Protein AF-0000000083156773 (afdb_homodimer)

Radius of gyration: 26.04 Å; Cα contacts (8 Å, |Δi|>4): 1839; chains: 2; bounding box: 67×72×58 Å

Nearest PDB structures (foldseek):
  6d1o-assembly1_D  TM=8.772E-01  e=5.845E-23  Sphingobium herbicidovorans NBRC 16415
  6d1o-assembly2_E  TM=8.641E-01  e=7.400E-22  Sphingobium herbicidovorans NBRC 16415
  5bke-assembly1_E  TM=8.593E-01  e=4.347E-19  Bradyrhizobium diazoefficiens USDA 110
  5bke-assembly1_C  TM=8.208E-01  e=4.892E-19  Bradyrhizobium diazoefficiens USDA 110
  5bke-assembly1_D  TM=7.993E-01  e=6.572E-19  Bradyrhizobium diazoefficiens USDA 110

Solvent-accessible surface area (backbone atoms only — not comparable to full-atom values): 41401 Å² total; per-residue (Å²): 71,66,55,76,76,65,78,66,77,74,68,77,75,75,65,74,75,71,66,48,76,70,53,59,71,71,44,29,94,78,69,67,47,93,55,60,62,81,72,82,83,63,91,83,49,90,57,60,54,54,35,71,32,75,68,88,53,79,50,74,79,87,69,94,62,92,67,72,68,44,26,68,72,21,51,95,54,31,44,61,41,48,69,57,35,76,47,74,48,37,60,18,41,58,18,27,34,38,44,34,67,59,57,80,60,69,58,52,70,62,24,48,15,14,48,42,28,49,18,65,68,25,24,29,34,37,36,64,64,40,77,75,46,43,73,67,43,46,49,52,55,34,46,70,55,19,61,58,43,60,66,38,65,64,30,18,31,56,40,82,91,34,61,43,32,38,34,38,50,42,52,68,49,40,73,49,66,66,41,62,48,59,56,55,46,52,31,30,36,59,59,60,22,44,75,44,25,34,30,52,31,41,38,36,30,68,40,50,31,47,80,20,24,32,52,32,40,34,37,30,26,14,37,51,52,38,64,69,43,50,73,68,54,46,56,55,39,61,76,31,35,28,34,15,39,32,52,65,42,43,52,29,34,48,76,69,72,44,52,61,19,33,80,65,46,68,27,78,37,43,35,34,24,33,43,87,67,78,37,28,32,16,38,48,80,34,58,60,36,48,79,47,42,58,94,54,56,65,70,59,30,53,51,50,53,52,51,53,41,46,53,64,48,37,42,62,59,28,44,33,79,47,80,58,51,60,28,20,34,42,34,30,20,35,66,32,23,34,34,28,73,37,57,72,26,66,54,34,38,33,36,31,46,31,36,33,6,34,32,57,58,76,43,62,48,92,82,40,38,55,54,63,60,47,49,26,65,76,64,70,45,70,71,76,58,72,66,45,85,57,90,68,48,69,43,115,70,64,55,75,76,64,78,63,76,74,66,78,75,78,65,74,73,71,64,49,74,69,54,58,69,74,45,29,94,79,68,68,47,93,53,60,64,82,72,81,85,65,89,83,51,88,57,59,53,56,36,70,32,74,69,88,53,79,50,74,80,87,70,93,62,93,67,71,68,45,25,68,72,20,50,94,55,30,43,62,41,48,68,55,34,77,45,74,47,37,62,18,40,59,18,27,33,40,42,36,67,60,58,81,58,70,58,53,69,62,25,48,16,13,47,42,30,48,16,64,67,25,25,28,34,36,36,65,65,38,76,75,44,42,73,67,44,46,48,51,55,35,46,70,54,20,60,58,44,60,67,39,66,65,29,18,32,56,40,82,92,33,63,44,32,38,34,38,51,41,51,67,49,38,73,52,66,66,41,62,48,58,56,55,46,52,29,31,37,59,58,61,21,43,73,44,25,34,31,52,30,41,40,35,30,68,40,48,31,46,81,18,23,32,53,32,40,34,36,31,26,14,36,49,51,38,62,70,42,49,72,67,55,46,56,55,38,61,74,30,35,27,36,14,41,32,52,66,39,44,53,31,33,46,74,68,72,43,53,62,21,34,79,65,45,70,28,79,38,44,34,34,24,32,42,86,68,78,37,29,31,16,37,47,79,35,57,61,35,48,79,45,42,58,94,54,56,64,70,58,29,53,51,51,53,52,50,54,41,46,54,63,48,37,43,63,60,28,44,32,76,45,80,55,50,59,28,19,33,43,34,31,20,37,65,31,23,33,35,28,73,37,55,73,25,66,54,34,38,33,34,30,43,31,36,33,7,34,33,57,59,75,42,64,50,92,81,41,36,53,54,63,60,47,48,27,65,74,64,69,43,71,71,77,59,71,65,44,84,56,91,66,39,70,44,117

Structure (mmCIF, N/CA/C/O backbone):
data_AF-0000000083156773-model_v1
#
loop_
_entity.id
_entity.type
_entity.pdbx_description
1 polymer 'TauD-domain-containing protein'
#
loop_
_atom_site.group_PDB
_atom_site.id
_atom_site.type_symbol
_atom_site.label_atom_id
_atom_site.label_alt_id
_atom_site.label_comp_id
_atom_site.label_asym_id
_atom_site.label_entity_id
_atom_site.label_seq_id
_atom_site.pdbx_PDB_ins_code
_atom_site.Cartn_x
_atom_site.Cartn_y
_atom_site.Cartn_z
_atom_site.occupancy
_atom_site.B_iso_or_equiv
_atom_site.auth_seq_id
_atom_site.auth_comp_id
_atom_site.auth_asym_id
_atom_site.auth_atom_id
_atom_site.pdbx_PDB_model_num
ATOM 1 N N . MET A 1 1 ? -8.016 13.398 5.633 1 24.78 1 MET A N 1
ATOM 2 C CA . MET A 1 1 ? -8.766 14.289 6.504 1 24.78 1 MET A CA 1
ATOM 3 C C . MET A 1 1 ? -10.25 14.297 6.133 1 24.78 1 MET A C 1
ATOM 5 O O . MET A 1 1 ? -10.625 14.82 5.086 1 24.78 1 MET A O 1
ATOM 9 N N . ALA A 1 2 ? -11.094 13.289 6.586 1 34.66 2 ALA A N 1
ATOM 10 C CA . ALA A 1 2 ? -12.469 13.102 6.145 1 34.66 2 ALA A CA 1
ATOM 11 C C . ALA A 1 2 ? -13.375 14.211 6.684 1 34.66 2 ALA A C 1
ATOM 13 O O . ALA A 1 2 ? -13.484 14.391 7.898 1 34.66 2 ALA A O 1
ATOM 14 N N . PRO A 1 3 ? -13.812 15.211 5.91 1 30.64 3 PRO A N 1
ATOM 15 C CA . PRO A 1 3 ? -14.5 16.438 6.301 1 30.64 3 PRO A CA 1
ATOM 16 C C . PRO A 1 3 ? -15.852 16.188 6.969 1 30.64 3 PRO A C 1
ATOM 18 O O . PRO A 1 3 ? -16.156 16.766 8.008 1 30.64 3 PRO A O 1
ATOM 21 N N . SER A 1 4 ? -16.906 15.797 6.273 1 35.41 4 SER A N 1
ATOM 22 C CA . SER A 1 4 ? -18.219 16.422 6.398 1 35.41 4 SER A CA 1
ATOM 23 C C . SER A 1 4 ? -18.938 15.945 7.66 1 35.41 4 SER A C 1
ATOM 25 O O . SER A 1 4 ? -18.953 14.758 7.969 1 35.41 4 SER A O 1
ATOM 27 N N . LEU A 1 5 ? -19.125 16.891 8.539 1 35.94 5 LEU A N 1
ATOM 28 C CA . LEU A 1 5 ? -19.938 16.734 9.742 1 35.94 5 LEU A CA 1
ATOM 29 C C . LEU A 1 5 ? -21.406 16.5 9.391 1 35.94 5 LEU A C 1
ATOM 31 O O . LEU A 1 5 ? -22.203 17.422 9.391 1 35.94 5 LEU A O 1
ATOM 35 N N . GLU A 1 6 ? -21.734 15.891 8.352 1 35.16 6 GLU A N 1
ATOM 36 C CA . GLU A 1 6 ? -23.188 15.719 8.383 1 35.16 6 GLU A CA 1
ATOM 37 C C . GLU A 1 6 ? -23.625 15.016 9.664 1 35.16 6 GLU A C 1
ATOM 39 O O . GLU A 1 6 ? -22.906 14.172 10.195 1 35.16 6 GLU A O 1
ATOM 44 N N . GLU A 1 7 ? -24.625 15.664 10.344 1 33.38 7 GLU A N 1
ATOM 45 C CA . GLU A 1 7 ? -25.219 15.086 11.547 1 33.38 7 GLU A CA 1
ATOM 46 C C . GLU A 1 7 ? -25.562 13.609 11.336 1 33.38 7 GLU A C 1
ATOM 48 O O . GLU A 1 7 ? -26.312 13.273 10.422 1 33.38 7 GLU A O 1
ATOM 53 N N . PRO A 1 8 ? -24.703 12.766 11.758 1 35.88 8 PRO A N 1
ATOM 54 C CA . PRO A 1 8 ? -25.047 11.352 11.555 1 35.88 8 PRO A CA 1
ATOM 55 C C . PRO A 1 8 ? -26.406 10.984 12.141 1 35.88 8 PRO A C 1
ATOM 57 O O . PRO A 1 8 ? -26.766 11.453 13.227 1 35.88 8 PRO A O 1
ATOM 60 N N . THR A 1 9 ? -27.438 10.914 11.328 1 33.75 9 THR A N 1
ATOM 61 C CA . THR A 1 9 ? -28.547 10.195 11.922 1 33.75 9 THR A CA 1
ATOM 62 C C . THR A 1 9 ? -28.062 8.961 12.68 1 33.75 9 THR A C 1
ATOM 64 O O . THR A 1 9 ? -27.375 8.109 12.117 1 33.75 9 THR A O 1
ATOM 67 N N . LEU A 1 10 ? -27.969 9.078 13.969 1 30.44 10 LEU A N 1
ATOM 68 C CA . LEU A 1 10 ? -27.562 8.016 14.883 1 30.44 10 LEU A CA 1
ATOM 69 C C . LEU A 1 10 ? -28.234 6.695 14.523 1 30.44 10 LEU A C 1
ATOM 71 O O . LEU A 1 10 ? -29.453 6.59 14.531 1 30.44 10 LEU A O 1
ATOM 75 N N . ALA A 1 11 ? -27.609 5.898 13.781 1 33.5 11 ALA A N 1
ATOM 76 C CA . ALA A 1 11 ? -28.156 4.547 13.859 1 33.5 11 ALA A CA 1
ATOM 77 C C . ALA A 1 11 ? -28.25 4.074 15.312 1 33.5 11 ALA A C 1
ATOM 79 O O . ALA A 1 11 ? -27.391 4.422 16.141 1 33.5 11 ALA A O 1
ATOM 80 N N . PRO A 1 12 ? -29.359 3.486 15.789 1 32.78 12 PRO A N 1
ATOM 81 C CA . PRO A 1 12 ? -29.422 2.965 17.156 1 32.78 12 PRO A CA 1
ATOM 82 C C . PRO A 1 12 ? -28.141 2.244 17.578 1 32.78 12 PRO A C 1
ATOM 84 O O . PRO A 1 12 ? -27.406 1.732 16.734 1 32.78 12 PRO A O 1
ATOM 87 N N . SER A 1 13 ? -27.562 2.619 18.75 1 33.31 13 SER A N 1
ATOM 88 C CA . SER A 1 13 ? -26.453 1.952 19.422 1 33.31 13 SER A CA 1
ATOM 89 C C . SER A 1 13 ? -26.484 0.447 19.172 1 33.31 13 SER A C 1
ATOM 91 O O . SER A 1 13 ? -27.531 -0.186 19.312 1 33.31 13 SER A O 1
ATOM 93 N N . LEU A 1 14 ? -25.688 -0.082 18.406 1 33.25 14 LEU A N 1
ATOM 94 C CA . LEU A 1 14 ? -25.562 -1.534 18.453 1 33.25 14 LEU A CA 1
ATOM 95 C C . LEU A 1 14 ? -25.516 -2.041 19.891 1 33.25 14 LEU A C 1
ATOM 97 O O . LEU A 1 14 ? -24.578 -1.743 20.625 1 33.25 14 LEU A O 1
ATOM 101 N N . ASP A 1 15 ? -26.531 -2.205 20.578 1 31.91 15 ASP A N 1
ATOM 102 C CA . ASP A 1 15 ? -26.516 -3.016 21.781 1 31.91 15 ASP A CA 1
ATOM 103 C C . ASP A 1 15 ? -25.422 -4.09 21.719 1 31.91 15 ASP A C 1
ATOM 105 O O . ASP A 1 15 ? -25.156 -4.645 20.656 1 31.91 15 ASP A O 1
ATOM 109 N N . GLN A 1 16 ? -24.359 -4.02 22.531 1 36.25 16 GLN A N 1
ATOM 110 C CA . GLN A 1 16 ? -23.5 -5.176 22.766 1 36.25 16 GLN A CA 1
ATOM 111 C C . GLN A 1 16 ? -24.25 -6.48 22.5 1 36.25 16 GLN A C 1
ATOM 113 O O . GLN A 1 16 ? -25.234 -6.785 23.172 1 36.25 16 GLN A O 1
ATOM 118 N N . VAL A 1 17 ? -24.344 -6.832 21.391 1 36.66 17 VAL A N 1
ATOM 119 C CA . VAL A 1 17 ? -24.828 -8.203 21.281 1 36.66 17 VAL A CA 1
ATOM 120 C C . VAL A 1 17 ? -24.266 -9.047 22.422 1 36.66 17 VAL A C 1
ATOM 122 O O . VAL A 1 17 ? -23.047 -9.289 22.484 1 36.66 17 VAL A O 1
ATOM 125 N N . ASN A 1 18 ? -24.656 -8.883 23.609 1 37.62 18 ASN A N 1
ATOM 126 C CA . ASN A 1 18 ? -24.422 -9.906 24.625 1 37.62 18 ASN A CA 1
ATOM 127 C C . ASN A 1 18 ? -24.578 -11.312 24.047 1 37.62 18 ASN A C 1
ATOM 129 O O . ASN A 1 18 ? -25.688 -11.758 23.75 1 37.62 18 ASN A O 1
ATOM 133 N N . LEU A 1 19 ? -23.531 -11.664 23.406 1 46.41 19 LEU A N 1
ATOM 134 C CA . LEU A 1 19 ? -23.578 -13.07 23.031 1 46.41 19 LEU A CA 1
ATOM 135 C C . LEU A 1 19 ? -23.922 -13.938 24.234 1 46.41 19 LEU A C 1
ATOM 137 O O . LEU A 1 19 ? -23.359 -13.758 25.312 1 46.41 19 LEU A O 1
ATOM 141 N N . SER A 1 20 ? -25 -14.609 24.203 1 48.53 20 SER A N 1
ATOM 142 C CA . SER A 1 20 ? -25.359 -15.57 25.234 1 48.53 20 SER A CA 1
ATOM 143 C C . SER A 1 20 ? -24.203 -16.516 25.516 1 48.53 20 SER A C 1
ATOM 145 O O . SER A 1 20 ? -23.312 -16.703 24.688 1 48.53 20 SER A O 1
ATOM 147 N N . LYS A 1 21 ? -24.094 -17.031 26.781 1 50.59 21 LYS A N 1
ATOM 148 C CA . LYS A 1 21 ? -23.109 -18.047 27.188 1 50.59 21 LYS A CA 1
ATOM 149 C C . LYS A 1 21 ? -23.047 -19.188 26.172 1 50.59 21 LYS A C 1
ATOM 151 O O . LYS A 1 21 ? -22 -19.766 25.969 1 50.59 21 LYS A O 1
ATOM 156 N N . LYS A 1 22 ? -24.125 -19.469 25.625 1 50.88 22 LYS A N 1
ATOM 157 C CA . LYS A 1 22 ? -24.219 -20.547 24.656 1 50.88 22 LYS A CA 1
ATOM 158 C C . LYS A 1 22 ? -23.547 -20.172 23.344 1 50.88 22 LYS A C 1
ATOM 160 O O . LYS A 1 22 ? -22.922 -21 22.688 1 50.88 22 LYS A O 1
ATOM 165 N N . ASP A 1 23 ? -23.531 -18.922 22.875 1 57 23 ASP A N 1
ATOM 166 C CA . ASP A 1 23 ? -22.922 -18.406 21.641 1 57 23 ASP A CA 1
ATOM 167 C C . ASP A 1 23 ? -21.406 -18.344 21.781 1 57 23 ASP A C 1
ATOM 169 O O . ASP A 1 23 ? -20.688 -18.609 20.812 1 57 23 ASP A O 1
ATOM 173 N N . LEU A 1 24 ? -21.047 -18.047 22.906 1 58.38 24 LEU A N 1
ATOM 174 C CA . LEU A 1 24 ? -19.609 -18.016 23.203 1 58.38 24 LEU A CA 1
ATOM 175 C C . LEU A 1 24 ? -19.031 -19.422 23.188 1 58.38 24 LEU A C 1
ATOM 177 O O . LEU A 1 24 ? -17.891 -19.625 22.766 1 58.38 24 LEU A O 1
ATOM 181 N N . LEU A 1 25 ? -19.844 -20.359 23.641 1 61.59 25 LEU A N 1
ATOM 182 C CA . LEU A 1 25 ? -19.375 -21.734 23.672 1 61.59 25 LEU A CA 1
ATOM 183 C C . LEU A 1 25 ? -19.188 -22.297 22.266 1 61.59 25 LEU A C 1
ATOM 185 O O . LEU A 1 25 ? -18.344 -23.172 22.062 1 61.59 25 LEU A O 1
ATOM 189 N N . ASN A 1 26 ? -19.812 -21.625 21.344 1 77.81 26 ASN A N 1
ATOM 190 C CA . ASN A 1 26 ? -19.719 -22.172 19.984 1 77.81 26 ASN A CA 1
ATOM 191 C C . ASN A 1 26 ? -18.922 -21.266 19.062 1 77.81 26 ASN A C 1
ATOM 193 O O . ASN A 1 26 ? -19.016 -21.375 17.844 1 77.81 26 ASN A O 1
ATOM 197 N N . ASP A 1 27 ? -18.156 -20.469 19.656 1 88.19 27 ASP A N 1
ATOM 198 C CA . ASP A 1 27 ? -17.328 -19.547 18.891 1 88.19 27 ASP A CA 1
ATOM 199 C C . ASP A 1 27 ? -15.875 -19.984 18.891 1 88.19 27 ASP A C 1
ATOM 201 O O . ASP A 1 27 ? -15.5 -20.922 19.609 1 88.19 27 ASP A O 1
ATOM 205 N N . ASN A 1 28 ? -15.078 -19.5 17.906 1 93.94 28 ASN A N 1
ATOM 206 C CA . ASN A 1 28 ? -13.648 -19.766 18 1 93.94 28 ASN A CA 1
ATOM 207 C C . ASN A 1 28 ? -13.023 -19.078 19.219 1 93.94 28 ASN A C 1
ATOM 209 O O . ASN A 1 28 ? -13.641 -18.203 19.828 1 93.94 28 ASN A O 1
ATOM 213 N N . LYS A 1 29 ? -11.898 -19.453 19.672 1 92.75 29 LYS A N 1
ATOM 214 C CA . LYS A 1 29 ? -11.32 -19.062 20.969 1 92.75 29 LYS A CA 1
ATOM 215 C C . LYS A 1 29 ? -10.961 -17.578 20.969 1 92.75 29 LYS A C 1
ATOM 217 O O . LYS A 1 29 ? -10.727 -17 22.031 1 92.75 29 LYS A O 1
ATOM 222 N N . PHE A 1 30 ? -10.82 -16.906 19.797 1 94.12 30 PHE A N 1
ATOM 223 C CA . PHE A 1 30 ? -10.445 -15.5 19.75 1 94.12 30 PHE A CA 1
ATOM 224 C C . PHE A 1 30 ? -11.672 -14.625 19.578 1 94.12 30 PHE A C 1
ATOM 226 O O . PHE A 1 30 ? -11.57 -13.391 19.594 1 94.12 30 PHE A O 1
ATOM 233 N N . GLN A 1 31 ? -12.859 -15.281 19.359 1 92.88 31 GLN A N 1
ATOM 234 C CA . GLN A 1 31 ? -14.039 -14.547 18.938 1 92.88 31 GLN A CA 1
ATOM 235 C C . GLN A 1 31 ? -13.75 -13.727 17.672 1 92.88 31 GLN A C 1
ATOM 237 O O . GLN A 1 31 ? -14.188 -12.586 17.562 1 92.88 31 GLN A O 1
ATOM 242 N N . TYR A 1 32 ? -12.984 -14.352 16.875 1 95.12 32 TYR A N 1
ATOM 243 C CA . TYR A 1 32 ? -12.555 -13.727 15.625 1 95.12 32 TYR A CA 1
ATOM 244 C C . TYR A 1 32 ? -13.625 -13.852 14.547 1 95.12 32 TYR A C 1
ATOM 246 O O . TYR A 1 32 ? -14.148 -14.945 14.312 1 95.12 32 TYR A O 1
ATOM 254 N N . THR A 1 33 ? -14.023 -12.766 14 1 94.25 33 THR A N 1
ATOM 255 C CA . THR A 1 33 ? -14.867 -12.68 12.812 1 94.25 33 THR A CA 1
ATOM 256 C C . THR A 1 33 ? -14.18 -11.859 11.727 1 94.25 33 THR A C 1
ATOM 258 O O . THR A 1 33 ? -13.852 -10.688 11.93 1 94.25 33 THR A O 1
ATOM 261 N N . PRO A 1 34 ? -13.969 -12.477 10.547 1 94 34 PRO A N 1
ATOM 262 C CA . PRO A 1 34 ? -13.281 -11.766 9.469 1 94 34 PRO A CA 1
ATOM 263 C C . PRO A 1 34 ? -13.883 -10.391 9.188 1 94 34 PRO A C 1
ATOM 265 O O . PRO A 1 34 ? -15.102 -10.266 9.016 1 94 34 PRO A O 1
ATOM 268 N N . GLY A 1 35 ? -12.977 -9.383 9.117 1 91.81 35 GLY A N 1
ATOM 269 C CA . GLY A 1 35 ? -13.383 -8.047 8.703 1 91.81 35 GLY A CA 1
ATOM 270 C C . GLY A 1 35 ? -14.062 -7.262 9.805 1 91.81 35 GLY A C 1
ATOM 271 O O . GLY A 1 35 ? -14.492 -6.129 9.594 1 91.81 35 GLY A O 1
ATOM 272 N N . CYS A 1 36 ? -14.156 -7.844 10.953 1 91.06 36 CYS A N 1
ATOM 273 C CA . CYS A 1 36 ? -14.844 -7.164 12.047 1 91.06 36 CYS A CA 1
ATOM 274 C C . CYS A 1 36 ? -13.914 -6.984 13.242 1 91.06 36 CYS A C 1
ATOM 276 O O . CYS A 1 36 ? -13.164 -7.895 13.594 1 91.06 36 CYS A O 1
ATOM 278 N N . THR A 1 37 ? -13.938 -5.793 13.766 1 92.25 37 THR A N 1
ATOM 279 C CA . THR A 1 37 ? -13.172 -5.508 14.977 1 92.25 37 THR A CA 1
ATOM 280 C C . THR A 1 37 ? -14.062 -4.84 16.031 1 92.25 37 THR A C 1
ATOM 282 O O . THR A 1 37 ? -15.117 -4.293 15.695 1 92.25 37 THR A O 1
ATOM 285 N N . VAL A 1 38 ? -13.664 -4.957 17.219 1 90.5 38 VAL A N 1
ATOM 286 C CA . VAL A 1 38 ? -14.43 -4.43 18.344 1 90.5 38 VAL A CA 1
ATOM 287 C C . VAL A 1 38 ? -14.477 -2.904 18.266 1 90.5 38 VAL A C 1
ATOM 289 O O . VAL A 1 38 ? -13.469 -2.26 17.984 1 90.5 38 VAL A O 1
ATOM 292 N N . VAL A 1 39 ? -15.609 -2.373 18.484 1 91.69 39 VAL A N 1
ATOM 293 C CA . VAL A 1 39 ? -15.812 -0.927 18.438 1 91.69 39 VAL A CA 1
ATOM 294 C C . VAL A 1 39 ? -15.664 -0.345 19.844 1 91.69 39 VAL A C 1
ATOM 296 O O . VAL A 1 39 ? -16.297 -0.83 20.797 1 91.69 39 VAL A O 1
ATOM 299 N N . GLU A 1 40 ? -14.898 0.641 19.969 1 92.25 40 GLU A N 1
ATOM 300 C CA . GLU A 1 40 ? -14.711 1.311 21.25 1 92.25 40 GLU A CA 1
ATOM 301 C C . GLU A 1 40 ? -15.914 2.186 21.594 1 92.25 40 GLU A C 1
ATOM 303 O O . GLU A 1 40 ? -16.484 2.85 20.719 1 92.25 40 GLU A O 1
ATOM 308 N N . ASN A 1 41 ? -16.281 2.127 22.844 1 90.31 41 ASN A N 1
ATOM 309 C CA . ASN A 1 41 ? -17.312 3.012 23.359 1 90.31 41 ASN A CA 1
ATOM 310 C C . ASN A 1 41 ? -16.75 4.371 23.75 1 90.31 41 ASN A C 1
ATOM 312 O O . ASN A 1 41 ? -15.781 4.449 24.516 1 90.31 41 ASN A O 1
ATOM 316 N N . HIS A 1 42 ? -17.406 5.473 23.266 1 92.56 42 HIS A N 1
ATOM 317 C CA . HIS A 1 42 ? -16.859 6.797 23.531 1 92.56 42 HIS A CA 1
ATOM 318 C C . HIS A 1 42 ? -17.781 7.629 24.391 1 92.56 42 HIS A C 1
ATOM 320 O O . HIS A 1 42 ? -17.766 8.859 24.328 1 92.56 42 HIS A O 1
ATOM 326 N N . GLU A 1 43 ? -18.688 7.141 25.203 1 90.19 43 GLU A N 1
ATOM 327 C CA . GLU A 1 43 ? -19.609 7.863 26.078 1 90.19 43 GLU A CA 1
ATOM 328 C C . GLU A 1 43 ? -18.859 8.789 27.031 1 90.19 43 GLU A C 1
ATOM 330 O O . GLU A 1 43 ? -19.266 9.938 27.234 1 90.19 43 GLU A O 1
ATOM 335 N N . ASN A 1 44 ? -17.75 8.398 27.703 1 90.81 44 ASN A N 1
ATOM 336 C CA . ASN A 1 44 ? -16.875 9.234 28.516 1 90.81 44 ASN A CA 1
ATOM 337 C C . ASN A 1 44 ? -15.531 9.461 27.828 1 90.81 44 ASN A C 1
ATOM 339 O O . ASN A 1 44 ? -14.484 9.078 28.359 1 90.81 44 ASN A O 1
ATOM 343 N N . TYR A 1 45 ? -15.711 10.312 26.812 1 94.44 45 TYR A N 1
ATOM 344 C CA . TYR A 1 45 ? -14.555 10.453 25.938 1 94.44 45 TYR A CA 1
ATOM 345 C C . TYR A 1 45 ? -13.516 11.391 26.531 1 94.44 45 TYR A C 1
ATOM 347 O O . TYR A 1 45 ? -13.805 12.57 26.781 1 94.44 45 TYR A O 1
ATOM 355 N N . ARG A 1 46 ? -12.352 10.914 26.75 1 94.12 46 ARG A N 1
ATOM 356 C CA . ARG A 1 46 ? -11.25 11.57 27.438 1 94.12 46 ARG A CA 1
ATOM 357 C C . ARG A 1 46 ? -10.797 12.812 26.688 1 94.12 46 ARG A C 1
ATOM 359 O O . ARG A 1 46 ? -10.305 13.773 27.281 1 94.12 46 ARG A O 1
ATOM 366 N N . TYR A 1 47 ? -11.008 12.836 25.359 1 97.25 47 TYR A N 1
ATOM 367 C CA . TYR A 1 47 ? -10.453 13.914 24.547 1 97.25 47 TYR A CA 1
ATOM 368 C C . TYR A 1 47 ? -11.555 14.812 24 1 97.25 47 TYR A C 1
ATOM 370 O O . TYR A 1 47 ? -11.477 15.289 22.875 1 97.25 47 TYR A O 1
ATOM 378 N N . GLU A 1 48 ? -12.539 15.055 24.75 1 96.69 48 GLU A N 1
ATOM 379 C CA . GLU A 1 48 ? -13.656 15.898 24.344 1 96.69 48 GLU A CA 1
ATOM 380 C C . GLU A 1 48 ? -13.188 17.297 23.969 1 96.69 48 GLU A C 1
ATOM 382 O O . GLU A 1 48 ? -13.703 17.891 23.016 1 96.69 48 GLU A O 1
ATOM 387 N N . ASP A 1 49 ? -12.25 17.781 24.688 1 97.12 49 ASP A N 1
ATOM 388 C CA . ASP A 1 49 ? -11.758 19.141 24.469 1 97.12 49 ASP A CA 1
ATOM 389 C C . ASP A 1 49 ? -10.977 19.234 23.156 1 97.12 49 ASP A C 1
ATOM 391 O O . ASP A 1 49 ? -10.742 20.328 22.641 1 97.12 49 ASP A O 1
ATOM 395 N N . LEU A 1 50 ? -10.555 18.094 22.625 1 98.38 50 LEU A N 1
ATOM 396 C CA . LEU A 1 50 ? -9.758 18.094 21.406 1 98.38 50 LEU A CA 1
ATOM 397 C C . LEU A 1 50 ? -10.617 17.734 20.188 1 98.38 50 LEU A C 1
ATOM 399 O O . LEU A 1 50 ? -10.102 17.562 19.094 1 98.38 50 LEU A O 1
ATOM 403 N N . LEU A 1 51 ? -11.938 17.594 20.391 1 97.94 51 LEU A N 1
ATOM 404 C CA . LEU A 1 51 ? -12.859 17.391 19.281 1 97.94 51 LEU A CA 1
ATOM 405 C C . LEU A 1 51 ? -12.852 18.594 18.328 1 97.94 51 LEU A C 1
ATOM 407 O O . LEU A 1 51 ? -12.469 19.688 18.719 1 97.94 51 LEU A O 1
ATOM 411 N N . PRO A 1 52 ? -13.266 18.375 17.125 1 96.88 52 PRO A N 1
ATOM 412 C CA . PRO A 1 52 ? -13.148 19.438 16.109 1 96.88 52 PRO A CA 1
ATOM 413 C C . PRO A 1 52 ? -14.102 20.609 16.359 1 96.88 52 PRO A C 1
ATOM 415 O O . PRO A 1 52 ? -15.219 20.406 16.828 1 96.88 52 PRO A O 1
ATOM 418 N N . SER A 1 53 ? -13.641 21.719 16.031 1 97.12 53 SER A N 1
ATOM 419 C CA . SER A 1 53 ? -14.43 22.938 15.977 1 97.12 53 SER A CA 1
ATOM 420 C C . SER A 1 53 ? -14.016 23.812 14.797 1 97.12 53 SER A C 1
ATOM 422 O O . SER A 1 53 ? -12.922 23.641 14.25 1 97.12 53 SER A O 1
ATOM 424 N N . PHE A 1 54 ? -14.875 24.672 14.336 1 96.06 54 PHE A N 1
ATOM 425 C CA . PHE A 1 54 ? -14.648 25.594 13.234 1 96.06 54 PHE A CA 1
ATOM 426 C C . PHE A 1 54 ? -14.938 27.031 13.664 1 96.06 54 PHE A C 1
ATOM 428 O O . PHE A 1 54 ? -15.961 27.594 13.289 1 96.06 54 PHE A O 1
ATOM 435 N N . PRO A 1 55 ? -14.016 27.531 14.328 1 96 55 PRO A N 1
ATOM 436 C CA . PRO A 1 55 ? -14.266 28.875 14.844 1 96 55 PRO A CA 1
ATOM 437 C C . PRO A 1 55 ? -14.32 29.922 13.742 1 96 55 PRO A C 1
ATOM 439 O O . PRO A 1 55 ? -13.711 29.766 12.688 1 96 55 PRO A O 1
ATOM 442 N N . ASP A 1 56 ? -15.008 30.969 14.047 1 96.44 56 ASP A N 1
ATOM 443 C CA . ASP A 1 56 ? -15.102 32.094 13.133 1 96.44 56 ASP A CA 1
ATOM 444 C C . ASP A 1 56 ? -13.969 33.094 13.367 1 96.44 56 ASP A C 1
ATOM 446 O O . ASP A 1 56 ? -14.156 34.125 14.031 1 96.44 56 ASP A O 1
ATOM 450 N N . LEU A 1 57 ? -12.867 32.812 12.875 1 96 57 LEU A N 1
ATOM 451 C CA . LEU A 1 57 ? -11.656 33.625 12.992 1 96 57 LEU A CA 1
ATOM 452 C C . LEU A 1 57 ? -11.203 34.125 11.617 1 96 57 LEU A C 1
ATOM 454 O O . LEU A 1 57 ? -11.586 33.562 10.594 1 96 57 LEU A O 1
ATOM 458 N N . LYS A 1 58 ? -10.438 35.188 11.602 1 96.75 58 LYS A N 1
ATOM 459 C CA . LYS A 1 58 ? -9.844 35.719 10.383 1 96.75 58 LYS A CA 1
ATOM 460 C C . LYS A 1 58 ? -8.375 36.062 10.594 1 96.75 58 LYS A C 1
ATOM 462 O O . LYS A 1 58 ? -8.008 36.656 11.625 1 96.75 58 LYS A O 1
ATOM 467 N N . TRP A 1 59 ? -7.598 35.625 9.68 1 96.56 59 TRP A N 1
ATOM 468 C CA . TRP A 1 59 ? -6.168 35.906 9.703 1 96.56 59 TRP A CA 1
ATOM 469 C C . TRP A 1 59 ? -5.734 36.594 8.414 1 96.56 59 TRP A C 1
ATOM 471 O O . TRP A 1 59 ? -6.371 36.438 7.371 1 96.56 59 TRP A O 1
ATOM 481 N N . GLY A 1 60 ? -4.621 37.438 8.461 1 94.56 60 GLY A N 1
ATOM 482 C CA . GLY A 1 60 ? -3.979 37.969 7.262 1 94.56 60 GLY A CA 1
ATOM 483 C C . GLY A 1 60 ? -3.164 36.938 6.516 1 94.56 60 GLY A C 1
ATOM 484 O O . GLY A 1 60 ? -2.971 35.812 7.004 1 94.56 60 GLY A O 1
ATOM 485 N N . PRO A 1 61 ? -2.699 37.281 5.336 1 92.81 61 PRO A N 1
ATOM 486 C CA . PRO A 1 61 ? -1.824 36.375 4.602 1 92.81 61 PRO A CA 1
ATOM 487 C C . PRO A 1 61 ? -0.574 36 5.395 1 92.81 61 PRO A C 1
ATOM 489 O O . PRO A 1 61 ? -0.125 36.75 6.25 1 92.81 61 PRO A O 1
ATOM 492 N N . LEU A 1 62 ? -0.088 34.781 5.125 1 92.25 62 LEU A N 1
ATOM 493 C CA . LEU A 1 62 ? 1.169 34.406 5.758 1 92.25 62 LEU A CA 1
ATOM 494 C C . LEU A 1 62 ? 2.307 35.312 5.309 1 92.25 62 LEU A C 1
ATOM 496 O O . LEU A 1 62 ? 2.373 35.688 4.141 1 92.25 62 LEU A O 1
ATOM 500 N N . GLU A 1 63 ? 3.082 35.656 6.227 1 90.94 63 GLU A N 1
ATOM 501 C CA . GLU A 1 63 ? 4.285 36.438 5.938 1 90.94 63 GLU A CA 1
ATOM 502 C C . GLU A 1 63 ? 5.52 35.531 5.898 1 90.94 63 GLU A C 1
ATOM 504 O O . GLU A 1 63 ? 5.531 34.469 6.488 1 90.94 63 GLU A O 1
ATOM 509 N N . GLU A 1 64 ? 6.469 36.062 5.184 1 92.5 64 GLU A N 1
ATOM 510 C CA . GLU A 1 64 ? 7.723 35.312 5.156 1 92.5 64 GLU A CA 1
ATOM 511 C C . GLU A 1 64 ? 8.367 35.25 6.535 1 92.5 64 GLU A C 1
ATOM 513 O O . GLU A 1 64 ? 8.438 36.281 7.23 1 92.5 64 GLU A O 1
ATOM 518 N N . ILE A 1 65 ? 8.734 34.125 6.875 1 93.31 65 ILE A N 1
ATOM 519 C CA . ILE A 1 65 ? 9.391 33.938 8.172 1 93.31 65 ILE A CA 1
ATOM 520 C C . ILE A 1 65 ? 10.773 33.344 7.973 1 93.31 65 ILE A C 1
ATOM 522 O O . ILE A 1 65 ? 10.977 32.5 7.098 1 93.31 65 ILE A O 1
ATOM 526 N N . PRO A 1 66 ? 11.727 33.875 8.758 1 93.25 66 PRO A N 1
ATOM 527 C CA . PRO A 1 66 ? 13.023 33.219 8.711 1 93.25 66 PRO A CA 1
ATOM 528 C C . PRO A 1 66 ? 12.953 31.75 9.172 1 93.25 66 PRO A C 1
ATOM 530 O O . PRO A 1 66 ? 12.211 31.438 10.109 1 93.25 66 PRO A O 1
ATOM 533 N N . TYR A 1 67 ? 13.672 30.891 8.508 1 95.62 67 TYR A N 1
ATOM 534 C CA . TYR A 1 67 ? 13.641 29.469 8.836 1 95.62 67 TYR A CA 1
ATOM 535 C C . TYR A 1 67 ? 15.016 28.828 8.68 1 95.62 67 TYR A C 1
ATOM 537 O O . TYR A 1 67 ? 15.695 29.062 7.676 1 95.62 67 TYR A O 1
ATOM 545 N N . GLU A 1 68 ? 15.461 28.203 9.711 1 93.94 68 GLU A N 1
ATOM 546 C CA . GLU A 1 68 ? 16.625 27.328 9.664 1 93.94 68 GLU A CA 1
ATOM 547 C C . GLU A 1 68 ? 16.266 25.906 10.078 1 93.94 68 GLU A C 1
ATOM 549 O O . GLU A 1 68 ? 15.75 25.688 11.172 1 93.94 68 GLU A O 1
ATOM 554 N N . ASP A 1 69 ? 16.609 24.984 9.305 1 97.69 69 ASP A N 1
ATOM 555 C CA . ASP A 1 69 ? 16.188 23.609 9.531 1 97.69 69 ASP A CA 1
ATOM 556 C C . ASP A 1 69 ? 17.016 22.938 10.625 1 97.69 69 ASP A C 1
ATOM 558 O O . ASP A 1 69 ? 18.234 22.844 10.508 1 97.69 69 ASP A O 1
ATOM 562 N N . LYS A 1 70 ? 16.359 22.406 11.586 1 98.31 70 LYS A N 1
ATOM 563 C CA . LYS A 1 70 ? 17.016 21.781 12.727 1 98.31 70 LYS A CA 1
ATOM 564 C C . LYS A 1 70 ? 17.703 20.484 12.312 1 98.31 70 LYS A C 1
ATOM 566 O O . LYS A 1 70 ? 18.625 20.031 12.984 1 98.31 70 LYS A O 1
ATOM 571 N N . GLY A 1 71 ? 17.266 19.859 11.203 1 98.56 71 GLY A N 1
ATOM 572 C CA . GLY A 1 71 ? 17.906 18.656 10.711 1 98.56 71 GLY A CA 1
ATOM 573 C C . GLY A 1 71 ? 19.359 18.844 10.328 1 98.56 71 GLY A C 1
ATOM 574 O O . GLY A 1 71 ? 20.125 17.891 10.289 1 98.56 71 GLY A O 1
ATOM 575 N N . LEU A 1 72 ? 19.75 20.062 10.016 1 98.44 72 LEU A N 1
ATOM 576 C CA . LEU A 1 72 ? 21.125 20.375 9.648 1 98.44 72 LEU A CA 1
ATOM 577 C C . LEU A 1 72 ? 22.062 20.156 10.828 1 98.44 72 LEU A C 1
ATOM 579 O O . LEU A 1 72 ? 23.266 19.906 10.641 1 98.44 72 LEU A O 1
ATOM 583 N N . ARG A 1 73 ? 21.531 20.156 12.008 1 98.44 73 ARG A N 1
ATOM 584 C CA . ARG A 1 73 ? 22.328 20.031 13.227 1 98.44 73 ARG A CA 1
ATOM 585 C C . ARG A 1 73 ? 22.375 18.578 13.703 1 98.44 73 ARG A C 1
ATOM 587 O O . ARG A 1 73 ? 23.109 18.266 14.648 1 98.44 73 ARG A O 1
ATOM 594 N N . GLY A 1 74 ? 21.562 17.734 13.094 1 98.44 74 GLY A N 1
ATOM 595 C CA . GLY A 1 74 ? 21.484 16.344 13.539 1 98.44 74 GLY A CA 1
ATOM 596 C C . GLY A 1 74 ? 22.75 15.562 13.273 1 98.44 74 GLY A C 1
ATOM 597 O O . GLY A 1 74 ? 23.406 15.758 12.25 1 98.44 74 GLY A O 1
ATOM 598 N N . ASP A 1 75 ? 23.031 14.625 14.164 1 97.94 75 ASP A N 1
ATOM 599 C CA . ASP A 1 75 ? 24.125 13.688 13.969 1 97.94 75 ASP A CA 1
ATOM 600 C C . ASP A 1 75 ? 23.875 12.805 12.742 1 97.94 75 ASP A C 1
ATOM 602 O O . ASP A 1 75 ? 22.828 12.172 12.625 1 97.94 75 ASP A O 1
ATOM 606 N N . PRO A 1 76 ? 24.828 12.734 11.805 1 95.88 76 PRO A N 1
ATOM 607 C CA . PRO A 1 76 ? 24.641 11.977 10.562 1 95.88 76 PRO A CA 1
ATOM 608 C C . PRO A 1 76 ? 24.391 10.492 10.812 1 95.88 76 PRO A C 1
ATOM 610 O O . PRO A 1 76 ? 23.891 9.789 9.93 1 95.88 76 PRO A O 1
ATOM 613 N N . LYS A 1 77 ? 24.75 10.062 11.992 1 97.31 77 LYS A N 1
ATOM 614 C CA . LYS A 1 77 ? 24.531 8.656 12.312 1 97.31 77 LYS A CA 1
ATOM 615 C C . LYS A 1 77 ? 23.391 8.477 13.312 1 97.31 77 LYS A C 1
ATOM 617 O O . LYS A 1 77 ? 23.188 7.387 13.844 1 97.31 77 LYS A O 1
ATOM 622 N N . PHE A 1 78 ? 22.75 9.555 13.648 1 98.31 78 PHE A N 1
ATOM 623 C CA . PHE A 1 78 ? 21.547 9.578 14.477 1 98.31 78 P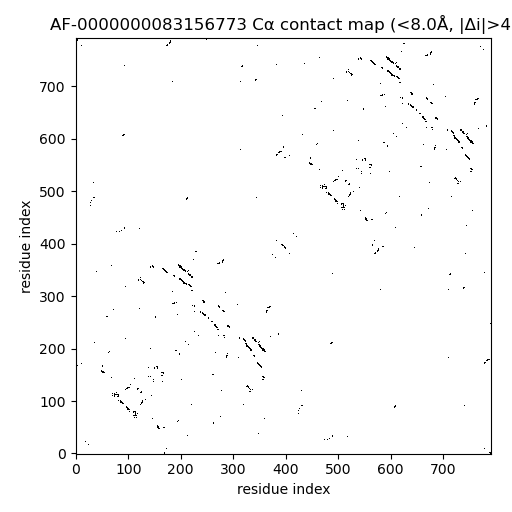HE A CA 1
ATOM 624 C C . PHE A 1 78 ? 21.844 9.039 15.867 1 98.31 78 PHE A C 1
ATOM 626 O O . PHE A 1 78 ? 20.984 8.422 16.5 1 98.31 78 PHE A O 1
ATOM 633 N N . ARG A 1 79 ? 23.141 9.211 16.438 1 97.94 79 ARG A N 1
ATOM 634 C CA . ARG A 1 79 ? 23.594 8.602 17.688 1 97.94 79 ARG A CA 1
ATOM 635 C C . ARG A 1 79 ? 22.781 9.125 18.859 1 97.94 79 ARG A C 1
ATOM 637 O O . ARG A 1 79 ? 22.5 8.383 19.797 1 97.94 79 ARG A O 1
ATOM 644 N N . ASN A 1 80 ? 22.344 10.367 18.797 1 98.44 80 ASN A N 1
ATOM 645 C CA . ASN A 1 80 ? 21.625 10.961 19.922 1 98.44 80 ASN A CA 1
ATOM 646 C C . ASN A 1 80 ? 20.203 10.398 20.047 1 98.44 80 ASN A C 1
ATOM 648 O O . ASN A 1 80 ? 19.766 10.047 21.156 1 98.44 80 ASN A O 1
ATOM 652 N N . LEU A 1 81 ? 19.516 10.289 18.984 1 98.56 81 LEU A N 1
ATOM 653 C CA 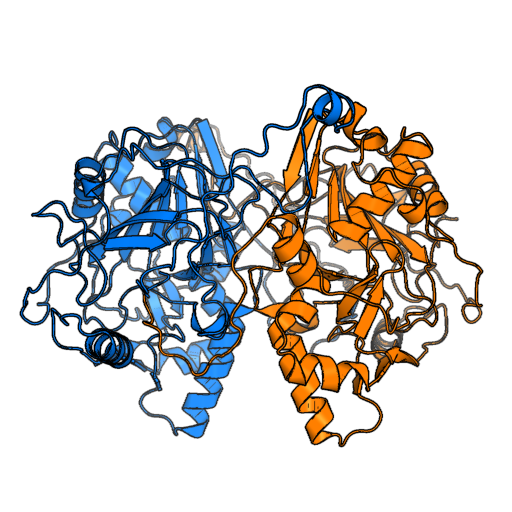. LEU A 1 81 ? 18.156 9.758 19 1 98.56 81 LEU A CA 1
ATOM 654 C C . LEU A 1 81 ? 18.141 8.281 19.375 1 98.56 81 LEU A C 1
ATOM 656 O O . LEU A 1 81 ? 17.328 7.844 20.188 1 98.56 81 LEU A O 1
ATOM 660 N N . LEU A 1 82 ? 19.094 7.539 18.812 1 98.25 82 LEU A N 1
ATOM 661 C CA . LEU A 1 82 ? 19.047 6.086 18.891 1 98.25 82 LEU A CA 1
ATOM 662 C C . LEU A 1 82 ? 19.641 5.594 20.219 1 98.25 82 LEU A C 1
ATOM 664 O O . LEU A 1 82 ? 19.469 4.426 20.578 1 98.25 82 LEU A O 1
ATOM 668 N N . ARG A 1 83 ? 20.281 6.461 20.953 1 97.19 83 ARG A N 1
ATOM 669 C CA . ARG A 1 83 ? 20.875 6.039 22.219 1 97.19 83 ARG A CA 1
ATOM 670 C C . ARG A 1 83 ? 19.797 5.508 23.172 1 97.19 83 ARG A C 1
ATOM 672 O O . ARG A 1 83 ? 20.062 4.59 23.953 1 97.19 83 ARG A O 1
ATOM 679 N N . ASP A 1 84 ? 18.562 5.988 23.062 1 96.25 84 ASP A N 1
ATOM 680 C CA . ASP A 1 84 ? 17.484 5.578 23.953 1 96.25 84 ASP A CA 1
ATOM 681 C C . ASP A 1 84 ? 16.562 4.566 23.281 1 96.25 84 ASP A C 1
ATOM 683 O O . ASP A 1 84 ? 15.672 4.016 23.922 1 96.25 84 ASP A O 1
ATOM 687 N N . ALA A 1 85 ? 16.797 4.344 22.031 1 97.81 85 ALA A N 1
ATOM 688 C CA . ALA A 1 85 ? 15.906 3.461 21.266 1 97.81 85 ALA A CA 1
ATOM 689 C C . ALA A 1 85 ? 16.141 1.999 21.641 1 97.81 85 ALA A C 1
ATOM 691 O O . ALA A 1 85 ? 17.234 1.636 22.094 1 97.81 85 ALA A O 1
ATOM 692 N N . THR A 1 86 ? 15.109 1.174 21.531 1 98.38 86 THR A N 1
ATOM 693 C CA . THR A 1 86 ? 15.227 -0.264 21.75 1 98.38 86 THR A CA 1
ATOM 694 C C . THR A 1 86 ? 15.195 -1.019 20.422 1 98.38 86 THR A C 1
ATOM 696 O O . THR A 1 86 ? 15.555 -2.195 20.359 1 98.38 86 THR A O 1
ATOM 699 N N . ASP A 1 87 ? 14.68 -0.379 19.391 1 97.62 87 ASP A N 1
ATOM 700 C CA . ASP A 1 87 ? 14.633 -0.957 18.062 1 97.62 87 ASP A CA 1
ATOM 701 C C . ASP A 1 87 ? 14.5 0.132 17 1 97.62 87 ASP A C 1
ATOM 703 O O . ASP A 1 87 ? 14.023 1.232 17.281 1 97.62 87 ASP A O 1
ATOM 707 N N . VAL A 1 88 ? 15.016 -0.112 15.852 1 97.94 88 VAL A N 1
ATOM 708 C CA . VAL A 1 88 ? 14.898 0.76 14.688 1 97.94 88 VAL A CA 1
ATOM 709 C C . VAL A 1 88 ? 14.898 -0.077 13.414 1 97.94 88 VAL A C 1
ATOM 711 O O . VAL A 1 88 ? 15.75 -0.956 13.242 1 97.94 88 VAL A O 1
ATOM 714 N N . PHE A 1 89 ? 13.906 0.142 12.523 1 97.06 89 PHE A N 1
ATOM 715 C CA . PHE A 1 89 ? 13.891 -0.573 11.25 1 97.06 89 PHE A CA 1
ATOM 716 C C . PHE A 1 89 ? 13.156 0.232 10.18 1 97.06 89 PHE A C 1
ATOM 718 O O . PHE A 1 89 ? 12.312 1.07 10.5 1 97.06 89 PHE A O 1
ATOM 725 N N . ASP A 1 90 ? 13.516 -0.078 8.969 1 97.44 90 ASP A N 1
ATOM 726 C CA . ASP A 1 90 ? 12.914 0.589 7.82 1 97.44 90 ASP A CA 1
ATOM 727 C C . ASP A 1 90 ? 11.719 -0.198 7.293 1 97.44 90 ASP A C 1
ATOM 729 O O . ASP A 1 90 ? 11.625 -1.411 7.5 1 97.44 90 ASP A O 1
ATOM 733 N N . TYR A 1 91 ? 10.789 0.509 6.691 1 97.31 91 TYR A N 1
ATOM 734 C CA . TYR A 1 91 ? 9.695 -0.144 5.977 1 97.31 91 TYR A CA 1
ATOM 735 C C . TYR A 1 91 ? 10.141 -0.594 4.594 1 97.31 91 TYR A C 1
ATOM 737 O O . TYR A 1 91 ? 9.891 -1.732 4.191 1 97.31 91 TYR A O 1
ATOM 745 N N . THR A 1 92 ? 10.719 0.246 3.807 1 96.19 92 THR A N 1
ATOM 746 C CA . THR A 1 92 ? 11.414 -0.035 2.555 1 96.19 92 THR A CA 1
ATOM 747 C C . THR A 1 92 ? 12.734 0.719 2.49 1 96.19 92 THR A C 1
ATOM 749 O O . THR A 1 92 ? 12.992 1.611 3.303 1 96.19 92 THR A O 1
ATOM 752 N N . PRO A 1 93 ? 13.578 0.407 1.555 1 95.25 93 PRO A N 1
ATOM 753 C CA . PRO A 1 93 ? 14.852 1.126 1.487 1 95.25 93 PRO A CA 1
ATOM 754 C C . PRO A 1 93 ? 14.672 2.625 1.257 1 95.25 93 PRO A C 1
ATOM 756 O O . PRO A 1 93 ? 15.492 3.426 1.711 1 95.25 93 PRO A O 1
ATOM 759 N N . LYS A 1 94 ? 13.555 3.018 0.708 1 96.88 94 LYS A N 1
ATOM 760 C CA . LYS A 1 94 ? 13.422 4.387 0.217 1 96.88 94 LYS A CA 1
ATOM 761 C C . LYS A 1 94 ? 12.672 5.258 1.22 1 96.88 94 LYS A C 1
ATOM 763 O O . LYS A 1 94 ? 12.828 6.48 1.223 1 96.88 94 LYS A O 1
ATOM 768 N N . ILE A 1 95 ? 11.875 4.609 2.066 1 98.31 95 ILE A N 1
ATOM 769 C CA . ILE A 1 95 ? 11.008 5.461 2.867 1 98.31 95 ILE A CA 1
ATOM 770 C C . ILE A 1 95 ? 10.594 4.727 4.141 1 98.31 95 ILE A C 1
ATOM 772 O O . ILE A 1 95 ? 10.438 3.504 4.137 1 98.31 95 ILE A O 1
ATOM 776 N N . GLY A 1 96 ? 10.43 5.504 5.172 1 98.69 96 GLY A N 1
ATOM 777 C CA . GLY A 1 96 ? 9.758 5.047 6.375 1 98.69 96 GLY A CA 1
ATOM 778 C C . GLY A 1 96 ? 10.68 4.332 7.344 1 98.69 96 GLY A C 1
ATOM 779 O O . GLY A 1 96 ? 11.352 3.367 6.969 1 98.69 96 GLY A O 1
ATOM 780 N N . THR A 1 97 ? 10.727 4.809 8.555 1 98.81 97 THR A N 1
ATOM 781 C CA . THR A 1 97 ? 11.477 4.191 9.648 1 98.81 97 THR A CA 1
ATOM 782 C C . THR A 1 97 ? 10.656 4.191 10.93 1 98.81 97 THR A C 1
ATOM 784 O O . THR A 1 97 ? 9.992 5.184 11.25 1 98.81 97 THR A O 1
ATOM 787 N N . GLU A 1 98 ? 10.625 3.133 11.562 1 98.75 98 GLU A N 1
ATOM 788 C CA . GLU A 1 98 ? 9.977 3.049 12.867 1 98.75 98 GLU A CA 1
ATOM 789 C C . GLU A 1 98 ? 11 2.922 13.992 1 98.75 98 GLU A C 1
ATOM 791 O O . GLU A 1 98 ? 11.945 2.137 13.891 1 98.75 98 GLU A O 1
ATOM 796 N N . VAL A 1 99 ? 10.891 3.75 14.984 1 98.69 99 VAL A N 1
ATOM 797 C CA . VAL A 1 99 ? 11.789 3.758 16.141 1 98.69 99 VAL A CA 1
ATOM 798 C C . VAL A 1 99 ? 11.016 3.4 17.406 1 98.69 99 VAL A C 1
ATOM 800 O O . VAL A 1 99 ? 9.961 3.982 17.688 1 98.69 99 VAL A O 1
ATOM 803 N N . HIS A 1 100 ? 11.516 2.438 18.156 1 98.31 100 HIS A N 1
ATOM 804 C CA . HIS A 1 100 ? 10.914 2.035 19.422 1 98.31 100 HIS A CA 1
ATOM 805 C C . HIS A 1 100 ? 11.75 2.518 20.594 1 98.31 100 HIS A C 1
ATOM 807 O O . HIS A 1 100 ? 12.969 2.689 20.484 1 98.31 100 HIS A O 1
ATOM 813 N N . GLY A 1 101 ? 11.086 2.771 21.672 1 97.38 101 GLY A N 1
ATOM 814 C CA . GLY A 1 101 ? 11.773 3.02 22.922 1 97.38 101 GLY A CA 1
ATOM 815 C C . GLY A 1 101 ? 12.055 4.488 23.172 1 97.38 101 GLY A C 1
ATOM 816 O O . GLY A 1 101 ? 12.523 4.867 24.25 1 97.38 101 GLY A O 1
ATOM 817 N N . VAL A 1 102 ? 11.773 5.312 22.219 1 97.88 102 VAL A N 1
ATOM 818 C CA . VAL A 1 102 ? 12 6.75 22.359 1 97.88 102 VAL A CA 1
ATOM 819 C C . VAL A 1 102 ? 10.727 7.418 22.875 1 97.88 102 VAL A C 1
ATOM 821 O O . VAL A 1 102 ? 9.617 7.043 22.5 1 97.88 102 VAL A O 1
ATOM 824 N N . ASN A 1 103 ? 10.883 8.359 23.781 1 98.69 103 ASN A N 1
ATOM 825 C CA . ASN A 1 103 ? 9.789 9.188 24.281 1 98.69 103 ASN A CA 1
ATOM 826 C C . ASN A 1 103 ? 9.844 10.602 23.688 1 98.69 103 ASN A C 1
ATOM 828 O O . ASN A 1 103 ? 10.672 11.414 24.094 1 98.69 103 ASN A O 1
ATOM 832 N N . LEU A 1 104 ? 8.93 10.922 22.812 1 98.81 104 LEU A N 1
ATOM 833 C CA . LEU A 1 104 ? 8.953 12.156 22.047 1 98.81 104 LEU A CA 1
ATOM 834 C C . LEU A 1 104 ? 8.742 13.367 22.969 1 98.81 104 LEU A C 1
ATOM 836 O O . LEU A 1 104 ? 9.188 14.469 22.641 1 98.81 104 LEU A O 1
ATOM 840 N N . ALA A 1 105 ? 8.07 13.211 24.062 1 98.69 105 ALA A N 1
ATOM 841 C CA . ALA A 1 105 ? 7.766 14.305 24.969 1 98.69 105 ALA A CA 1
ATOM 842 C C . ALA A 1 105 ? 8.984 14.688 25.797 1 98.69 105 ALA A C 1
ATOM 844 O O . ALA A 1 105 ? 9 15.742 26.453 1 98.69 105 ALA A O 1
ATOM 845 N N . LYS A 1 106 ? 10.062 13.867 25.766 1 98.19 106 LYS A N 1
ATOM 846 C CA . LYS A 1 106 ? 11.172 14.062 26.688 1 98.19 106 LYS A CA 1
ATOM 847 C C . LYS A 1 106 ? 12.5 14.156 25.938 1 98.19 106 LYS A C 1
ATOM 849 O O . LYS A 1 106 ? 13.57 14 26.531 1 98.19 106 LYS A O 1
ATOM 854 N N . LEU A 1 107 ? 12.445 14.383 24.719 1 98.56 107 LEU A N 1
ATOM 855 C CA . LEU A 1 107 ? 13.664 14.477 23.938 1 98.56 107 LEU A CA 1
ATOM 856 C C . LEU A 1 107 ? 14.453 15.727 24.312 1 98.56 107 LEU A C 1
ATOM 858 O O . LEU A 1 107 ? 13.875 16.797 24.531 1 98.56 107 LEU A O 1
ATOM 862 N N . ASP A 1 108 ? 15.773 15.609 24.375 1 98.44 108 ASP A N 1
ATOM 863 C CA . ASP A 1 108 ? 16.609 16.812 24.453 1 98.44 108 ASP A CA 1
ATOM 864 C C . ASP A 1 108 ? 16.859 17.406 23.078 1 98.44 108 ASP A C 1
ATOM 866 O O . ASP A 1 108 ? 16.406 16.859 22.062 1 98.44 108 ASP A O 1
ATOM 870 N N . ASP A 1 109 ? 17.562 18.5 23 1 98.62 109 ASP A N 1
ATOM 871 C CA . ASP A 1 109 ? 17.719 19.234 21.75 1 98.62 109 ASP A CA 1
ATOM 872 C C . ASP A 1 109 ? 18.516 18.406 20.734 1 98.62 109 ASP A C 1
ATOM 874 O O . ASP A 1 109 ? 18.172 18.391 19.547 1 98.62 109 ASP A O 1
ATOM 878 N N . ALA A 1 110 ? 19.531 17.734 21.141 1 98.69 110 ALA A N 1
ATOM 879 C CA . ALA A 1 110 ? 20.328 16.922 20.234 1 98.69 110 ALA A CA 1
ATOM 880 C C . ALA A 1 110 ? 19.484 15.789 19.641 1 98.69 110 ALA A C 1
ATOM 882 O O . ALA A 1 110 ? 19.641 15.445 18.469 1 98.69 110 ALA A O 1
ATOM 883 N N . GLN A 1 111 ? 18.641 15.203 20.469 1 98.75 111 GLN A N 1
ATOM 884 C CA . GLN A 1 111 ? 17.75 14.156 20 1 98.75 111 GLN A CA 1
ATOM 885 C C . GLN A 1 111 ? 16.734 14.711 19 1 98.75 111 GLN A C 1
ATOM 887 O O . GLN A 1 111 ? 16.438 14.07 17.984 1 98.75 111 GLN A O 1
ATOM 892 N N . LYS A 1 112 ? 16.234 15.891 19.312 1 98.88 112 LYS A N 1
ATOM 893 C CA . LYS A 1 112 ? 15.281 16.531 18.406 1 98.88 112 LYS A CA 1
ATOM 894 C C . LYS A 1 112 ? 15.93 16.812 17.062 1 98.88 112 LYS A C 1
ATOM 896 O O . LYS A 1 112 ? 15.305 16.641 16.016 1 98.88 112 LYS A O 1
ATOM 901 N N . ASP A 1 113 ? 17.156 17.281 17.078 1 98.88 113 ASP A N 1
ATOM 902 C CA . ASP A 1 113 ? 17.891 17.531 15.844 1 98.88 113 ASP A CA 1
ATOM 903 C C . ASP A 1 113 ? 18.062 16.25 15.039 1 98.88 113 ASP A C 1
ATOM 905 O O . ASP A 1 113 ? 17.844 16.25 13.82 1 98.88 113 ASP A O 1
ATOM 909 N N . ASP A 1 114 ? 18.391 15.148 15.703 1 98.88 114 ASP A N 1
ATOM 910 C CA . ASP A 1 114 ? 18.516 13.852 15.047 1 98.88 114 ASP A CA 1
ATOM 911 C C . ASP A 1 114 ? 17.188 13.406 14.438 1 98.88 114 ASP A C 1
ATOM 913 O O . ASP A 1 114 ? 17.156 12.82 13.352 1 98.88 114 ASP A O 1
ATOM 917 N N . LEU A 1 115 ? 16.156 13.641 15.188 1 98.88 115 LEU A N 1
ATOM 918 C CA . LEU A 1 115 ? 14.828 13.266 14.703 1 98.88 115 LEU A CA 1
ATOM 919 C C . LEU A 1 115 ? 14.477 14.016 13.422 1 98.88 115 LEU A C 1
ATOM 921 O O . LEU A 1 115 ? 14.023 13.406 12.445 1 98.88 115 LEU A O 1
ATOM 925 N N . ALA A 1 116 ? 14.727 15.289 13.422 1 98.88 116 ALA A N 1
ATOM 926 C CA . ALA A 1 116 ? 14.492 16.094 12.219 1 98.88 116 ALA A CA 1
ATOM 927 C C . ALA A 1 116 ? 15.297 15.547 11.039 1 98.88 116 ALA A C 1
ATOM 929 O O . ALA A 1 116 ? 14.766 15.398 9.938 1 98.88 116 ALA A O 1
ATOM 930 N N . ARG A 1 117 ? 16.516 15.25 11.266 1 98.88 117 ARG A N 1
ATOM 931 C CA . ARG A 1 117 ? 17.375 14.734 10.203 1 98.88 117 ARG A CA 1
ATOM 932 C C . ARG A 1 117 ? 16.875 13.383 9.703 1 98.88 117 ARG A C 1
ATOM 934 O O . ARG A 1 117 ? 16.828 13.141 8.492 1 98.88 117 ARG A O 1
ATOM 941 N N . LEU A 1 118 ? 16.531 12.492 10.633 1 98.88 118 LEU A N 1
ATOM 942 C CA . LEU A 1 118 ? 16.047 11.18 10.234 1 98.88 118 LEU A CA 1
ATOM 943 C C . LEU A 1 118 ? 14.773 11.305 9.398 1 98.88 118 LEU A C 1
ATOM 945 O O . LEU A 1 118 ? 14.617 10.602 8.398 1 98.88 118 LEU A O 1
ATOM 949 N N . VAL A 1 119 ? 13.914 12.211 9.797 1 98.88 119 VAL A N 1
ATOM 950 C CA . VAL A 1 119 ? 12.68 12.445 9.039 1 98.88 119 VAL A CA 1
ATOM 951 C C . VAL A 1 119 ? 13.023 12.977 7.652 1 98.88 119 VAL A C 1
ATOM 953 O O . VAL A 1 119 ? 12.445 12.531 6.652 1 98.88 119 VAL A O 1
ATOM 956 N N . ALA A 1 120 ? 13.922 13.867 7.59 1 98.88 120 ALA A N 1
ATOM 957 C CA . ALA A 1 120 ? 14.336 14.422 6.301 1 98.88 120 ALA A CA 1
ATOM 958 C C . ALA A 1 120 ? 14.898 13.328 5.395 1 98.88 120 ALA A C 1
ATOM 960 O O . ALA A 1 120 ? 14.664 13.336 4.184 1 98.88 120 ALA A O 1
ATOM 961 N N . VAL A 1 121 ? 15.602 12.422 5.945 1 98.69 121 VAL A N 1
ATOM 962 C CA . VAL A 1 121 ? 16.266 11.367 5.191 1 98.69 121 VAL A CA 1
ATOM 963 C C . VAL A 1 121 ? 15.25 10.297 4.793 1 98.69 121 VAL A C 1
ATOM 965 O O . VAL A 1 121 ? 15.234 9.844 3.645 1 98.69 121 VAL A O 1
ATOM 968 N N . ARG A 1 122 ? 14.336 9.945 5.699 1 98.69 122 ARG A N 1
ATOM 969 C CA . ARG A 1 122 ? 13.508 8.758 5.527 1 98.69 122 ARG A CA 1
ATOM 970 C C . ARG A 1 122 ? 12.102 9.133 5.066 1 98.69 122 ARG A C 1
ATOM 972 O O . ARG A 1 122 ? 11.297 8.258 4.723 1 98.69 122 ARG A O 1
ATOM 979 N N . GLY A 1 123 ? 11.805 10.383 5.039 1 98.81 123 GLY A N 1
ATOM 980 C CA . GLY A 1 123 ? 10.492 10.875 4.637 1 98.81 123 GLY A CA 1
ATOM 981 C C . GLY A 1 123 ? 9.484 10.859 5.766 1 98.81 123 GLY A C 1
ATOM 982 O O . GLY A 1 123 ? 8.82 11.867 6.031 1 98.81 123 GLY A O 1
ATOM 983 N N . VAL A 1 124 ? 9.375 9.734 6.473 1 98.94 124 VAL A N 1
ATOM 984 C CA . VAL A 1 124 ? 8.445 9.602 7.594 1 98.94 124 VAL A CA 1
ATOM 985 C C . VAL A 1 124 ? 9.031 8.672 8.648 1 98.94 124 VAL A C 1
ATOM 987 O O . VAL A 1 124 ? 9.664 7.66 8.32 1 98.94 124 VAL A O 1
ATOM 990 N N . VAL A 1 125 ? 8.844 9.055 9.906 1 98.94 125 VAL A N 1
ATOM 991 C CA . VAL A 1 125 ? 9.258 8.266 11.062 1 98.94 125 VAL A CA 1
ATOM 992 C C . VAL A 1 125 ? 8.047 7.969 11.945 1 98.94 125 VAL A C 1
ATOM 994 O O . VAL A 1 125 ? 7.219 8.852 12.195 1 98.94 125 VAL A O 1
ATOM 997 N N . PHE A 1 126 ? 7.945 6.719 12.359 1 98.88 126 PHE A N 1
ATOM 998 C CA . PHE A 1 126 ? 6.852 6.273 13.211 1 98.88 126 PHE A CA 1
ATOM 999 C C . PHE A 1 126 ? 7.348 5.961 14.617 1 98.88 126 PHE A C 1
ATOM 1001 O O . PHE A 1 126 ? 8.406 5.355 14.781 1 98.88 126 PHE A O 1
ATOM 1008 N N . VAL A 1 127 ? 6.645 6.418 15.594 1 98.88 127 VAL A N 1
ATOM 1009 C CA . VAL A 1 127 ? 6.938 6.129 17 1 98.88 127 VAL A CA 1
ATOM 1010 C C . VAL A 1 127 ? 5.668 5.664 17.703 1 98.88 127 VAL A C 1
ATOM 1012 O O . VAL A 1 127 ? 4.652 6.367 17.703 1 98.88 127 VAL A O 1
ATOM 1015 N N . ARG A 1 128 ? 5.715 4.516 18.312 1 98.31 128 ARG A N 1
ATOM 1016 C CA . ARG A 1 128 ? 4.535 3.875 18.891 1 98.31 128 ARG A CA 1
ATOM 1017 C C . ARG A 1 128 ? 4.312 4.324 20.328 1 98.31 128 ARG A C 1
ATOM 1019 O O . ARG A 1 128 ? 5.258 4.711 21.016 1 98.31 128 ARG A O 1
ATOM 1026 N N . ASP A 1 129 ? 3.115 4.336 20.734 1 97.94 129 ASP A N 1
ATOM 1027 C CA . ASP A 1 129 ? 2.689 4.332 22.141 1 97.94 129 ASP A CA 1
ATOM 1028 C C . ASP A 1 129 ? 3.209 5.566 22.875 1 97.94 129 ASP A C 1
ATOM 1030 O O . ASP A 1 129 ? 3.824 5.449 23.938 1 97.94 129 ASP A O 1
ATOM 1034 N N . GLN A 1 130 ? 3 6.711 22.297 1 98.62 130 GLN A N 1
ATOM 1035 C CA . GLN A 1 130 ? 3.482 7.961 22.875 1 98.62 130 GLN A CA 1
ATOM 1036 C C . GLN A 1 130 ? 2.449 8.562 23.828 1 98.62 130 GLN A C 1
ATOM 1038 O O . GLN A 1 130 ? 1.929 9.656 23.578 1 98.62 130 GLN A O 1
ATOM 1043 N N . LYS A 1 131 ? 2.244 8.008 24.953 1 97.69 131 LYS A N 1
ATOM 1044 C CA . LYS A 1 131 ? 1.214 8.383 25.922 1 97.69 131 LYS A CA 1
ATOM 1045 C C . LYS A 1 131 ? 1.547 9.711 26.594 1 97.69 131 LYS A C 1
ATOM 1047 O O . LYS A 1 131 ? 0.648 10.469 26.953 1 97.69 131 LYS A O 1
ATOM 1052 N N . ASP A 1 132 ? 2.83 9.977 26.688 1 97.94 13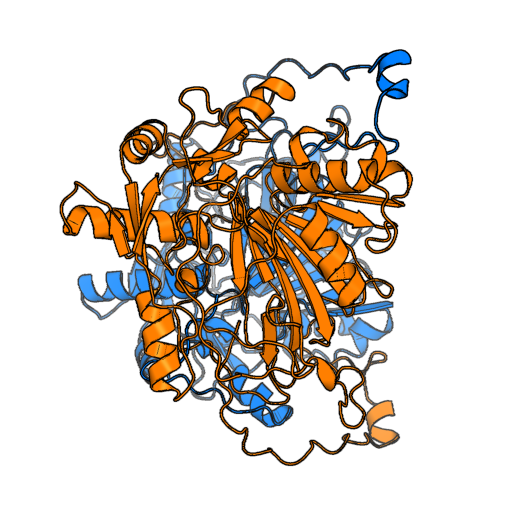2 ASP A N 1
ATOM 1053 C CA . ASP A 1 132 ? 3.264 11.188 27.375 1 97.94 132 ASP A CA 1
ATOM 1054 C C . ASP A 1 132 ? 3.162 12.406 26.469 1 97.94 132 ASP A C 1
ATOM 1056 O O . ASP A 1 132 ? 3.254 13.547 26.922 1 97.94 132 ASP A O 1
ATOM 1060 N N . LEU A 1 133 ? 2.965 12.195 25.234 1 98.62 133 LEU A N 1
ATOM 1061 C CA . LEU A 1 133 ? 2.914 13.305 24.281 1 98.62 133 LEU A CA 1
ATOM 1062 C C . LEU A 1 133 ? 1.515 13.906 24.219 1 98.62 133 LEU A C 1
ATOM 1064 O O . LEU A 1 133 ? 0.789 13.703 23.25 1 98.62 133 LEU A O 1
ATOM 1068 N N . ASP A 1 134 ? 1.185 14.68 25.219 1 98 134 ASP A N 1
ATOM 1069 C CA . ASP A 1 134 ? -0.086 15.398 25.156 1 98 134 ASP A CA 1
ATOM 1070 C C . ASP A 1 134 ? -0.001 16.578 24.188 1 98 134 ASP A C 1
ATOM 1072 O O . ASP A 1 134 ? 1.026 16.781 23.531 1 98 134 ASP A O 1
ATOM 1076 N N . ILE A 1 135 ? -1.074 17.344 24.062 1 98.38 135 ILE A N 1
ATOM 1077 C CA . ILE A 1 135 ? -1.182 18.328 23 1 98.38 135 ILE A CA 1
ATOM 1078 C C . ILE A 1 135 ? -0.149 19.438 23.203 1 98.38 135 ILE A C 1
ATOM 1080 O O . ILE A 1 135 ? 0.419 19.953 22.234 1 98.38 135 ILE A O 1
ATOM 1084 N N . ASP A 1 136 ? 0.102 19.828 24.438 1 98.25 136 ASP A N 1
ATOM 1085 C CA . ASP A 1 136 ? 1.086 20.859 24.719 1 98.25 136 ASP A CA 1
ATOM 1086 C C . ASP A 1 136 ? 2.5 20.391 24.391 1 98.25 136 ASP A C 1
ATOM 1088 O O . ASP A 1 136 ? 3.291 21.125 23.797 1 98.25 136 ASP A O 1
ATOM 1092 N N . ALA A 1 137 ? 2.805 19.172 24.797 1 98.75 137 ALA A N 1
ATOM 1093 C CA . ALA A 1 137 ? 4.105 18.594 24.469 1 98.75 137 ALA A CA 1
ATOM 1094 C C . ALA A 1 137 ? 4.281 18.469 22.953 1 98.75 137 ALA A C 1
ATOM 1096 O O . ALA A 1 137 ? 5.383 18.672 22.438 1 98.75 137 ALA A O 1
ATOM 1097 N N . GLN A 1 138 ? 3.248 18.062 22.281 1 98.81 138 GLN A N 1
ATOM 1098 C CA . GLN A 1 138 ? 3.289 17.953 20.828 1 98.81 138 GLN A CA 1
ATOM 1099 C C . GLN A 1 138 ? 3.576 19.297 20.188 1 98.81 138 GLN A C 1
ATOM 1101 O O . GLN A 1 138 ? 4.391 19.391 19.266 1 98.81 138 GLN A O 1
ATOM 1106 N N . ARG A 1 139 ? 2.912 20.344 20.672 1 98.75 139 ARG A N 1
ATOM 1107 C CA . ARG A 1 139 ? 3.141 21.688 20.172 1 98.75 139 ARG A CA 1
ATOM 1108 C C . ARG A 1 139 ? 4.57 22.141 20.453 1 98.75 139 ARG A C 1
ATOM 1110 O O . ARG A 1 139 ? 5.195 22.797 19.609 1 98.75 139 ARG A O 1
ATOM 1117 N N . GLU A 1 140 ? 5.035 21.812 21.594 1 98.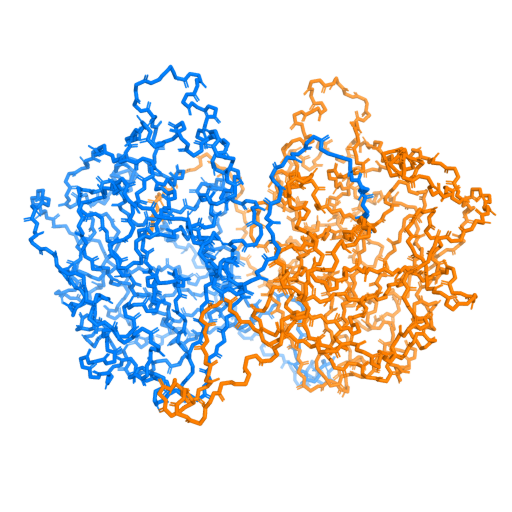62 140 GLU A N 1
ATOM 1118 C CA . GLU A 1 140 ? 6.402 22.172 21.953 1 98.62 140 GLU A CA 1
ATOM 1119 C C . GLU A 1 140 ? 7.41 21.531 21.016 1 98.62 140 GLU A C 1
ATOM 1121 O O . GLU A 1 140 ? 8.32 22.188 20.516 1 98.62 140 GLU A O 1
ATOM 1126 N N . LEU A 1 141 ? 7.223 20.25 20.797 1 98.81 141 LEU A N 1
ATOM 1127 C CA . LEU A 1 141 ? 8.109 19.547 19.875 1 98.81 141 LEU A CA 1
ATOM 1128 C C . LEU A 1 141 ? 8.008 20.125 18.469 1 98.81 141 LEU A C 1
ATOM 1130 O O . LEU A 1 141 ? 9.031 20.375 17.828 1 98.81 141 LEU A O 1
ATOM 1134 N N . GLY A 1 142 ? 6.809 20.344 18 1 98.75 142 GLY A N 1
ATOM 1135 C CA . GLY A 1 142 ? 6.617 20.953 16.688 1 98.75 142 GLY A CA 1
ATOM 1136 C C . GLY A 1 142 ? 7.254 22.328 16.562 1 98.75 142 GLY A C 1
ATOM 1137 O O . GLY A 1 142 ? 7.887 22.625 15.555 1 98.75 142 GLY A O 1
ATOM 1138 N N . SER A 1 143 ? 7.121 23.109 17.625 1 98.25 143 SER A N 1
ATOM 1139 C CA . SER A 1 143 ? 7.633 24.484 17.625 1 98.25 143 SER A CA 1
ATOM 1140 C C . SER A 1 143 ? 9.156 24.5 17.625 1 98.25 143 SER A C 1
ATOM 1142 O O . SER A 1 143 ? 9.766 25.5 17.234 1 98.25 143 SER A O 1
ATOM 1144 N N . TYR A 1 144 ? 9.734 23.438 18.109 1 98.56 144 TYR A N 1
ATOM 1145 C CA . TYR A 1 144 ? 11.188 23.312 18.031 1 98.56 144 TYR A CA 1
ATOM 1146 C C . TYR A 1 144 ? 11.648 23.312 16.578 1 98.56 144 TYR A C 1
ATOM 1148 O O . TYR A 1 144 ? 12.711 23.844 16.266 1 98.56 144 TYR A O 1
ATOM 1156 N N . PHE A 1 145 ? 10.859 22.719 15.727 1 98.5 145 PHE A N 1
ATOM 1157 C CA . PHE A 1 145 ? 11.266 22.531 14.336 1 98.5 145 PHE A CA 1
ATOM 1158 C C . PHE A 1 145 ? 10.93 23.766 13.508 1 98.5 145 PHE A C 1
ATOM 1160 O O . PHE A 1 145 ? 11.453 23.938 12.406 1 98.5 145 PHE A O 1
ATOM 1167 N N . GLY A 1 146 ? 10.031 24.609 13.938 1 97.69 146 GLY A N 1
ATOM 1168 C CA . GLY A 1 146 ? 9.633 25.812 13.234 1 97.69 146 GLY A CA 1
ATOM 1169 C C . GLY A 1 146 ? 8.328 26.406 13.75 1 97.69 146 GLY A C 1
ATOM 1170 O O . GLY A 1 146 ? 7.703 25.844 14.648 1 97.69 146 GLY A O 1
ATOM 1171 N N . THR A 1 147 ? 7.996 27.562 13.148 1 97.5 147 THR A N 1
ATOM 1172 C CA . THR A 1 147 ? 6.727 28.188 13.5 1 97.5 147 THR A CA 1
ATOM 1173 C C . THR A 1 147 ? 5.551 27.297 13.109 1 97.5 147 THR A C 1
ATOM 1175 O O . THR A 1 147 ? 5.48 26.828 11.977 1 97.5 147 THR A O 1
ATOM 1178 N N . LEU A 1 148 ? 4.66 27.062 14.055 1 97.88 148 LEU A N 1
ATOM 1179 C CA . LEU A 1 148 ? 3.531 26.188 13.781 1 97.88 148 LEU A CA 1
ATOM 1180 C C . LEU A 1 148 ? 2.514 26.859 12.867 1 97.88 148 LEU A C 1
ATOM 1182 O O . LEU A 1 148 ? 2.166 28.031 13.086 1 97.88 148 LEU A O 1
ATOM 1186 N N . HIS A 1 149 ? 2.061 26.156 11.906 1 97.12 149 HIS A N 1
ATOM 1187 C CA . HIS A 1 149 ? 1.128 26.641 10.898 1 97.12 149 HIS A CA 1
ATOM 1188 C C . HIS A 1 149 ? -0.306 26.625 11.414 1 97.12 149 HIS A C 1
ATOM 1190 O O . HIS A 1 149 ? -0.71 25.672 12.094 1 97.12 149 HIS A O 1
ATOM 1196 N N . LYS A 1 150 ? -1.021 27.688 11.203 1 96.75 150 LYS A N 1
ATOM 1197 C CA . LYS A 1 150 ? -2.463 27.75 11.43 1 96.75 150 LYS A CA 1
ATOM 1198 C C . LYS A 1 150 ? -3.232 27.531 10.133 1 96.75 150 LYS A C 1
ATOM 1200 O O . LYS A 1 150 ? -3.184 28.375 9.227 1 96.75 150 LYS A O 1
ATOM 1205 N N . HIS A 1 151 ? -3.941 26.469 10.07 1 96.38 151 HIS A N 1
ATOM 1206 C CA . HIS A 1 151 ? -4.613 26.094 8.828 1 96.38 151 HIS A CA 1
ATOM 1207 C C . HIS A 1 151 ? -5.836 26.969 8.578 1 96.38 151 HIS A C 1
ATOM 1209 O O . HIS A 1 151 ? -6.605 27.25 9.5 1 96.38 151 HIS A O 1
ATOM 1215 N N . ALA A 1 152 ? -6.133 27.25 7.359 1 95.81 152 ALA A N 1
ATOM 1216 C CA . ALA A 1 152 ? -7.129 28.266 6.988 1 95.81 152 ALA A CA 1
ATOM 1217 C C . ALA A 1 152 ? -8.539 27.672 7.047 1 95.81 152 ALA A C 1
ATOM 1219 O O . ALA A 1 152 ? -9.516 28.406 7.207 1 95.81 152 ALA A O 1
ATOM 1220 N N . THR A 1 153 ? -8.625 26.344 6.883 1 95.06 153 THR A N 1
ATOM 1221 C CA . THR A 1 153 ? -9.977 25.859 6.617 1 95.06 153 THR A CA 1
ATOM 1222 C C . THR A 1 153 ? -10.289 24.641 7.465 1 95.06 153 THR A C 1
ATOM 1224 O O . THR A 1 153 ? -11.453 24.281 7.637 1 95.06 153 THR A O 1
ATOM 1227 N N . THR A 1 154 ? -9.297 23.938 7.957 1 93.69 154 THR A N 1
ATOM 1228 C CA . THR A 1 154 ? -9.547 22.672 8.641 1 93.69 154 THR A CA 1
ATOM 1229 C C . THR A 1 154 ? -9.922 22.922 10.102 1 93.69 154 THR A C 1
ATOM 1231 O O . THR A 1 154 ? -9.781 24.031 10.609 1 93.69 154 THR A O 1
ATOM 1234 N N . SER A 1 155 ? -10.398 21.953 10.766 1 96 155 SER A N 1
ATOM 1235 C CA . SER A 1 155 ? -10.883 22.078 12.141 1 96 155 SER A CA 1
ATOM 1236 C C . SER A 1 155 ? -9.734 22.234 13.125 1 96 155 SER A C 1
ATOM 1238 O O . SER A 1 155 ? -8.617 21.797 12.859 1 96 155 SER A O 1
ATOM 1240 N N . VAL A 1 156 ? -10.062 22.922 14.188 1 97.44 156 VAL A N 1
ATOM 1241 C CA . VAL A 1 156 ? -9.188 23.078 15.352 1 97.44 156 VAL A CA 1
ATOM 1242 C C . VAL A 1 156 ? -9.867 22.5 16.594 1 97.44 156 VAL A C 1
ATOM 1244 O O . VAL A 1 156 ? -11.078 22.25 16.578 1 97.44 156 VAL A O 1
ATOM 1247 N N . PRO A 1 157 ? -9.086 22.203 17.609 1 98.44 157 PRO A N 1
ATOM 1248 C CA . PRO A 1 157 ? -9.711 21.672 18.828 1 98.44 157 PRO A CA 1
ATOM 1249 C C . PRO A 1 157 ? -10.727 22.641 19.438 1 98.44 157 PRO A C 1
ATOM 1251 O O . PRO A 1 157 ? -10.555 23.859 19.328 1 98.44 157 PRO A O 1
ATOM 1254 N N . ARG A 1 158 ? -11.703 22.078 20.125 1 97.62 158 ARG A N 1
ATOM 1255 C CA . ARG A 1 158 ? -12.695 22.875 20.859 1 97.62 158 ARG A CA 1
ATOM 1256 C C . ARG A 1 158 ? -12.031 23.719 21.938 1 97.62 158 ARG A C 1
ATOM 1258 O O . ARG A 1 158 ? -12.469 24.844 22.203 1 97.62 158 ARG A O 1
ATOM 1265 N N . LYS A 1 159 ? -11.047 23.109 22.5 1 97.31 159 LYS A N 1
ATOM 1266 C CA . LYS A 1 159 ? -10.289 23.875 23.484 1 97.31 159 LYS A CA 1
ATOM 1267 C C . LYS A 1 159 ? -9.672 25.125 22.859 1 97.31 159 LYS A C 1
ATOM 1269 O O . LYS A 1 159 ? -8.977 25.031 21.844 1 97.31 159 LYS A O 1
ATOM 1274 N N . LYS A 1 160 ? -9.852 26.281 23.422 1 95.44 160 LYS A N 1
ATOM 1275 C CA . LYS A 1 160 ? -9.367 27.547 22.891 1 95.44 160 LYS A CA 1
ATOM 1276 C C . LYS A 1 160 ? -7.848 27.656 23 1 95.44 160 LYS A C 1
ATOM 1278 O O . LYS A 1 160 ? -7.238 27.016 23.875 1 95.44 160 LYS A O 1
ATOM 1283 N N . GLY A 1 161 ? -7.285 28.391 22.062 1 96.62 161 GLY A N 1
ATOM 1284 C CA 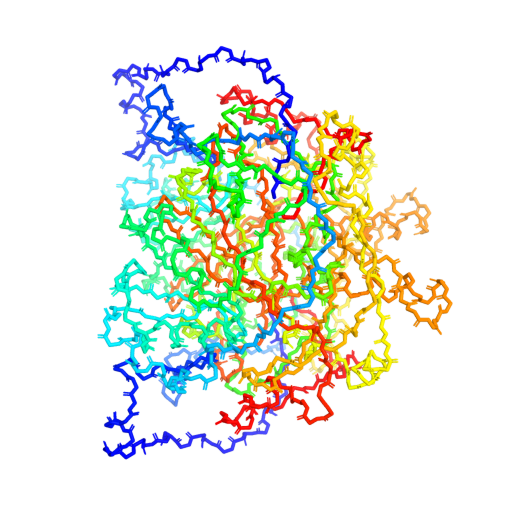. GLY A 1 161 ? -5.855 28.641 22.125 1 96.62 161 GLY A CA 1
ATOM 1285 C C . GLY A 1 161 ? -5.035 27.625 21.359 1 96.62 161 GLY A C 1
ATOM 1286 O O . GLY A 1 161 ? -3.807 27.609 21.453 1 96.62 161 GLY A O 1
ATOM 1287 N N . LEU A 1 162 ? -5.734 26.75 20.641 1 98.12 162 LEU A N 1
ATOM 1288 C CA . LEU A 1 162 ? -5.051 25.688 19.922 1 98.12 162 LEU A CA 1
ATOM 1289 C C . LEU A 1 162 ? -5.273 25.828 18.406 1 98.12 162 LEU A C 1
ATOM 1291 O O . LEU A 1 162 ? -5.488 24.828 17.719 1 98.12 162 LEU A O 1
ATOM 1295 N N . GLU A 1 163 ? -5.188 27.078 17.906 1 97.5 163 GLU A N 1
ATOM 1296 C CA . GLU A 1 163 ? -5.492 27.328 16.5 1 97.5 163 GLU A CA 1
ATOM 1297 C C . GLU A 1 163 ? -4.383 26.812 15.594 1 97.5 163 GLU A C 1
ATOM 1299 O O . GLU A 1 163 ? -4.562 26.703 14.375 1 97.5 163 GLU A O 1
ATOM 1304 N N . ASP A 1 164 ? -3.238 26.531 16.188 1 98.06 164 ASP A N 1
ATOM 1305 C CA . ASP A 1 164 ? -2.133 25.969 15.422 1 98.06 164 ASP A CA 1
ATOM 1306 C C . ASP A 1 164 ? -2.174 24.438 15.43 1 98.06 164 ASP A C 1
ATOM 1308 O O . ASP A 1 164 ? -1.199 23.781 15.055 1 98.06 164 ASP A O 1
ATOM 1312 N N . VAL A 1 165 ? -3.264 23.875 15.93 1 98.5 165 VAL A N 1
ATOM 1313 C CA . VAL A 1 165 ? -3.494 22.438 15.945 1 98.5 165 VAL A CA 1
ATOM 1314 C C . VAL A 1 165 ? -4.617 22.078 14.969 1 98.5 165 VAL A C 1
ATOM 1316 O O . VAL A 1 165 ? -5.68 22.703 14.984 1 98.5 165 VAL A O 1
ATOM 1319 N N . HIS A 1 166 ? -4.312 21.109 14.078 1 97.5 166 HIS A N 1
ATOM 1320 C CA . HIS A 1 166 ? -5.305 20.547 13.164 1 97.5 166 HIS A CA 1
ATOM 1321 C C . HIS A 1 166 ? -5.91 19.266 13.734 1 97.5 166 HIS A C 1
ATOM 1323 O O . HIS A 1 166 ? -5.195 18.422 14.273 1 97.5 166 HIS A O 1
ATOM 1329 N N . VAL A 1 167 ? -7.242 19.141 13.594 1 97.88 167 VAL A N 1
ATOM 1330 C CA . VAL A 1 167 ? -7.93 17.953 14.094 1 97.88 167 VAL A CA 1
ATOM 1331 C C . VAL A 1 167 ? -8.383 17.094 12.922 1 97.88 167 VAL A C 1
ATOM 1333 O O . VAL A 1 167 ? -9.062 17.578 12.016 1 97.88 167 VAL A O 1
ATOM 1336 N N . VAL A 1 168 ? -7.957 15.891 12.852 1 96.25 168 VAL A N 1
ATOM 1337 C CA . VAL A 1 168 ? -8.477 14.859 11.961 1 96.25 168 VAL A CA 1
ATOM 1338 C C . VAL A 1 168 ? -9.516 14.016 12.695 1 96.25 168 VAL A C 1
ATOM 1340 O O . VAL A 1 168 ? -9.211 13.391 13.719 1 96.25 168 VAL A O 1
ATOM 1343 N N . TYR A 1 169 ? -10.75 14.039 12.117 1 95.19 169 TYR A N 1
ATOM 1344 C CA . TYR A 1 169 ? -11.805 13.43 12.906 1 95.19 169 TYR A CA 1
ATOM 1345 C C . TYR A 1 169 ? -12.844 12.758 12.008 1 95.19 169 TYR A C 1
ATOM 1347 O O . TYR A 1 169 ? -13.211 13.297 10.961 1 95.19 169 TYR A O 1
ATOM 1355 N N . SER A 1 170 ? -13.172 11.578 12.281 1 93.56 170 SER A N 1
ATOM 1356 C CA . SER A 1 170 ? -14.352 10.852 11.82 1 93.56 170 SER A CA 1
ATOM 1357 C C . SER A 1 170 ? -15.141 10.266 12.992 1 93.56 170 SER A C 1
ATOM 1359 O O . SER A 1 170 ? -14.586 9.531 13.812 1 93.56 170 SER A O 1
ATOM 1361 N N . ALA A 1 171 ? -16.406 10.57 13.062 1 92.31 171 ALA A N 1
ATOM 1362 C CA . ALA A 1 171 ? -17.234 10.148 14.188 1 92.31 171 ALA A CA 1
ATOM 1363 C C . ALA A 1 171 ? -17.594 8.672 14.086 1 92.31 171 ALA A C 1
ATOM 1365 O O . ALA A 1 171 ? -17.344 8.039 13.055 1 92.31 171 ALA A O 1
ATOM 1366 N N . ASP A 1 172 ? -18.1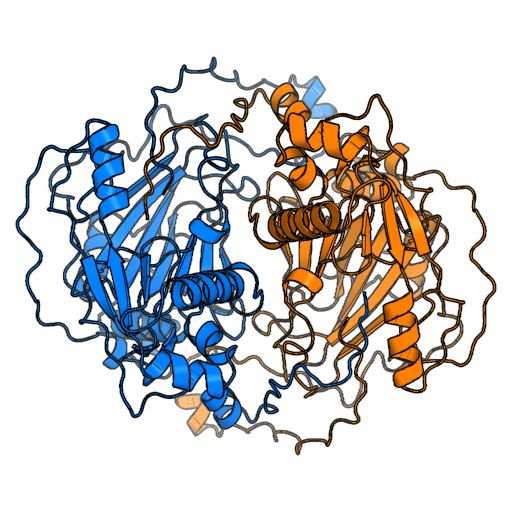41 8.188 15.195 1 91.31 172 ASP A N 1
ATOM 1367 C CA . ASP A 1 172 ? -18.734 6.848 15.172 1 91.31 172 ASP A CA 1
ATOM 1368 C C . ASP A 1 172 ? -19.797 6.734 14.086 1 91.31 172 ASP A C 1
ATOM 1370 O O . ASP A 1 172 ? -20.609 7.645 13.906 1 91.31 172 ASP A O 1
ATOM 1374 N N . ASN A 1 173 ? -19.688 5.703 13.289 1 87.31 173 ASN A N 1
ATOM 1375 C CA . ASN A 1 173 ? -20.688 5.375 12.281 1 87.31 173 ASN A CA 1
ATOM 1376 C C . ASN A 1 173 ? -20.75 6.445 11.188 1 87.31 173 ASN A C 1
ATOM 1378 O O . ASN A 1 173 ? -21.797 6.641 10.57 1 87.31 173 ASN A O 1
ATOM 1382 N N . SER A 1 174 ? -19.625 7.172 11.164 1 86.25 174 SER A N 1
ATOM 1383 C CA . SER A 1 174 ? -19.578 8.156 10.086 1 86.25 174 SER A CA 1
ATOM 1384 C C . SER A 1 174 ? -19.672 7.48 8.719 1 86.25 174 SER A C 1
ATOM 1386 O O . SER A 1 174 ? -19.219 6.344 8.547 1 86.25 174 SER A O 1
ATOM 1388 N N . GLY A 1 175 ? -20.281 8.172 7.816 1 79.44 175 GLY A N 1
ATOM 1389 C CA . GLY A 1 175 ? -20.375 7.664 6.461 1 79.44 175 GLY A CA 1
ATOM 1390 C C . GLY A 1 175 ? -19.047 7.516 5.77 1 79.44 175 GLY A C 1
ATOM 1391 O O . GLY A 1 175 ? -18.062 8.172 6.145 1 79.44 175 GLY A O 1
ATOM 1392 N N . ASP A 1 176 ? -19.094 6.66 4.746 1 81.5 176 ASP A N 1
ATOM 1393 C CA . ASP A 1 176 ? -17.922 6.383 3.922 1 81.5 176 ASP A CA 1
ATOM 1394 C C . ASP A 1 176 ? -17.75 7.445 2.84 1 81.5 176 ASP A C 1
ATOM 1396 O O . ASP A 1 176 ? -18.688 7.719 2.074 1 81.5 176 ASP A O 1
ATOM 1400 N N . GLN A 1 177 ? -16.609 8.094 2.789 1 78.75 177 GLN A N 1
ATOM 1401 C CA . GLN A 1 177 ? -16.375 9.203 1.871 1 78.75 177 GLN A CA 1
ATOM 1402 C C . GLN A 1 177 ? -15.547 8.75 0.669 1 78.75 177 GLN A C 1
ATOM 1404 O O . GLN A 1 177 ? -15.109 9.578 -0.132 1 78.75 177 GLN A O 1
ATOM 1409 N N . ARG A 1 178 ? -15.422 7.52 0.41 1 83.94 178 ARG A N 1
ATOM 1410 C CA . ARG A 1 178 ? -14.5 7 -0.593 1 83.94 178 ARG A CA 1
ATOM 1411 C C . ARG A 1 178 ? -14.938 7.398 -1.998 1 83.94 178 ARG A C 1
ATOM 1413 O O . ARG A 1 178 ? -14.109 7.473 -2.914 1 83.94 178 ARG A O 1
ATOM 1420 N N . ALA A 1 179 ? -16.188 7.688 -2.143 1 86.38 179 ALA A N 1
ATOM 1421 C CA . ALA A 1 179 ? -16.703 7.938 -3.484 1 86.38 179 ALA A CA 1
ATOM 1422 C C . ALA A 1 179 ? -16.438 9.375 -3.918 1 86.38 179 ALA A C 1
ATOM 1424 O O . ALA A 1 179 ? -16.578 9.711 -5.094 1 86.38 179 ALA A O 1
ATOM 1425 N N . LEU A 1 180 ? -16.047 10.203 -3.006 1 86.69 180 LEU A N 1
ATOM 1426 C CA . LEU A 1 180 ? -16.078 11.641 -3.266 1 86.69 180 LEU A CA 1
ATOM 1427 C C . LEU A 1 180 ? -14.789 12.094 -3.955 1 86.69 180 LEU A C 1
ATOM 1429 O O . LEU A 1 180 ? -14.758 13.164 -4.566 1 86.69 180 LEU A O 1
ATOM 1433 N N . PHE A 1 181 ? -13.766 11.305 -3.809 1 88.62 181 PHE A N 1
ATOM 1434 C CA . PHE A 1 181 ? -12.492 11.586 -4.461 1 88.62 181 PHE A CA 1
ATOM 1435 C C . PHE A 1 181 ? -11.898 10.32 -5.07 1 88.62 181 PHE A C 1
ATOM 1437 O O . PHE A 1 181 ? -12.031 9.234 -4.504 1 88.62 181 PHE A O 1
ATOM 1444 N N . THR A 1 182 ? -11.273 10.5 -6.25 1 92.19 182 THR A N 1
ATOM 1445 C CA . THR A 1 182 ? -10.492 9.359 -6.715 1 92.19 182 THR A CA 1
ATOM 1446 C C . THR A 1 182 ? -9.344 9.062 -5.746 1 92.19 182 THR A C 1
ATOM 1448 O O . THR A 1 182 ? -8.766 9.977 -5.16 1 92.19 182 THR A O 1
ATOM 1451 N N . PRO A 1 183 ? -9.031 7.828 -5.586 1 93.69 183 PRO A N 1
ATOM 1452 C CA . PRO A 1 183 ? -7.977 7.477 -4.633 1 93.69 183 PRO A CA 1
ATOM 1453 C C . PRO A 1 183 ? -6.66 8.195 -4.918 1 93.69 183 PRO A C 1
ATOM 1455 O O . PRO A 1 183 ? -5.973 8.633 -3.99 1 93.69 183 PRO A O 1
ATOM 1458 N N . SER A 1 184 ? -6.324 8.406 -6.172 1 95.44 184 SER A N 1
ATOM 1459 C CA . SER A 1 184 ? -5.066 9.055 -6.535 1 95.44 184 SER A CA 1
ATOM 1460 C C . SER A 1 184 ? -5.066 10.523 -6.145 1 95.44 184 SER A C 1
ATOM 1462 O O . SER A 1 184 ? -4.016 11.086 -5.824 1 95.44 184 SER A O 1
ATOM 1464 N N . PHE A 1 185 ? -6.227 11.109 -6.098 1 94.06 185 PHE A N 1
ATOM 1465 C CA . PHE A 1 185 ? -6.367 12.531 -5.801 1 94.06 185 PHE A CA 1
ATOM 1466 C C . PHE A 1 185 ? -6.129 12.805 -4.32 1 94.06 185 PHE A C 1
ATOM 1468 O O . PHE A 1 185 ? -5.828 13.93 -3.932 1 94.06 185 PHE A O 1
ATOM 1475 N N . LEU A 1 186 ? -6.223 11.758 -3.562 1 93.94 186 LEU A N 1
ATOM 1476 C CA . LEU A 1 186 ? -6.113 11.914 -2.117 1 93.94 186 LEU A CA 1
ATOM 1477 C C . LEU A 1 186 ? -4.656 12.094 -1.701 1 93.94 186 LEU A C 1
ATOM 1479 O O . LEU A 1 186 ? -4.375 12.508 -0.575 1 93.94 186 LEU A O 1
ATOM 1483 N N . TRP A 1 187 ? -3.699 11.75 -2.582 1 97.62 187 TRP A N 1
ATOM 1484 C CA . TRP A 1 187 ? -2.285 11.945 -2.281 1 97.62 187 TRP A CA 1
ATOM 1485 C C . TRP A 1 187 ? -1.937 13.43 -2.268 1 97.62 187 TRP A C 1
ATOM 1487 O O . TRP A 1 187 ? -2.168 14.141 -3.25 1 97.62 187 TRP A O 1
ATOM 1497 N N . HIS A 1 188 ? -1.335 13.883 -1.137 1 97.75 188 HIS A N 1
ATOM 1498 C CA . HIS A 1 188 ? -1.003 15.297 -1.071 1 97.75 188 HIS A CA 1
ATOM 1499 C C . HIS A 1 188 ? 0.111 15.562 -0.063 1 97.75 188 HIS A C 1
ATOM 1501 O O . HIS A 1 188 ? 0.418 14.695 0.764 1 97.75 188 HIS A O 1
ATOM 1507 N N . SER A 1 189 ? 0.772 16.625 -0.229 1 97.88 189 SER A N 1
ATOM 1508 C CA . SER A 1 189 ? 1.578 17.281 0.793 1 97.88 189 SER A CA 1
ATOM 1509 C C . SER A 1 189 ? 0.852 18.5 1.376 1 97.88 189 SER A C 1
ATOM 1511 O O . SER A 1 189 ? 0.186 19.234 0.649 1 97.88 189 SER A O 1
ATOM 1513 N N . ASP A 1 190 ? 0.937 18.656 2.602 1 96.81 190 ASP A N 1
ATOM 1514 C CA . ASP A 1 190 ? 0.094 19.609 3.307 1 96.81 190 ASP A CA 1
ATOM 1515 C C . ASP A 1 190 ? 0.385 21.047 2.848 1 96.81 190 ASP A C 1
ATOM 1517 O O . ASP A 1 190 ? 1.528 21.5 2.906 1 96.81 190 ASP A O 1
ATOM 1521 N N . VAL A 1 191 ? -0.565 21.734 2.375 1 96.44 191 VAL A N 1
ATOM 1522 C CA . VAL A 1 191 ? -0.686 23.156 2.129 1 96.44 191 VAL A CA 1
ATOM 1523 C C . VAL A 1 191 ? 0.448 23.625 1.217 1 96.44 191 VAL A C 1
ATOM 1525 O O . VAL A 1 191 ? 1.071 24.656 1.47 1 96.44 191 VAL A O 1
ATOM 1528 N N . THR A 1 192 ? 0.746 22.891 0.199 1 97.56 192 THR A N 1
ATOM 1529 C CA . THR A 1 192 ? 1.827 23.234 -0.711 1 97.56 192 THR A CA 1
ATOM 1530 C C . THR A 1 192 ? 1.515 24.547 -1.438 1 97.56 192 THR A C 1
ATOM 1532 O O . THR A 1 192 ? 2.393 25.141 -2.072 1 97.56 192 THR A O 1
ATOM 1535 N N . TYR A 1 193 ? 0.283 25.047 -1.316 1 97.31 193 TYR A N 1
ATOM 1536 C CA . TYR A 1 193 ? -0.097 26.297 -1.968 1 97.31 193 TYR A CA 1
ATOM 1537 C C . TYR A 1 193 ? 0.463 27.5 -1.214 1 97.31 193 TYR A C 1
ATOM 1539 O O . TYR A 1 193 ? 0.455 28.625 -1.727 1 97.31 193 TYR A O 1
ATOM 1547 N N . GLU A 1 194 ? 0.909 27.297 0.003 1 97 194 GLU A N 1
ATOM 1548 C CA . GLU A 1 194 ? 1.509 28.406 0.743 1 97 194 GLU A CA 1
ATOM 1549 C C . GLU A 1 194 ? 2.879 28.766 0.177 1 97 194 GLU A C 1
ATOM 1551 O O . GLU A 1 194 ? 3.549 27.938 -0.429 1 97 194 GLU A O 1
ATOM 1556 N N . VAL A 1 195 ? 3.324 30.016 0.421 1 96.56 195 VAL A N 1
ATOM 1557 C CA . VAL A 1 195 ? 4.633 30.484 -0.028 1 96.56 195 VAL A CA 1
ATOM 1558 C C . VAL A 1 195 ? 5.73 29.688 0.673 1 96.56 195 VAL A C 1
ATOM 1560 O O . VAL A 1 195 ? 6.73 29.328 0.052 1 96.56 195 VAL A O 1
ATOM 1563 N N . GLN A 1 196 ? 5.52 29.438 1.942 1 97.06 196 GLN A N 1
ATOM 1564 C CA . GLN A 1 196 ? 6.391 28.609 2.76 1 97.06 196 GLN A CA 1
ATOM 1565 C C . GLN A 1 196 ? 5.629 27.422 3.35 1 97.06 196 GLN A C 1
ATOM 1567 O O . GLN A 1 196 ? 5.211 27.469 4.508 1 97.06 196 GLN A O 1
ATOM 1572 N N . PRO A 1 197 ? 5.547 26.297 2.578 1 97.19 197 PRO A N 1
ATOM 1573 C CA . PRO A 1 197 ? 4.84 25.125 3.08 1 97.19 197 PRO A CA 1
ATOM 1574 C C . PRO A 1 197 ? 5.574 24.438 4.234 1 97.19 197 PRO A C 1
ATOM 1576 O O . PRO A 1 197 ? 6.754 24.719 4.465 1 97.19 197 PRO A O 1
ATOM 1579 N N . PRO A 1 198 ? 4.879 23.594 4.891 1 97.62 198 PRO A N 1
ATOM 1580 C CA . PRO A 1 198 ? 5.48 22.953 6.059 1 97.62 198 PRO A CA 1
ATOM 1581 C C . PRO A 1 198 ? 6.594 21.969 5.691 1 97.62 198 PRO A C 1
ATOM 1583 O O . PRO A 1 198 ? 6.582 21.406 4.598 1 97.62 198 PRO A O 1
ATOM 1586 N N . SER A 1 199 ? 7.535 21.891 6.629 1 98.06 199 SER A N 1
ATOM 1587 C CA . SER A 1 199 ? 8.477 20.781 6.648 1 98.06 199 SER A CA 1
ATOM 1588 C C . SER A 1 199 ? 7.945 19.625 7.484 1 98.06 199 SER A C 1
ATOM 1590 O O . SER A 1 199 ? 7.137 18.828 7.004 1 98.06 199 SER A O 1
ATOM 1592 N N . TYR A 1 200 ? 8.297 19.578 8.812 1 98.75 200 TYR A N 1
ATOM 1593 C CA . TYR A 1 200 ? 7.984 18.453 9.695 1 98.75 200 TYR A CA 1
ATOM 1594 C C . TYR A 1 200 ? 6.578 18.594 10.273 1 98.75 200 TYR A C 1
ATOM 1596 O O . TYR A 1 200 ? 6.266 19.578 10.945 1 98.75 200 TYR A O 1
ATOM 1604 N N . THR A 1 201 ? 5.77 17.641 9.977 1 98.75 201 THR A N 1
ATOM 1605 C CA . THR A 1 201 ? 4.41 17.531 10.492 1 98.75 201 THR A CA 1
ATOM 1606 C C . THR A 1 201 ? 4.281 16.328 11.43 1 98.75 201 THR A C 1
ATOM 1608 O O . THR A 1 201 ? 4.812 15.25 11.148 1 98.75 201 THR A O 1
ATOM 1611 N N . LEU A 1 202 ? 3.666 16.578 12.602 1 98.81 202 LEU A N 1
ATOM 1612 C CA . LEU A 1 202 ? 3.449 15.555 13.617 1 98.81 202 LEU A CA 1
ATOM 1613 C C . LEU A 1 202 ? 1.964 15.25 13.766 1 98.81 202 LEU A C 1
ATOM 1615 O O . LEU A 1 202 ? 1.16 16.156 14.016 1 98.81 202 LEU A O 1
ATOM 1619 N N . LEU A 1 203 ? 1.608 13.984 13.555 1 98.81 203 LEU A N 1
ATOM 1620 C CA . LEU A 1 203 ? 0.238 13.531 13.766 1 98.81 203 LEU A CA 1
ATOM 1621 C C . LEU A 1 203 ? 0.183 12.445 14.828 1 98.81 203 LEU A C 1
ATOM 1623 O O . LEU A 1 203 ? 0.908 11.453 14.75 1 98.81 203 LEU A O 1
ATOM 1627 N N . LYS A 1 204 ? -0.586 12.672 15.844 1 98.88 204 LYS A N 1
ATOM 1628 C CA . LYS A 1 204 ? -0.824 11.672 16.891 1 98.88 204 LYS A CA 1
ATOM 1629 C C . LYS A 1 204 ? -2.27 11.188 16.859 1 98.88 204 LYS A C 1
ATOM 1631 O O . LYS A 1 204 ? -3.203 11.992 16.906 1 98.88 204 LYS A O 1
ATOM 1636 N N . VAL A 1 205 ? -2.43 9.922 16.812 1 98.5 205 VAL A N 1
ATOM 1637 C CA . VAL A 1 205 ? -3.768 9.344 16.891 1 98.5 205 VAL A CA 1
ATOM 1638 C C . VAL A 1 205 ? -4.188 9.18 18.344 1 98.5 205 VAL A C 1
ATOM 1640 O O . VAL A 1 205 ? -3.471 8.57 19.141 1 98.5 205 VAL A O 1
ATOM 1643 N N . LEU A 1 206 ? -5.293 9.789 18.672 1 98.25 206 LEU A N 1
ATOM 1644 C CA . LEU A 1 206 ? -5.852 9.695 20.016 1 98.25 206 LEU A CA 1
ATOM 1645 C C . LEU A 1 206 ? -6.727 8.453 20.172 1 98.25 206 LEU A C 1
ATOM 1647 O O . LEU A 1 206 ? -6.672 7.77 21.188 1 98.25 206 LEU A O 1
ATOM 1651 N N . THR A 1 207 ? -7.52 8.227 19.203 1 96.75 207 THR A N 1
ATOM 1652 C CA . THR A 1 207 ? -8.328 7.012 19.094 1 96.75 207 THR A CA 1
ATOM 1653 C C . THR A 1 207 ? -8.586 6.656 17.641 1 96.75 207 THR A C 1
ATOM 1655 O O . THR A 1 207 ? -8.555 7.527 16.766 1 96.75 207 THR A O 1
ATOM 1658 N N . GLY A 1 208 ? -8.711 5.441 17.359 1 95.25 208 GLY A N 1
ATOM 1659 C CA . GLY A 1 208 ? -8.969 4.941 16.016 1 95.25 208 GLY A CA 1
ATOM 1660 C C . GLY A 1 208 ? -9.336 3.467 15.984 1 95.25 208 GLY A C 1
ATOM 1661 O O . GLY A 1 208 ? -9.43 2.826 17.031 1 95.25 208 GLY A O 1
ATOM 1662 N N . PRO A 1 209 ? -9.594 3.004 14.75 1 95.44 209 PRO A N 1
ATOM 1663 C CA . PRO A 1 209 ? -9.828 1.562 14.641 1 95.44 209 PRO A CA 1
ATOM 1664 C C . PRO A 1 209 ? -8.703 0.731 15.25 1 95.44 209 PRO A C 1
ATOM 1666 O O . PRO A 1 209 ? -7.535 1.113 15.156 1 95.44 209 PRO A O 1
ATOM 1669 N N . PRO A 1 210 ? -9.109 -0.323 15.906 1 94.75 210 PRO A N 1
ATOM 1670 C CA . PRO A 1 210 ? -8.047 -1.232 16.344 1 94.75 210 PRO A CA 1
ATOM 1671 C C . PRO A 1 210 ? -7.367 -1.947 15.172 1 94.75 210 PRO A C 1
ATOM 1673 O O . PRO A 1 210 ? -7.762 -1.768 14.023 1 94.75 210 PRO A O 1
ATOM 1676 N N . ARG A 1 211 ? -6.355 -2.678 15.523 1 91.69 211 ARG A N 1
ATOM 1677 C CA . ARG A 1 211 ? -5.637 -3.449 14.508 1 91.69 211 ARG A CA 1
ATOM 1678 C C . ARG A 1 211 ? -6.602 -4.27 13.664 1 91.69 211 ARG A C 1
ATOM 1680 O O . ARG A 1 211 ? -7.434 -5.008 14.203 1 91.69 211 ARG A O 1
ATOM 1687 N N . GLY A 1 212 ? -6.496 -4.047 12.367 1 93.69 212 GLY A N 1
ATOM 1688 C CA . GLY A 1 212 ? -7.359 -4.773 11.445 1 93.69 212 GLY A CA 1
ATOM 1689 C C . GLY A 1 212 ? -8.617 -4.016 11.086 1 93.69 212 GLY A C 1
ATOM 1690 O O . GLY A 1 212 ? -9.344 -4.402 10.164 1 93.69 212 GLY A O 1
ATOM 1691 N N . GLY A 1 213 ? -8.844 -2.971 11.766 1 94.69 213 GLY A N 1
ATOM 1692 C CA . GLY A 1 213 ? -10.078 -2.23 11.562 1 94.69 213 GLY A CA 1
ATOM 1693 C C . GLY A 1 213 ? -9.992 -1.207 10.445 1 94.69 213 GLY A C 1
ATOM 1694 O O . GLY A 1 213 ? -10.977 -0.548 10.117 1 94.69 213 GLY A O 1
ATOM 1695 N N . GLY A 1 214 ? -8.805 -1.043 9.852 1 94.56 214 GLY A N 1
ATOM 1696 C CA . GLY A 1 214 ? -8.625 -0.082 8.773 1 94.56 214 GLY A CA 1
ATOM 1697 C C . GLY A 1 214 ? -8.156 1.276 9.258 1 94.56 214 GLY A C 1
ATOM 1698 O O . GLY A 1 214 ? -7.621 1.397 10.367 1 94.56 214 GLY A O 1
ATOM 1699 N N . GLY A 1 215 ? -8.219 2.285 8.32 1 94.81 215 GLY A N 1
ATOM 1700 C CA . GLY A 1 215 ? -7.836 3.648 8.656 1 94.81 215 GLY A CA 1
ATOM 1701 C C . GLY A 1 215 ? -6.336 3.875 8.609 1 94.81 215 GLY A C 1
ATOM 1702 O O . GLY A 1 215 ? -5.812 4.754 9.297 1 94.81 215 GLY A O 1
ATOM 1703 N N . ASP A 1 216 ? -5.664 3.133 7.82 1 96.75 216 ASP A N 1
ATOM 1704 C CA . ASP A 1 216 ? -4.227 3.297 7.633 1 96.75 216 ASP A CA 1
ATOM 1705 C C . ASP A 1 216 ? -3.912 4.605 6.91 1 96.75 216 ASP A C 1
ATOM 1707 O O . ASP A 1 216 ? -4.797 5.215 6.309 1 96.75 216 ASP A O 1
ATOM 1711 N N . THR A 1 217 ? -2.742 5.055 7.062 1 97.88 217 THR A N 1
ATOM 1712 C CA . THR A 1 217 ? -2.205 6.148 6.266 1 97.88 217 THR A CA 1
ATOM 1713 C C . THR A 1 217 ? -1.008 5.684 5.441 1 97.88 217 THR A C 1
ATOM 1715 O O . THR A 1 217 ? -0.212 4.863 5.902 1 97.88 217 THR A O 1
ATOM 1718 N N . LEU A 1 218 ? -0.916 6.164 4.258 1 98.38 218 LEU A N 1
ATOM 1719 C CA . LEU A 1 218 ? 0.214 5.852 3.389 1 98.38 218 LEU A CA 1
ATOM 1720 C C . LEU A 1 218 ? 1.029 7.105 3.088 1 98.38 218 LEU A C 1
ATOM 1722 O O . LEU A 1 218 ? 0.475 8.203 2.979 1 98.38 218 LEU A O 1
ATOM 1726 N N . TRP A 1 219 ? 2.324 6.898 2.949 1 98.81 219 TRP A N 1
ATOM 1727 C CA . TRP A 1 219 ? 3.24 7.934 2.484 1 98.81 219 TRP A CA 1
ATOM 1728 C C . TRP A 1 219 ? 3.984 7.48 1.232 1 98.81 219 TRP A C 1
ATOM 1730 O O . TRP A 1 219 ? 4.297 6.297 1.083 1 98.81 219 TRP A O 1
ATOM 1740 N N . SER A 1 220 ? 4.246 8.367 0.348 1 98.69 220 SER A N 1
ATOM 1741 C CA . SER A 1 220 ? 5.094 8.141 -0.82 1 98.69 220 SER A CA 1
ATOM 1742 C C . SER A 1 220 ? 6.336 9.023 -0.784 1 98.69 220 SER A C 1
ATOM 1744 O O . SER A 1 220 ? 6.258 10.195 -0.421 1 98.69 220 SER A O 1
ATOM 1746 N N . SER A 1 221 ? 7.48 8.492 -1.146 1 98.81 221 SER A N 1
ATOM 1747 C CA . SER A 1 221 ? 8.734 9.234 -1.218 1 98.81 221 SER A CA 1
ATOM 1748 C C . SER A 1 221 ? 8.82 10.039 -2.514 1 98.81 221 SER A C 1
ATOM 1750 O O . SER A 1 221 ? 8.766 9.469 -3.605 1 98.81 221 SER A O 1
ATOM 1752 N N . GLN A 1 222 ? 9.039 11.273 -2.352 1 98.81 222 GLN A N 1
ATOM 1753 C CA . GLN A 1 222 ? 9.188 12.117 -3.531 1 98.81 222 GLN A CA 1
ATOM 1754 C C . GLN A 1 222 ? 10.633 12.125 -4.02 1 98.81 222 GLN A C 1
ATOM 1756 O O . GLN A 1 222 ? 10.914 12.523 -5.152 1 98.81 222 GLN A O 1
ATOM 1761 N N . TYR A 1 223 ? 11.625 11.695 -3.082 1 98.81 223 TYR A N 1
ATOM 1762 C CA . TYR A 1 223 ? 12.961 11.367 -3.576 1 98.81 223 TYR A CA 1
ATOM 1763 C C . TYR A 1 223 ? 12.898 10.234 -4.594 1 98.81 223 TYR A C 1
ATOM 1765 O O . TYR A 1 223 ? 13.469 10.336 -5.68 1 98.81 223 TYR A O 1
ATOM 1773 N N . ALA A 1 224 ? 12.203 9.211 -4.176 1 98.38 224 ALA A N 1
ATOM 1774 C CA . ALA A 1 224 ? 12.109 8.023 -5.012 1 98.38 224 ALA A CA 1
ATOM 1775 C C . ALA A 1 224 ? 11.312 8.305 -6.285 1 98.38 224 ALA A C 1
ATOM 1777 O O . ALA A 1 224 ? 11.594 7.746 -7.344 1 98.38 224 ALA A O 1
ATOM 1778 N N . ALA A 1 225 ? 10.297 9.148 -6.172 1 98.62 225 ALA A N 1
ATOM 1779 C CA . ALA A 1 225 ? 9.547 9.539 -7.359 1 98.62 225 ALA A CA 1
ATOM 1780 C C . ALA A 1 225 ? 10.453 10.227 -8.383 1 98.62 225 ALA A C 1
ATOM 1782 O O . ALA A 1 225 ? 10.391 9.93 -9.578 1 98.62 225 ALA A O 1
ATOM 1783 N N . TYR A 1 226 ? 11.234 11.156 -7.875 1 98.69 226 TYR A N 1
ATOM 1784 C CA . TYR A 1 226 ? 12.219 11.812 -8.727 1 98.69 226 TYR A CA 1
ATOM 1785 C C . TYR A 1 226 ? 13.141 10.789 -9.383 1 98.69 226 TYR A C 1
ATOM 1787 O O . TYR A 1 226 ? 13.375 10.844 -10.594 1 98.69 226 TYR A O 1
ATOM 1795 N N . ASP A 1 227 ? 13.578 9.836 -8.625 1 97.69 227 ASP A N 1
ATOM 1796 C CA . ASP A 1 227 ? 14.547 8.852 -9.086 1 97.69 227 ASP A CA 1
ATOM 1797 C C . ASP A 1 227 ? 13.906 7.859 -10.055 1 97.69 227 ASP A C 1
ATOM 1799 O O . ASP A 1 227 ? 14.594 7.238 -10.867 1 97.69 227 ASP A O 1
ATOM 1803 N N . ALA A 1 228 ? 12.602 7.695 -9.969 1 96.31 228 ALA A N 1
ATOM 1804 C CA . ALA A 1 228 ? 11.898 6.789 -10.867 1 96.31 228 ALA A CA 1
ATOM 1805 C C . ALA A 1 228 ? 11.805 7.367 -12.273 1 96.31 228 ALA A C 1
ATOM 1807 O O . ALA A 1 228 ? 11.609 6.633 -13.242 1 96.31 228 ALA A O 1
ATOM 1808 N N . LEU A 1 229 ? 11.93 8.664 -12.391 1 97.44 229 LEU A N 1
ATOM 1809 C CA . LEU A 1 229 ? 11.859 9.336 -13.688 1 97.44 229 LEU A CA 1
ATOM 1810 C C . LEU A 1 229 ? 13.148 9.117 -14.477 1 97.44 229 LEU A C 1
ATOM 1812 O O . LEU A 1 229 ? 14.219 8.969 -13.891 1 97.44 229 LEU A O 1
ATOM 1816 N N . SER A 1 230 ? 13.07 9.117 -15.789 1 96.56 230 SER A N 1
ATOM 1817 C CA . SER A 1 230 ? 14.258 9.133 -16.625 1 96.56 230 SER A CA 1
ATOM 1818 C C . SER A 1 230 ? 15.047 10.422 -16.453 1 96.56 230 SER A C 1
ATOM 1820 O O . SER A 1 230 ? 14.5 11.43 -15.992 1 96.56 230 SER A O 1
ATOM 1822 N N . SER A 1 231 ? 16.312 10.336 -16.844 1 96.12 231 SER A N 1
ATOM 1823 C CA . SER A 1 231 ? 17.109 11.555 -16.797 1 96.12 231 SER A CA 1
ATOM 1824 C C . SER A 1 231 ? 16.516 12.641 -17.688 1 96.12 231 SER A C 1
ATOM 1826 O O . SER A 1 231 ? 16.594 13.82 -17.359 1 96.12 231 SER A O 1
ATOM 1828 N N . HIS A 1 232 ? 15.898 12.281 -18.781 1 97.12 232 HIS A N 1
ATOM 1829 C CA . HIS A 1 232 ? 15.258 13.242 -19.688 1 97.12 232 HIS A CA 1
ATOM 1830 C C . HIS A 1 232 ? 14.078 13.93 -19 1 97.12 232 HIS A C 1
ATOM 1832 O O . HIS A 1 232 ? 13.93 15.148 -19.094 1 97.12 232 HIS A O 1
ATOM 1838 N N . MET A 1 233 ? 13.234 13.156 -18.344 1 98.31 233 MET A N 1
ATOM 1839 C CA . MET A 1 233 ? 12.078 13.719 -17.641 1 98.31 233 MET A CA 1
ATOM 1840 C C . MET A 1 233 ? 12.516 14.562 -16.453 1 98.31 233 MET A C 1
ATOM 1842 O O . MET A 1 233 ? 11.938 15.617 -16.188 1 98.31 233 MET A O 1
ATOM 1846 N N . GLN A 1 234 ? 13.562 14.109 -15.703 1 98.25 234 GLN A N 1
ATOM 1847 C CA . GLN A 1 234 ? 14.117 14.914 -14.625 1 98.25 234 GLN A CA 1
ATOM 1848 C C . GLN A 1 234 ? 14.555 16.281 -15.125 1 98.25 234 GLN A C 1
ATOM 1850 O O . GLN A 1 234 ? 14.203 17.312 -14.531 1 98.25 234 GLN A O 1
ATOM 1855 N N . ASN A 1 235 ? 15.273 16.297 -16.172 1 97.94 235 ASN A N 1
ATOM 1856 C CA . ASN A 1 235 ? 15.758 17.547 -16.75 1 97.94 235 ASN A CA 1
ATOM 1857 C C . ASN A 1 235 ? 14.602 18.422 -17.234 1 97.94 235 ASN A C 1
ATOM 1859 O O . ASN A 1 235 ? 14.617 19.641 -17.031 1 97.94 235 ASN A O 1
ATOM 1863 N N . TYR A 1 236 ? 13.625 17.781 -17.859 1 98.38 236 TYR A N 1
ATOM 1864 C CA . TYR A 1 236 ? 12.43 18.484 -18.312 1 98.38 236 TYR A CA 1
ATOM 1865 C C . TYR A 1 236 ? 11.742 19.188 -17.141 1 98.38 236 TYR A C 1
ATOM 1867 O O . TYR A 1 236 ? 11.469 20.391 -17.203 1 98.38 236 TYR A O 1
ATOM 1875 N N . LEU A 1 237 ? 11.539 18.484 -16.078 1 98.75 237 LEU A N 1
ATOM 1876 C CA . LEU A 1 237 ? 10.781 19 -14.945 1 98.75 237 LEU A CA 1
ATOM 1877 C C . LEU A 1 237 ? 11.594 20.031 -14.172 1 98.75 237 LEU A C 1
ATOM 1879 O O . LEU A 1 237 ? 11.031 20.953 -13.57 1 98.75 237 LEU A O 1
ATOM 1883 N N . LYS A 1 238 ? 12.93 19.953 -14.164 1 98.44 238 LYS A N 1
ATOM 1884 C CA . LYS A 1 238 ? 13.781 20.922 -13.484 1 98.44 238 LYS A CA 1
ATOM 1885 C C . LYS A 1 238 ? 13.602 22.328 -14.07 1 98.44 238 LYS A C 1
ATOM 1887 O O . LYS A 1 238 ? 13.844 23.312 -13.391 1 98.44 238 LYS A O 1
ATOM 1892 N N . GLY A 1 239 ? 13.141 22.406 -15.242 1 97.81 239 GLY A N 1
ATOM 1893 C CA . GLY A 1 239 ? 12.969 23.688 -15.898 1 97.81 239 GLY A CA 1
ATOM 1894 C C . GLY A 1 239 ? 11.57 24.25 -15.734 1 97.81 239 GLY A C 1
ATOM 1895 O O . GLY A 1 239 ? 11.258 25.312 -16.281 1 97.81 239 GLY A O 1
ATOM 1896 N N . LEU A 1 240 ? 10.727 23.531 -14.953 1 98.62 240 LEU A N 1
ATOM 1897 C CA . LEU A 1 240 ? 9.328 23.922 -14.914 1 98.62 240 LEU A CA 1
ATOM 1898 C C . LEU A 1 240 ? 8.883 24.219 -13.484 1 98.62 240 LEU A C 1
ATOM 1900 O O . LEU A 1 240 ? 9.531 23.781 -12.531 1 98.62 240 LEU A O 1
ATOM 1904 N N . THR A 1 241 ? 7.84 25 -13.359 1 98.75 241 THR A N 1
ATOM 1905 C CA . THR A 1 241 ? 7.141 25.281 -12.109 1 98.75 241 THR A CA 1
ATOM 1906 C C . THR A 1 241 ? 5.656 24.953 -12.234 1 98.75 241 THR A C 1
ATOM 1908 O O . THR A 1 241 ? 5.164 24.688 -13.328 1 98.75 241 THR A O 1
ATOM 1911 N N . ALA A 1 242 ? 5.02 24.859 -11.117 1 98.81 242 ALA A N 1
ATOM 1912 C CA . ALA A 1 242 ? 3.592 24.547 -11.109 1 98.81 242 ALA A CA 1
ATOM 1913 C C . ALA A 1 242 ? 2.836 25.453 -10.148 1 98.81 242 ALA A C 1
ATOM 1915 O O . ALA A 1 242 ? 3.408 25.969 -9.188 1 98.81 242 ALA A O 1
ATOM 1916 N N . LEU A 1 243 ? 1.558 25.672 -10.492 1 98.81 243 LEU A N 1
ATOM 1917 C CA . LEU A 1 243 ? 0.658 26.422 -9.633 1 98.81 243 LEU A CA 1
ATOM 1918 C C . LEU A 1 243 ? -0.016 25.516 -8.609 1 98.81 243 LEU A C 1
ATOM 1920 O O . LEU A 1 243 ? -0.661 24.531 -8.984 1 98.81 243 LEU A O 1
ATOM 1924 N N . HIS A 1 244 ? 0.22 25.797 -7.344 1 98.5 244 HIS A N 1
ATOM 1925 C CA . HIS A 1 244 ? -0.473 25.172 -6.223 1 98.5 244 HIS A CA 1
ATOM 1926 C C . HIS A 1 244 ? -1.586 26.078 -5.695 1 98.5 244 HIS A C 1
ATOM 1928 O O . HIS A 1 244 ? -1.336 27.219 -5.309 1 98.5 244 HIS A O 1
ATOM 1934 N N . SER A 1 245 ? -2.805 25.516 -5.59 1 98 245 SER A N 1
ATOM 1935 C CA . SER A 1 245 ? -3.918 26.406 -5.293 1 98 245 SER A CA 1
ATOM 1936 C C . SER A 1 245 ? -4.711 25.922 -4.086 1 98 245 SER A C 1
ATOM 1938 O O . SER A 1 245 ? -4.953 24.719 -3.939 1 98 245 SER A O 1
ATOM 1940 N N . ALA A 1 246 ? -5.133 26.906 -3.279 1 97 246 ALA A N 1
ATOM 1941 C CA . ALA A 1 246 ? -5.988 26.641 -2.123 1 97 246 ALA A CA 1
ATOM 1942 C C . ALA A 1 246 ? -7.461 26.812 -2.482 1 97 246 ALA A C 1
ATOM 1944 O O . ALA A 1 246 ? -8.336 26.625 -1.637 1 97 246 ALA A O 1
ATOM 1945 N N . ASP A 1 247 ? -7.816 27.078 -3.68 1 96.06 247 ASP A N 1
ATOM 1946 C CA . ASP A 1 247 ? -9.156 27.5 -4.078 1 96.06 247 ASP A CA 1
ATOM 1947 C C . ASP A 1 247 ? -10.188 26.422 -3.799 1 96.06 247 ASP A C 1
ATOM 1949 O O . ASP A 1 247 ? -11.281 26.703 -3.305 1 96.06 247 ASP A O 1
ATOM 1953 N N . MET A 1 248 ? -9.828 25.281 -4.141 1 93.44 248 MET A N 1
ATOM 1954 C CA . MET A 1 248 ? -10.789 24.188 -3.945 1 93.44 248 MET A CA 1
ATOM 1955 C C . MET A 1 248 ? -11.141 24.031 -2.469 1 93.44 248 MET A C 1
ATOM 1957 O O . MET A 1 248 ? -12.312 23.906 -2.117 1 93.44 248 MET A O 1
ATOM 1961 N N . GLN A 1 249 ? -10.18 24.062 -1.595 1 94 249 GLN A N 1
ATOM 1962 C CA . GLN A 1 249 ? -10.414 23.938 -0.16 1 94 249 GLN A CA 1
ATOM 1963 C C . GLN A 1 249 ? -11.258 25.094 0.37 1 94 249 GLN A C 1
ATOM 1965 O O . GLN A 1 249 ? -12.164 2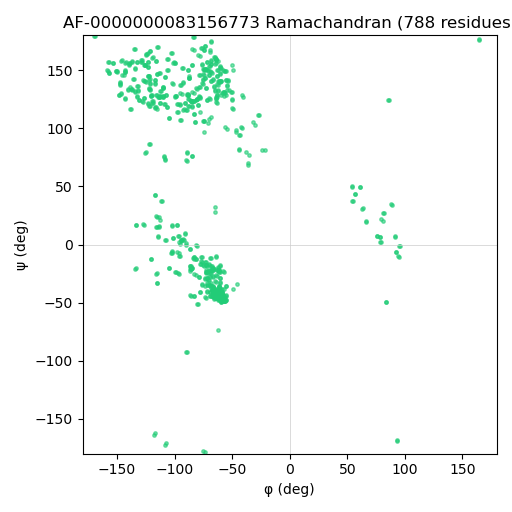4.875 1.179 1 94 249 GLN A O 1
ATOM 1970 N N . ALA A 1 250 ? -10.93 26.25 -0.073 1 95.5 250 ALA A N 1
ATOM 1971 C CA . ALA A 1 250 ? -11.68 27.422 0.36 1 95.5 250 ALA A CA 1
ATOM 1972 C C . ALA A 1 250 ? -13.125 27.375 -0.122 1 95.5 250 ALA A C 1
ATOM 1974 O O . ALA A 1 250 ? -14.047 27.641 0.646 1 95.5 250 ALA A O 1
ATOM 1975 N N . SER A 1 251 ? -13.281 27.031 -1.394 1 94.62 251 SER A N 1
ATOM 1976 C CA . SER A 1 251 ? -14.617 26.953 -1.972 1 94.62 251 SER A CA 1
ATOM 1977 C C . SER A 1 251 ? -15.461 25.891 -1.266 1 94.62 251 SER A C 1
ATOM 1979 O O . SER A 1 251 ? -16.641 26.125 -0.969 1 94.62 251 SER A O 1
ATOM 1981 N N . ASP A 1 252 ? -14.859 24.797 -1.017 1 92.94 252 ASP A N 1
ATOM 1982 C CA . ASP A 1 252 ? -15.562 23.719 -0.344 1 92.94 252 ASP A CA 1
ATOM 1983 C C . ASP A 1 252 ? -15.945 24.109 1.082 1 92.94 252 ASP A C 1
ATOM 1985 O O . ASP A 1 252 ? -17.016 23.75 1.565 1 92.94 252 ASP A O 1
ATOM 1989 N N . THR A 1 253 ? -15.078 24.75 1.771 1 94.69 253 THR A N 1
ATOM 1990 C CA . THR A 1 253 ? -15.336 25.219 3.127 1 94.69 253 THR A CA 1
ATOM 1991 C C . THR A 1 253 ? -16.5 26.203 3.145 1 94.69 253 THR A C 1
ATOM 1993 O O . THR A 1 253 ? -17.406 26.094 3.988 1 94.69 253 THR A O 1
ATOM 1996 N N . ARG A 1 254 ? -16.531 27.094 2.232 1 94.69 254 ARG A N 1
ATOM 1997 C CA . ARG A 1 254 ? -17.625 28.062 2.125 1 94.69 254 ARG A CA 1
ATOM 1998 C C . ARG A 1 254 ? -18.953 27.344 1.819 1 94.69 254 ARG A C 1
ATOM 2000 O O . ARG A 1 254 ? -20 27.703 2.365 1 94.69 254 ARG A O 1
ATOM 2007 N N . ALA A 1 255 ? -18.859 26.375 0.96 1 92.75 255 ALA A N 1
ATOM 2008 C CA . ALA A 1 255 ? -20.047 25.625 0.561 1 92.75 255 ALA A CA 1
ATOM 2009 C C . ALA A 1 255 ? -20.672 24.906 1.753 1 92.75 255 ALA A C 1
ATOM 2011 O O . ALA A 1 255 ? -21.891 24.656 1.778 1 92.75 255 ALA A O 1
ATOM 2012 N N . LEU A 1 256 ? -19.859 24.688 2.756 1 92.19 256 LEU A N 1
ATOM 2013 C CA . LEU A 1 256 ? -20.328 24 3.951 1 92.19 256 LEU A CA 1
ATOM 2014 C C . LEU A 1 256 ? -20.75 25 5.023 1 92.19 256 LEU A C 1
ATOM 2016 O O . LEU A 1 256 ? -21.094 24.609 6.145 1 92.19 256 LEU A O 1
ATOM 2020 N N . GLY A 1 257 ? -20.656 26.188 4.754 1 93.5 257 GLY A N 1
ATOM 2021 C CA . GLY A 1 257 ? -21.062 27.234 5.68 1 93.5 257 GLY A CA 1
ATOM 2022 C C . GLY A 1 257 ? -20.016 27.531 6.746 1 93.5 257 GLY A C 1
ATOM 2023 O O . GLY A 1 257 ? -20.344 28.031 7.82 1 93.5 257 GLY A O 1
ATOM 2024 N N . ARG A 1 258 ? -18.797 27.172 6.492 1 94.94 258 ARG A N 1
ATOM 2025 C CA . ARG A 1 258 ? -17.719 27.391 7.449 1 94.94 258 ARG A CA 1
ATOM 2026 C C . ARG A 1 258 ? -16.859 28.594 7.047 1 94.94 258 ARG A C 1
ATOM 2028 O O . ARG A 1 258 ? -16.938 29.062 5.914 1 94.94 258 ARG A O 1
ATOM 2035 N N . THR A 1 259 ? -16.109 29.031 7.953 1 95.69 259 THR A N 1
ATOM 2036 C CA . THR A 1 259 ? -15.312 30.234 7.742 1 95.69 259 THR A CA 1
ATOM 2037 C C . THR A 1 259 ? -13.961 29.875 7.117 1 95.69 259 THR A C 1
ATOM 2039 O O . THR A 1 259 ? -13.273 28.969 7.59 1 95.69 259 THR A O 1
ATOM 2042 N N . VAL A 1 260 ? -13.633 30.516 6.066 1 97 260 VAL A N 1
ATOM 2043 C CA . VAL A 1 260 ? -12.266 30.516 5.555 1 97 260 VAL A CA 1
ATOM 2044 C C . VAL A 1 260 ? -11.438 31.562 6.297 1 97 260 VAL A C 1
ATOM 2046 O O . VAL A 1 260 ? -11.617 32.75 6.102 1 97 260 VAL A O 1
ATOM 2049 N N . ARG A 1 261 ? -10.5 31.141 7.059 1 97.75 261 ARG A N 1
ATOM 2050 C CA . ARG A 1 261 ? -9.859 32 8.039 1 97.75 261 ARG A CA 1
ATOM 2051 C C . ARG A 1 261 ? -8.711 32.812 7.41 1 97.75 261 ARG A C 1
ATOM 2053 O O . ARG A 1 261 ? -8.227 33.781 7.988 1 97.75 261 ARG A O 1
ATOM 2060 N N . ARG A 1 262 ? -8.219 32.438 6.379 1 97.19 262 ARG A N 1
ATOM 2061 C CA . ARG A 1 262 ? -7.223 33.094 5.547 1 97.19 262 ARG A CA 1
ATOM 2062 C C . ARG A 1 262 ? -7.566 32.969 4.066 1 97.19 262 ARG A C 1
ATOM 2064 O O . ARG A 1 262 ? -7.918 31.875 3.602 1 97.19 262 ARG A O 1
ATOM 2071 N N . GLU A 1 263 ? -7.465 34.062 3.375 1 96.38 263 GLU A N 1
ATOM 2072 C CA . GLU A 1 263 ? -7.852 34.031 1.969 1 96.38 263 GLU A CA 1
ATOM 2073 C C . GLU A 1 263 ? -7.023 33.031 1.18 1 96.38 263 GLU A C 1
ATOM 2075 O O . GLU A 1 263 ? -5.816 32.906 1.4 1 96.38 263 GLU A O 1
ATOM 2080 N N . ALA A 1 264 ? -7.723 32.344 0.26 1 96.56 264 ALA A N 1
ATOM 2081 C CA . ALA A 1 264 ? -7.07 31.344 -0.569 1 96.56 264 ALA A CA 1
ATOM 2082 C C . ALA A 1 264 ? -5.969 31.969 -1.424 1 96.56 264 ALA A C 1
ATOM 2084 O O . ALA A 1 264 ? -6.133 33.062 -1.953 1 96.56 264 ALA A O 1
ATOM 2085 N N . VAL A 1 265 ? -4.891 31.281 -1.552 1 97.25 265 VAL A N 1
ATOM 2086 C CA . VAL A 1 265 ? -3.785 31.766 -2.371 1 97.25 265 VAL A CA 1
ATOM 2087 C C . VAL A 1 265 ? -3.398 30.703 -3.398 1 97.25 265 VAL A C 1
ATOM 2089 O O . VAL A 1 265 ? -3.744 29.531 -3.246 1 97.25 265 VAL A O 1
ATOM 2092 N N . THR A 1 266 ? -2.832 31.062 -4.48 1 97.94 266 THR A N 1
ATOM 2093 C CA . THR A 1 266 ? -2.148 30.234 -5.469 1 97.94 266 THR A CA 1
ATOM 2094 C C . THR A 1 266 ? -0.685 30.641 -5.598 1 97.94 266 THR A C 1
ATOM 2096 O O . THR A 1 266 ? -0.381 31.812 -5.828 1 97.94 266 THR A O 1
ATOM 2099 N N . THR A 1 267 ? 0.154 29.766 -5.383 1 98.19 267 THR A N 1
ATOM 2100 C CA . THR A 1 267 ? 1.584 30.062 -5.406 1 98.19 267 THR A CA 1
ATOM 2101 C C . THR A 1 267 ? 2.295 29.188 -6.434 1 98.19 267 THR A C 1
ATOM 2103 O O . THR A 1 267 ? 1.948 28.016 -6.609 1 98.19 267 THR A O 1
ATOM 2106 N N . GLU A 1 268 ? 3.252 29.781 -7.102 1 98.5 268 GLU A N 1
ATOM 2107 C CA . GLU A 1 268 ? 4.078 29.062 -8.062 1 98.5 268 GLU A CA 1
ATOM 2108 C C . GLU A 1 268 ? 5.324 28.484 -7.398 1 98.5 268 GLU A C 1
ATOM 2110 O O . GLU A 1 268 ? 6.074 29.203 -6.734 1 98.5 268 GLU A O 1
ATOM 2115 N N . HIS A 1 269 ? 5.523 27.188 -7.465 1 98.69 269 HIS A N 1
ATOM 2116 C CA . HIS A 1 269 ? 6.691 26.5 -6.926 1 98.69 269 HIS A CA 1
ATOM 2117 C C . HIS A 1 269 ? 7.371 25.641 -7.996 1 98.69 269 HIS A C 1
ATOM 2119 O O . HIS A 1 269 ? 6.738 25.25 -8.969 1 98.69 269 HIS A O 1
ATOM 2125 N N . PRO A 1 270 ? 8.711 25.391 -7.812 1 98.75 270 PRO A N 1
ATOM 2126 C CA . PRO A 1 270 ? 9.367 24.453 -8.742 1 98.75 270 PRO A CA 1
ATOM 2127 C C . PRO A 1 270 ? 8.789 23.047 -8.672 1 98.75 270 PRO A C 1
ATOM 2129 O O . PRO A 1 270 ? 8.352 22.609 -7.605 1 98.75 270 PRO A O 1
ATOM 2132 N N . LEU A 1 271 ? 8.812 22.281 -9.773 1 98.88 271 LEU A N 1
ATOM 2133 C CA . LEU A 1 271 ? 8.344 20.906 -9.797 1 98.88 271 LEU A CA 1
ATOM 2134 C C . LEU A 1 271 ? 9.383 19.969 -9.203 1 98.88 271 LEU A C 1
ATOM 2136 O O . LEU A 1 271 ? 9.055 18.844 -8.805 1 98.88 271 LEU A O 1
ATOM 2140 N N . ILE A 1 272 ? 10.664 20.375 -9.312 1 98.88 272 ILE A N 1
ATOM 2141 C CA . ILE A 1 272 ? 11.742 19.672 -8.609 1 98.88 272 ILE A CA 1
ATOM 2142 C C . ILE A 1 272 ? 12.352 20.609 -7.555 1 98.88 272 ILE A C 1
ATOM 2144 O O . ILE A 1 272 ? 12.695 21.75 -7.852 1 98.88 272 ILE A O 1
ATOM 2148 N N . ARG A 1 273 ? 12.414 20.141 -6.371 1 98.69 273 ARG A N 1
ATOM 2149 C CA . ARG A 1 273 ? 13.047 20.906 -5.305 1 98.69 273 ARG A CA 1
ATOM 2150 C C . ARG A 1 273 ? 14.172 20.125 -4.652 1 98.69 273 ARG A C 1
ATOM 2152 O O . ARG A 1 273 ? 14.281 18.906 -4.844 1 98.69 273 ARG A O 1
ATOM 2159 N N . THR A 1 274 ? 15.016 20.781 -3.91 1 98.81 274 THR A N 1
ATOM 2160 C CA . THR A 1 274 ? 16.094 20.172 -3.154 1 98.81 274 THR A CA 1
ATOM 2161 C C . THR A 1 274 ? 15.867 20.312 -1.654 1 98.81 274 THR A C 1
ATOM 2163 O O . THR A 1 274 ? 15.516 21.406 -1.177 1 98.81 274 THR A O 1
ATOM 2166 N N . ASN A 1 275 ? 15.914 19.25 -0.927 1 98.62 275 ASN A N 1
ATOM 2167 C CA . ASN A 1 275 ? 15.828 19.312 0.528 1 98.62 275 ASN A CA 1
ATOM 2168 C C . ASN A 1 275 ? 17.094 19.891 1.142 1 98.62 275 ASN A C 1
ATOM 2170 O O . ASN A 1 275 ? 18.203 19.375 0.906 1 98.62 275 ASN A O 1
ATOM 2174 N N . PRO A 1 276 ? 17.016 20.906 1.915 1 97.69 276 PRO A N 1
ATOM 2175 C CA . PRO A 1 276 ? 18.234 21.562 2.418 1 97.69 276 PRO A CA 1
ATOM 2176 C C . PRO A 1 276 ? 19.031 20.672 3.377 1 97.69 276 PRO A C 1
ATOM 2178 O O . PRO A 1 276 ? 20.234 20.891 3.559 1 97.69 276 PRO A O 1
ATOM 2181 N N . VAL A 1 277 ? 18.438 19.719 3.977 1 98.5 277 VAL A N 1
ATOM 2182 C CA . VAL A 1 277 ? 19.094 18.875 4.965 1 98.5 277 VAL A CA 1
ATOM 2183 C C . VAL A 1 277 ? 19.875 17.766 4.258 1 98.5 277 VAL A C 1
ATOM 2185 O O . VAL A 1 277 ? 21.047 17.531 4.574 1 98.5 277 VAL A O 1
ATOM 2188 N N . THR A 1 278 ? 19.297 17.094 3.23 1 98.25 278 THR A N 1
ATOM 2189 C CA . THR A 1 278 ? 19.891 15.938 2.588 1 98.25 278 THR A CA 1
ATOM 2190 C C . THR A 1 278 ? 20.656 16.359 1.327 1 98.25 278 THR A C 1
ATOM 2192 O O . THR A 1 278 ? 21.547 15.641 0.872 1 98.25 278 THR A O 1
ATOM 2195 N N . GLY A 1 279 ? 20.219 17.484 0.77 1 98.5 279 GLY A N 1
ATOM 2196 C CA . GLY A 1 279 ? 20.734 17.875 -0.528 1 98.5 279 GLY A CA 1
ATOM 2197 C C . GLY A 1 279 ? 20.141 17.078 -1.677 1 98.5 279 GLY A C 1
ATOM 2198 O O . GLY A 1 279 ? 20.609 17.188 -2.814 1 98.5 279 GLY A O 1
ATOM 2199 N N . TRP A 1 280 ? 19.172 16.266 -1.427 1 98.81 280 TRP A N 1
ATOM 2200 C CA . TRP A 1 280 ? 18.578 15.422 -2.449 1 98.81 280 TRP A CA 1
ATOM 2201 C C . TRP A 1 280 ? 17.453 16.156 -3.176 1 98.81 280 TRP A C 1
ATOM 2203 O O . TRP A 1 280 ? 16.688 16.891 -2.561 1 98.81 280 TRP A O 1
ATOM 2213 N N . ASN A 1 281 ? 17.344 15.875 -4.48 1 98.81 281 ASN A N 1
ATOM 2214 C CA . ASN A 1 281 ? 16.219 16.344 -5.273 1 98.81 281 ASN A CA 1
ATOM 2215 C C . ASN A 1 281 ? 14.977 15.484 -5.051 1 98.81 281 ASN A C 1
ATOM 2217 O O . ASN A 1 281 ? 15.086 14.273 -4.84 1 98.81 281 ASN A O 1
ATOM 2221 N N . SER A 1 282 ? 13.859 16.094 -5.105 1 98.75 282 SER A N 1
ATOM 2222 C CA . SER A 1 282 ? 12.57 15.414 -4.992 1 98.75 282 SER A CA 1
ATOM 2223 C C . SER A 1 282 ? 11.531 16.062 -5.91 1 98.75 282 SER A C 1
ATOM 2225 O O . SER A 1 282 ? 11.664 17.219 -6.289 1 98.75 282 SER A O 1
ATOM 2227 N N . LEU A 1 283 ? 10.594 15.242 -6.352 1 98.81 283 LEU A N 1
ATOM 2228 C CA . LEU A 1 283 ? 9.398 15.766 -7 1 98.81 283 LEU A CA 1
ATOM 2229 C C . LEU A 1 283 ? 8.57 16.594 -6.023 1 98.81 283 LEU A C 1
ATOM 2231 O O . LEU A 1 283 ? 8.305 16.156 -4.902 1 98.81 283 LEU A O 1
ATOM 2235 N N . PHE A 1 284 ? 8.25 17.844 -6.355 1 98.75 284 PHE A N 1
ATOM 2236 C CA . PHE A 1 284 ? 7.355 18.656 -5.535 1 98.75 284 PHE A CA 1
ATOM 2237 C C . PHE A 1 284 ? 6.016 18.859 -6.23 1 98.75 284 PHE A C 1
ATOM 2239 O O . PHE A 1 284 ? 5.707 19.953 -6.703 1 98.75 284 PHE A O 1
ATOM 2246 N N . PHE A 1 285 ? 5.23 17.828 -6.199 1 98.69 285 PHE A N 1
ATOM 2247 C CA . PHE A 1 285 ? 3.963 17.688 -6.906 1 98.69 285 PHE A CA 1
ATOM 2248 C C . PHE A 1 285 ? 2.98 16.844 -6.102 1 98.69 285 PHE A C 1
ATOM 2250 O O . PHE A 1 285 ? 3.373 15.859 -5.477 1 98.69 285 PHE A O 1
ATOM 2257 N N . ASN A 1 286 ? 1.776 17.266 -6.074 1 98.06 286 ASN A N 1
ATOM 2258 C CA . ASN A 1 286 ? 0.65 16.469 -5.613 1 98.06 286 ASN A CA 1
ATOM 2259 C C . ASN A 1 286 ? -0.62 16.781 -6.402 1 98.06 286 ASN A C 1
ATOM 2261 O O . ASN A 1 286 ? -0.838 17.922 -6.812 1 98.06 286 ASN A O 1
ATOM 2265 N N . PRO A 1 287 ? -1.439 15.812 -6.613 1 95.31 287 PRO A N 1
ATOM 2266 C CA . PRO A 1 287 ? -2.611 16.031 -7.469 1 95.31 287 PRO A CA 1
ATOM 2267 C C . PRO A 1 287 ? -3.678 16.891 -6.801 1 95.31 287 PRO A C 1
ATOM 2269 O O . PRO A 1 287 ? -4.52 17.484 -7.488 1 95.31 287 PRO A O 1
ATOM 2272 N N . GLY A 1 288 ? -3.615 17.016 -5.566 1 92.88 288 GLY A N 1
ATOM 2273 C CA . GLY A 1 288 ? -4.672 17.719 -4.855 1 92.88 288 GLY A CA 1
ATOM 2274 C C . GLY A 1 288 ? -4.586 19.219 -5.008 1 92.88 288 GLY A C 1
ATOM 2275 O O . GLY A 1 288 ? -5.609 19.906 -5.098 1 92.88 288 GLY A O 1
ATOM 2276 N N . PHE A 1 289 ? -3.357 19.734 -5.082 1 97.31 289 PHE A N 1
ATOM 2277 C CA . PHE A 1 289 ? -3.211 21.188 -5.035 1 97.31 289 PHE A CA 1
ATOM 2278 C C . PHE A 1 289 ? -2.65 21.719 -6.348 1 97.31 289 PHE A C 1
ATOM 2280 O O . PHE A 1 289 ? -2.803 22.906 -6.664 1 97.31 289 PHE A O 1
ATOM 2287 N N . VAL A 1 290 ? -1.927 20.922 -7.121 1 98.19 290 VAL A N 1
ATOM 2288 C CA . VAL A 1 290 ? -1.336 21.391 -8.367 1 98.19 290 VAL A CA 1
ATOM 2289 C C . VAL A 1 290 ? -2.402 21.438 -9.461 1 98.19 290 VAL A C 1
ATOM 2291 O O . VAL A 1 290 ? -3.045 20.422 -9.75 1 98.19 290 VAL A O 1
ATOM 2294 N N . THR A 1 291 ? -2.551 22.531 -10.133 1 97.38 291 THR A N 1
ATOM 2295 C CA . THR A 1 291 ? -3.633 22.703 -11.094 1 97.38 291 THR A CA 1
ATOM 2296 C C . THR A 1 291 ? -3.082 22.859 -12.508 1 97.38 291 THR A C 1
ATOM 2298 O O . THR A 1 291 ? -3.75 22.516 -13.477 1 97.38 291 THR A O 1
ATOM 2301 N N . LYS A 1 292 ? -1.906 23.484 -12.586 1 97.75 292 LYS A N 1
ATOM 2302 C CA . LYS A 1 292 ? -1.31 23.766 -13.883 1 97.75 292 LYS A CA 1
ATOM 2303 C C . LYS A 1 292 ? 0.214 23.781 -13.797 1 97.75 292 LYS A C 1
ATOM 2305 O O . LYS A 1 292 ? 0.78 24.094 -12.75 1 97.75 292 LYS A O 1
ATOM 2310 N N . ILE A 1 293 ? 0.778 23.406 -14.883 1 98.5 293 ILE A N 1
ATOM 2311 C CA . ILE A 1 293 ? 2.217 23.578 -15.047 1 98.5 293 ILE A CA 1
ATOM 2312 C C . ILE A 1 293 ? 2.488 24.844 -15.867 1 98.5 293 ILE A C 1
ATOM 2314 O O . ILE A 1 293 ? 1.9 25.031 -16.938 1 98.5 293 ILE A O 1
ATOM 2318 N N . VAL A 1 294 ? 3.277 25.688 -15.398 1 98.56 294 VAL A N 1
ATOM 2319 C CA . VAL A 1 294 ? 3.496 27.016 -15.984 1 98.56 294 VAL A CA 1
ATOM 2320 C C . VAL A 1 294 ? 4.418 26.891 -17.203 1 98.56 294 VAL A C 1
ATOM 2322 O O . VAL A 1 294 ? 5.438 26.203 -17.141 1 98.56 294 VAL A O 1
ATOM 2325 N N . GLY A 1 295 ? 4.055 27.578 -18.281 1 97.94 295 GLY A N 1
ATOM 2326 C CA . GLY A 1 295 ? 4.961 27.75 -19.406 1 97.94 295 GLY A CA 1
ATOM 2327 C C . GLY A 1 295 ? 4.75 26.719 -20.5 1 97.94 295 GLY A C 1
ATOM 2328 O O . GLY A 1 295 ? 5.441 26.734 -21.531 1 97.94 295 GLY A O 1
ATOM 2329 N N . ILE A 1 296 ? 3.805 25.781 -20.312 1 98 296 ILE A N 1
ATOM 2330 C CA . ILE A 1 296 ? 3.574 24.766 -21.344 1 98 296 ILE A CA 1
ATOM 2331 C C . ILE A 1 296 ? 2.088 24.719 -21.688 1 98 296 ILE A C 1
ATOM 2333 O O . ILE A 1 296 ? 1.245 25.172 -20.906 1 98 296 ILE A O 1
ATOM 2337 N N . PRO A 1 297 ? 1.722 24.188 -22.891 1 97.5 297 PRO A N 1
ATOM 2338 C CA . PRO A 1 297 ? 0.314 24.094 -23.297 1 97.5 297 PRO A CA 1
ATOM 2339 C C . PRO A 1 297 ? -0.519 23.234 -22.344 1 97.5 297 PRO A C 1
ATOM 2341 O O . PRO A 1 297 ? -0.01 22.281 -21.766 1 97.5 297 PRO A O 1
ATOM 2344 N N . LYS A 1 298 ? -1.701 23.547 -22.328 1 96.94 298 LYS A N 1
ATOM 2345 C CA . LYS A 1 298 ? -2.623 22.891 -21.406 1 96.94 298 LYS A CA 1
ATOM 2346 C C . LYS A 1 298 ? -2.652 21.391 -21.641 1 96.94 298 LYS A C 1
ATOM 2348 O O . LYS A 1 298 ? -2.668 20.609 -20.688 1 96.94 298 LYS A O 1
ATOM 2353 N N . THR A 1 299 ? -2.703 21 -22.875 1 97 299 THR A N 1
ATOM 2354 C CA . THR A 1 299 ? -2.732 19.578 -23.203 1 97 299 THR A CA 1
ATOM 2355 C C . THR A 1 299 ? -1.505 18.859 -22.641 1 97 299 THR A C 1
ATOM 2357 O O . THR A 1 299 ? -1.613 17.766 -22.078 1 97 299 THR A O 1
ATOM 2360 N N . GLU A 1 300 ? -0.398 19.5 -22.828 1 96.5 300 GLU A N 1
ATOM 2361 C CA . GLU A 1 300 ? 0.848 18.969 -22.281 1 96.5 300 GLU A CA 1
ATOM 2362 C C . GLU A 1 300 ? 0.838 18.984 -20.766 1 96.5 300 GLU A C 1
ATOM 2364 O O . GLU A 1 300 ? 1.202 17.984 -20.125 1 96.5 300 GLU A O 1
ATOM 2369 N N . SER A 1 301 ? 0.381 20.047 -20.188 1 97.94 301 SER A N 1
ATOM 2370 C CA . SER A 1 301 ? 0.259 20.172 -18.734 1 97.94 301 SER A CA 1
ATOM 2371 C C . SER A 1 301 ? -0.604 19.062 -18.156 1 97.94 301 SER A C 1
ATOM 2373 O O . SER A 1 301 ? -0.186 18.359 -17.234 1 97.94 301 SER A O 1
ATOM 2375 N N . ASP A 1 302 ? -1.722 18.875 -18.766 1 97.81 302 ASP A N 1
ATOM 2376 C CA . ASP A 1 302 ? -2.656 17.875 -18.281 1 97.81 302 ASP A CA 1
ATOM 2377 C C . ASP A 1 302 ? -2.059 16.469 -18.391 1 97.81 302 ASP A C 1
ATOM 2379 O O . ASP A 1 302 ? -2.242 15.633 -17.484 1 97.81 302 ASP A O 1
ATOM 2383 N N . ALA A 1 303 ? -1.362 16.188 -19.422 1 97.56 303 ALA A N 1
ATOM 2384 C CA . ALA A 1 303 ? -0.735 14.883 -19.625 1 97.56 303 ALA A CA 1
ATOM 2385 C C . ALA A 1 303 ? 0.34 14.617 -18.562 1 97.56 303 ALA A C 1
ATOM 2387 O O . ALA A 1 303 ? 0.425 13.523 -18.016 1 97.56 303 ALA A O 1
ATOM 2388 N N . ILE A 1 304 ? 1.146 15.602 -18.281 1 98.38 304 ILE A N 1
ATOM 2389 C CA . ILE A 1 304 ? 2.23 15.461 -17.328 1 98.38 304 ILE A CA 1
ATOM 2390 C C . ILE A 1 304 ? 1.654 15.32 -15.914 1 98.38 304 ILE A C 1
ATOM 2392 O O . ILE A 1 304 ? 2.125 14.5 -15.125 1 98.38 304 ILE A O 1
ATOM 2396 N N . ILE A 1 305 ? 0.626 16.078 -15.594 1 98.56 305 ILE A N 1
ATOM 2397 C CA . ILE A 1 305 ? -0.035 15.977 -14.297 1 98.56 305 ILE A CA 1
ATOM 2398 C C . ILE A 1 305 ? -0.586 14.562 -14.102 1 98.56 305 ILE A C 1
ATOM 2400 O O . ILE A 1 305 ? -0.403 13.961 -13.039 1 98.56 305 ILE A O 1
ATOM 2404 N N . LYS A 1 306 ? -1.236 14.047 -15.102 1 97.69 306 LYS A N 1
ATOM 2405 C CA . LYS A 1 306 ? -1.763 12.688 -15.031 1 97.69 306 LYS A CA 1
ATOM 2406 C C . LYS A 1 306 ? -0.638 11.664 -14.867 1 97.69 306 LYS A C 1
ATOM 2408 O O . LYS A 1 306 ? -0.746 10.742 -14.062 1 97.69 306 LYS A O 1
ATOM 2413 N N . TYR A 1 307 ? 0.409 11.836 -15.641 1 98.06 307 TYR A N 1
ATOM 2414 C CA . TYR A 1 307 ? 1.561 10.938 -15.594 1 98.06 307 TYR A CA 1
ATOM 2415 C C . TYR A 1 307 ? 2.182 10.922 -14.203 1 98.06 307 TYR A C 1
ATOM 2417 O O . TYR A 1 307 ? 2.385 9.852 -13.625 1 98.06 307 TYR A O 1
ATOM 2425 N N . LEU A 1 308 ? 2.434 12.078 -13.617 1 98.69 308 LEU A N 1
ATOM 2426 C CA . LEU A 1 308 ? 3.059 12.18 -12.305 1 98.69 308 LEU A CA 1
ATOM 2427 C C . LEU A 1 308 ? 2.135 11.633 -11.219 1 98.69 308 LEU A C 1
ATOM 2429 O O . LEU A 1 308 ? 2.6 11.031 -10.25 1 98.69 308 LEU A O 1
ATOM 2433 N N . THR A 1 309 ? 0.829 11.883 -11.414 1 98.44 309 THR A N 1
ATOM 2434 C CA . THR A 1 309 ? -0.147 11.312 -10.492 1 98.44 309 THR A CA 1
ATOM 2435 C C . THR A 1 309 ? -0.049 9.789 -10.477 1 98.44 309 THR A C 1
ATOM 2437 O O . THR A 1 309 ? -0.042 9.18 -9.406 1 98.44 309 THR A O 1
ATOM 2440 N N . ASP A 1 310 ? 0.123 9.195 -11.625 1 97.38 310 ASP A N 1
ATOM 2441 C CA . ASP A 1 310 ? 0.243 7.746 -11.734 1 97.38 310 ASP A CA 1
ATOM 2442 C C . ASP A 1 310 ? 1.525 7.25 -11.07 1 97.38 310 ASP A C 1
ATOM 2444 O O . ASP A 1 310 ? 1.517 6.227 -10.383 1 97.38 310 ASP A O 1
ATOM 2448 N N . VAL A 1 311 ? 2.613 7.953 -11.266 1 97.69 311 VAL A N 1
ATOM 2449 C CA . VAL A 1 311 ? 3.889 7.582 -10.656 1 97.69 311 VAL A CA 1
ATOM 2450 C C . VAL A 1 311 ? 3.744 7.535 -9.141 1 97.69 311 VAL A C 1
ATOM 2452 O O . VAL A 1 311 ? 4.145 6.559 -8.5 1 97.69 311 VAL A O 1
ATOM 2455 N N . ILE A 1 312 ? 3.088 8.508 -8.617 1 97.94 312 ILE A N 1
ATOM 2456 C CA . ILE A 1 312 ? 2.963 8.656 -7.172 1 97.94 312 ILE A CA 1
ATOM 2457 C C . ILE A 1 312 ? 2.027 7.586 -6.621 1 97.94 312 ILE A C 1
ATOM 2459 O O . ILE A 1 312 ? 2.326 6.957 -5.602 1 97.94 312 ILE A O 1
ATOM 2463 N N . ALA A 1 313 ? 0.98 7.32 -7.316 1 97.75 313 ALA A N 1
ATOM 2464 C CA . ALA A 1 313 ? -0.109 6.531 -6.75 1 97.75 313 ALA A CA 1
ATOM 2465 C C . ALA A 1 313 ? 0.151 5.035 -6.926 1 97.75 313 ALA A C 1
ATOM 2467 O O . ALA A 1 313 ? -0.392 4.215 -6.184 1 97.75 313 ALA A O 1
ATOM 2468 N N . THR A 1 314 ? 1.047 4.648 -7.914 1 97.5 314 THR A N 1
ATOM 2469 C CA . THR A 1 314 ? 1.028 3.236 -8.273 1 97.5 314 THR A CA 1
ATOM 2470 C C . THR A 1 314 ? 2.395 2.598 -8.039 1 97.5 314 THR A C 1
ATOM 2472 O O . THR A 1 314 ? 2.523 1.372 -8.047 1 97.5 314 THR A O 1
ATOM 2475 N N . THR A 1 315 ? 3.477 3.365 -7.805 1 96.25 315 THR A N 1
ATOM 2476 C CA . THR A 1 315 ? 4.812 2.801 -7.641 1 96.25 315 THR A CA 1
ATOM 2477 C C . THR A 1 315 ? 5.016 2.297 -6.215 1 96.25 315 THR A C 1
ATOM 2479 O O . THR A 1 315 ? 5.359 3.07 -5.32 1 96.25 315 THR A O 1
ATOM 2482 N N . GLN A 1 316 ? 4.992 1.034 -6.02 1 94.62 316 GLN A N 1
ATOM 2483 C CA . GLN A 1 316 ? 4.898 0.402 -4.707 1 94.62 316 GLN A CA 1
ATOM 2484 C C . GLN A 1 316 ? 6.188 0.579 -3.914 1 94.62 316 GLN A C 1
ATOM 2486 O O . GLN A 1 316 ? 6.16 0.724 -2.691 1 94.62 316 GLN A O 1
ATOM 2491 N N . GLU A 1 317 ? 7.336 0.66 -4.559 1 93.88 317 GLU A N 1
ATOM 2492 C CA . GLU A 1 317 ? 8.641 0.693 -3.916 1 93.88 317 GLU A CA 1
ATOM 2493 C C . GLU A 1 317 ? 8.859 2.006 -3.168 1 93.88 317 GLU A C 1
ATOM 2495 O O . GLU A 1 317 ? 9.773 2.115 -2.346 1 93.88 317 GLU A O 1
ATOM 2500 N N . MET A 1 318 ? 8 2.9 -3.418 1 96.88 318 MET A N 1
ATOM 2501 C CA . MET A 1 318 ? 8.227 4.195 -2.783 1 96.88 318 MET A CA 1
ATOM 2502 C C . MET A 1 318 ? 7.133 4.5 -1.765 1 96.88 318 MET A C 1
ATOM 2504 O O . MET A 1 318 ? 6.969 5.652 -1.354 1 96.88 318 MET A O 1
ATOM 2508 N N . HIS A 1 319 ? 6.371 3.461 -1.38 1 98.12 319 HIS A N 1
ATOM 2509 C CA . HIS A 1 319 ? 5.285 3.658 -0.43 1 98.12 319 HIS A CA 1
ATOM 2510 C C . HIS A 1 319 ? 5.621 3.057 0.93 1 98.12 319 HIS A C 1
ATOM 2512 O O . HIS A 1 319 ? 6.309 2.033 1.008 1 98.12 319 HIS A O 1
ATOM 2518 N N . ALA A 1 320 ? 5.199 3.689 1.931 1 98.19 320 ALA A N 1
ATOM 2519 C CA . ALA A 1 320 ? 5.086 3.139 3.279 1 98.19 320 ALA A CA 1
ATOM 2520 C C . ALA A 1 320 ? 3.645 3.205 3.777 1 98.19 320 ALA A C 1
ATOM 2522 O O . ALA A 1 320 ? 2.982 4.234 3.645 1 98.19 320 ALA A O 1
ATOM 2523 N N . ARG A 1 321 ? 3.133 2.125 4.227 1 97.81 321 ARG A N 1
ATOM 2524 C CA . ARG A 1 321 ? 1.8 2.057 4.816 1 97.81 321 ARG A CA 1
ATOM 2525 C C . ARG A 1 321 ? 1.876 1.811 6.316 1 97.81 321 ARG A C 1
ATOM 2527 O O . ARG A 1 321 ? 2.531 0.866 6.766 1 97.81 321 ARG A O 1
ATOM 2534 N N . PHE A 1 322 ? 1.227 2.627 7.117 1 98 322 PHE A N 1
ATOM 2535 C CA . PHE A 1 322 ? 1.29 2.564 8.57 1 98 322 PHE A CA 1
ATOM 2536 C C . PHE A 1 322 ? -0.077 2.234 9.164 1 98 322 PHE A C 1
ATOM 2538 O O . PHE A 1 322 ? -1.058 2.934 8.898 1 98 322 PHE A O 1
ATOM 2545 N N . GLN A 1 323 ? -0.162 1.133 9.844 1 96.25 323 GLN A N 1
ATOM 2546 C CA . GLN A 1 323 ? -1.338 0.779 10.633 1 96.25 323 GLN A CA 1
ATOM 2547 C C . GLN A 1 323 ? -1.271 1.397 12.031 1 96.25 323 GLN A C 1
ATOM 2549 O O . GLN A 1 323 ? -0.355 1.106 12.797 1 96.25 323 GLN A O 1
ATOM 2554 N N . TRP A 1 324 ? -2.229 2.141 12.391 1 97.44 324 TRP A N 1
ATOM 2555 C CA . TRP A 1 324 ? -2.213 2.963 13.594 1 97.44 324 TRP A CA 1
ATOM 2556 C C . TRP A 1 324 ? -2.699 2.168 14.805 1 97.44 324 TRP A C 1
ATOM 2558 O O . TRP A 1 324 ? -3.594 1.328 14.68 1 97.44 324 TRP A O 1
ATOM 2568 N N . ASN A 1 325 ? -2.111 2.418 15.914 1 96.19 325 ASN A N 1
ATOM 2569 C CA . ASN A 1 325 ? -2.68 2.18 17.234 1 96.19 325 ASN A CA 1
ATOM 2570 C C . ASN A 1 325 ? -2.9 3.486 18 1 96.19 325 ASN A C 1
ATOM 2572 O O . ASN A 1 325 ? -2.424 4.543 17.578 1 96.19 325 ASN A O 1
ATOM 2576 N N . LYS A 1 326 ? -3.6 3.348 19.094 1 96.38 326 LYS A N 1
ATOM 2577 C CA . LYS A 1 326 ? -3.742 4.496 19.984 1 96.38 326 LYS A CA 1
ATOM 2578 C C . LYS A 1 326 ? -2.379 5.016 20.438 1 96.38 326 LYS A C 1
ATOM 2580 O O . LYS A 1 326 ? -1.482 4.23 20.75 1 96.38 326 LYS A O 1
ATOM 2585 N N . ASP A 1 327 ? -2.205 6.344 20.328 1 98.25 327 ASP A N 1
ATOM 2586 C CA . ASP A 1 327 ? -1.062 7.09 20.844 1 98.25 327 ASP A CA 1
ATOM 2587 C C . ASP A 1 327 ? 0.151 6.941 19.922 1 98.25 327 ASP A C 1
ATOM 2589 O O . ASP A 1 327 ? 1.26 7.344 20.281 1 98.25 327 ASP A O 1
ATOM 2593 N N . ASP A 1 328 ? -0.074 6.301 18.797 1 98.62 328 ASP A N 1
ATOM 2594 C CA . ASP A 1 328 ? 1.007 6.289 17.812 1 98.62 328 ASP A CA 1
ATOM 2595 C C . ASP A 1 328 ? 1.21 7.676 17.203 1 98.62 328 ASP A C 1
ATOM 2597 O O . ASP A 1 328 ? 0.275 8.477 17.141 1 98.62 328 ASP A O 1
ATOM 2601 N N . VAL A 1 329 ? 2.467 7.918 16.75 1 98.94 329 VAL A N 1
ATOM 2602 C CA . VAL A 1 329 ? 2.814 9.195 16.141 1 98.94 329 VAL A CA 1
ATOM 2603 C C . VAL A 1 329 ? 3.561 8.945 14.828 1 98.94 329 VAL A C 1
ATOM 2605 O O . VAL A 1 329 ? 4.418 8.062 14.75 1 98.94 329 VAL A O 1
ATOM 2608 N N . ALA A 1 330 ? 3.137 9.633 13.844 1 98.88 330 ALA A N 1
ATOM 2609 C CA . ALA A 1 330 ? 3.924 9.766 12.617 1 98.88 330 ALA A CA 1
ATOM 2610 C C . ALA A 1 330 ? 4.473 11.18 12.469 1 98.88 330 ALA A C 1
ATOM 2612 O O . ALA A 1 330 ? 3.77 12.156 12.734 1 98.88 330 ALA A O 1
ATOM 2613 N N . ILE A 1 331 ? 5.711 11.297 12.109 1 98.94 331 ILE A N 1
ATOM 2614 C CA . ILE A 1 331 ? 6.371 12.555 11.773 1 98.94 331 ILE A CA 1
ATOM 2615 C C . ILE A 1 331 ? 6.918 12.492 10.352 1 98.94 331 ILE A C 1
ATOM 2617 O O . ILE A 1 331 ? 7.762 11.641 10.047 1 98.94 331 ILE A O 1
ATOM 2621 N N . TRP A 1 332 ? 6.438 13.367 9.516 1 98.94 332 TRP A N 1
ATOM 2622 C CA . TRP A 1 332 ? 6.898 13.266 8.141 1 98.94 332 TRP A CA 1
ATOM 2623 C C . TRP A 1 332 ? 7.32 14.625 7.602 1 98.94 332 TRP A C 1
ATOM 2625 O O . TRP A 1 332 ? 6.98 15.664 8.18 1 98.94 332 TRP A O 1
ATOM 2635 N N . ASP A 1 333 ? 8.156 14.641 6.598 1 98.88 333 ASP A N 1
ATOM 2636 C CA . ASP A 1 333 ? 8.625 15.836 5.898 1 98.88 333 ASP A CA 1
ATOM 2637 C C . ASP A 1 333 ? 7.781 16.109 4.656 1 98.88 333 ASP A C 1
ATOM 2639 O O . ASP A 1 333 ? 7.949 15.445 3.629 1 98.88 333 ASP A O 1
ATOM 2643 N N . ASN A 1 334 ? 6.949 17.125 4.715 1 98.56 334 ASN A N 1
ATOM 2644 C CA . ASN A 1 334 ? 6.055 17.484 3.617 1 98.56 334 ASN A CA 1
ATOM 2645 C C . ASN A 1 334 ? 6.828 17.875 2.363 1 98.56 334 ASN A C 1
ATOM 2647 O O . ASN A 1 334 ? 6.305 17.797 1.252 1 98.56 334 ASN A O 1
ATOM 2651 N N . ARG A 1 335 ? 8.047 18.219 2.527 1 98.12 335 ARG A N 1
ATOM 2652 C CA . ARG A 1 335 ? 8.852 18.672 1.397 1 98.12 335 ARG A CA 1
ATOM 2653 C C . ARG A 1 335 ? 9.203 17.5 0.475 1 98.12 335 ARG A C 1
ATOM 2655 O O . ARG A 1 335 ? 9.461 17.703 -0.715 1 98.12 335 ARG A O 1
ATOM 2662 N N . THR A 1 336 ? 9.18 16.297 1.082 1 98.25 336 THR A N 1
ATOM 2663 C CA . THR A 1 336 ? 9.719 15.18 0.309 1 98.25 336 THR A CA 1
ATOM 2664 C C . THR A 1 336 ? 8.781 13.977 0.376 1 98.25 336 THR A C 1
ATOM 2666 O O . THR A 1 336 ? 9.203 12.844 0.125 1 98.25 336 THR A O 1
ATOM 2669 N N . THR A 1 337 ? 7.52 14.195 0.795 1 98.75 337 THR A N 1
ATOM 2670 C CA . THR A 1 337 ? 6.547 13.102 0.812 1 98.75 337 THR A CA 1
ATOM 2671 C C . THR A 1 337 ? 5.16 13.609 0.426 1 98.75 337 THR A C 1
ATOM 2673 O O . THR A 1 337 ? 4.852 14.789 0.611 1 98.75 337 THR A O 1
ATOM 2676 N N . ASN A 1 338 ? 4.418 12.805 -0.178 1 98.62 338 ASN A N 1
ATOM 2677 C CA . ASN A 1 338 ? 2.959 12.859 -0.139 1 98.62 338 ASN A CA 1
ATOM 2678 C C . ASN A 1 338 ? 2.387 11.82 0.825 1 98.62 338 ASN A C 1
ATOM 2680 O O . ASN A 1 338 ? 3.072 10.875 1.2 1 98.62 338 ASN A O 1
ATOM 2684 N N . HIS A 1 339 ? 1.227 12.062 1.289 1 98.5 339 HIS A N 1
ATOM 2685 C CA . HIS A 1 339 ? 0.531 11.07 2.098 1 98.5 339 HIS A CA 1
ATOM 2686 C C . HIS A 1 339 ? -0.949 11 1.732 1 98.5 339 HIS A C 1
ATOM 2688 O O . HIS A 1 339 ? -1.48 11.914 1.103 1 98.5 339 HIS A O 1
ATOM 2694 N N . SER A 1 340 ? -1.546 9.906 1.996 1 96.62 340 SER A N 1
ATOM 2695 C CA . SER A 1 340 ? -2.959 9.656 1.727 1 96.62 340 SER A CA 1
ATOM 2696 C C . SER A 1 340 ? -3.605 8.867 2.859 1 96.62 340 SER A C 1
ATOM 2698 O O . SER A 1 340 ? -3.033 7.887 3.35 1 96.62 340 SER A O 1
ATOM 2700 N N . ALA A 1 341 ? -4.758 9.352 3.256 1 93 341 ALA A N 1
ATOM 2701 C CA . ALA A 1 341 ? -5.586 8.578 4.176 1 93 341 ALA A CA 1
ATOM 2702 C C . ALA A 1 341 ? -6.293 7.438 3.453 1 93 341 ALA A C 1
ATOM 2704 O O . ALA A 1 341 ? -6.426 7.457 2.227 1 93 341 ALA A O 1
ATOM 2705 N N . SER A 1 342 ? -6.609 6.434 4.184 1 92.12 342 SER A N 1
ATOM 2706 C CA . SER A 1 342 ? -7.52 5.402 3.699 1 92.12 342 SER A CA 1
ATOM 2707 C C . SER A 1 342 ? -8.836 5.418 4.477 1 92.12 342 SER A C 1
ATOM 2709 O O . SER A 1 342 ? -8.852 5.734 5.668 1 92.12 342 SER A O 1
ATOM 2711 N N . TYR A 1 343 ? -9.859 5.078 3.799 1 90.38 343 TYR A N 1
ATOM 2712 C CA . TYR A 1 343 ? -11.195 5.094 4.383 1 90.38 343 TYR A CA 1
ATOM 2713 C C . TYR A 1 343 ? -11.703 3.678 4.629 1 90.38 343 TYR A C 1
ATOM 2715 O O . TYR A 1 343 ? -10.906 2.744 4.773 1 90.38 343 TYR A O 1
ATOM 2723 N N . GLY A 1 344 ? -12.938 3.547 4.969 1 87 344 GLY A N 1
ATOM 2724 C CA . GLY A 1 344 ? -13.547 2.232 5.102 1 87 344 GLY A CA 1
ATOM 2725 C C . GLY A 1 344 ? -13.375 1.634 6.484 1 87 344 GLY A C 1
ATOM 2726 O O . GLY A 1 344 ? -13.203 0.421 6.625 1 87 344 GLY A O 1
ATOM 2727 N N . PHE A 1 345 ? -13.391 2.465 7.504 1 92.56 345 PHE A N 1
ATOM 2728 C CA . PHE A 1 345 ? -13.18 1.938 8.844 1 92.56 345 PHE A CA 1
ATOM 2729 C C . PHE A 1 345 ? -14.414 2.139 9.711 1 92.56 345 PHE A C 1
ATOM 2731 O O . PHE A 1 345 ? -14.336 2.088 10.938 1 92.56 345 PHE A O 1
ATOM 2738 N N . ALA A 1 346 ? -15.508 2.436 9.047 1 91 346 ALA A N 1
ATOM 2739 C CA . ALA A 1 346 ? -16.75 2.432 9.828 1 91 346 ALA A CA 1
ATOM 2740 C C . ALA A 1 346 ? -16.938 1.095 10.531 1 91 346 ALA A C 1
ATOM 2742 O O . ALA A 1 346 ? -16.578 0.042 10 1 91 346 ALA A O 1
ATOM 2743 N N . PRO A 1 347 ? -17.422 1.036 11.734 1 93.25 347 PRO A N 1
ATOM 2744 C CA . PRO A 1 347 ? -18.078 2.135 12.453 1 93.25 347 PRO A CA 1
ATOM 2745 C C . PRO A 1 347 ? -17.141 2.865 13.406 1 93.25 347 PRO A C 1
ATOM 2747 O O . PRO A 1 347 ? -17.594 3.598 14.289 1 93.25 347 PRO A O 1
ATOM 2750 N N . HIS A 1 348 ? -15.906 2.711 13.258 1 95 348 HIS A N 1
ATOM 2751 C CA . HIS A 1 348 ? -14.945 3.191 14.25 1 95 348 HIS A CA 1
ATOM 2752 C C . HIS A 1 348 ? -14.781 4.703 14.164 1 95 348 HIS A C 1
ATOM 2754 O O . HIS A 1 348 ? -14.75 5.273 13.07 1 95 348 HIS A O 1
ATOM 2760 N N . ARG A 1 349 ? -14.625 5.301 15.344 1 95.25 349 ARG A N 1
ATOM 2761 C CA . ARG A 1 349 ? -14.172 6.688 15.422 1 95.25 349 ARG A CA 1
ATOM 2762 C C . ARG A 1 349 ? -12.688 6.797 15.102 1 95.25 349 ARG A C 1
ATOM 2764 O O . ARG A 1 349 ? -11.906 5.902 15.438 1 95.25 349 ARG A O 1
ATOM 2771 N N . ARG A 1 350 ? -12.359 7.816 14.469 1 96.31 350 ARG A N 1
ATOM 2772 C CA . ARG A 1 350 ? -10.961 8.188 14.266 1 96.31 350 ARG A CA 1
ATOM 2773 C C . ARG A 1 350 ? -10.711 9.625 14.695 1 96.31 350 ARG A C 1
ATOM 2775 O O . ARG A 1 350 ? -11.391 10.547 14.234 1 96.31 350 ARG A O 1
ATOM 2782 N N . HIS A 1 351 ? -9.82 9.852 15.594 1 97.81 351 HIS A N 1
ATOM 2783 C CA . HIS A 1 351 ? -9.5 11.156 16.156 1 97.81 351 HIS A CA 1
ATOM 2784 C C . HIS A 1 351 ? -7.992 11.344 16.297 1 97.81 351 HIS A C 1
ATOM 2786 O O . HIS A 1 351 ? -7.332 10.562 16.984 1 97.81 351 HIS A O 1
ATOM 2792 N N . ALA A 1 352 ? -7.465 12.297 15.594 1 98.31 352 ALA A N 1
ATOM 2793 C CA . ALA A 1 352 ? -6.039 12.602 15.648 1 98.31 352 ALA A CA 1
ATOM 2794 C C . ALA A 1 352 ? -5.805 14.109 15.695 1 98.31 352 ALA A C 1
ATOM 2796 O O . ALA A 1 352 ? -6.688 14.891 15.328 1 98.31 352 ALA A O 1
ATOM 2797 N N . VAL A 1 353 ? -4.68 14.484 16.188 1 98.75 353 VAL A N 1
ATOM 2798 C CA . VAL A 1 353 ? -4.281 15.891 16.234 1 98.75 353 VAL A CA 1
ATOM 2799 C C . VAL A 1 353 ? -2.926 16.062 15.547 1 98.75 353 VAL A C 1
ATOM 2801 O O . VAL A 1 353 ? -2.043 15.211 15.68 1 98.75 353 VAL A O 1
ATOM 2804 N N . ARG A 1 354 ? -2.848 17.141 14.828 1 98.62 354 ARG A N 1
ATOM 2805 C CA . ARG A 1 354 ? -1.688 17.359 13.961 1 98.62 354 ARG A CA 1
ATOM 2806 C C . ARG A 1 354 ? -1.122 18.766 14.141 1 98.62 354 ARG A C 1
ATOM 2808 O O . ARG A 1 354 ? -1.876 19.734 14.242 1 98.62 354 ARG A O 1
ATOM 2815 N N . VAL A 1 355 ? 0.188 18.891 14.227 1 98.62 355 VAL A N 1
ATOM 2816 C CA . VAL A 1 355 ? 0.879 20.172 14.156 1 98.62 355 VAL A CA 1
ATOM 2817 C C . VAL A 1 355 ? 1.897 20.141 13.016 1 98.62 355 VAL A C 1
ATOM 2819 O O . VAL A 1 355 ? 2.492 19.109 12.734 1 98.62 355 VAL A O 1
ATOM 2822 N N . ALA A 1 356 ? 2.088 21.219 12.352 1 98.38 356 ALA A N 1
ATOM 2823 C CA . ALA A 1 356 ? 2.982 21.312 11.203 1 98.38 356 ALA A CA 1
ATOM 2824 C C . ALA A 1 356 ? 3.891 22.531 11.312 1 98.38 356 ALA A C 1
ATOM 2826 O O . ALA A 1 356 ? 3.416 23.656 11.516 1 98.38 356 ALA A O 1
ATOM 2827 N N . ALA A 1 357 ? 5.172 22.328 11.188 1 98.19 357 ALA A N 1
ATOM 2828 C CA . ALA A 1 357 ? 6.148 23.422 11.234 1 98.19 357 ALA A CA 1
ATOM 2829 C C . ALA A 1 357 ? 6.371 24.031 9.852 1 98.19 357 ALA A C 1
ATOM 2831 O O . ALA A 1 357 ? 6.719 23.312 8.906 1 98.19 357 ALA A O 1
ATOM 2832 N N . GLN A 1 358 ? 6.203 25.312 9.75 1 96.88 358 GLN A N 1
ATOM 2833 C CA . GLN A 1 358 ? 6.48 25.984 8.484 1 96.88 358 GLN A CA 1
ATOM 2834 C C . GLN A 1 358 ? 7.969 25.938 8.148 1 96.88 358 GLN A C 1
ATOM 2836 O O . GLN A 1 358 ? 8.82 26.016 9.031 1 96.88 358 GLN A O 1
ATOM 2841 N N . ALA A 1 359 ? 8.227 25.75 6.883 1 97.31 359 ALA A N 1
ATOM 2842 C CA . ALA A 1 359 ? 9.609 25.625 6.422 1 97.31 359 ALA A CA 1
ATOM 2843 C C . ALA A 1 359 ? 9.977 26.75 5.465 1 97.31 359 ALA A C 1
ATOM 2845 O O . ALA A 1 359 ? 9.477 27.875 5.602 1 97.31 359 ALA A O 1
ATOM 2846 N N . GLU A 1 360 ? 11 26.625 4.711 1 97.31 360 GLU A N 1
ATOM 2847 C CA . GLU A 1 360 ? 11.469 27.609 3.729 1 97.31 360 GLU A CA 1
ATOM 2848 C C . GLU A 1 360 ? 10.648 27.516 2.439 1 97.31 360 GLU A C 1
ATOM 2850 O O . GLU A 1 360 ? 9.914 26.547 2.23 1 97.31 360 GLU A O 1
ATOM 2855 N N . ARG A 1 361 ? 10.727 28.531 1.646 1 97.56 361 ARG A N 1
ATOM 2856 C CA . ARG A 1 361 ? 10.148 28.484 0.307 1 97.56 361 ARG A CA 1
ATOM 2857 C C . ARG A 1 361 ? 10.82 27.406 -0.544 1 97.56 361 ARG A C 1
ATOM 2859 O O . ARG A 1 361 ? 12.047 27.297 -0.556 1 97.56 361 ARG A O 1
ATOM 2866 N N . PRO A 1 362 ? 10.047 26.531 -1.249 1 98.19 362 PRO A N 1
ATOM 2867 C CA . PRO A 1 362 ? 10.633 25.5 -2.105 1 98.19 362 PRO A CA 1
ATOM 2868 C C . PRO A 1 362 ? 11.609 26.062 -3.131 1 98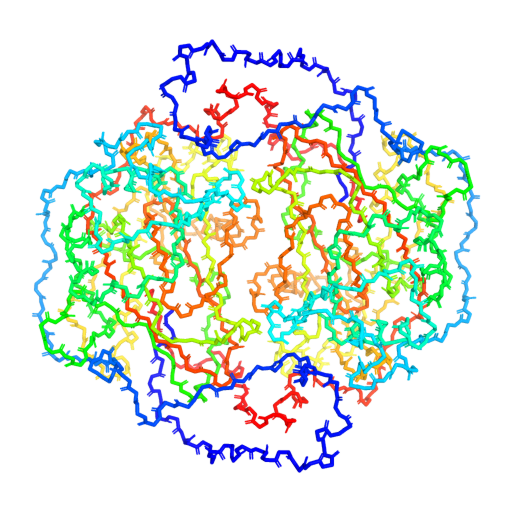.19 362 PRO A C 1
ATOM 2870 O O . PRO A 1 362 ? 11.352 27.125 -3.725 1 98.19 362 PRO A O 1
ATOM 2873 N N . PHE A 1 363 ? 12.727 25.438 -3.322 1 98.19 363 PHE A N 1
ATOM 2874 C CA . PHE A 1 363 ? 13.742 25.859 -4.285 1 98.19 363 PHE A CA 1
ATOM 2875 C C . PHE A 1 363 ? 14.445 24.656 -4.883 1 98.19 363 PHE A C 1
ATOM 2877 O O . PHE A 1 363 ? 14.344 23.547 -4.355 1 98.19 363 PHE A O 1
ATOM 2884 N N . LEU A 1 364 ? 15.008 24.828 -5.969 1 98.5 364 LEU A N 1
ATOM 2885 C CA . LEU A 1 364 ? 15.883 23.844 -6.598 1 98.5 364 LEU A CA 1
ATOM 2886 C C . LEU A 1 364 ? 17.344 24.266 -6.508 1 98.5 364 LEU A C 1
ATOM 2888 O O . LEU A 1 364 ? 17.703 25.359 -6.973 1 98.5 364 LEU A O 1
ATOM 2892 N N . ASP A 1 365 ? 18.141 23.5 -5.871 1 98.19 365 ASP A N 1
ATOM 2893 C CA . ASP A 1 365 ? 19.594 23.688 -5.844 1 98.19 365 ASP A CA 1
ATOM 2894 C C . ASP A 1 365 ? 20.25 23.031 -7.055 1 98.19 365 ASP A C 1
ATOM 2896 O O . ASP A 1 365 ? 20.141 21.828 -7.242 1 98.19 365 ASP A O 1
ATOM 2900 N N . PRO A 1 366 ? 20.984 23.766 -7.84 1 96.94 366 PRO A N 1
ATOM 2901 C CA . PRO A 1 366 ? 21.672 23.172 -9 1 96.94 366 PRO A CA 1
ATOM 2902 C C . PRO A 1 366 ? 22.609 22.031 -8.617 1 96.94 366 PRO A C 1
ATOM 2904 O O . PRO A 1 366 ? 22.891 21.156 -9.438 1 96.94 366 PRO A O 1
ATOM 2907 N N . ALA A 1 367 ? 23.047 22.031 -7.402 1 97.31 367 ALA A N 1
ATOM 2908 C CA . ALA A 1 367 ? 23.953 21 -6.938 1 97.31 367 ALA A CA 1
ATOM 2909 C C . ALA A 1 367 ? 23.188 19.828 -6.32 1 97.31 367 ALA A C 1
ATOM 2911 O O . ALA A 1 367 ? 23.797 18.906 -5.77 1 97.31 367 ALA A O 1
ATOM 2912 N N . GLY A 1 368 ? 21.891 19.922 -6.387 1 97.75 368 GLY A N 1
ATOM 2913 C CA . GLY A 1 368 ? 21.078 18.844 -5.832 1 97.75 368 GLY A CA 1
ATOM 2914 C C . GLY A 1 368 ? 21.422 17.484 -6.406 1 97.75 368 GLY A C 1
ATOM 2915 O O . GLY A 1 368 ? 21.812 17.375 -7.57 1 97.75 368 GLY A O 1
ATOM 2916 N N . LYS A 1 369 ? 21.234 16.422 -5.559 1 97.5 369 LYS A N 1
ATOM 2917 C CA . LYS A 1 369 ? 21.641 15.07 -5.949 1 97.5 369 LYS A CA 1
ATOM 2918 C C . LYS A 1 369 ? 20.453 14.109 -5.918 1 97.5 369 LYS A C 1
ATOM 2920 O O . LYS A 1 369 ? 19.375 14.461 -5.418 1 97.5 369 LYS A O 1
ATOM 2925 N N . SER A 1 370 ? 20.703 12.945 -6.527 1 97.62 370 SER A N 1
ATOM 2926 C CA . SER A 1 370 ? 19.75 11.836 -6.465 1 97.62 370 SER A CA 1
ATOM 2927 C C . SER A 1 370 ? 20.016 10.953 -5.246 1 97.62 370 SER A C 1
ATOM 2929 O O . SER A 1 370 ? 21.141 10.531 -5.012 1 97.62 370 SER A O 1
ATOM 2931 N N . GLN A 1 371 ? 18.922 10.703 -4.473 1 97.38 371 GLN A N 1
ATOM 2932 C CA . GLN A 1 371 ? 19.047 9.75 -3.369 1 97.38 371 GLN A CA 1
ATOM 2933 C C . GLN A 1 371 ? 19.562 8.398 -3.859 1 97.38 371 GLN A C 1
ATOM 2935 O O . GLN A 1 371 ? 20.469 7.82 -3.26 1 97.38 371 GLN A O 1
ATOM 2940 N N . GLU A 1 372 ? 18.953 7.926 -4.926 1 95.5 372 GLU A N 1
ATOM 2941 C CA . GLU A 1 372 ? 19.281 6.613 -5.473 1 95.5 372 GLU A CA 1
ATOM 2942 C C . GLU A 1 372 ? 20.734 6.539 -5.906 1 95.5 372 GLU A C 1
ATOM 2944 O O . GLU A 1 372 ? 21.438 5.562 -5.613 1 95.5 372 GLU A O 1
ATOM 2949 N N . GLU A 1 373 ? 21.219 7.566 -6.543 1 95.62 373 GLU A N 1
ATOM 2950 C CA . GLU A 1 373 ? 22.609 7.574 -6.996 1 95.62 373 GLU A CA 1
ATOM 2951 C C . GLU A 1 373 ? 23.578 7.613 -5.82 1 95.62 373 GLU A C 1
ATOM 2953 O O . GLU A 1 373 ? 24.625 6.977 -5.855 1 95.62 373 GLU A O 1
ATOM 2958 N N . GLU A 1 374 ? 23.203 8.344 -4.84 1 95.38 374 GLU A N 1
ATOM 2959 C CA . GLU A 1 374 ? 24.047 8.375 -3.65 1 95.38 374 GLU A CA 1
ATOM 2960 C C . GLU A 1 374 ? 24.078 7.023 -2.947 1 95.38 374 GLU A C 1
ATOM 2962 O O . GLU A 1 374 ? 25.125 6.578 -2.484 1 95.38 374 GLU A O 1
ATOM 2967 N N . PHE A 1 375 ? 22.875 6.43 -2.803 1 93.12 375 PHE A N 1
ATOM 2968 C CA . PHE A 1 375 ? 22.812 5.105 -2.191 1 93.12 375 PHE A CA 1
ATOM 2969 C C . PHE A 1 375 ? 23.641 4.105 -2.986 1 93.12 375 PHE A C 1
ATOM 2971 O O . PHE A 1 375 ? 24.359 3.285 -2.406 1 93.12 375 PHE A O 1
ATOM 2978 N N . ILE A 1 376 ? 23.562 4.152 -4.301 1 93.12 376 ILE A N 1
ATOM 2979 C CA . ILE A 1 376 ? 24.312 3.256 -5.176 1 93.12 376 ILE A CA 1
ATOM 2980 C C . ILE A 1 376 ? 25.797 3.436 -4.938 1 93.12 376 ILE A C 1
ATOM 2982 O O . ILE A 1 376 ? 26.531 2.455 -4.793 1 93.12 376 ILE A O 1
ATOM 2986 N N . ALA A 1 377 ? 26.219 4.688 -4.836 1 93.69 377 ALA A N 1
ATOM 2987 C CA . ALA A 1 377 ? 27.641 4.992 -4.625 1 93.69 377 ALA A CA 1
ATOM 2988 C C . ALA A 1 377 ? 28.094 4.562 -3.23 1 93.69 377 ALA A C 1
ATOM 2990 O O . ALA A 1 377 ? 29.141 3.945 -3.074 1 93.69 377 ALA A O 1
ATOM 2991 N N . MET A 1 378 ? 27.297 4.855 -2.252 1 89.44 378 MET A N 1
ATOM 2992 C CA . MET A 1 378 ? 27.656 4.625 -0.854 1 89.44 378 MET A CA 1
ATOM 2993 C C . MET A 1 378 ? 27.703 3.131 -0.544 1 89.44 378 MET A C 1
ATOM 2995 O O . MET A 1 378 ? 28.531 2.684 0.252 1 89.44 378 MET A O 1
ATOM 2999 N N . HIS A 1 379 ? 26.797 2.404 -1.21 1 86.12 379 HIS A N 1
ATOM 3000 C CA . HIS A 1 379 ? 26.656 1.007 -0.82 1 86.12 379 HIS A CA 1
ATOM 3001 C C . HIS A 1 379 ? 27.078 0.072 -1.949 1 86.12 379 HIS A C 1
ATOM 3003 O O . HIS A 1 379 ? 26.875 -1.142 -1.864 1 86.12 379 HIS A O 1
ATOM 3009 N N . ASN A 1 380 ? 27.609 0.601 -2.967 1 88.69 380 ASN A N 1
ATOM 3010 C CA . ASN A 1 380 ? 28.078 -0.164 -4.117 1 88.69 380 ASN A CA 1
ATOM 3011 C C . ASN A 1 380 ? 26.984 -1.066 -4.676 1 88.69 380 ASN A C 1
ATOM 3013 O O . ASN A 1 380 ? 27.188 -2.273 -4.828 1 88.69 380 ASN A O 1
ATOM 3017 N N . LEU A 1 381 ? 25.859 -0.443 -4.879 1 90 381 LEU A N 1
ATOM 3018 C CA . LEU A 1 381 ? 24.719 -1.165 -5.434 1 90 381 LEU A CA 1
ATOM 3019 C C . LEU A 1 381 ? 24.781 -1.206 -6.957 1 90 381 LEU A C 1
ATOM 3021 O O . LEU A 1 381 ? 25.422 -0.347 -7.574 1 90 381 LEU A O 1
ATOM 3025 N N . PRO A 1 382 ? 24.141 -2.244 -7.555 1 90.19 382 PRO A N 1
ATOM 3026 C CA . PRO A 1 382 ? 24.047 -2.219 -9.016 1 90.19 382 PRO A CA 1
ATOM 3027 C C . PRO A 1 382 ? 23.312 -0.992 -9.539 1 90.19 382 PRO A C 1
ATOM 3029 O O . PRO A 1 382 ? 22.312 -0.566 -8.945 1 90.19 382 PRO A O 1
ATOM 3032 N N . PRO A 1 383 ? 23.828 -0.512 -10.586 1 88.69 383 PRO A N 1
ATOM 3033 C CA . PRO A 1 383 ? 23.109 0.628 -11.164 1 88.69 383 PRO A CA 1
ATOM 3034 C C . PRO A 1 383 ? 21.719 0.258 -11.664 1 88.69 383 PRO A C 1
ATOM 3036 O O . PRO A 1 383 ? 21.469 -0.896 -12.023 1 88.69 383 PRO A O 1
ATOM 3039 N N . VAL A 1 384 ? 20.906 1.221 -11.711 1 90.62 384 VAL A N 1
ATOM 3040 C CA . VAL A 1 384 ? 19.547 1.01 -12.18 1 90.62 384 VAL A CA 1
ATOM 3041 C C . VAL A 1 384 ? 19.438 1.398 -13.648 1 90.62 384 VAL A C 1
ATOM 3043 O O . VAL A 1 384 ? 19.781 2.521 -14.031 1 90.62 384 VAL A O 1
ATOM 3046 N N . ASN A 1 385 ? 19.047 0.463 -14.453 1 90.12 385 ASN A N 1
ATOM 3047 C CA . ASN A 1 385 ? 18.766 0.715 -15.867 1 90.12 385 ASN A CA 1
ATOM 3048 C C . ASN A 1 385 ? 17.297 1.102 -16.078 1 90.12 385 ASN A C 1
ATOM 3050 O O . ASN A 1 385 ? 16.406 0.275 -15.914 1 90.12 385 ASN A O 1
ATOM 3054 N N . LYS A 1 386 ? 17.047 2.299 -16.531 1 92.38 386 LYS A N 1
ATOM 3055 C CA . LYS A 1 386 ? 15.688 2.826 -16.625 1 92.38 386 LYS A CA 1
ATOM 3056 C C . LYS A 1 386 ? 15.125 2.668 -18.031 1 92.38 386 LYS A C 1
ATOM 3058 O O . LYS A 1 386 ? 14.047 3.189 -18.344 1 92.38 386 LYS A O 1
ATOM 3063 N N . ASP A 1 387 ? 15.891 1.938 -18.922 1 93.25 387 ASP A N 1
ATOM 3064 C CA . ASP A 1 387 ? 15.438 1.713 -20.297 1 93.25 387 ASP A CA 1
ATOM 3065 C C . ASP A 1 387 ? 14.32 0.677 -20.328 1 93.25 387 ASP A C 1
ATOM 3067 O O . ASP A 1 387 ? 14.57 -0.526 -20.25 1 93.25 387 ASP A O 1
ATOM 3071 N N . GLY A 1 388 ? 13.109 1.174 -20.562 1 91.5 388 GLY A N 1
ATOM 3072 C CA . GLY A 1 388 ? 11.945 0.309 -20.594 1 91.5 388 GLY A CA 1
ATOM 3073 C C . GLY A 1 388 ? 11.773 -0.415 -21.906 1 91.5 388 GLY A C 1
ATOM 3074 O O . GLY A 1 388 ? 10.836 -1.198 -22.078 1 91.5 388 GLY A O 1
ATOM 3075 N N . SER A 1 389 ? 12.633 -0.199 -22.875 1 91.12 389 SER A N 1
ATOM 3076 C CA . SER A 1 389 ? 12.5 -0.819 -24.188 1 91.12 389 SER A CA 1
ATOM 3077 C C . SER A 1 389 ? 13.234 -2.154 -24.25 1 91.12 389 SER A C 1
ATOM 3079 O O . SER A 1 389 ? 13.211 -2.836 -25.266 1 91.12 389 SER A O 1
ATOM 3081 N N . ARG A 1 390 ? 13.812 -2.482 -23.125 1 86.88 390 ARG A N 1
ATOM 3082 C CA . ARG A 1 390 ? 14.523 -3.754 -23.078 1 86.88 390 ARG A CA 1
ATOM 3083 C C . ARG A 1 390 ? 13.547 -4.926 -23.016 1 86.88 390 ARG A C 1
ATOM 3085 O O . ARG A 1 390 ? 12.352 -4.73 -22.797 1 86.88 390 ARG A O 1
ATOM 3092 N N . GLN A 1 391 ? 14.117 -6.09 -23.234 1 78.5 391 GLN A N 1
ATOM 3093 C CA . GLN A 1 391 ? 13.328 -7.312 -23.219 1 78.5 391 GLN A CA 1
ATOM 3094 C C . GLN A 1 391 ? 13.234 -7.891 -21.797 1 78.5 391 GLN A C 1
ATOM 3096 O O . GLN A 1 391 ? 14.219 -7.895 -21.062 1 78.5 391 GLN A O 1
ATOM 3101 N N . SER A 1 392 ? 12 -8.172 -21.391 1 79.44 392 SER A N 1
ATOM 3102 C CA . SER A 1 392 ? 11.781 -8.883 -20.125 1 79.44 392 SER A CA 1
ATOM 3103 C C . SER A 1 392 ? 10.664 -9.906 -20.25 1 79.44 392 SER A C 1
ATOM 3105 O O . SER A 1 392 ? 9.875 -9.867 -21.203 1 79.44 392 SER A O 1
ATOM 3107 N N . ASN A 1 393 ? 10.805 -10.867 -19.375 1 79.31 393 ASN A N 1
ATOM 3108 C CA . ASN A 1 393 ? 9.75 -11.867 -19.312 1 79.31 393 ASN A CA 1
ATOM 3109 C C . ASN A 1 393 ? 8.688 -11.5 -18.281 1 79.31 393 ASN A C 1
ATOM 3111 O O . ASN A 1 393 ? 9.008 -11.328 -17.109 1 79.31 393 ASN A O 1
ATOM 3115 N N . TYR A 1 394 ? 7.469 -11.281 -18.828 1 76.69 394 TYR A N 1
ATOM 3116 C CA . TYR A 1 394 ? 6.371 -11.094 -17.891 1 76.69 394 TYR A CA 1
ATOM 3117 C C . TYR A 1 394 ? 6.027 -12.398 -17.172 1 76.69 394 TYR A C 1
ATOM 3119 O O . TYR A 1 394 ? 5.645 -13.383 -17.812 1 76.69 394 TYR A O 1
ATOM 3127 N N . ASN A 1 395 ? 6.375 -12.445 -15.914 1 73.75 395 ASN A N 1
ATOM 3128 C CA . ASN A 1 395 ? 6.094 -13.648 -15.141 1 73.75 395 ASN A CA 1
ATOM 3129 C C . ASN A 1 395 ? 5.09 -13.383 -14.023 1 73.75 395 ASN A C 1
ATOM 3131 O O . ASN A 1 395 ? 5.211 -12.398 -13.297 1 73.75 395 ASN A O 1
ATOM 3135 N N . ASP A 1 396 ? 4.023 -14.047 -14.195 1 74.44 396 ASP A N 1
ATOM 3136 C CA . ASP A 1 396 ? 3.072 -13.969 -13.094 1 74.44 396 ASP A CA 1
ATOM 3137 C C . ASP A 1 396 ? 3.57 -14.758 -11.883 1 74.44 396 ASP A C 1
ATOM 3139 O O . ASP A 1 396 ? 4.355 -15.695 -12.031 1 74.44 396 ASP A O 1
ATOM 3143 N N . MET B 1 1 ? 7.328 -11.75 -10.242 1 25.19 1 MET B N 1
ATOM 3144 C CA . MET B 1 1 ? 8.25 -12.867 -10.43 1 25.19 1 MET B CA 1
ATOM 3145 C C . MET B 1 1 ? 9.336 -12.508 -11.445 1 25.19 1 MET B C 1
ATOM 3147 O O . MET B 1 1 ? 9.062 -12.422 -12.641 1 25.19 1 MET B O 1
ATOM 3151 N N . ALA B 1 2 ? 10.414 -11.688 -11.086 1 34.44 2 ALA B N 1
ATOM 3152 C CA . ALA B 1 2 ? 11.32 -11.055 -12.047 1 34.44 2 ALA B CA 1
ATOM 3153 C C . ALA B 1 2 ? 12.289 -12.07 -12.641 1 34.44 2 ALA B C 1
ATOM 3155 O O . ALA B 1 2 ? 13.133 -12.625 -11.93 1 34.44 2 ALA B O 1
ATOM 3156 N N . PRO B 1 3 ? 12.039 -12.641 -13.836 1 32.12 3 PRO B N 1
ATOM 3157 C CA . PRO B 1 3 ? 12.82 -13.75 -14.375 1 32.12 3 PRO B CA 1
ATOM 3158 C C . PRO B 1 3 ? 14.203 -13.32 -14.852 1 32.12 3 PRO B C 1
ATOM 3160 O O . PRO B 1 3 ? 15 -14.156 -15.281 1 32.12 3 PRO B O 1
ATOM 3163 N N . SER B 1 4 ? 14.641 -12.195 -15.125 1 36.66 4 SER B N 1
ATOM 3164 C CA . SER B 1 4 ? 15.656 -12.234 -16.172 1 36.66 4 SER B CA 1
ATOM 3165 C C . SER B 1 4 ? 16.984 -12.766 -15.633 1 36.66 4 SER B C 1
ATOM 3167 O O . SER B 1 4 ? 17.469 -12.289 -14.609 1 36.66 4 SER B O 1
ATOM 3169 N N . LEU B 1 5 ? 17.25 -13.977 -16.031 1 36.34 5 LEU B N 1
ATOM 3170 C CA . LEU B 1 5 ? 18.531 -14.594 -15.727 1 36.34 5 LEU B CA 1
ATOM 3171 C C . LEU B 1 5 ? 19.672 -13.852 -16.422 1 36.34 5 LEU B C 1
ATOM 3173 O O . LEU B 1 5 ? 20.172 -14.312 -17.453 1 36.34 5 LEU B O 1
ATOM 3177 N N . GLU B 1 6 ? 19.594 -12.633 -16.703 1 35.44 6 GLU B N 1
ATOM 3178 C CA . GLU B 1 6 ? 20.875 -12.227 -17.266 1 35.44 6 GLU B CA 1
ATOM 3179 C C . GLU B 1 6 ? 22.016 -12.5 -16.312 1 35.44 6 GLU B C 1
ATOM 3181 O O . GLU B 1 6 ? 21.844 -12.414 -15.086 1 35.44 6 GLU B O 1
ATOM 3186 N N . GLU B 1 7 ? 23.062 -13.211 -16.812 1 33.5 7 GLU B N 1
ATOM 3187 C CA . GLU B 1 7 ? 24.266 -13.469 -16.047 1 33.5 7 GLU B CA 1
ATOM 3188 C C . GLU B 1 7 ? 24.781 -12.203 -15.367 1 33.5 7 GLU B C 1
ATOM 3190 O O . GLU B 1 7 ? 25.047 -11.203 -16.031 1 33.5 7 GLU B O 1
ATOM 3195 N N . PRO B 1 8 ? 24.469 -12.062 -14.133 1 36.38 8 PRO B N 1
ATOM 3196 C CA . PRO B 1 8 ? 24.984 -10.844 -13.5 1 36.38 8 PRO B CA 1
ATOM 3197 C C . PRO B 1 8 ? 26.5 -10.711 -13.602 1 36.38 8 PRO B C 1
ATOM 3199 O O . PRO B 1 8 ? 27.219 -11.703 -13.484 1 36.38 8 PRO B O 1
ATOM 3202 N N . THR B 1 9 ? 26.984 -9.914 -14.5 1 34.25 9 THR B N 1
ATOM 3203 C CA . THR B 1 9 ? 28.391 -9.594 -14.25 1 34.25 9 THR B CA 1
ATOM 3204 C C . THR B 1 9 ? 28.625 -9.328 -12.773 1 34.25 9 THR B C 1
ATOM 3206 O O . THR B 1 9 ? 27.953 -8.492 -12.164 1 34.25 9 THR B O 1
ATOM 3209 N N . LEU B 1 10 ? 29.156 -10.289 -12.078 1 30.5 10 LEU B N 1
ATOM 3210 C CA . LEU B 1 10 ? 29.5 -10.234 -10.664 1 30.5 10 LEU B CA 1
ATOM 3211 C C . LEU B 1 10 ? 30.172 -8.906 -10.32 1 30.5 10 LEU B C 1
ATOM 3213 O O . LEU B 1 10 ? 31.219 -8.578 -10.859 1 30.5 10 LEU B O 1
ATOM 3217 N N . ALA B 1 11 ? 29.453 -7.969 -9.883 1 33.84 11 ALA B N 1
ATOM 3218 C CA . ALA B 1 11 ? 30.25 -6.949 -9.203 1 33.84 11 ALA B CA 1
ATOM 3219 C C . ALA B 1 11 ? 31.109 -7.57 -8.109 1 33.84 11 ALA B C 1
ATOM 3221 O O . ALA B 1 11 ? 30.703 -8.539 -7.461 1 33.84 11 ALA B O 1
ATOM 3222 N N . PRO B 1 12 ? 32.406 -7.262 -7.996 1 32.94 12 PRO B N 1
ATOM 3223 C CA . PRO B 1 12 ? 33.25 -7.801 -6.918 1 32.94 12 PRO B CA 1
ATOM 3224 C C . PRO B 1 12 ? 32.531 -7.84 -5.574 1 32.94 12 PRO B C 1
ATOM 3226 O O . PRO B 1 12 ? 31.594 -7.059 -5.348 1 32.94 12 PRO B O 1
ATOM 3229 N N . SER B 1 13 ? 32.5 -9.023 -4.883 1 33.34 13 SER B N 1
ATOM 3230 C CA . SER B 1 13 ? 32.031 -9.227 -3.523 1 33.34 13 SER B CA 1
ATOM 3231 C C . SER B 1 13 ? 32.25 -7.984 -2.664 1 33.34 13 SER B C 1
ATOM 3233 O O . SER B 1 13 ? 33.344 -7.414 -2.656 1 33.34 13 SER B O 1
ATOM 3235 N N . LEU B 1 14 ? 31.297 -7.246 -2.398 1 33.47 14 LEU B N 1
ATOM 3236 C CA . LEU B 1 14 ? 31.5 -6.262 -1.341 1 33.47 14 LEU B CA 1
ATOM 3237 C C . LEU B 1 14 ? 32.219 -6.883 -0.151 1 33.47 14 LEU B C 1
ATOM 3239 O O . LEU B 1 14 ? 31.703 -7.785 0.501 1 33.47 14 LEU B O 1
ATOM 3243 N N . ASP B 1 15 ? 33.469 -7.008 -0.141 1 32.59 15 ASP B N 1
ATOM 3244 C CA . ASP B 1 15 ? 34.219 -7.285 1.09 1 32.59 15 ASP B CA 1
ATOM 3245 C C . ASP B 1 15 ? 33.469 -6.723 2.307 1 32.59 15 ASP B C 1
ATOM 3247 O O . ASP B 1 15 ? 32.875 -5.652 2.234 1 32.59 15 ASP B O 1
ATOM 3251 N N . GLN B 1 16 ? 32.906 -7.539 3.229 1 35.91 16 GLN B N 1
ATOM 3252 C CA . GLN B 1 16 ? 32.562 -7.066 4.559 1 35.91 16 GLN B CA 1
ATOM 3253 C C . GLN B 1 16 ? 33.344 -5.832 4.953 1 35.91 16 GLN B C 1
ATOM 3255 O O . GLN B 1 16 ? 34.562 -5.895 5.074 1 35.91 16 GLN B O 1
ATOM 3260 N N . VAL B 1 17 ? 33 -4.824 4.582 1 35.94 17 VAL B N 1
ATOM 3261 C CA . VAL B 1 17 ? 33.656 -3.695 5.211 1 35.94 17 VAL B CA 1
ATOM 3262 C C . VAL B 1 17 ? 33.906 -4 6.688 1 35.94 17 VAL B C 1
ATOM 3264 O O . VAL B 1 17 ? 32.969 -4.109 7.477 1 35.94 17 VAL B O 1
ATOM 3267 N N . ASN B 1 18 ? 34.75 -4.883 6.992 1 37.84 18 ASN B N 1
ATOM 3268 C CA . ASN B 1 18 ? 35.281 -4.914 8.352 1 37.84 18 ASN B CA 1
ATOM 3269 C C . ASN B 1 18 ? 35.438 -3.506 8.93 1 37.84 18 ASN B C 1
ATOM 3271 O O . ASN B 1 18 ? 36.344 -2.764 8.547 1 37.84 18 ASN B O 1
ATOM 3275 N N . LEU B 1 19 ? 34.281 -3.037 9.305 1 45.56 19 LEU B N 1
ATOM 3276 C CA . LEU B 1 19 ? 34.438 -1.788 10.039 1 45.56 19 LEU B CA 1
ATOM 3277 C C . LEU B 1 19 ? 35.5 -1.927 11.125 1 45.56 19 LEU B C 1
ATOM 3279 O O . LEU B 1 19 ? 35.5 -2.904 11.875 1 45.56 19 LEU B O 1
ATOM 3283 N N . SER B 1 20 ? 36.531 -1.216 11.023 1 46.78 20 SER B N 1
ATOM 3284 C CA . SER B 1 20 ? 37.531 -1.161 12.086 1 46.78 20 SER B CA 1
ATOM 3285 C C . SER B 1 20 ? 36.875 -0.896 13.445 1 46.78 20 SER B C 1
ATOM 3287 O O . SER B 1 20 ? 35.75 -0.41 13.516 1 46.78 20 SER B O 1
ATOM 3289 N N . LYS B 1 21 ? 37.531 -1.326 14.555 1 47.38 21 LYS B N 1
ATOM 3290 C CA . LYS B 1 21 ? 37.094 -1.1 15.938 1 47.38 21 LYS B CA 1
ATOM 3291 C C . LYS B 1 21 ? 36.75 0.37 16.172 1 47.38 21 LYS B C 1
ATOM 3293 O O . LYS B 1 21 ? 35.844 0.688 16.938 1 47.38 21 LYS B O 1
ATOM 3298 N N . LYS B 1 22 ? 37.531 1.107 15.578 1 50.66 22 LYS B N 1
ATOM 3299 C CA . LYS B 1 22 ? 37.312 2.547 15.734 1 50.66 22 LYS B CA 1
ATOM 3300 C C . LYS B 1 22 ? 36.031 3.008 15.055 1 50.66 22 LYS B C 1
ATOM 3302 O O . LYS B 1 22 ? 35.344 3.881 15.57 1 50.66 22 LYS B O 1
ATOM 3307 N N . ASP B 1 23 ? 35.562 2.42 13.891 1 56.88 23 ASP B N 1
ATOM 3308 C CA . ASP B 1 23 ? 34.375 2.758 13.141 1 56.88 23 ASP B CA 1
ATOM 3309 C C . ASP B 1 23 ? 33.125 2.312 13.898 1 56.88 23 ASP B C 1
ATOM 3311 O O . ASP B 1 23 ? 32.094 3 13.875 1 56.88 23 ASP B O 1
ATOM 3315 N N . LEU B 1 24 ? 33.312 1.275 14.508 1 57.62 24 LEU B N 1
ATOM 3316 C CA . LEU B 1 24 ? 32.219 0.761 15.344 1 57.62 24 LEU B CA 1
ATOM 3317 C C . LEU B 1 24 ? 32.031 1.645 16.562 1 57.62 24 LEU B C 1
ATOM 3319 O O . LEU B 1 24 ? 30.891 1.826 17.016 1 57.62 24 LEU B O 1
ATOM 3323 N N . LEU B 1 25 ? 33.125 2.166 17.047 1 60.97 25 LEU B N 1
ATOM 3324 C CA . LEU B 1 25 ? 33.062 3.002 18.234 1 60.97 25 LEU B CA 1
ATOM 3325 C C . LEU B 1 25 ? 32.312 4.309 17.938 1 60.97 25 LEU B C 1
ATOM 3327 O O . LEU B 1 25 ? 31.703 4.898 18.828 1 60.97 25 LEU B O 1
ATOM 3331 N N . ASN B 1 26 ? 32.25 4.629 16.656 1 77.94 26 ASN B N 1
ATOM 3332 C CA . ASN B 1 26 ? 31.625 5.914 16.344 1 77.94 26 ASN B CA 1
ATOM 3333 C C . ASN B 1 26 ? 30.328 5.738 15.578 1 77.94 26 ASN B C 1
ATOM 3335 O O . ASN B 1 26 ? 29.844 6.672 14.93 1 77.94 26 ASN B O 1
ATOM 3339 N N . ASP B 1 27 ? 29.797 4.602 15.758 1 88.19 27 ASP B N 1
ATOM 3340 C CA . ASP B 1 27 ? 28.531 4.309 15.102 1 88.19 27 ASP B CA 1
ATOM 3341 C C . ASP B 1 27 ? 27.375 4.316 16.109 1 88.19 27 ASP B C 1
ATOM 3343 O O . ASP B 1 27 ? 27.594 4.422 17.312 1 88.19 27 ASP B O 1
ATOM 3347 N N . ASN B 1 28 ? 26.125 4.477 15.609 1 94.06 28 ASN B N 1
ATOM 3348 C CA . ASN B 1 28 ? 25.016 4.305 16.531 1 94.06 28 ASN B CA 1
ATOM 3349 C C . ASN B 1 28 ? 24.922 2.867 17.031 1 94.06 28 ASN B C 1
ATOM 3351 O O . ASN B 1 28 ? 25.547 1.966 16.469 1 94.06 28 ASN B O 1
ATOM 3355 N N . LYS B 1 29 ? 24.266 2.576 18.094 1 92.88 29 LYS B N 1
ATOM 3356 C CA . LYS B 1 29 ? 24.312 1.308 18.812 1 92.88 29 LYS B CA 1
ATOM 3357 C C . LYS B 1 29 ? 23.703 0.182 17.984 1 92.88 29 LYS B C 1
ATOM 3359 O O . LYS B 1 29 ? 23.906 -0.997 18.281 1 92.88 29 LYS B O 1
ATOM 3364 N N . PHE B 1 30 ? 22.875 0.472 16.969 1 94.19 30 PHE B N 1
ATOM 3365 C CA . PHE B 1 30 ? 22.234 -0.557 16.156 1 94.19 30 PHE B CA 1
ATOM 3366 C C . PHE B 1 30 ? 23.016 -0.809 14.875 1 94.19 30 PHE B C 1
ATOM 3368 O O . PHE B 1 30 ? 22.688 -1.705 14.094 1 94.19 30 PHE B O 1
ATOM 3375 N N . GLN B 1 31 ? 24.062 0.062 14.633 1 92.94 31 GLN B N 1
ATOM 3376 C CA . GLN B 1 31 ? 24.703 0.086 13.328 1 92.94 31 GLN B CA 1
ATOM 3377 C C . GLN B 1 31 ? 23.688 0.302 12.211 1 92.94 31 GLN B C 1
ATOM 3379 O O . GLN B 1 31 ? 23.75 -0.339 11.164 1 92.94 31 GLN B O 1
ATOM 3384 N N . TYR B 1 32 ? 22.766 1.112 12.555 1 95.19 32 TYR B N 1
ATOM 3385 C CA . TYR B 1 32 ? 21.672 1.424 11.648 1 95.19 32 TYR B CA 1
ATOM 3386 C C . TYR B 1 32 ? 22.094 2.469 10.617 1 95.19 32 TYR B C 1
ATOM 3388 O O . TYR B 1 32 ? 22.641 3.51 10.977 1 95.19 32 TYR B O 1
ATOM 3396 N N . THR B 1 33 ? 21.938 2.162 9.383 1 94.38 33 THR B N 1
ATOM 3397 C CA . THR B 1 33 ? 22.062 3.08 8.258 1 94.38 33 THR B CA 1
ATOM 3398 C C . THR B 1 33 ? 20.781 3.1 7.43 1 94.38 33 THR B C 1
ATOM 3400 O O . THR B 1 33 ? 20.359 2.066 6.906 1 94.38 33 THR B O 1
ATOM 3403 N N . PRO B 1 34 ? 20.156 4.281 7.293 1 94.06 34 PRO B N 1
ATOM 3404 C CA . PRO B 1 34 ? 18.906 4.363 6.543 1 94.06 34 PRO B CA 1
ATOM 3405 C C . PRO B 1 34 ? 19 3.703 5.168 1 94.06 34 PRO B C 1
ATOM 3407 O O . PRO B 1 34 ? 19.922 3.986 4.406 1 94.06 34 PRO B O 1
ATOM 3410 N N . GLY B 1 35 ? 17.984 2.855 4.879 1 91.94 35 GLY B N 1
ATOM 3411 C CA . GLY B 1 35 ? 17.844 2.279 3.553 1 91.94 35 GLY B CA 1
ATOM 3412 C C . GLY B 1 35 ? 18.797 1.121 3.303 1 91.94 35 GLY B C 1
ATOM 3413 O O . GLY B 1 35 ? 18.812 0.559 2.207 1 91.94 35 GLY B O 1
ATOM 3414 N N . CYS B 1 36 ? 19.547 0.775 4.285 1 91.31 36 CYS B N 1
ATOM 3415 C CA . CYS B 1 36 ? 20.516 -0.299 4.102 1 91.31 36 CYS B CA 1
ATOM 3416 C C . CYS B 1 36 ? 20.266 -1.433 5.09 1 91.31 36 CYS B C 1
ATOM 3418 O O . CYS B 1 36 ? 19.984 -1.188 6.266 1 91.31 36 CYS B O 1
ATOM 3420 N N . THR B 1 37 ? 20.281 -2.625 4.562 1 92.38 37 THR B N 1
ATOM 3421 C CA . THR B 1 37 ? 20.156 -3.805 5.406 1 92.38 37 THR B CA 1
ATOM 3422 C C . THR B 1 37 ? 21.281 -4.801 5.113 1 92.38 37 THR B C 1
ATOM 3424 O O . THR B 1 37 ? 21.906 -4.742 4.055 1 92.38 37 THR B O 1
ATOM 3427 N N . VAL B 1 38 ? 21.547 -5.625 6.047 1 90.56 38 VAL B N 1
ATOM 3428 C CA . VAL B 1 38 ? 22.625 -6.602 5.941 1 90.56 38 VAL B CA 1
ATOM 3429 C C . VAL B 1 38 ? 22.297 -7.605 4.836 1 90.56 38 VAL B C 1
ATOM 3431 O O . VAL B 1 38 ? 21.172 -8.078 4.727 1 90.56 38 VAL B O 1
ATOM 3434 N N . VAL B 1 39 ? 23.266 -7.902 4.07 1 91.88 39 VAL B N 1
ATOM 3435 C CA . VAL B 1 39 ? 23.109 -8.852 2.969 1 91.88 39 VAL B CA 1
ATOM 3436 C C . VAL B 1 39 ? 23.547 -10.242 3.42 1 91.88 39 VAL B C 1
ATOM 3438 O O . VAL B 1 39 ? 24.641 -10.414 3.967 1 91.88 39 VAL B O 1
ATOM 3441 N N . GLU B 1 40 ? 22.75 -11.164 3.176 1 92.38 40 GLU B N 1
ATOM 3442 C CA . GLU B 1 40 ? 23.062 -12.547 3.525 1 92.38 40 GLU B CA 1
ATOM 3443 C C . GLU B 1 40 ? 24.062 -13.148 2.545 1 92.38 40 GLU B C 1
ATOM 3445 O O . GLU B 1 40 ? 23.984 -12.906 1.339 1 92.38 40 GLU B O 1
ATOM 3450 N N . ASN B 1 41 ? 24.984 -13.883 3.104 1 90.5 41 ASN B N 1
ATOM 3451 C CA . ASN B 1 41 ? 25.922 -14.633 2.287 1 90.5 41 ASN B CA 1
ATOM 3452 C C . ASN B 1 41 ? 25.344 -15.984 1.86 1 90.5 41 ASN B C 1
ATOM 3454 O O . ASN B 1 41 ? 24.891 -16.766 2.699 1 90.5 41 ASN B O 1
ATOM 3458 N N . HIS B 1 42 ? 25.453 -16.281 0.53 1 92.75 42 HIS B N 1
ATOM 3459 C CA . HIS B 1 42 ? 24.812 -17.516 0.043 1 92.75 42 HIS B CA 1
ATOM 3460 C C . HIS B 1 42 ? 25.859 -18.484 -0.491 1 92.75 42 HIS B C 1
ATOM 3462 O O . HIS B 1 42 ? 25.547 -19.312 -1.354 1 92.75 42 HIS B O 1
ATOM 3468 N N . GLU B 1 43 ? 27.109 -18.5 -0.128 1 90.38 43 GLU B N 1
ATOM 3469 C CA . GLU B 1 43 ? 28.156 -19.406 -0.578 1 90.38 43 GLU B CA 1
ATOM 3470 C C . GLU B 1 43 ? 27.781 -20.859 -0.32 1 90.38 43 GLU B C 1
ATOM 3472 O O . GLU B 1 43 ? 27.984 -21.719 -1.176 1 90.38 43 GLU B O 1
ATOM 3477 N N . ASN B 1 44 ? 27.25 -21.266 0.848 1 91.06 44 ASN B N 1
ATOM 3478 C CA . ASN B 1 44 ? 26.734 -22.594 1.164 1 91.06 44 ASN B CA 1
ATOM 3479 C C . ASN B 1 44 ? 25.203 -22.578 1.273 1 91.06 44 ASN B C 1
ATOM 3481 O O . ASN B 1 44 ? 24.656 -22.875 2.336 1 91.06 44 ASN B O 1
ATOM 3485 N N . TYR B 1 45 ? 24.688 -22.453 0.056 1 94.44 45 TYR B N 1
ATOM 3486 C CA . TYR B 1 45 ? 23.266 -22.203 0.026 1 94.44 45 TYR B CA 1
ATOM 3487 C C . TYR B 1 45 ? 22.469 -23.484 0.224 1 94.44 45 TYR B C 1
ATOM 3489 O O . TYR B 1 45 ? 22.594 -24.422 -0.577 1 94.44 45 TYR B O 1
ATOM 3497 N N . ARG B 1 46 ? 21.688 -23.531 1.23 1 94.19 46 ARG B N 1
ATOM 3498 C CA . ARG B 1 46 ? 20.953 -24.703 1.695 1 94.19 46 ARG B CA 1
ATOM 3499 C C . ARG B 1 46 ? 19.938 -25.156 0.65 1 94.19 46 ARG B C 1
ATOM 3501 O O . ARG B 1 46 ? 19.609 -26.344 0.573 1 94.19 46 ARG B O 1
ATOM 3508 N N . TYR B 1 47 ? 19.469 -24.234 -0.195 1 97.25 47 TYR B N 1
ATOM 3509 C CA . TYR B 1 47 ? 18.391 -24.562 -1.11 1 97.25 47 TYR B CA 1
ATOM 3510 C C . TYR B 1 47 ? 18.875 -24.594 -2.553 1 97.25 47 TYR B C 1
ATOM 3512 O O . TYR B 1 47 ? 18.156 -24.172 -3.467 1 97.25 47 TYR B O 1
ATOM 3520 N N . GLU B 1 48 ? 20.016 -25.062 -2.777 1 96.81 48 GLU B N 1
ATOM 3521 C CA . GLU B 1 48 ? 20.594 -25.156 -4.113 1 96.81 48 GLU B CA 1
ATOM 3522 C C . GLU B 1 48 ? 19.719 -25.969 -5.051 1 96.81 48 GLU B C 1
ATOM 3524 O O . GLU B 1 48 ? 19.562 -25.641 -6.227 1 96.81 48 GLU B O 1
ATOM 3529 N N . ASP B 1 49 ? 19.156 -27 -4.52 1 97.19 49 ASP B N 1
ATOM 3530 C CA . ASP B 1 49 ? 18.344 -27.906 -5.32 1 97.19 49 ASP B CA 1
ATOM 3531 C C . ASP B 1 49 ? 17.031 -27.25 -5.734 1 97.19 49 ASP B C 1
ATOM 3533 O O . ASP B 1 49 ? 16.359 -27.719 -6.652 1 97.19 49 ASP B O 1
ATOM 3537 N N . LEU B 1 50 ? 16.656 -26.172 -5.066 1 98.38 50 LEU B N 1
ATOM 3538 C CA . LEU B 1 50 ? 15.398 -25.516 -5.359 1 98.38 50 LEU B CA 1
ATOM 3539 C C . LEU B 1 50 ? 15.617 -24.266 -6.207 1 98.38 50 LEU B C 1
ATOM 3541 O O . LEU B 1 50 ? 14.688 -23.5 -6.449 1 98.38 50 LEU B O 1
ATOM 3545 N N . LEU B 1 51 ? 16.875 -24.031 -6.641 1 97.94 51 LEU B N 1
ATOM 3546 C CA . LEU B 1 51 ? 17.156 -22.922 -7.559 1 97.94 51 LEU B CA 1
ATOM 3547 C C . LEU B 1 51 ? 16.453 -23.141 -8.891 1 97.94 51 LEU B C 1
ATOM 3549 O O . LEU B 1 51 ? 16.094 -24.266 -9.242 1 97.94 51 LEU B O 1
ATOM 3553 N N . PRO B 1 52 ? 16.266 -22.094 -9.625 1 96.88 52 PRO B N 1
ATOM 3554 C CA . PRO B 1 52 ? 15.461 -22.172 -10.836 1 96.88 52 PRO B CA 1
ATOM 3555 C C . PRO B 1 52 ? 16.141 -22.969 -11.953 1 96.88 52 PRO B C 1
ATOM 3557 O O . PRO B 1 52 ? 17.359 -22.906 -12.094 1 96.88 52 PRO B O 1
ATOM 3560 N N . SER B 1 53 ? 15.352 -23.609 -12.672 1 97.19 53 SER B N 1
ATOM 3561 C CA . SER B 1 53 ? 15.742 -24.281 -13.906 1 97.19 53 SER B CA 1
ATOM 3562 C C . SER B 1 53 ? 14.641 -24.172 -14.961 1 97.19 53 SER B C 1
ATOM 3564 O O . SER B 1 53 ? 13.477 -23.922 -14.625 1 97.19 53 SER B O 1
ATOM 3566 N N . PHE B 1 54 ? 14.961 -24.281 -16.203 1 96.06 54 PHE B N 1
ATOM 3567 C CA . PHE B 1 54 ? 14.047 -24.25 -17.328 1 96.06 54 PHE B CA 1
ATOM 3568 C C . PHE B 1 54 ? 14.203 -25.484 -18.203 1 96.06 54 PHE B C 1
ATOM 3570 O O . PHE B 1 54 ? 14.789 -25.422 -19.281 1 96.06 54 PHE B O 1
ATOM 3577 N N . PRO B 1 55 ? 13.633 -26.469 -17.734 1 96 55 PRO B N 1
ATOM 3578 C CA . PRO B 1 55 ? 13.812 -27.719 -18.469 1 96 55 PRO B CA 1
ATOM 3579 C C . PRO B 1 55 ? 13.117 -27.719 -19.828 1 96 55 PRO B C 1
ATOM 3581 O O . PRO B 1 55 ? 12.125 -27 -20.016 1 96 55 PRO B O 1
ATOM 3584 N N . ASP B 1 56 ? 13.625 -28.531 -20.688 1 96.5 56 ASP B N 1
ATOM 3585 C CA . ASP B 1 56 ? 13.039 -28.703 -22.016 1 96.5 56 ASP B CA 1
ATOM 3586 C C . ASP B 1 56 ? 11.977 -29.797 -22.016 1 96.5 56 ASP B C 1
ATOM 3588 O O . ASP B 1 56 ? 12.242 -30.922 -22.422 1 96.5 56 ASP B O 1
ATOM 3592 N N . LEU B 1 57 ? 10.859 -29.484 -21.562 1 96.12 57 LEU B N 1
ATOM 3593 C CA . LEU B 1 57 ? 9.711 -30.375 -21.469 1 96.12 57 LEU B CA 1
ATOM 3594 C C . LEU B 1 57 ? 8.562 -29.891 -22.344 1 96.12 57 LEU B C 1
ATOM 3596 O O . LEU B 1 57 ? 8.508 -28.719 -22.703 1 96.12 57 LEU B O 1
ATOM 3600 N N . LYS B 1 58 ? 7.676 -30.797 -22.703 1 96.81 58 LYS B N 1
ATOM 3601 C CA . LYS B 1 58 ? 6.469 -30.484 -23.469 1 96.81 58 LYS B CA 1
ATOM 3602 C C . LYS B 1 58 ? 5.246 -31.172 -22.875 1 96.81 58 LYS B C 1
ATOM 3604 O O . LYS B 1 58 ? 5.312 -32.344 -22.516 1 96.81 58 LYS B O 1
ATOM 3609 N N . TRP B 1 59 ? 4.238 -30.422 -22.703 1 96.62 59 TRP B N 1
ATOM 3610 C CA . TRP B 1 59 ? 2.973 -30.938 -22.203 1 96.62 59 TRP B CA 1
ATOM 3611 C C . TRP B 1 59 ? 1.838 -30.641 -23.172 1 96.62 59 TRP B C 1
ATOM 3613 O O . TRP B 1 59 ? 1.912 -29.688 -23.953 1 96.62 59 TRP B O 1
ATOM 3623 N N . GLY B 1 60 ? 0.726 -31.5 -23.188 1 94.56 60 GLY B N 1
ATOM 3624 C CA . GLY B 1 60 ? -0.504 -31.188 -23.891 1 94.56 60 GLY B CA 1
ATOM 3625 C C . GLY B 1 60 ? -1.341 -30.125 -23.219 1 94.56 60 GLY B C 1
ATOM 3626 O O . GLY B 1 60 ? -1.034 -29.703 -22.109 1 94.56 60 GLY B O 1
ATOM 3627 N N . PRO B 1 61 ? -2.381 -29.672 -23.906 1 92.81 61 PRO B N 1
ATOM 3628 C CA . PRO B 1 61 ? -3.285 -28.703 -23.266 1 92.81 61 PRO B CA 1
ATOM 3629 C C . PRO B 1 61 ? -3.889 -29.234 -21.969 1 92.81 61 PRO B C 1
ATOM 3631 O O . PRO B 1 61 ? -4.02 -30.453 -21.781 1 92.81 61 PRO B O 1
ATOM 3634 N N . LEU B 1 62 ? -4.176 -28.312 -21.047 1 92.19 62 LEU B N 1
ATOM 3635 C CA . LEU B 1 62 ? -4.859 -28.719 -19.828 1 92.19 62 LEU B CA 1
ATOM 3636 C C . LEU B 1 62 ? -6.238 -29.297 -20.156 1 92.19 62 LEU B C 1
ATOM 3638 O O . LEU B 1 62 ? -6.941 -28.781 -21.031 1 92.19 62 LEU B O 1
ATOM 3642 N N . GLU B 1 63 ? -6.52 -30.328 -19.516 1 90.81 63 GLU B N 1
ATOM 3643 C CA . GLU B 1 63 ? -7.844 -30.922 -19.625 1 90.81 63 GLU B CA 1
ATOM 3644 C C . GLU B 1 63 ? -8.727 -30.531 -18.438 1 90.81 63 GLU B C 1
ATOM 3646 O O . GLU B 1 63 ? -8.219 -30.172 -17.375 1 90.81 63 GLU B O 1
ATOM 3651 N N . GLU B 1 64 ? -9.992 -30.609 -18.734 1 92.19 64 GLU B N 1
ATOM 3652 C CA . GLU B 1 64 ? -10.914 -30.312 -17.625 1 92.19 64 GLU B CA 1
ATOM 3653 C C . GLU B 1 64 ? -10.773 -31.359 -16.516 1 92.19 64 GLU B C 1
ATOM 3655 O O . GLU B 1 64 ? -10.703 -32.562 -16.781 1 92.19 64 GLU B O 1
ATOM 3660 N N . ILE B 1 65 ? -10.68 -30.859 -15.383 1 93.06 65 ILE B N 1
ATOM 3661 C CA . ILE B 1 65 ? -10.57 -31.75 -14.227 1 93.06 65 ILE B CA 1
ATOM 3662 C C . ILE B 1 65 ? -11.719 -31.484 -13.266 1 93.06 65 ILE B C 1
ATOM 3664 O O . ILE B 1 65 ? -12.141 -30.344 -13.078 1 93.06 65 ILE B O 1
ATOM 3668 N N . PRO B 1 66 ? -12.266 -32.594 -12.742 1 93.12 66 PRO B N 1
ATOM 3669 C CA . PRO B 1 66 ? -13.25 -32.375 -11.688 1 93.12 66 PRO B CA 1
ATOM 3670 C C . PRO B 1 66 ? -12.664 -31.641 -10.477 1 93.12 66 PRO B C 1
ATOM 3672 O O . PRO B 1 66 ? -11.516 -31.891 -10.102 1 93.12 66 PRO B O 1
ATOM 3675 N N . TYR B 1 67 ? -13.422 -30.734 -9.914 1 95.56 67 TYR B N 1
ATOM 3676 C CA . TYR B 1 67 ? -12.938 -29.953 -8.789 1 95.56 67 TYR B CA 1
ATOM 3677 C C . TYR B 1 67 ? -14.055 -29.688 -7.781 1 95.56 67 TYR B C 1
ATOM 3679 O O . TYR B 1 67 ? -15.164 -29.312 -8.164 1 95.56 67 TYR B O 1
ATOM 3687 N N . GLU B 1 68 ? -13.797 -30.031 -6.566 1 93.81 68 GLU B N 1
ATOM 3688 C CA . GLU B 1 68 ? -14.625 -29.625 -5.434 1 93.81 68 GLU B CA 1
ATOM 3689 C C . GLU B 1 68 ? -13.82 -28.812 -4.422 1 93.81 68 GLU B C 1
ATOM 3691 O O . GLU B 1 68 ? -12.805 -29.281 -3.904 1 93.81 68 GLU B O 1
ATOM 3696 N N . ASP B 1 69 ? -14.305 -27.719 -4.062 1 97.69 69 ASP B N 1
ATOM 3697 C CA . ASP B 1 69 ? -13.547 -26.812 -3.213 1 97.69 69 ASP B CA 1
ATOM 3698 C C . ASP B 1 69 ? -13.586 -27.25 -1.753 1 97.69 69 ASP B C 1
ATOM 3700 O O . ASP B 1 69 ? -14.664 -27.375 -1.162 1 97.69 69 ASP B O 1
ATOM 3704 N N . LYS B 1 70 ? -12.445 -27.375 -1.181 1 98.31 70 LYS B N 1
ATOM 3705 C CA . LYS B 1 70 ? -12.328 -27.844 0.197 1 98.31 70 LYS B CA 1
ATOM 3706 C C . LYS B 1 70 ? -12.844 -26.797 1.179 1 98.31 70 LYS B C 1
ATOM 3708 O O . LYS B 1 70 ? -13.211 -27.125 2.311 1 98.31 70 LYS B O 1
ATOM 3713 N N . GLY B 1 71 ? -12.891 -25.516 0.771 1 98.56 71 GLY B N 1
ATOM 3714 C CA . GLY B 1 71 ? -13.406 -24.453 1.624 1 98.56 71 GLY B CA 1
ATOM 3715 C C . GLY B 1 71 ? -14.867 -24.641 1.982 1 98.56 71 GLY B C 1
ATOM 3716 O O . GLY B 1 71 ? -15.344 -24.109 2.984 1 98.56 71 GLY B O 1
ATOM 3717 N N . LEU B 1 72 ? -15.602 -25.391 1.179 1 98.44 72 LEU B N 1
ATOM 3718 C CA . LEU B 1 72 ? -17.016 -25.641 1.428 1 98.44 72 LEU B CA 1
ATOM 3719 C C . LEU B 1 72 ? -17.203 -26.484 2.688 1 98.44 72 LEU B C 1
ATOM 3721 O O . LEU B 1 72 ? -18.266 -26.438 3.314 1 98.44 72 LEU B O 1
ATOM 3725 N N . ARG B 1 73 ? -16.172 -27.172 3.088 1 98.44 73 ARG B N 1
ATOM 3726 C CA . ARG B 1 73 ? -16.234 -28.078 4.23 1 98.44 73 ARG B CA 1
ATOM 3727 C C . ARG B 1 73 ? -15.75 -27.391 5.5 1 98.44 73 ARG B C 1
ATOM 3729 O O . ARG B 1 73 ? -15.844 -27.953 6.594 1 98.44 73 ARG B O 1
ATOM 3736 N N . GLY B 1 74 ? -15.172 -26.203 5.34 1 98.44 74 GLY B N 1
ATOM 3737 C CA . GLY B 1 74 ? -14.602 -25.516 6.484 1 98.44 74 GLY B CA 1
ATOM 3738 C C . GLY B 1 74 ? -15.641 -25.047 7.48 1 98.44 74 GLY B C 1
ATOM 3739 O O . GLY B 1 74 ? -16.734 -24.625 7.094 1 98.44 74 GLY B O 1
ATOM 3740 N N . ASP B 1 75 ? -15.25 -25.031 8.742 1 97.94 75 ASP B N 1
ATOM 3741 C CA . ASP B 1 75 ? -16.078 -24.469 9.797 1 97.94 75 ASP B CA 1
ATOM 3742 C C . ASP B 1 75 ? -16.281 -22.969 9.602 1 97.94 75 ASP B C 1
ATOM 3744 O O . ASP B 1 75 ? -15.32 -22.234 9.445 1 97.94 75 ASP B O 1
ATOM 3748 N N . PRO B 1 76 ? -17.531 -22.484 9.586 1 95.81 76 PRO B N 1
ATOM 3749 C CA . PRO B 1 76 ? -17.812 -21.078 9.312 1 95.81 76 PRO B CA 1
ATOM 3750 C C . PRO B 1 76 ? -17.172 -20.141 10.336 1 95.81 76 PRO B C 1
ATOM 3752 O O . PRO B 1 76 ? -17.016 -18.938 10.07 1 95.81 76 PRO B O 1
ATOM 3755 N N . LYS B 1 77 ? -16.812 -20.719 11.453 1 97.31 77 LYS B N 1
ATOM 3756 C CA . LYS B 1 77 ? -16.188 -19.891 12.484 1 97.31 77 LYS B CA 1
ATOM 3757 C C . LYS B 1 77 ? -14.695 -20.203 12.609 1 97.31 77 LYS B C 1
ATOM 3759 O O . LYS B 1 77 ? -14.039 -19.75 13.539 1 97.31 77 LYS B O 1
ATOM 3764 N N . PHE B 1 78 ? -14.219 -21.062 11.766 1 98.31 78 PHE B N 1
ATOM 3765 C CA . PHE B 1 78 ? -12.797 -21.391 11.625 1 98.31 78 PHE B CA 1
ATOM 3766 C C . PHE B 1 78 ? -12.266 -22.016 12.906 1 98.31 78 PHE B C 1
ATOM 3768 O O . PHE B 1 78 ? -11.102 -21.812 13.266 1 98.31 78 PHE B O 1
ATOM 3775 N N . ARG B 1 79 ? -13.117 -22.797 13.719 1 97.88 79 ARG B N 1
ATOM 3776 C CA . ARG B 1 79 ? -12.766 -23.297 15.039 1 97.88 79 ARG B CA 1
ATOM 3777 C C . ARG B 1 79 ? -11.625 -24.297 14.953 1 97.88 79 ARG B C 1
ATOM 3779 O O . ARG B 1 79 ? -10.766 -24.359 15.844 1 97.88 79 ARG B O 1
ATOM 3786 N N . ASN B 1 80 ? -11.547 -25.031 13.867 1 98.44 80 ASN B N 1
ATOM 3787 C CA . ASN B 1 80 ? -10.523 -26.062 13.742 1 98.44 80 ASN B CA 1
ATOM 3788 C C . ASN B 1 80 ? -9.141 -25.453 13.516 1 98.44 80 ASN B C 1
ATOM 3790 O O . ASN B 1 80 ? -8.172 -25.859 14.156 1 98.44 80 ASN B O 1
ATOM 3794 N N . LEU B 1 81 ? -9.023 -24.516 12.656 1 98.56 81 LEU B N 1
ATOM 3795 C CA . LEU B 1 81 ? -7.754 -23.859 12.367 1 98.56 81 LEU B CA 1
ATOM 3796 C C . LEU B 1 81 ? -7.258 -23.078 13.578 1 98.56 81 LEU B C 1
ATOM 3798 O O . LEU B 1 81 ? -6.074 -23.141 13.922 1 98.56 81 LEU B O 1
ATOM 3802 N N . LEU B 1 82 ? -8.18 -22.391 14.234 1 98.25 82 LEU B N 1
ATOM 3803 C CA . LEU B 1 82 ? -7.801 -21.406 15.242 1 98.25 82 LEU B CA 1
ATOM 3804 C C . LEU B 1 82 ? -7.559 -22.078 16.594 1 98.25 82 LEU B C 1
ATOM 3806 O O . LEU B 1 82 ? -7.004 -21.453 17.5 1 98.25 82 LEU B O 1
ATOM 3810 N N . ARG B 1 83 ? -7.93 -23.312 16.719 1 97.12 83 ARG B N 1
ATOM 3811 C CA . ARG B 1 83 ? -7.73 -24 18 1 97.12 83 ARG B CA 1
ATOM 3812 C C . ARG B 1 83 ? -6.254 -24.047 18.375 1 97.12 83 ARG B C 1
ATOM 3814 O O . ARG B 1 83 ? -5.91 -23.969 19.562 1 97.12 83 ARG B O 1
ATOM 3821 N N . ASP B 1 84 ? -5.355 -24.047 17.391 1 96.25 84 ASP B N 1
ATOM 3822 C CA . ASP B 1 84 ? -3.922 -24.125 17.656 1 96.25 84 ASP B CA 1
ATOM 3823 C C . ASP B 1 84 ? -3.254 -22.766 17.516 1 96.25 84 ASP B C 1
ATOM 3825 O O . ASP B 1 84 ? -2.066 -22.625 17.812 1 96.25 84 ASP B O 1
ATOM 3829 N N . ALA B 1 85 ? -4.012 -21.812 17.078 1 97.81 85 ALA B N 1
ATOM 3830 C CA . ALA B 1 85 ? -3.438 -20.484 16.828 1 97.81 85 ALA B CA 1
ATOM 3831 C C . ALA B 1 85 ? -3.156 -19.75 18.141 1 97.81 85 ALA B C 1
ATOM 3833 O O . ALA B 1 85 ? -3.793 -20.031 19.156 1 97.81 85 ALA B O 1
ATOM 3834 N N . THR B 1 86 ? -2.148 -18.891 18.141 1 98.31 86 THR B N 1
ATOM 3835 C CA . THR B 1 86 ? -1.842 -18.047 19.297 1 98.31 86 THR B CA 1
ATOM 3836 C C . THR B 1 86 ? -2.293 -16.609 19.047 1 98.31 86 THR B C 1
ATOM 3838 O O . THR B 1 86 ? -2.387 -15.812 20 1 98.31 86 THR B O 1
ATOM 3841 N N . ASP B 1 87 ? -2.48 -16.25 17.797 1 97.62 87 ASP B N 1
ATOM 3842 C CA . ASP B 1 87 ? -2.965 -14.922 17.422 1 97.62 87 ASP B CA 1
ATOM 3843 C C . ASP B 1 87 ? -3.596 -14.945 16.031 1 97.62 87 ASP B C 1
ATOM 3845 O O . ASP B 1 87 ? -3.285 -15.812 15.211 1 97.62 87 ASP B O 1
ATOM 3849 N N . VAL B 1 88 ? -4.547 -14.109 15.805 1 97.94 88 VAL B N 1
ATOM 3850 C CA . VAL B 1 88 ? -5.184 -13.914 14.508 1 97.94 88 VAL B CA 1
ATOM 3851 C C . VAL B 1 88 ? -5.633 -12.461 14.367 1 97.94 88 VAL B C 1
ATOM 3853 O O . VAL B 1 88 ? -6.25 -11.898 15.281 1 97.94 88 VAL B O 1
ATOM 3856 N N . PHE B 1 89 ? -5.258 -11.797 13.242 1 97.06 89 PHE B N 1
ATOM 3857 C CA . PHE B 1 89 ? -5.707 -10.43 13.016 1 97.06 89 PHE B CA 1
ATOM 3858 C C . PHE B 1 89 ? -5.762 -10.117 11.523 1 97.06 89 PHE B C 1
ATOM 3860 O O . PHE B 1 89 ? -5.062 -10.75 10.734 1 97.06 89 PHE B O 1
ATOM 3867 N N . ASP B 1 90 ? -6.59 -9.156 11.234 1 97.44 90 ASP B N 1
ATOM 3868 C CA . ASP B 1 90 ? -6.766 -8.719 9.859 1 97.44 90 ASP B CA 1
ATOM 3869 C C . ASP B 1 90 ? -5.836 -7.555 9.523 1 97.44 90 ASP B C 1
ATOM 3871 O O . ASP B 1 90 ? -5.414 -6.816 10.414 1 97.44 90 ASP B O 1
ATOM 3875 N N . TYR B 1 91 ? -5.477 -7.461 8.258 1 97.31 91 TYR B N 1
ATOM 3876 C CA . TYR B 1 91 ? -4.75 -6.289 7.781 1 97.31 91 TYR B CA 1
ATOM 3877 C C . TYR B 1 91 ? -5.703 -5.125 7.531 1 97.31 91 TYR B C 1
ATOM 3879 O O . TYR B 1 91 ? -5.441 -4 7.957 1 97.31 91 TYR B O 1
ATOM 3887 N N . THR B 1 92 ? -6.75 -5.309 6.805 1 96.25 92 THR B N 1
ATOM 3888 C CA . THR B 1 92 ? -7.883 -4.406 6.629 1 96.25 92 THR B CA 1
ATOM 3889 C C . THR B 1 92 ? -9.203 -5.172 6.734 1 96.25 92 THR B C 1
ATOM 3891 O O . THR B 1 92 ? -9.211 -6.402 6.711 1 96.25 92 THR B O 1
ATOM 3894 N N . PRO B 1 93 ? -10.297 -4.477 6.832 1 95.19 93 PRO B N 1
ATOM 3895 C CA . PRO B 1 93 ? -11.57 -5.199 6.914 1 95.19 93 PRO B CA 1
ATOM 3896 C C . PRO B 1 93 ? -11.836 -6.062 5.684 1 95.19 93 PRO B C 1
ATOM 3898 O O . PRO B 1 93 ? -12.484 -7.105 5.785 1 95.19 93 PRO B O 1
ATOM 3901 N N . LYS B 1 94 ? -11.25 -5.738 4.57 1 96.94 94 LYS B N 1
ATOM 3902 C CA . LYS B 1 94 ? -11.656 -6.344 3.307 1 96.94 94 LYS B CA 1
ATOM 3903 C C . LYS B 1 94 ? -10.727 -7.484 2.916 1 96.94 94 LYS B C 1
ATOM 3905 O O . LYS B 1 94 ? -11.109 -8.383 2.164 1 96.94 94 LYS B O 1
ATOM 3910 N N . ILE B 1 95 ? -9.5 -7.434 3.443 1 98.31 95 ILE B N 1
ATOM 3911 C CA . ILE B 1 95 ? -8.555 -8.398 2.895 1 98.31 95 ILE B CA 1
ATOM 3912 C C . ILE B 1 95 ? -7.434 -8.656 3.9 1 98.31 95 ILE B C 1
ATOM 3914 O O . ILE B 1 95 ? -7.047 -7.758 4.648 1 98.31 95 ILE B O 1
ATOM 3918 N N . GLY B 1 96 ? -6.965 -9.875 3.861 1 98.69 96 GLY B N 1
ATOM 3919 C CA . GLY B 1 96 ? -5.711 -10.219 4.516 1 98.69 96 GLY B CA 1
ATOM 3920 C C . GLY B 1 96 ? -5.883 -10.57 5.98 1 98.69 96 GLY B C 1
ATOM 3921 O O . GLY B 1 96 ? -6.438 -9.781 6.754 1 98.69 96 GLY B O 1
ATOM 3922 N N . THR B 1 97 ? -5.434 -11.742 6.355 1 98.81 97 THR B N 1
ATOM 3923 C CA . THR B 1 97 ? -5.418 -12.203 7.738 1 98.81 97 THR B CA 1
ATOM 3924 C C . THR B 1 97 ? -4.102 -12.906 8.062 1 98.81 97 THR B C 1
ATOM 3926 O O . THR B 1 97 ? -3.594 -13.68 7.25 1 98.81 97 THR B O 1
ATOM 3929 N N . GLU B 1 98 ? -3.549 -12.586 9.109 1 98.75 98 GLU B N 1
ATOM 3930 C CA . GLU B 1 98 ? -2.35 -13.273 9.586 1 98.75 98 GLU B CA 1
ATOM 3931 C C . GLU B 1 98 ? -2.656 -14.156 10.789 1 98.75 98 GLU B C 1
ATOM 3933 O O . GLU B 1 98 ? -3.355 -13.734 11.711 1 98.75 98 GLU B O 1
ATOM 3938 N N . VAL B 1 99 ? -2.248 -15.391 10.727 1 98.69 99 VAL B N 1
ATOM 3939 C CA . VAL B 1 99 ? -2.463 -16.359 11.797 1 98.69 99 VAL B CA 1
ATOM 3940 C C . VAL B 1 99 ? -1.119 -16.812 12.367 1 98.69 99 VAL B C 1
ATOM 3942 O O . VAL B 1 99 ? -0.214 -17.188 11.625 1 98.69 99 VAL B O 1
ATOM 3945 N N . HIS B 1 100 ? -0.984 -16.734 13.68 1 98.31 100 HIS B N 1
ATOM 3946 C CA . HIS B 1 100 ? 0.219 -17.188 14.367 1 98.31 100 HIS B CA 1
ATOM 3947 C C . HIS B 1 100 ? -0.024 -18.5 15.094 1 98.31 100 HIS B C 1
ATOM 3949 O O . HIS B 1 100 ? -1.153 -18.797 15.492 1 98.31 100 HIS B O 1
ATOM 3955 N N . GLY B 1 101 ? 1.005 -19.266 15.203 1 97.38 101 GLY B N 1
ATOM 3956 C CA . GLY B 1 101 ? 0.965 -20.422 16.062 1 97.38 101 GLY B CA 1
ATOM 3957 C C . GLY B 1 101 ? 0.542 -21.688 15.344 1 97.38 101 GLY B C 1
ATOM 3958 O O . GLY B 1 101 ? 0.581 -22.781 15.914 1 97.38 101 GLY B O 1
ATOM 3959 N N . VAL B 1 102 ? 0.157 -21.562 14.109 1 97.88 102 VAL B N 1
ATOM 3960 C CA . VAL B 1 102 ? -0.261 -22.719 13.328 1 97.88 102 VAL B CA 1
ATOM 3961 C C . VAL B 1 102 ? 0.931 -23.281 12.555 1 97.88 102 VAL B C 1
ATOM 3963 O O . VAL B 1 102 ? 1.768 -22.516 12.055 1 97.88 102 VAL B O 1
ATOM 3966 N N . ASN B 1 103 ? 1.039 -24.594 12.492 1 98.69 103 ASN B N 1
ATOM 3967 C CA . ASN B 1 103 ? 2.033 -25.281 11.68 1 98.69 103 ASN B CA 1
ATOM 3968 C C . ASN B 1 103 ? 1.411 -25.891 10.43 1 98.69 103 ASN B C 1
ATOM 3970 O O . ASN B 1 103 ? 0.725 -26.906 10.5 1 98.69 103 ASN B O 1
ATOM 3974 N N . LEU B 1 104 ? 1.702 -25.328 9.289 1 98.81 104 LEU B N 1
ATOM 3975 C CA . LEU B 1 104 ? 1.053 -25.688 8.031 1 98.81 104 LEU B CA 1
ATOM 3976 C C . LEU B 1 104 ? 1.418 -27.109 7.621 1 98.81 104 LEU B C 1
ATOM 3978 O O . LEU B 1 104 ? 0.661 -27.766 6.902 1 98.81 104 LEU B O 1
ATOM 3982 N N . ALA B 1 105 ? 2.547 -27.609 8.023 1 98.69 105 ALA B N 1
ATOM 3983 C CA . ALA B 1 105 ? 3.016 -28.938 7.641 1 98.69 105 ALA B CA 1
ATOM 3984 C C . ALA B 1 105 ? 2.293 -30.016 8.43 1 98.69 105 ALA B C 1
ATOM 3986 O O . ALA B 1 105 ? 2.365 -31.203 8.086 1 98.69 105 ALA B O 1
ATOM 3987 N N . LYS B 1 106 ? 1.537 -29.641 9.477 1 98.19 106 LYS B N 1
ATOM 3988 C CA . LYS B 1 106 ? 0.993 -30.641 10.398 1 98.19 106 LYS B CA 1
ATOM 3989 C C . LYS B 1 106 ? -0.516 -30.469 10.555 1 98.19 106 LYS B C 1
ATOM 3991 O O . LYS B 1 106 ? -1.104 -30.969 11.516 1 98.19 106 LYS B O 1
ATOM 3996 N N . LEU B 1 107 ? -1.104 -29.797 9.695 1 98.56 107 LEU B N 1
ATOM 3997 C CA . LEU B 1 107 ? -2.545 -29.594 9.781 1 98.56 107 LEU B CA 1
ATOM 3998 C C . LEU B 1 107 ? -3.299 -30.891 9.523 1 98.56 107 LEU B C 1
ATOM 4000 O O . LEU B 1 107 ? -2.926 -31.672 8.641 1 98.56 107 LEU B O 1
ATOM 4004 N N . ASP B 1 108 ? -4.371 -31.125 10.273 1 98.44 108 ASP B N 1
ATOM 4005 C CA . ASP B 1 108 ? -5.285 -32.219 9.906 1 98.44 108 ASP B CA 1
ATOM 4006 C C . ASP B 1 108 ? -6.293 -31.734 8.859 1 98.44 108 ASP B C 1
ATOM 4008 O O . ASP B 1 108 ? -6.273 -30.562 8.453 1 98.44 108 ASP B O 1
ATOM 4012 N N . ASP B 1 109 ? -7.164 -32.625 8.406 1 98.62 109 ASP B N 1
ATOM 4013 C CA . ASP B 1 109 ? -8.055 -32.312 7.289 1 98.62 109 ASP B CA 1
ATOM 4014 C C . ASP B 1 109 ? -9.039 -31.203 7.66 1 98.62 109 ASP B C 1
ATOM 4016 O O . ASP B 1 109 ? -9.32 -30.312 6.855 1 98.62 109 ASP B O 1
ATOM 4020 N N . ALA B 1 110 ? -9.562 -31.234 8.828 1 98.69 110 ALA B N 1
ATOM 4021 C CA . ALA B 1 110 ? -10.508 -30.203 9.258 1 98.69 110 ALA B CA 1
ATOM 4022 C C . ALA B 1 110 ? -9.844 -28.828 9.297 1 98.69 110 ALA B C 1
ATOM 4024 O O . ALA B 1 110 ? -10.469 -27.828 8.953 1 98.69 110 ALA B O 1
ATOM 4025 N N . GLN B 1 111 ? -8.609 -28.797 9.742 1 98.75 111 GLN B N 1
ATOM 4026 C CA . GLN B 1 111 ? -7.848 -27.562 9.758 1 98.75 111 GLN B CA 1
ATOM 4027 C C . GLN B 1 111 ? -7.586 -27.062 8.344 1 98.75 111 GLN B C 1
ATOM 4029 O O . GLN B 1 111 ? -7.68 -25.859 8.078 1 98.75 111 GLN B O 1
ATOM 4034 N N . LYS B 1 112 ? -7.246 -28 7.48 1 98.88 112 LYS B N 1
ATOM 4035 C CA . LYS B 1 112 ? -7.012 -27.625 6.086 1 98.88 112 LYS B CA 1
ATOM 4036 C C . LYS B 1 112 ? -8.273 -27.047 5.453 1 98.88 112 LYS B C 1
ATOM 4038 O O . LYS B 1 112 ? -8.203 -26.078 4.691 1 98.88 112 LYS B O 1
ATOM 4043 N N . ASP B 1 113 ? -9.406 -27.656 5.734 1 98.88 113 ASP B N 1
ATOM 4044 C CA . ASP B 1 113 ? -10.68 -27.156 5.23 1 98.88 113 ASP B CA 1
ATOM 4045 C C . ASP B 1 113 ? -10.945 -25.734 5.734 1 98.88 113 ASP B C 1
ATOM 4047 O O . ASP B 1 113 ? -11.352 -24.859 4.961 1 98.88 113 ASP B O 1
ATOM 4051 N N . ASP B 1 114 ? -10.672 -25.484 7.008 1 98.88 114 ASP B N 1
ATOM 4052 C CA . ASP B 1 114 ? -10.836 -24.141 7.586 1 98.88 114 ASP B CA 1
ATOM 4053 C C . ASP B 1 114 ? -9.898 -23.141 6.914 1 98.88 114 ASP B C 1
ATOM 4055 O O . ASP B 1 114 ? -10.273 -21.984 6.699 1 98.88 114 ASP B O 1
ATOM 4059 N N . LEU B 1 115 ? -8.711 -23.594 6.672 1 98.88 115 LEU B N 1
ATOM 4060 C CA . LEU B 1 115 ? -7.734 -22.734 6.023 1 98.88 115 LEU B CA 1
ATOM 4061 C C . LEU B 1 115 ? -8.219 -22.312 4.637 1 98.88 115 LEU B C 1
ATOM 4063 O O . LEU B 1 115 ? -8.172 -21.141 4.285 1 98.88 115 LEU B O 1
ATOM 4067 N N . ALA B 1 116 ? -8.695 -23.266 3.891 1 98.88 116 ALA B N 1
ATOM 4068 C CA . ALA B 1 116 ? -9.242 -22.969 2.568 1 98.88 116 ALA B CA 1
ATOM 4069 C C . ALA B 1 116 ? -10.383 -21.953 2.664 1 98.88 116 ALA B C 1
ATOM 4071 O O . ALA B 1 116 ? -10.43 -21 1.896 1 98.88 116 ALA B O 1
ATOM 4072 N N . ARG B 1 117 ? -11.258 -22.156 3.588 1 98.88 117 ARG B N 1
ATOM 4073 C CA . ARG B 1 117 ? -12.391 -21.25 3.758 1 98.88 117 ARG B CA 1
ATOM 4074 C C . ARG B 1 117 ? -11.922 -19.859 4.156 1 98.88 117 ARG B C 1
ATOM 4076 O O . ARG B 1 117 ? -12.414 -18.859 3.627 1 98.88 117 ARG B O 1
ATOM 4083 N N . LEU B 1 118 ? -10.992 -19.781 5.109 1 98.88 118 LEU B N 1
ATOM 4084 C CA . LEU B 1 118 ? -10.492 -18.484 5.539 1 98.88 118 LEU B CA 1
ATOM 4085 C C . LEU B 1 118 ? -9.844 -17.734 4.375 1 98.88 118 LEU B C 1
ATOM 4087 O O . LEU B 1 118 ? -10.039 -16.531 4.223 1 98.88 118 LEU B O 1
ATOM 4091 N N . VAL B 1 119 ? -9.102 -18.469 3.568 1 98.94 119 VAL B N 1
ATOM 4092 C CA . VAL B 1 119 ? -8.469 -17.859 2.404 1 98.94 119 VAL B CA 1
ATOM 4093 C C . VAL B 1 119 ? -9.539 -17.375 1.432 1 98.94 119 VAL B C 1
ATOM 4095 O O . VAL B 1 119 ? -9.438 -16.266 0.904 1 98.94 119 VAL B O 1
ATOM 4098 N N . ALA B 1 120 ? -10.523 -18.141 1.225 1 98.88 120 ALA B N 1
ATOM 4099 C CA . ALA B 1 120 ? -11.602 -17.734 0.332 1 98.88 120 ALA B CA 1
ATOM 4100 C C . ALA B 1 120 ? -12.297 -16.484 0.837 1 98.88 120 ALA B C 1
ATOM 4102 O O . ALA B 1 120 ? -12.68 -15.617 0.046 1 98.88 120 ALA B O 1
ATOM 4103 N N . VAL B 1 121 ? -12.438 -16.359 2.096 1 98.69 121 VAL B N 1
ATOM 4104 C CA . VAL B 1 121 ? -13.148 -15.242 2.713 1 98.69 121 VAL B CA 1
ATOM 4105 C C . VAL B 1 121 ? -12.258 -14.008 2.727 1 98.69 121 VAL B C 1
ATOM 4107 O O . VAL B 1 121 ? -12.703 -12.906 2.387 1 98.69 121 VAL B O 1
ATOM 4110 N N . ARG B 1 122 ? -10.969 -14.18 3.027 1 98.69 122 ARG B N 1
ATOM 4111 C CA . ARG B 1 122 ? -10.094 -13.055 3.338 1 98.69 122 ARG B CA 1
ATOM 4112 C C . ARG B 1 122 ? -9.195 -12.719 2.15 1 98.69 122 ARG B C 1
ATOM 4114 O O . ARG B 1 122 ? -8.5 -11.695 2.164 1 98.69 122 ARG B O 1
ATOM 4121 N N . GLY B 1 123 ? -9.219 -13.516 1.138 1 98.81 123 GLY B N 1
ATOM 4122 C CA . GLY B 1 123 ? -8.398 -13.312 -0.047 1 98.81 123 GLY B CA 1
ATOM 4123 C C . GLY B 1 123 ? -6.992 -13.859 0.102 1 98.81 123 GLY B C 1
ATOM 4124 O O . GLY B 1 123 ? -6.516 -14.602 -0.754 1 98.81 123 GLY B O 1
ATOM 4125 N N . VAL B 1 124 ? -6.324 -13.523 1.203 1 98.94 124 VAL B N 1
ATOM 4126 C CA . VAL B 1 124 ? -4.969 -13.992 1.465 1 98.94 124 VAL B CA 1
ATOM 4127 C C . VAL B 1 124 ? -4.766 -14.172 2.967 1 98.94 124 VAL B C 1
ATOM 4129 O O . VAL B 1 124 ? -5.246 -13.367 3.768 1 98.94 124 VAL B O 1
ATOM 4132 N N . VAL B 1 125 ? -4.074 -15.25 3.316 1 98.94 125 VAL B N 1
ATOM 4133 C CA . VAL B 1 125 ? -3.705 -15.562 4.691 1 98.94 125 VAL B CA 1
ATOM 4134 C C . VAL B 1 125 ? -2.188 -15.695 4.801 1 98.94 125 VAL B C 1
ATOM 4136 O O . VAL B 1 125 ? -1.547 -16.312 3.943 1 98.94 125 VAL B O 1
ATOM 4139 N N . PHE B 1 126 ? -1.643 -15.078 5.836 1 98.88 126 PHE B N 1
ATOM 4140 C CA . PHE B 1 126 ? -0.206 -15.109 6.086 1 98.88 126 PHE B CA 1
ATOM 4141 C C . PHE B 1 126 ? 0.112 -15.945 7.316 1 98.88 126 PHE B C 1
ATOM 4143 O O . PHE B 1 126 ? -0.58 -15.852 8.336 1 98.88 126 PHE B O 1
ATOM 4150 N N . VAL B 1 127 ? 1.096 -16.781 7.215 1 98.88 127 VAL B N 1
ATOM 4151 C CA . VAL B 1 127 ? 1.581 -17.594 8.328 1 98.88 127 VAL B CA 1
ATOM 4152 C C . VAL B 1 127 ? 3.102 -17.484 8.43 1 98.88 127 VAL B C 1
ATOM 4154 O O . VAL B 1 127 ? 3.812 -17.75 7.457 1 98.88 127 VAL B O 1
ATOM 4157 N N . ARG B 1 128 ? 3.598 -17.094 9.562 1 98.31 128 ARG B N 1
ATOM 4158 C CA . ARG B 1 128 ? 5.012 -16.781 9.75 1 98.31 128 ARG B CA 1
ATOM 4159 C C . ARG B 1 128 ? 5.801 -18.031 10.141 1 98.31 128 ARG B C 1
ATOM 4161 O O . ARG B 1 128 ? 5.242 -18.969 10.719 1 98.31 128 ARG B O 1
ATOM 4168 N N . ASP B 1 129 ? 7.016 -18.062 9.781 1 97.94 129 ASP B N 1
ATOM 4169 C CA . ASP B 1 129 ? 8.047 -18.922 10.359 1 97.94 129 ASP B CA 1
ATOM 4170 C C . ASP B 1 129 ? 7.703 -20.406 10.18 1 97.94 129 ASP B C 1
ATOM 4172 O O . ASP B 1 129 ? 7.707 -21.172 11.141 1 97.94 129 ASP B O 1
ATOM 4176 N N . GLN B 1 130 ? 7.371 -20.781 8.984 1 98.62 130 GLN B N 1
ATOM 4177 C CA . GLN B 1 130 ? 6.977 -22.156 8.695 1 98.62 130 GLN B CA 1
ATOM 4178 C C . GLN B 1 130 ? 8.18 -23 8.312 1 98.62 130 GLN B C 1
ATOM 4180 O O . GLN B 1 130 ? 8.273 -23.484 7.18 1 98.62 130 GLN B O 1
ATOM 4185 N N . LYS B 1 131 ? 9.008 -23.328 9.219 1 97.69 131 LYS B N 1
ATOM 4186 C CA . LYS B 1 131 ? 10.273 -24.031 9.008 1 97.69 131 LYS B CA 1
ATOM 4187 C C . LYS B 1 131 ? 10.031 -25.5 8.648 1 97.69 131 LYS B C 1
ATOM 4189 O O . LYS B 1 131 ? 10.82 -26.094 7.906 1 97.69 131 LYS B O 1
ATOM 4194 N N . ASP B 1 132 ? 8.938 -26 9.133 1 97.94 132 ASP B N 1
ATOM 4195 C CA . ASP B 1 132 ? 8.648 -27.422 8.906 1 97.94 132 ASP B CA 1
ATOM 4196 C C . ASP B 1 132 ? 8.039 -27.641 7.527 1 97.94 132 ASP B C 1
ATOM 4198 O O . ASP B 1 132 ? 7.945 -28.781 7.059 1 97.94 132 ASP B O 1
ATOM 4202 N N . LEU B 1 133 ? 7.652 -26.625 6.898 1 98.62 133 LEU B N 1
ATOM 4203 C CA . LEU B 1 133 ? 7.004 -26.75 5.598 1 98.62 133 LEU B CA 1
ATOM 4204 C C . LEU B 1 133 ? 8.039 -26.844 4.48 1 98.62 133 LEU B C 1
ATOM 4206 O O . LEU B 1 133 ? 8.234 -25.875 3.73 1 98.62 133 LEU B O 1
ATOM 4210 N N . ASP B 1 134 ? 8.648 -27.984 4.348 1 98.06 134 ASP B N 1
ATOM 4211 C CA . ASP B 1 134 ? 9.547 -28.188 3.213 1 98.06 134 ASP B CA 1
ATOM 4212 C C . ASP B 1 134 ? 8.766 -28.375 1.917 1 98.06 134 ASP B C 1
ATOM 4214 O O . ASP B 1 134 ? 7.531 -28.297 1.912 1 98.06 134 ASP B O 1
ATOM 4218 N N . ILE B 1 135 ? 9.461 -28.594 0.818 1 98.38 135 ILE B N 1
ATOM 4219 C CA . ILE B 1 135 ? 8.828 -28.547 -0.497 1 98.38 135 ILE B CA 1
ATOM 4220 C C . ILE B 1 135 ? 7.82 -29.688 -0.631 1 98.38 135 ILE B C 1
ATOM 4222 O O . ILE B 1 135 ? 6.762 -29.516 -1.243 1 98.38 135 ILE B O 1
ATOM 4226 N N . ASP B 1 136 ? 8.109 -30.844 -0.094 1 98.31 136 ASP B N 1
ATOM 4227 C CA . ASP B 1 136 ? 7.191 -31.969 -0.168 1 98.31 136 ASP B CA 1
ATOM 4228 C C . ASP B 1 136 ? 5.934 -31.719 0.653 1 98.31 136 ASP B C 1
ATOM 4230 O O . ASP B 1 136 ? 4.82 -32 0.207 1 98.31 136 ASP B O 1
ATOM 4234 N N . ALA B 1 137 ? 6.121 -31.203 1.843 1 98.75 137 ALA B N 1
ATOM 4235 C CA . ALA B 1 137 ? 4.977 -30.844 2.676 1 98.75 137 ALA B CA 1
ATOM 4236 C C . ALA B 1 137 ? 4.125 -29.766 2.008 1 98.75 137 ALA B C 1
ATOM 4238 O O . ALA B 1 137 ? 2.895 -29.781 2.109 1 98.75 137 ALA B O 1
ATOM 4239 N N . GLN B 1 138 ? 4.762 -28.797 1.412 1 98.81 138 GLN B N 1
ATOM 4240 C CA . GLN B 1 138 ? 4.047 -27.75 0.694 1 98.81 138 GLN B CA 1
ATOM 4241 C C . GLN B 1 138 ? 3.209 -28.328 -0.441 1 98.81 138 GLN B C 1
ATOM 4243 O O . GLN B 1 138 ? 2.053 -27.953 -0.625 1 98.81 138 GLN B O 1
ATOM 4248 N N . ARG B 1 139 ? 3.797 -29.25 -1.193 1 98.81 139 ARG B N 1
ATOM 4249 C CA . ARG B 1 139 ? 3.08 -29.922 -2.277 1 98.81 139 ARG B CA 1
ATOM 4250 C C . ARG B 1 139 ? 1.904 -30.734 -1.739 1 98.81 139 ARG B C 1
ATOM 4252 O O . ARG B 1 139 ? 0.833 -30.75 -2.348 1 98.81 139 ARG B O 1
ATOM 4259 N N . GLU B 1 140 ? 2.137 -31.359 -0.651 1 98.62 140 GLU B N 1
ATOM 4260 C CA . GLU B 1 140 ? 1.066 -32.156 -0.046 1 98.62 140 GLU B CA 1
ATOM 4261 C C . GLU B 1 140 ? -0.112 -31.266 0.354 1 98.62 140 GLU B C 1
ATOM 4263 O O . GLU B 1 140 ? -1.265 -31.594 0.065 1 98.62 140 GLU B O 1
ATOM 4268 N N . LEU B 1 141 ? 0.21 -30.188 1.015 1 98.81 141 LEU B N 1
ATOM 4269 C CA . LEU B 1 141 ? -0.84 -29.25 1.407 1 98.81 141 LEU B CA 1
ATOM 4270 C C . LEU B 1 141 ? -1.556 -28.688 0.183 1 98.81 141 LEU B C 1
ATOM 4272 O O . LEU B 1 141 ? -2.787 -28.641 0.147 1 98.81 141 LEU B O 1
ATOM 4276 N N . GLY B 1 142 ? -0.807 -28.266 -0.808 1 98.75 142 GLY B N 1
ATOM 4277 C CA . GLY B 1 142 ? -1.403 -27.766 -2.037 1 98.75 142 GLY B CA 1
ATOM 4278 C C . GLY B 1 142 ? -2.291 -28.797 -2.727 1 98.75 142 GLY B C 1
ATOM 4279 O O . GLY B 1 142 ? -3.381 -28.453 -3.193 1 98.75 142 GLY B O 1
ATOM 4280 N N . SER B 1 143 ? -1.822 -30.031 -2.736 1 98.25 143 SER B N 1
ATOM 4281 C CA . SER B 1 143 ? -2.543 -31.109 -3.42 1 98.25 143 SER B CA 1
ATOM 4282 C C . SER B 1 143 ? -3.846 -31.438 -2.699 1 98.25 143 SER B C 1
ATOM 4284 O O . SER B 1 143 ? -4.766 -32 -3.301 1 98.25 143 SER B O 1
ATOM 4286 N N . TYR B 1 144 ? -3.883 -31.141 -1.423 1 98.56 144 TYR B N 1
ATOM 4287 C CA . TYR B 1 144 ? -5.133 -31.312 -0.693 1 98.56 144 TYR B CA 1
ATOM 4288 C C . TYR B 1 144 ? -6.227 -30.422 -1.271 1 98.56 144 TYR B C 1
ATOM 4290 O O . TYR B 1 144 ? -7.398 -30.797 -1.298 1 98.56 144 TYR B O 1
ATOM 4298 N N . PHE B 1 145 ? -5.848 -29.25 -1.717 1 98.5 145 PHE B N 1
ATOM 4299 C CA . PHE B 1 145 ? -6.816 -28.266 -2.17 1 98.5 145 PHE B CA 1
ATOM 4300 C C . PHE B 1 145 ? -7.191 -28.5 -3.629 1 98.5 145 PHE B C 1
ATOM 4302 O O . PHE B 1 145 ? -8.203 -27.984 -4.105 1 98.5 145 PHE B O 1
ATOM 4309 N N . GLY B 1 146 ? -6.398 -29.203 -4.402 1 97.75 146 GLY B N 1
ATOM 4310 C CA . GLY B 1 146 ? -6.648 -29.484 -5.805 1 97.75 146 GLY B CA 1
ATOM 4311 C C . GLY B 1 146 ? -5.414 -29.984 -6.539 1 97.75 146 GLY B C 1
ATOM 4312 O O . GLY B 1 146 ? -4.328 -30.047 -5.961 1 97.75 146 GLY B O 1
ATOM 4313 N N . THR B 1 147 ? -5.66 -30.328 -7.824 1 97.44 147 THR B N 1
ATOM 4314 C CA . THR B 1 147 ? -4.547 -30.75 -8.664 1 97.44 147 THR B CA 1
ATOM 4315 C C . THR B 1 147 ? -3.551 -29.609 -8.844 1 97.44 147 THR B C 1
ATOM 4317 O O . THR B 1 147 ? -3.936 -28.484 -9.188 1 97.44 147 THR B O 1
ATOM 4320 N N . LEU B 1 148 ? -2.283 -29.891 -8.578 1 97.81 148 LEU B N 1
ATOM 4321 C CA . LEU B 1 148 ? -1.271 -28.844 -8.68 1 97.81 148 LEU B CA 1
ATOM 4322 C C . LEU B 1 148 ? -0.987 -28.5 -10.133 1 97.81 148 LEU B C 1
ATOM 4324 O O . LEU B 1 148 ? -0.829 -29.391 -10.969 1 97.81 148 LEU B O 1
ATOM 4328 N N . HIS B 1 149 ? -0.921 -27.25 -10.414 1 97.12 149 HIS B N 1
ATOM 4329 C CA . HIS B 1 149 ? -0.715 -26.719 -11.758 1 97.12 149 HIS B CA 1
ATOM 4330 C C . HIS B 1 149 ? 0.759 -26.75 -12.141 1 97.12 149 HIS B C 1
ATOM 4332 O O . HIS B 1 149 ? 1.629 -26.469 -11.32 1 97.12 149 HIS B O 1
ATOM 4338 N N . LYS B 1 150 ? 1.041 -27.203 -13.328 1 96.75 150 LYS B N 1
ATOM 4339 C CA . LYS B 1 150 ? 2.365 -27.094 -13.938 1 96.75 150 LYS B CA 1
ATOM 4340 C C . LYS B 1 150 ? 2.443 -25.906 -14.883 1 96.75 150 LYS B C 1
ATOM 4342 O O . LYS B 1 150 ? 1.79 -25.891 -15.93 1 96.75 150 LYS B O 1
ATOM 4347 N N . HIS B 1 151 ? 3.24 -24.953 -14.531 1 96.38 151 HIS B N 1
ATOM 4348 C CA . HIS B 1 151 ? 3.297 -23.703 -15.289 1 96.38 151 HIS B CA 1
ATOM 4349 C C . HIS B 1 151 ? 4.035 -23.906 -16.609 1 96.38 151 HIS B C 1
ATOM 4351 O O . HIS B 1 151 ? 5.082 -24.547 -16.656 1 96.38 151 HIS B O 1
ATOM 4357 N N . ALA B 1 152 ? 3.635 -23.219 -17.625 1 95.81 152 ALA B N 1
ATOM 4358 C CA . ALA B 1 152 ? 4.098 -23.469 -19 1 95.81 152 ALA B CA 1
ATOM 4359 C C . ALA B 1 152 ? 5.445 -22.812 -19.25 1 95.81 152 ALA B C 1
ATOM 4361 O O . ALA B 1 152 ? 6.199 -23.234 -20.125 1 95.81 152 ALA B O 1
ATOM 4362 N N . THR B 1 153 ? 5.719 -21.734 -18.5 1 95.06 153 THR B N 1
ATOM 4363 C CA . THR B 1 153 ? 6.84 -20.938 -18.969 1 95.06 153 THR B CA 1
ATOM 4364 C C . THR B 1 153 ? 7.773 -20.578 -17.812 1 95.06 153 THR B C 1
ATOM 4366 O O . THR B 1 153 ? 8.922 -20.188 -18.047 1 95.06 153 THR B O 1
ATOM 4369 N N . THR B 1 154 ? 7.316 -20.641 -16.594 1 93.62 154 THR B N 1
ATOM 4370 C CA . THR B 1 154 ? 8.125 -20.156 -15.477 1 93.62 154 THR B CA 1
ATOM 4371 C C . THR B 1 154 ? 9.086 -21.25 -14.992 1 93.62 154 THR B C 1
ATOM 4373 O O . THR B 1 154 ? 8.977 -22.406 -15.398 1 93.62 154 THR B O 1
ATOM 4376 N N . SER B 1 155 ? 10 -20.891 -14.188 1 95.94 155 SER B N 1
ATOM 4377 C CA . SER B 1 155 ? 11.055 -21.812 -13.75 1 95.94 155 SER B CA 1
ATOM 4378 C C . SER B 1 155 ? 10.516 -22.828 -12.75 1 95.94 155 SER B C 1
ATOM 4380 O O . SER B 1 155 ? 9.531 -22.578 -12.055 1 95.94 155 SER B O 1
ATOM 4382 N N . VAL B 1 156 ? 11.156 -23.969 -12.789 1 97.5 156 VAL B N 1
ATOM 4383 C CA . VAL B 1 156 ? 10.945 -25.047 -11.82 1 97.5 156 VAL B CA 1
ATOM 4384 C C . VAL B 1 156 ? 12.242 -25.328 -11.07 1 97.5 156 VAL B C 1
ATOM 4386 O O . VAL B 1 156 ? 13.32 -24.906 -11.492 1 97.5 156 VAL B O 1
ATOM 4389 N N . PRO B 1 157 ? 12.133 -25.984 -9.93 1 98.44 157 PRO B N 1
ATOM 4390 C CA . PRO B 1 157 ? 13.367 -26.312 -9.203 1 98.44 157 PRO B CA 1
ATOM 4391 C C . PRO B 1 157 ? 14.312 -27.188 -10.008 1 98.44 157 PRO B C 1
ATOM 4393 O O . PRO B 1 157 ? 13.867 -28.016 -10.805 1 98.44 157 PRO B O 1
ATOM 4396 N N . ARG B 1 158 ? 15.602 -27.062 -9.719 1 97.62 158 ARG B N 1
ATOM 4397 C CA . ARG B 1 158 ? 16.625 -27.906 -10.32 1 97.62 158 ARG B CA 1
ATOM 4398 C C . ARG B 1 158 ? 16.406 -29.375 -9.984 1 97.62 158 ARG B C 1
ATOM 4400 O O . ARG B 1 158 ? 16.672 -30.25 -10.805 1 97.62 158 ARG B O 1
ATOM 4407 N N . LYS B 1 159 ? 15.977 -29.531 -8.773 1 97.38 159 LYS B N 1
ATOM 4408 C CA . LYS B 1 159 ? 15.641 -30.891 -8.383 1 97.38 159 LYS B CA 1
ATOM 4409 C C . LYS B 1 159 ? 14.555 -31.469 -9.281 1 97.38 159 LYS B C 1
ATOM 4411 O O . LYS B 1 159 ? 13.492 -30.875 -9.445 1 97.38 159 LYS B O 1
ATOM 4416 N N . LYS B 1 160 ? 14.734 -32.656 -9.82 1 95.56 160 LYS B N 1
ATOM 4417 C CA . LYS B 1 160 ? 13.797 -33.281 -10.75 1 95.56 160 LYS B CA 1
ATOM 4418 C C . LYS B 1 160 ? 12.531 -33.75 -10.023 1 95.56 160 LYS B C 1
ATOM 4420 O O . LYS B 1 160 ? 12.57 -34 -8.82 1 95.56 160 LYS B O 1
ATOM 4425 N N . GLY B 1 161 ? 11.445 -33.75 -10.766 1 96.75 161 GLY B N 1
ATOM 4426 C CA . GLY B 1 161 ? 10.203 -34.25 -10.227 1 96.75 161 GLY B CA 1
ATOM 4427 C C . GLY B 1 161 ? 9.352 -33.188 -9.562 1 96.75 161 GLY B C 1
ATOM 4428 O O . GLY B 1 161 ? 8.359 -33.5 -8.906 1 96.75 161 GLY B O 1
ATOM 4429 N N . LEU B 1 162 ? 9.789 -31.953 -9.711 1 98.19 162 LEU B N 1
ATOM 4430 C CA . LEU B 1 162 ? 9.086 -30.859 -9.062 1 98.19 162 LEU B CA 1
ATOM 4431 C C . LEU B 1 162 ? 8.523 -29.891 -10.094 1 98.19 162 LEU B C 1
ATOM 4433 O O . LEU B 1 162 ? 8.586 -28.672 -9.906 1 98.19 162 LEU B O 1
ATOM 4437 N N . GLU B 1 163 ? 7.941 -30.438 -11.195 1 97.5 163 GLU B N 1
ATOM 4438 C CA . GLU B 1 163 ? 7.473 -29.609 -12.297 1 97.5 163 GLU B CA 1
ATOM 4439 C C . GLU B 1 163 ? 6.203 -28.859 -11.914 1 97.5 163 GLU B C 1
ATOM 4441 O O . GLU B 1 163 ? 5.793 -27.922 -12.609 1 97.5 163 GLU B O 1
ATOM 4446 N N . ASP B 1 164 ? 5.574 -29.297 -10.836 1 98.06 164 ASP B N 1
ATOM 4447 C CA . ASP B 1 164 ? 4.379 -28.609 -10.352 1 98.06 164 ASP B CA 1
ATOM 4448 C C . ASP B 1 164 ? 4.738 -27.531 -9.336 1 98.06 164 ASP B C 1
ATOM 4450 O O . ASP B 1 164 ? 3.865 -27.016 -8.633 1 98.06 164 ASP B O 1
ATOM 4454 N N . VAL B 1 165 ? 6.031 -27.25 -9.188 1 98.5 165 VAL B N 1
ATOM 4455 C CA . VAL B 1 165 ? 6.531 -26.188 -8.32 1 98.5 165 VAL B CA 1
ATOM 4456 C C . VAL B 1 165 ? 7.09 -25.047 -9.156 1 98.5 165 VAL B C 1
ATOM 4458 O O . VAL B 1 165 ? 7.871 -25.266 -10.086 1 98.5 165 VAL B O 1
ATOM 4461 N N . HIS B 1 166 ? 6.602 -23.828 -8.867 1 97.5 166 HIS B N 1
ATOM 4462 C CA . HIS B 1 166 ? 7.117 -22.594 -9.477 1 97.5 166 HIS B CA 1
ATOM 4463 C C . HIS B 1 166 ? 8.18 -21.953 -8.586 1 97.5 166 HIS B C 1
ATOM 4465 O O . HIS B 1 166 ? 8.008 -21.859 -7.371 1 97.5 166 HIS B O 1
ATOM 4471 N N . VAL B 1 167 ? 9.266 -21.484 -9.219 1 97.88 167 VAL B N 1
ATOM 4472 C CA . VAL B 1 167 ? 10.336 -20.844 -8.469 1 97.88 167 VAL B CA 1
ATOM 4473 C C . VAL B 1 167 ? 10.344 -19.344 -8.75 1 97.88 167 VAL B C 1
ATOM 4475 O O . VAL B 1 167 ? 10.383 -18.922 -9.906 1 97.88 167 VAL B O 1
ATOM 4478 N N . VAL B 1 168 ? 10.203 -18.547 -7.766 1 96.25 168 VAL B N 1
ATOM 4479 C CA . VAL B 1 168 ? 10.445 -17.109 -7.812 1 96.25 168 VAL B CA 1
ATOM 4480 C C . VAL B 1 168 ? 11.859 -16.797 -7.336 1 96.25 168 VAL B C 1
ATOM 4482 O O . VAL B 1 168 ? 12.219 -17.109 -6.199 1 96.25 168 VAL B O 1
ATOM 4485 N N . TYR B 1 169 ? 12.625 -16.156 -8.266 1 95.19 169 TYR B N 1
ATOM 4486 C CA . TYR B 1 169 ? 14.039 -16.047 -7.926 1 95.19 169 TYR B CA 1
ATOM 4487 C C . TYR B 1 169 ? 14.633 -14.742 -8.469 1 95.19 169 TYR B C 1
ATOM 4489 O O . TYR B 1 169 ? 14.328 -14.344 -9.594 1 95.19 169 TYR B O 1
ATOM 4497 N N . SER B 1 170 ? 15.281 -14.031 -7.676 1 93.62 170 SER B N 1
ATOM 4498 C CA . SER B 1 170 ? 16.203 -12.961 -8.008 1 93.62 170 SER B CA 1
ATOM 4499 C C . SER B 1 170 ? 17.562 -13.18 -7.344 1 93.62 170 SER B C 1
ATOM 4501 O O . SER B 1 170 ? 17.641 -13.32 -6.121 1 93.62 170 SER B O 1
ATOM 4503 N N . ALA B 1 171 ? 18.625 -13.18 -8.109 1 92.44 171 ALA B N 1
ATOM 4504 C CA . ALA B 1 171 ? 19.953 -13.477 -7.602 1 92.44 171 ALA B CA 1
ATOM 4505 C C . ALA B 1 171 ? 20.531 -12.281 -6.832 1 92.44 171 ALA B C 1
ATOM 4507 O O . ALA B 1 171 ? 19.953 -11.188 -6.859 1 92.44 171 ALA B O 1
ATOM 4508 N N . ASP B 1 172 ? 21.641 -12.586 -6.148 1 91.38 172 ASP B N 1
ATOM 4509 C CA . ASP B 1 172 ? 22.391 -11.5 -5.531 1 91.38 172 ASP B CA 1
ATOM 4510 C C . ASP B 1 172 ? 22.797 -10.461 -6.57 1 91.38 172 ASP B C 1
ATOM 4512 O O . ASP B 1 172 ? 23.203 -10.805 -7.68 1 91.38 172 ASP B O 1
ATOM 4516 N N . ASN B 1 173 ? 22.547 -9.211 -6.258 1 87.25 173 ASN B N 1
ATOM 4517 C CA . ASN B 1 173 ? 22.984 -8.086 -7.078 1 87.25 173 ASN B CA 1
ATOM 4518 C C . ASN B 1 173 ? 22.281 -8.078 -8.43 1 87.25 173 ASN B C 1
ATOM 4520 O O . ASN B 1 173 ? 22.812 -7.562 -9.414 1 87.25 173 ASN B O 1
ATOM 4524 N N . SER B 1 174 ? 21.156 -8.82 -8.406 1 86.44 174 SER B N 1
ATOM 4525 C CA . SER B 1 174 ? 20.391 -8.781 -9.641 1 86.44 174 SER B CA 1
ATOM 4526 C C . SER B 1 174 ? 19.938 -7.363 -9.977 1 86.44 174 SER B C 1
ATOM 4528 O O . SER B 1 174 ? 19.703 -6.555 -9.078 1 86.44 174 SER B O 1
ATOM 4530 N N . GLY B 1 175 ? 19.875 -7.105 -11.242 1 79.38 175 GLY B N 1
ATOM 4531 C CA . GLY B 1 175 ? 19.422 -5.801 -11.695 1 79.38 175 GLY B CA 1
ATOM 4532 C C . GLY B 1 175 ? 17.969 -5.512 -11.336 1 79.38 175 GLY B C 1
ATOM 4533 O O . GLY B 1 175 ? 17.188 -6.438 -11.117 1 79.38 175 GLY B O 1
ATOM 4534 N N . ASP B 1 176 ? 17.703 -4.211 -11.344 1 81.56 176 ASP B N 1
ATOM 4535 C CA . ASP B 1 176 ? 16.375 -3.703 -11.047 1 81.56 176 ASP B CA 1
ATOM 4536 C C . ASP B 1 176 ? 15.484 -3.752 -12.289 1 81.56 176 ASP B C 1
ATOM 4538 O O . ASP B 1 176 ? 15.844 -3.221 -13.344 1 81.56 176 ASP B O 1
ATOM 4542 N N . GLN B 1 177 ? 14.352 -4.414 -12.211 1 78.81 177 GLN B N 1
ATOM 4543 C CA . GLN B 1 177 ? 13.484 -4.629 -13.367 1 78.81 177 GLN B CA 1
ATOM 4544 C C . GLN B 1 177 ? 12.289 -3.68 -13.336 1 78.81 177 GLN B C 1
ATOM 4546 O O . GLN B 1 177 ? 11.359 -3.822 -14.133 1 78.81 177 GLN B O 1
ATOM 4551 N N . ARG B 1 178 ? 12.305 -2.656 -12.586 1 84 178 ARG B N 1
ATOM 4552 C CA . ARG B 1 178 ? 11.133 -1.814 -12.359 1 84 178 ARG B CA 1
ATOM 4553 C C . ARG B 1 178 ? 10.75 -1.051 -13.625 1 84 178 ARG B C 1
ATOM 4555 O O . ARG B 1 178 ? 9.602 -0.652 -13.789 1 84 178 ARG B O 1
ATOM 4562 N N . ALA B 1 179 ? 11.703 -0.903 -14.5 1 86.38 179 ALA B N 1
ATOM 4563 C CA . ALA B 1 179 ? 11.445 -0.065 -15.664 1 86.38 179 ALA B CA 1
ATOM 4564 C C . ALA B 1 179 ? 10.719 -0.847 -16.75 1 86.38 179 ALA B C 1
ATOM 4566 O O . ALA B 1 179 ? 10.195 -0.26 -17.703 1 86.38 179 ALA B O 1
ATOM 4567 N N . LEU B 1 180 ? 10.633 -2.129 -16.609 1 86.81 180 LEU B N 1
ATOM 4568 C CA . LEU B 1 180 ? 10.227 -2.965 -17.734 1 86.81 180 LEU B CA 1
ATOM 4569 C C . LEU B 1 180 ? 8.711 -3.076 -17.828 1 86.81 180 LEU B C 1
ATOM 4571 O O . LEU B 1 180 ? 8.164 -3.414 -18.875 1 86.81 180 LEU B O 1
ATOM 4575 N N . PHE B 1 181 ? 8.07 -2.848 -16.703 1 88.75 181 PHE B N 1
ATOM 4576 C CA . PHE B 1 181 ? 6.613 -2.867 -16.656 1 88.75 181 PHE B CA 1
ATOM 4577 C C . PHE B 1 181 ? 6.086 -1.688 -15.852 1 88.75 181 PHE B C 1
ATOM 4579 O O . PHE B 1 181 ? 6.691 -1.29 -14.852 1 88.75 181 PHE B O 1
ATOM 4586 N N . THR B 1 182 ? 4.953 -1.14 -16.328 1 92.12 182 THR B N 1
ATOM 4587 C CA . THR B 1 182 ? 4.301 -0.186 -15.438 1 92.12 182 THR B CA 1
ATOM 4588 C C . THR B 1 182 ? 3.85 -0.87 -14.148 1 92.12 182 THR B C 1
ATOM 4590 O O . THR B 1 182 ? 3.438 -2.031 -14.164 1 92.12 182 THR B O 1
ATOM 4593 N N . PRO B 1 183 ? 3.926 -0.168 -13.07 1 93.69 183 PRO B N 1
ATOM 4594 C CA . PRO B 1 183 ? 3.557 -0.788 -11.789 1 93.69 183 PRO B CA 1
ATOM 4595 C C . PRO B 1 183 ? 2.145 -1.37 -11.805 1 93.69 183 PRO B C 1
ATOM 4597 O O . PRO B 1 183 ? 1.913 -2.449 -11.258 1 93.69 183 PRO B O 1
ATOM 4600 N N . SER B 1 184 ? 1.218 -0.742 -12.484 1 95.38 184 SER B N 1
ATOM 4601 C CA . SER B 1 184 ? -0.165 -1.208 -12.516 1 95.38 184 SER B CA 1
ATOM 4602 C C . SER B 1 184 ? -0.291 -2.51 -13.305 1 95.38 184 SER B C 1
ATOM 4604 O O . SER B 1 184 ? -1.151 -3.34 -13 1 95.38 184 SER B O 1
ATOM 4606 N N . PHE B 1 185 ? 0.604 -2.711 -14.227 1 94.12 185 PHE B N 1
ATOM 4607 C CA . PHE B 1 185 ? 0.565 -3.885 -15.094 1 94.12 185 PHE B CA 1
ATOM 4608 C C . PHE B 1 185 ? 1.023 -5.129 -14.344 1 94.12 185 PHE B C 1
ATOM 4610 O O . PHE B 1 185 ? 0.723 -6.25 -14.75 1 94.12 185 PHE B O 1
ATOM 4617 N N . LEU B 1 186 ? 1.683 -4.891 -13.258 1 93.94 186 LEU B N 1
ATOM 4618 C CA . LEU B 1 186 ? 2.252 -6.004 -12.508 1 93.94 186 LEU B CA 1
ATOM 4619 C C . LEU B 1 186 ? 1.178 -6.715 -11.695 1 93.94 186 LEU B C 1
ATOM 4621 O O . LEU B 1 186 ? 1.393 -7.832 -11.219 1 93.94 186 LEU B O 1
ATOM 4625 N N . TRP B 1 187 ? 0.016 -6.078 -11.484 1 97.62 187 TRP B N 1
ATOM 4626 C CA . TRP B 1 187 ? -1.081 -6.719 -10.773 1 97.62 187 TRP B CA 1
ATOM 4627 C C . TRP B 1 187 ? -1.684 -7.852 -11.602 1 97.62 187 TRP B C 1
ATOM 4629 O O . TRP B 1 187 ? -2.111 -7.637 -12.734 1 97.62 187 TRP B O 1
ATOM 4639 N N . HIS B 1 188 ? -1.742 -9.055 -10.992 1 97.75 188 HIS B N 1
ATOM 4640 C CA . HIS B 1 188 ? -2.291 -10.172 -11.75 1 97.75 188 HIS B CA 1
ATOM 4641 C C . HIS B 1 188 ? -2.807 -11.273 -10.836 1 97.75 188 HIS B C 1
ATOM 4643 O O . HIS B 1 188 ? -2.49 -11.289 -9.641 1 97.75 188 HIS B O 1
ATOM 4649 N N . SER B 1 189 ? -3.68 -12.055 -11.328 1 97.88 189 SER B N 1
ATOM 4650 C CA . SER B 1 189 ? -4.016 -13.383 -10.82 1 97.88 189 SER B CA 1
ATOM 4651 C C . SER B 1 189 ? -3.371 -14.477 -11.664 1 97.88 189 SER B C 1
ATOM 4653 O O . SER B 1 189 ? -3.311 -14.367 -12.891 1 97.88 189 SER B O 1
ATOM 4655 N N . ASP B 1 190 ? -2.879 -15.43 -11.055 1 96.75 190 ASP B N 1
ATOM 4656 C CA . ASP B 1 190 ? -2.025 -16.406 -11.719 1 96.75 190 ASP B CA 1
ATOM 4657 C C . ASP B 1 190 ? -2.793 -17.172 -12.797 1 96.75 190 ASP B C 1
ATOM 4659 O O . ASP B 1 190 ? -3.834 -17.766 -12.523 1 96.75 190 ASP B O 1
ATOM 4663 N N . VAL B 1 191 ? -2.355 -17.125 -13.977 1 96.44 191 VAL B N 1
ATOM 4664 C CA . VAL B 1 191 ? -2.672 -17.938 -15.141 1 96.44 191 VAL B CA 1
ATOM 4665 C C . VAL B 1 191 ? -4.172 -17.891 -15.414 1 96.44 191 VAL B C 1
ATOM 4667 O O . VAL B 1 191 ? -4.801 -18.922 -15.672 1 96.44 191 VAL B O 1
ATOM 4670 N N . THR B 1 192 ? -4.754 -16.75 -15.336 1 97.5 192 THR B N 1
ATOM 4671 C CA . THR B 1 192 ? -6.188 -16.609 -15.57 1 97.5 192 THR B CA 1
ATOM 4672 C C . THR B 1 192 ? -6.543 -16.969 -17 1 97.5 192 THR B C 1
ATOM 4674 O O . THR B 1 192 ? -7.719 -17.141 -17.328 1 97.5 192 THR B O 1
ATOM 4677 N N . TYR B 1 193 ? -5.551 -17.156 -17.875 1 97.31 193 TYR B N 1
ATOM 4678 C CA . TYR B 1 193 ? -5.805 -17.516 -19.266 1 97.31 193 TYR B CA 1
ATOM 4679 C C . TYR B 1 193 ? -6.168 -18.984 -19.391 1 97.31 193 TYR B C 1
ATOM 4681 O O . TYR B 1 193 ? -6.645 -19.422 -20.438 1 97.31 193 TYR B O 1
ATOM 4689 N N . GLU B 1 194 ? -5.926 -19.766 -18.359 1 96.94 194 GLU B N 1
ATOM 4690 C CA . GLU B 1 194 ? -6.312 -21.172 -18.406 1 96.94 194 GLU B CA 1
ATOM 4691 C C . GLU B 1 194 ? -7.824 -21.328 -18.312 1 96.94 194 GLU B C 1
ATOM 4693 O O . GLU B 1 194 ? -8.516 -20.469 -17.766 1 96.94 194 GLU B O 1
ATOM 4698 N N . VAL B 1 195 ? -8.352 -22.469 -18.812 1 96.5 195 VAL B N 1
ATOM 4699 C CA . VAL B 1 195 ? -9.773 -22.766 -18.75 1 96.5 195 VAL B CA 1
ATOM 4700 C C . VAL B 1 195 ? -10.203 -22.922 -17.297 1 96.5 195 VAL B C 1
ATOM 4702 O O . VAL B 1 195 ? -11.281 -22.453 -16.906 1 96.5 195 VAL B O 1
ATOM 4705 N N . GLN B 1 196 ? -9.359 -23.547 -16.516 1 97 196 GLN B N 1
ATOM 4706 C CA . GLN B 1 196 ? -9.531 -23.703 -15.078 1 97 196 GLN B CA 1
ATOM 4707 C C . GLN B 1 196 ? -8.344 -23.109 -14.32 1 97 196 GLN B C 1
ATOM 4709 O O . GLN B 1 196 ? -7.434 -23.828 -13.914 1 97 196 GLN B O 1
ATOM 4714 N N . PRO B 1 197 ? -8.414 -21.781 -14.031 1 97.12 197 PRO B N 1
ATOM 4715 C CA . PRO B 1 197 ? -7.32 -21.141 -13.289 1 97.12 197 PRO B CA 1
ATOM 4716 C C . PRO B 1 197 ? -7.246 -21.594 -11.836 1 97.12 197 PRO B C 1
ATOM 4718 O O . PRO B 1 197 ? -8.188 -22.188 -11.32 1 97.12 197 PRO B O 1
ATOM 4721 N N . PRO B 1 198 ? -6.16 -21.266 -11.219 1 97.62 198 PRO B N 1
ATOM 4722 C CA . PRO B 1 198 ? -5.973 -21.734 -9.844 1 97.62 198 PRO B CA 1
ATOM 4723 C C . PRO B 1 198 ? -6.902 -21.031 -8.852 1 97.62 198 PRO B C 1
ATOM 4725 O O . PRO B 1 198 ? -7.309 -19.891 -9.086 1 97.62 198 PRO B O 1
ATOM 4728 N N . SER B 1 199 ? -7.23 -21.812 -7.824 1 98.06 199 SER B N 1
ATOM 4729 C CA . SER B 1 199 ? -7.793 -21.25 -6.605 1 98.06 199 SER B CA 1
ATOM 4730 C C . SER B 1 199 ? -6.699 -20.875 -5.609 1 98.06 199 SER B C 1
ATOM 4732 O O . SER B 1 199 ? -6.078 -19.828 -5.723 1 98.06 199 SER B O 1
ATOM 4734 N N . TYR B 1 200 ? -6.344 -21.828 -4.68 1 98.75 200 TYR B N 1
ATOM 4735 C CA . TYR B 1 200 ? -5.422 -21.578 -3.58 1 98.75 200 TYR B CA 1
ATOM 4736 C C . TYR B 1 200 ? -3.977 -21.766 -4.023 1 98.75 200 TYR B C 1
ATOM 4738 O O . TYR B 1 200 ? -3.588 -22.844 -4.457 1 98.75 200 TYR B O 1
ATOM 4746 N N . THR B 1 201 ? -3.227 -20.719 -3.936 1 98.75 201 THR B N 1
ATOM 4747 C CA . THR B 1 201 ? -1.799 -20.703 -4.23 1 98.75 201 THR B CA 1
ATOM 4748 C C . THR B 1 201 ? -0.987 -20.469 -2.957 1 98.75 201 THR B C 1
ATOM 4750 O O . THR B 1 201 ? -1.35 -19.641 -2.125 1 98.75 201 THR B O 1
ATOM 4753 N N . LEU B 1 202 ? 0.049 -21.312 -2.77 1 98.81 202 LEU B N 1
ATOM 4754 C CA . LEU B 1 202 ? 0.939 -21.219 -1.617 1 98.81 202 LEU B CA 1
ATOM 4755 C C . LEU B 1 202 ? 2.34 -20.797 -2.041 1 98.81 202 LEU B C 1
ATOM 4757 O O . LEU B 1 202 ? 2.949 -21.406 -2.914 1 98.81 202 LEU B O 1
ATOM 4761 N N . LEU B 1 203 ? 2.801 -19.688 -1.476 1 98.81 203 LEU B N 1
ATOM 4762 C CA . LEU B 1 203 ? 4.16 -19.219 -1.711 1 98.81 203 LEU B CA 1
ATOM 4763 C C . LEU B 1 203 ? 4.953 -19.172 -0.408 1 98.81 203 LEU B C 1
ATOM 4765 O O . LEU B 1 203 ? 4.504 -18.578 0.572 1 98.81 203 LEU B O 1
ATOM 4769 N N . LYS B 1 204 ? 6.059 -19.859 -0.368 1 98.81 204 LYS B N 1
ATOM 4770 C CA . LYS B 1 204 ? 6.969 -19.812 0.771 1 98.81 204 LYS B CA 1
ATOM 4771 C C . LYS B 1 204 ? 8.289 -19.141 0.393 1 98.81 204 LYS B C 1
ATOM 4773 O O . LYS B 1 204 ? 8.938 -19.547 -0.578 1 98.81 204 LYS B O 1
ATOM 4778 N N . VAL B 1 205 ? 8.672 -18.188 1.147 1 98.5 205 VAL B N 1
ATOM 4779 C CA . VAL B 1 205 ? 9.961 -17.547 0.933 1 98.5 205 VAL B CA 1
ATOM 4780 C C . VAL B 1 205 ? 11.062 -18.328 1.649 1 98.5 205 VAL B C 1
ATOM 4782 O O . VAL B 1 205 ? 10.961 -18.578 2.852 1 98.5 205 VAL B O 1
ATOM 4785 N N . LEU B 1 206 ? 12.031 -18.734 0.889 1 98.31 206 LEU B N 1
ATOM 4786 C CA . LEU B 1 206 ? 13.172 -19.469 1.428 1 98.31 206 LEU B CA 1
ATOM 4787 C C . LEU B 1 206 ? 14.25 -18.516 1.927 1 98.31 206 LEU B C 1
ATOM 4789 O O . LEU B 1 206 ? 14.844 -18.734 2.984 1 98.31 206 LEU B O 1
ATOM 4793 N N . THR B 1 207 ? 14.508 -17.531 1.163 1 96.75 207 THR B N 1
ATOM 4794 C CA . THR B 1 207 ? 15.398 -16.438 1.535 1 96.75 207 THR B CA 1
ATOM 4795 C C . THR B 1 207 ? 14.992 -15.148 0.84 1 96.75 207 THR B C 1
ATOM 4797 O O . THR B 1 207 ? 14.359 -15.172 -0.22 1 96.75 207 THR B O 1
ATOM 4800 N N . GLY B 1 208 ? 15.219 -14.07 1.441 1 95.31 208 GLY B N 1
ATOM 4801 C CA . GLY B 1 208 ? 14.898 -12.758 0.913 1 95.31 208 GLY B CA 1
ATOM 4802 C C . GLY B 1 208 ? 15.5 -11.625 1.723 1 95.31 208 GLY B C 1
ATOM 4803 O O . GLY B 1 208 ? 16.234 -11.867 2.688 1 95.31 208 GLY B O 1
ATOM 4804 N N . PRO B 1 209 ? 15.227 -10.398 1.232 1 95.44 209 PRO B N 1
ATOM 4805 C CA . PRO B 1 209 ? 15.68 -9.266 2.039 1 95.44 209 PRO B CA 1
ATOM 4806 C C . PRO B 1 209 ? 15.188 -9.336 3.482 1 95.44 209 PRO B C 1
ATOM 4808 O O . PRO B 1 209 ? 14.07 -9.797 3.736 1 95.44 209 PRO B O 1
ATOM 4811 N N . PRO B 1 210 ? 16.062 -8.945 4.367 1 94.75 210 PRO B N 1
ATOM 4812 C CA . PRO B 1 210 ? 15.555 -8.82 5.738 1 94.75 210 PRO B CA 1
ATOM 4813 C C . PRO B 1 210 ? 14.562 -7.672 5.902 1 94.75 210 PRO B C 1
ATOM 4815 O O . PRO B 1 210 ? 14.312 -6.93 4.949 1 94.75 210 PRO B O 1
ATOM 4818 N N . ARG B 1 211 ? 14.016 -7.605 7.074 1 91.81 211 ARG B N 1
ATOM 4819 C CA . ARG B 1 211 ? 13.078 -6.527 7.379 1 91.81 211 ARG B CA 1
ATOM 4820 C C . ARG B 1 211 ? 13.672 -5.172 7.008 1 91.81 211 ARG B C 1
ATOM 4822 O O . ARG B 1 211 ? 14.789 -4.844 7.41 1 91.81 211 ARG B O 1
ATOM 4829 N N . GLY B 1 212 ? 12.914 -4.453 6.176 1 93.69 212 GLY B N 1
ATOM 4830 C CA . GLY B 1 212 ? 13.367 -3.139 5.75 1 93.69 212 GLY B CA 1
ATOM 4831 C C . GLY B 1 212 ? 14.102 -3.162 4.426 1 93.69 212 GLY B C 1
ATOM 4832 O O . GLY B 1 212 ? 14.367 -2.111 3.836 1 93.69 212 GLY B O 1
ATOM 4833 N N . GLY B 1 213 ? 14.406 -4.32 3.984 1 94.62 213 GLY B N 1
ATOM 4834 C CA . GLY B 1 213 ? 15.203 -4.441 2.775 1 94.62 213 GLY B CA 1
ATOM 4835 C C . GLY B 1 213 ? 14.375 -4.43 1.508 1 94.62 213 GLY B C 1
ATOM 4836 O O . GLY B 1 213 ? 14.914 -4.469 0.402 1 94.62 213 GLY B O 1
ATOM 4837 N N . GLY B 1 214 ? 13.039 -4.391 1.635 1 94.5 214 GLY B N 1
ATOM 4838 C CA . GLY B 1 214 ? 12.172 -4.375 0.472 1 94.5 214 GLY B CA 1
ATOM 4839 C C . GLY B 1 214 ? 11.719 -5.762 0.051 1 94.5 214 GLY B C 1
ATOM 4840 O O . GLY B 1 214 ? 11.758 -6.703 0.845 1 94.5 214 GLY B O 1
ATOM 4841 N N . GLY B 1 215 ? 11.102 -5.824 -1.178 1 94.81 215 GLY B N 1
ATOM 4842 C CA . GLY B 1 215 ? 10.656 -7.094 -1.728 1 94.81 215 GLY B CA 1
ATOM 4843 C C . GLY B 1 215 ? 9.305 -7.535 -1.185 1 94.81 215 GLY B C 1
ATOM 4844 O O . GLY B 1 215 ? 9.008 -8.727 -1.146 1 94.81 215 GLY B O 1
ATOM 4845 N N . ASP B 1 216 ? 8.516 -6.617 -0.8 1 96.69 216 ASP B N 1
ATOM 4846 C CA . ASP B 1 216 ? 7.164 -6.906 -0.327 1 96.69 216 ASP B CA 1
ATOM 4847 C C . ASP B 1 216 ? 6.277 -7.41 -1.466 1 96.69 216 ASP B C 1
ATOM 4849 O O . ASP B 1 216 ? 6.613 -7.242 -2.641 1 96.69 216 ASP B O 1
ATOM 4853 N N . THR B 1 217 ? 5.262 -8.078 -1.118 1 97.81 217 THR B N 1
ATOM 4854 C CA . THR B 1 217 ? 4.191 -8.43 -2.047 1 97.81 217 THR B CA 1
ATOM 4855 C C . THR B 1 217 ? 2.875 -7.793 -1.616 1 97.81 217 THR B C 1
ATOM 4857 O O . THR B 1 217 ? 2.592 -7.688 -0.421 1 97.81 217 THR B O 1
ATOM 4860 N N . LEU B 1 218 ? 2.125 -7.355 -2.564 1 98.38 218 LEU B N 1
ATOM 4861 C CA . LEU B 1 218 ? 0.812 -6.781 -2.295 1 98.38 218 LEU B CA 1
ATOM 4862 C C . LEU B 1 218 ? -0.291 -7.633 -2.916 1 98.38 218 LEU B C 1
ATOM 4864 O O . LEU B 1 218 ? -0.1 -8.219 -3.984 1 98.38 218 LEU B O 1
ATOM 4868 N N . TRP B 1 219 ? -1.42 -7.656 -2.232 1 98.81 219 TRP B N 1
ATOM 4869 C CA . TRP B 1 219 ? -2.641 -8.266 -2.75 1 98.81 219 TRP B CA 1
ATOM 4870 C C . TRP B 1 219 ? -3.781 -7.254 -2.783 1 98.81 219 TRP B C 1
ATOM 4872 O O . TRP B 1 219 ? -3.873 -6.383 -1.914 1 98.81 219 TRP B O 1
ATOM 4882 N N . SER B 1 220 ? -4.621 -7.344 -3.754 1 98.69 220 SER B N 1
ATOM 4883 C CA . SER B 1 220 ? -5.855 -6.57 -3.842 1 98.69 220 SER B CA 1
ATOM 4884 C C . SER B 1 220 ? -7.082 -7.477 -3.818 1 98.69 220 SER B C 1
ATOM 4886 O O . SER B 1 220 ? -7.086 -8.539 -4.449 1 98.69 220 SER B O 1
ATOM 4888 N N . SER B 1 221 ? -8.109 -7.09 -3.098 1 98.81 221 SER B N 1
ATOM 4889 C CA . SER B 1 221 ? -9.367 -7.832 -3.041 1 98.81 221 SER B CA 1
ATOM 4890 C C . SER B 1 221 ? -10.242 -7.535 -4.258 1 98.81 221 SER B C 1
ATOM 4892 O O . SER B 1 221 ? -10.602 -6.383 -4.504 1 98.81 221 SER B O 1
ATOM 4894 N N . GLN B 1 222 ? -10.602 -8.562 -4.91 1 98.81 222 GLN B N 1
ATOM 4895 C CA . GLN B 1 222 ? -11.477 -8.391 -6.062 1 98.81 222 GLN B CA 1
ATOM 4896 C C . GLN B 1 222 ? -12.945 -8.367 -5.645 1 98.81 222 GLN B C 1
ATOM 4898 O O . GLN B 1 222 ? -13.812 -7.945 -6.414 1 98.81 222 GLN B O 1
ATOM 4903 N N . TYR B 1 223 ? -13.25 -8.906 -4.352 1 98.81 223 TYR B N 1
ATOM 4904 C CA . TYR B 1 223 ? -14.555 -8.617 -3.764 1 98.81 223 TYR B CA 1
ATOM 4905 C C . TYR B 1 223 ? -14.758 -7.121 -3.59 1 98.81 223 TYR B C 1
ATOM 4907 O O . TYR B 1 223 ? -15.789 -6.574 -3.992 1 98.81 223 TYR B O 1
ATOM 4915 N N . ALA B 1 224 ? -13.758 -6.543 -2.996 1 98.38 224 ALA B N 1
ATOM 4916 C CA . ALA B 1 224 ? -13.828 -5.113 -2.701 1 98.38 224 ALA B CA 1
ATOM 4917 C C . ALA B 1 224 ? -13.828 -4.289 -3.984 1 98.38 224 ALA B C 1
ATOM 4919 O O . ALA B 1 224 ? -14.461 -3.234 -4.055 1 98.38 224 ALA B O 1
ATOM 4920 N N . ALA B 1 225 ? -13.086 -4.746 -4.977 1 98.69 225 ALA B N 1
ATOM 4921 C CA . ALA B 1 225 ? -13.102 -4.055 -6.266 1 98.69 225 ALA B CA 1
ATOM 4922 C C . ALA B 1 225 ? -14.5 -4.043 -6.867 1 98.69 225 ALA B C 1
ATOM 4924 O O . ALA B 1 225 ? -14.961 -3.014 -7.363 1 98.69 225 ALA B O 1
ATOM 4925 N N . TYR B 1 226 ? -15.117 -5.203 -6.84 1 98.69 226 TYR B N 1
ATOM 4926 C CA . TYR B 1 226 ? -16.5 -5.297 -7.281 1 98.69 226 TYR B CA 1
ATOM 4927 C C . TYR B 1 226 ? -17.391 -4.32 -6.512 1 98.69 226 TYR B C 1
ATOM 4929 O O . TYR B 1 226 ? -18.188 -3.59 -7.109 1 98.69 226 TYR B O 1
ATOM 4937 N N . ASP B 1 227 ? -17.203 -4.254 -5.234 1 97.69 227 ASP B N 1
ATOM 4938 C CA . ASP B 1 227 ? -18.047 -3.447 -4.359 1 97.69 227 ASP B CA 1
ATOM 4939 C C . ASP B 1 227 ? -17.75 -1.959 -4.539 1 97.69 227 ASP B C 1
ATOM 4941 O O . ASP B 1 227 ? -18.609 -1.116 -4.242 1 97.69 227 ASP B O 1
ATOM 4945 N N . ALA B 1 228 ? -16.578 -1.632 -4.996 1 96.25 228 ALA B N 1
ATOM 4946 C CA . ALA B 1 228 ? -16.203 -0.234 -5.223 1 96.25 228 ALA B CA 1
ATOM 4947 C C . ALA B 1 228 ? -16.938 0.329 -6.441 1 96.25 228 ALA B C 1
ATOM 4949 O O . ALA B 1 228 ? -17.078 1.547 -6.578 1 96.25 228 ALA B O 1
ATOM 4950 N N . LEU B 1 229 ? -17.359 -0.531 -7.328 1 97.44 229 LEU B N 1
ATOM 4951 C CA . LEU B 1 229 ? -18.062 -0.112 -8.539 1 97.44 229 LEU B CA 1
ATOM 4952 C C . LEU B 1 229 ? -19.5 0.303 -8.211 1 97.44 229 LEU B C 1
ATOM 4954 O O . LEU B 1 229 ? -20.094 -0.219 -7.27 1 97.44 229 LEU B O 1
ATOM 4958 N N . SER B 1 230 ? -20.062 1.22 -8.969 1 96.5 230 SER B N 1
ATOM 4959 C CA . SER B 1 230 ? -21.484 1.53 -8.875 1 96.5 230 SER B CA 1
ATOM 4960 C C . SER B 1 230 ? -22.328 0.333 -9.281 1 96.5 230 SER B C 1
ATOM 4962 O O . SER B 1 230 ? -21.859 -0.573 -9.969 1 96.5 230 SER B O 1
ATOM 4964 N N . SER B 1 231 ? -23.578 0.39 -8.828 1 96.12 231 SER B N 1
ATOM 4965 C CA . SER B 1 231 ? -24.484 -0.669 -9.242 1 96.12 231 SER B CA 1
ATOM 4966 C C . SER B 1 231 ? -24.641 -0.707 -10.758 1 96.12 231 SER B C 1
ATOM 4968 O O . SER B 1 231 ? -24.797 -1.78 -11.344 1 96.12 231 SER B O 1
ATOM 4970 N N . HIS B 1 232 ? -24.578 0.422 -11.422 1 97.19 232 HIS B N 1
ATOM 4971 C CA . HIS B 1 232 ? -24.672 0.49 -12.875 1 97.19 232 HIS B CA 1
ATOM 4972 C C . HIS B 1 232 ? -23.484 -0.207 -13.539 1 97.19 232 HIS B C 1
ATOM 4974 O O . HIS B 1 232 ? -23.656 -0.981 -14.477 1 97.19 232 HIS B O 1
ATOM 4980 N N . MET B 1 233 ? -22.281 0.061 -13.055 1 98.31 233 MET B N 1
ATOM 4981 C CA . MET B 1 233 ? -21.078 -0.563 -13.602 1 98.31 233 MET B CA 1
ATOM 4982 C C . MET B 1 233 ? -21.062 -2.059 -13.305 1 98.31 233 MET B C 1
ATOM 4984 O O . MET B 1 233 ? -20.656 -2.859 -14.148 1 98.31 233 MET B O 1
ATOM 4988 N N . GLN B 1 234 ? -21.5 -2.463 -12.078 1 98.25 234 GLN B N 1
ATOM 4989 C CA . GLN B 1 234 ? -21.609 -3.879 -11.75 1 98.25 234 GLN B CA 1
ATOM 4990 C C . GLN B 1 234 ? -22.516 -4.602 -12.742 1 98.25 234 GLN B C 1
ATOM 4992 O O . GLN B 1 234 ? -22.141 -5.648 -13.281 1 98.25 234 GLN B O 1
ATOM 4997 N N . ASN B 1 235 ? -23.625 -4.035 -12.992 1 97.94 235 ASN B N 1
ATOM 4998 C CA . ASN B 1 235 ? -24.578 -4.629 -13.922 1 97.94 235 ASN B CA 1
ATOM 4999 C C . ASN B 1 235 ? -24.016 -4.688 -15.336 1 97.94 235 ASN B C 1
ATOM 5001 O O . ASN B 1 235 ? -24.188 -5.684 -16.047 1 97.94 235 ASN B O 1
ATOM 5005 N N . TYR B 1 236 ? -23.359 -3.604 -15.727 1 98.38 236 TYR B N 1
ATOM 5006 C CA . TYR B 1 236 ? -22.703 -3.551 -17.031 1 98.38 236 TYR B CA 1
ATOM 5007 C C . TYR B 1 236 ? -21.703 -4.691 -17.188 1 98.38 236 TYR B C 1
ATOM 5009 O O . TYR B 1 236 ? -21.766 -5.441 -18.172 1 98.38 236 TYR B O 1
ATOM 5017 N N . LEU B 1 237 ? -20.875 -4.883 -16.234 1 98.75 237 LEU B N 1
ATOM 5018 C CA . LEU B 1 237 ? -19.781 -5.855 -16.312 1 98.75 237 LEU B CA 1
ATOM 5019 C C . LEU B 1 237 ? -20.328 -7.277 -16.188 1 98.75 237 LEU B C 1
ATOM 5021 O O . LEU B 1 237 ? -19.75 -8.219 -16.75 1 98.75 237 LEU B O 1
ATOM 5025 N N . LYS B 1 238 ? -21.438 -7.5 -15.484 1 98.44 238 LYS B N 1
ATOM 5026 C CA . LYS B 1 238 ? -22.031 -8.82 -15.344 1 98.44 238 LYS B CA 1
ATOM 5027 C C . LYS B 1 238 ? -22.453 -9.375 -16.703 1 98.44 238 LYS B C 1
ATOM 5029 O O . LYS B 1 238 ? -22.547 -10.586 -16.891 1 98.44 238 LYS B O 1
ATOM 5034 N N . GLY B 1 239 ? -22.641 -8.547 -17.625 1 97.88 239 GLY B N 1
ATOM 5035 C CA . GLY B 1 239 ? -23.078 -8.969 -18.938 1 97.88 239 GLY B CA 1
ATOM 5036 C C . GLY B 1 239 ? -21.938 -9.188 -19.906 1 97.88 239 GLY B C 1
ATOM 5037 O O . GLY B 1 239 ? -22.156 -9.508 -21.078 1 97.88 239 GLY B O 1
ATOM 5038 N N . LEU B 1 240 ? -20.703 -9.031 -19.406 1 98.62 240 LEU B N 1
ATOM 5039 C CA . LEU B 1 240 ? -19.562 -9.047 -20.328 1 98.62 240 LEU B CA 1
ATOM 5040 C C . LEU B 1 240 ? -18.562 -10.133 -19.938 1 98.62 240 LEU B C 1
ATOM 5042 O O . LEU B 1 240 ? -18.562 -10.602 -18.797 1 98.62 240 LEU B O 1
ATOM 5046 N N . THR B 1 241 ? -17.781 -10.547 -20.891 1 98.75 241 THR B N 1
ATOM 5047 C CA . THR B 1 241 ? -16.656 -11.453 -20.734 1 98.75 241 THR B CA 1
ATOM 5048 C C . THR B 1 241 ? -15.375 -10.82 -21.297 1 98.75 241 THR B C 1
ATOM 5050 O O . THR B 1 241 ? -15.43 -9.781 -21.969 1 98.75 241 THR B O 1
ATOM 5053 N N . ALA B 1 242 ? -14.273 -11.367 -20.922 1 98.81 242 ALA B N 1
ATOM 5054 C CA . ALA B 1 242 ? -12.992 -10.859 -21.391 1 98.81 242 ALA B CA 1
ATOM 5055 C C . ALA B 1 242 ? -12.078 -11.992 -21.844 1 98.81 242 ALA B C 1
ATOM 5057 O O . ALA B 1 242 ? -12.211 -13.125 -21.375 1 98.81 242 ALA B O 1
ATOM 5058 N N . LEU B 1 243 ? -11.195 -11.648 -22.781 1 98.81 243 LEU B N 1
ATOM 5059 C CA . LEU B 1 243 ? -10.172 -12.578 -23.25 1 98.81 243 LEU B CA 1
ATOM 5060 C C . LEU B 1 243 ? -8.914 -12.477 -22.391 1 98.81 243 LEU B C 1
ATOM 5062 O O . LEU B 1 243 ? -8.344 -11.391 -22.25 1 98.81 243 LEU B O 1
ATOM 5066 N N . HIS B 1 244 ? -8.562 -13.586 -21.766 1 98.5 244 HIS B N 1
ATOM 5067 C CA . HIS B 1 244 ? -7.305 -13.758 -21.047 1 98.5 244 HIS B CA 1
ATOM 5068 C C . HIS B 1 244 ? -6.289 -14.516 -21.906 1 98.5 244 HIS B C 1
ATOM 5070 O O . HIS B 1 244 ? -6.555 -15.641 -22.344 1 98.5 244 HIS B O 1
ATOM 5076 N N . SER B 1 245 ? -5.094 -13.938 -22.062 1 98 245 SER B N 1
ATOM 5077 C CA . SER B 1 245 ? -4.191 -14.531 -23.047 1 98 245 SER B CA 1
ATOM 5078 C C . SER B 1 245 ? -2.83 -14.836 -22.422 1 98 245 SER B C 1
ATOM 5080 O O . SER B 1 245 ? -2.301 -14.039 -21.656 1 98 245 SER B O 1
ATOM 5082 N N . ALA B 1 246 ? -2.289 -15.992 -22.844 1 96.94 246 ALA B N 1
ATOM 5083 C CA . ALA B 1 246 ? -0.951 -16.422 -22.422 1 96.94 246 ALA B CA 1
ATOM 5084 C C . ALA B 1 246 ? 0.094 -15.992 -23.453 1 96.94 246 ALA B C 1
ATOM 5086 O O . ALA B 1 246 ? 1.287 -16.25 -23.281 1 96.94 246 ALA B O 1
ATOM 5087 N N . ASP B 1 247 ? -0.234 -15.281 -24.469 1 96.12 247 ASP B N 1
ATOM 5088 C CA . ASP B 1 247 ? 0.621 -15.031 -25.625 1 96.12 247 ASP B CA 1
ATOM 5089 C C . ASP B 1 247 ? 1.865 -14.242 -25.234 1 96.12 247 ASP B C 1
ATOM 5091 O O . ASP B 1 247 ? 2.973 -14.555 -25.672 1 96.12 247 ASP B O 1
ATOM 5095 N N . MET B 1 248 ? 1.637 -13.289 -24.484 1 93.44 248 MET B N 1
ATOM 5096 C CA . MET B 1 248 ? 2.773 -12.453 -24.094 1 93.44 248 MET B CA 1
ATOM 5097 C C . MET B 1 248 ? 3.816 -13.266 -23.344 1 93.44 248 MET B C 1
ATOM 5099 O O . MET B 1 248 ? 5.012 -13.172 -23.625 1 93.44 248 MET B O 1
ATOM 5103 N N . GLN B 1 249 ? 3.416 -14.07 -22.422 1 93.94 249 GLN B N 1
ATOM 5104 C CA . GLN B 1 249 ? 4.328 -14.898 -21.641 1 93.94 249 GLN B CA 1
ATOM 5105 C C . GLN B 1 249 ? 5.062 -15.898 -22.531 1 93.94 249 GLN B C 1
ATOM 5107 O O . GLN B 1 249 ? 6.27 -16.109 -22.375 1 93.94 249 GLN B O 1
ATOM 5112 N N . ALA B 1 250 ? 4.336 -16.484 -23.391 1 95.5 250 ALA B N 1
ATOM 5113 C CA . ALA B 1 250 ? 4.93 -17.453 -24.312 1 95.5 250 ALA B CA 1
ATOM 5114 C C . ALA B 1 250 ? 5.941 -16.781 -25.234 1 95.5 250 ALA B C 1
ATOM 5116 O O . ALA B 1 250 ? 7.043 -17.297 -25.438 1 95.5 250 ALA B O 1
ATOM 5117 N N . SER B 1 251 ? 5.531 -15.648 -25.781 1 94.56 251 SER B N 1
ATOM 5118 C CA . SER B 1 251 ? 6.406 -14.922 -26.703 1 94.56 251 SER B CA 1
ATOM 5119 C C . SER B 1 251 ? 7.691 -14.477 -26 1 94.56 251 SER B C 1
ATOM 5121 O O . SER B 1 251 ? 8.781 -14.602 -26.562 1 94.56 251 SER B O 1
ATOM 5123 N N . ASP B 1 252 ? 7.523 -14 -24.828 1 92.88 252 ASP B N 1
ATOM 5124 C CA . ASP B 1 252 ? 8.68 -13.547 -24.062 1 92.88 252 ASP B CA 1
ATOM 5125 C C . ASP B 1 252 ? 9.609 -14.703 -23.719 1 92.88 252 ASP B C 1
ATOM 5127 O O . ASP B 1 252 ? 10.828 -14.555 -23.719 1 92.88 252 ASP B O 1
ATOM 5131 N N . THR B 1 253 ? 9.07 -15.805 -23.359 1 94.69 253 THR B N 1
ATOM 5132 C CA . THR B 1 253 ? 9.844 -17 -23.047 1 94.69 253 THR B CA 1
ATOM 5133 C C . THR B 1 253 ? 10.641 -17.469 -24.25 1 94.69 253 THR B C 1
ATOM 5135 O O . THR B 1 253 ? 11.828 -17.766 -24.141 1 94.69 253 THR B O 1
ATOM 5138 N N . ARG B 1 254 ? 10.039 -17.469 -25.391 1 94.75 254 ARG B N 1
ATOM 5139 C CA . ARG B 1 254 ? 10.727 -17.844 -26.625 1 94.75 254 ARG B CA 1
ATOM 5140 C C . ARG B 1 254 ? 11.844 -16.859 -26.953 1 94.75 254 ARG B C 1
ATOM 5142 O O . ARG B 1 254 ? 12.922 -17.266 -27.391 1 94.75 254 ARG B O 1
ATOM 5149 N N . ALA B 1 255 ? 11.555 -15.609 -26.719 1 92.69 255 ALA B N 1
ATOM 5150 C CA . ALA B 1 255 ? 12.531 -14.562 -27.016 1 92.69 255 ALA B CA 1
ATOM 5151 C C . ALA B 1 255 ? 13.781 -14.734 -26.156 1 92.69 255 ALA B C 1
ATOM 5153 O O . ALA B 1 255 ? 14.875 -14.328 -26.562 1 92.69 255 ALA B O 1
ATOM 5154 N N . LEU B 1 256 ? 13.625 -15.43 -25.062 1 92.19 256 LEU B N 1
ATOM 5155 C CA . LEU B 1 256 ? 14.758 -15.648 -24.156 1 92.19 256 LEU B CA 1
ATOM 5156 C C . LEU B 1 256 ? 15.414 -17 -24.438 1 92.19 256 LEU B C 1
ATOM 5158 O O . LEU B 1 256 ? 16.312 -17.422 -23.719 1 92.19 256 LEU B O 1
ATOM 5162 N N . GLY B 1 257 ? 14.961 -17.672 -25.359 1 93.56 257 GLY B N 1
ATOM 5163 C CA . GLY B 1 257 ? 15.531 -18.953 -25.75 1 93.56 257 GLY B CA 1
ATOM 5164 C C . GLY B 1 257 ? 15.102 -20.094 -24.844 1 93.56 257 GLY B C 1
ATOM 5165 O O . GLY B 1 257 ? 15.797 -21.109 -24.734 1 93.56 257 GLY B O 1
ATOM 5166 N N . ARG B 1 258 ? 14 -19.922 -24.156 1 94.94 258 ARG B N 1
ATOM 5167 C CA . ARG B 1 258 ? 13.5 -20.953 -23.25 1 94.94 258 ARG B CA 1
ATOM 5168 C C . ARG B 1 258 ? 12.328 -21.703 -23.875 1 94.94 258 ARG B C 1
ATOM 5170 O O . ARG B 1 258 ? 11.75 -21.25 -24.859 1 94.94 258 ARG B O 1
ATOM 5177 N N . THR B 1 259 ? 12.047 -22.781 -23.297 1 95.75 259 THR B N 1
ATOM 5178 C CA . THR B 1 259 ? 11.008 -23.656 -23.844 1 95.75 259 THR B CA 1
ATOM 5179 C C . THR B 1 259 ? 9.641 -23.266 -23.297 1 95.75 259 THR B C 1
ATOM 5181 O O . THR B 1 259 ? 9.469 -23.078 -22.094 1 95.75 259 THR B O 1
ATOM 5184 N N . VAL B 1 260 ? 8.711 -23.078 -24.172 1 97.06 260 VAL B N 1
ATOM 5185 C CA . VAL B 1 260 ? 7.305 -23.016 -23.797 1 97.06 260 VAL B CA 1
ATOM 5186 C C . VAL B 1 260 ? 6.738 -24.422 -23.688 1 97.06 260 VAL B C 1
ATOM 5188 O O . VAL B 1 260 ? 6.551 -25.109 -24.703 1 97.06 260 VAL B O 1
ATOM 5191 N N . ARG B 1 261 ? 6.391 -24.859 -22.531 1 97.75 261 ARG B N 1
ATOM 5192 C CA . ARG B 1 261 ? 6.137 -26.266 -22.266 1 97.75 261 ARG B CA 1
ATOM 5193 C C . ARG B 1 261 ? 4.695 -26.641 -22.594 1 97.75 261 ARG B C 1
ATOM 5195 O O . ARG B 1 261 ? 4.355 -27.812 -22.703 1 97.75 261 ARG B O 1
ATOM 5202 N N . ARG B 1 262 ? 3.852 -25.781 -22.688 1 97.25 262 ARG B N 1
ATOM 5203 C CA . ARG B 1 262 ? 2.467 -25.906 -23.125 1 97.25 262 ARG B CA 1
ATOM 5204 C C . ARG B 1 262 ? 2.072 -24.734 -24.031 1 97.25 262 ARG B C 1
ATOM 5206 O O . ARG B 1 262 ? 2.377 -23.578 -23.734 1 97.25 262 ARG B O 1
ATOM 5213 N N . GLU B 1 263 ? 1.415 -25.062 -25.094 1 96.5 263 GLU B N 1
ATOM 5214 C CA . GLU B 1 263 ? 1.065 -24.016 -26.062 1 96.5 263 GLU B CA 1
ATOM 5215 C C . GLU B 1 263 ? 0.19 -22.953 -25.422 1 96.5 263 GLU B C 1
ATOM 5217 O O . GLU B 1 263 ? -0.702 -23.266 -24.625 1 96.5 263 GLU B O 1
ATOM 5222 N N . ALA B 1 264 ? 0.478 -21.703 -25.812 1 96.62 264 ALA B N 1
ATOM 5223 C CA . ALA B 1 264 ? -0.264 -20.562 -25.266 1 96.62 264 ALA B CA 1
ATOM 5224 C C . ALA B 1 264 ? -1.743 -20.656 -25.641 1 96.62 264 ALA B C 1
ATOM 5226 O O . ALA B 1 264 ? -2.092 -21.031 -26.75 1 96.62 264 ALA B O 1
ATOM 5227 N N . VAL B 1 265 ? -2.57 -20.312 -24.734 1 97.25 265 VAL B N 1
ATOM 5228 C CA . VAL B 1 265 ? -4.008 -20.344 -24.969 1 97.25 265 VAL B CA 1
ATOM 5229 C C . VAL B 1 265 ? -4.609 -18.969 -24.641 1 97.25 265 VAL B C 1
ATOM 5231 O O . VAL B 1 265 ? -3.992 -18.172 -23.938 1 97.25 265 VAL B O 1
ATOM 5234 N N . THR B 1 266 ? -5.691 -18.609 -25.203 1 97.94 266 THR B N 1
ATOM 5235 C CA . THR B 1 266 ? -6.574 -17.5 -24.859 1 97.94 266 THR B CA 1
ATOM 5236 C C . THR B 1 266 ? -7.969 -18 -24.516 1 97.94 266 THR B C 1
ATOM 5238 O O . THR B 1 266 ? -8.586 -18.734 -25.281 1 97.94 266 THR B O 1
ATOM 5241 N N . THR B 1 267 ? -8.391 -17.703 -23.391 1 98.12 267 THR B N 1
ATOM 5242 C CA . THR B 1 267 ? -9.68 -18.188 -22.922 1 98.12 267 THR B CA 1
ATOM 5243 C C . THR B 1 267 ? -10.602 -17.016 -22.562 1 98.12 267 THR B C 1
ATOM 5245 O O . THR B 1 267 ? -10.141 -16 -22.031 1 98.12 267 THR B O 1
ATOM 5248 N N . GLU B 1 268 ? -11.867 -17.203 -22.875 1 98.5 268 GLU B N 1
ATOM 5249 C CA . GLU B 1 268 ? -12.891 -16.219 -22.516 1 98.5 268 GLU B CA 1
ATOM 5250 C C . GLU B 1 268 ? -13.5 -16.516 -21.156 1 98.5 268 GLU B C 1
ATOM 5252 O O . GLU B 1 268 ? -13.977 -17.625 -20.922 1 98.5 268 GLU B O 1
ATOM 5257 N N . HIS B 1 269 ? -13.43 -15.594 -20.219 1 98.69 269 HIS B N 1
ATOM 5258 C CA . HIS B 1 269 ? -14.016 -15.719 -18.891 1 98.69 269 HIS B CA 1
ATOM 5259 C C . HIS B 1 269 ? -14.93 -14.539 -18.578 1 98.69 269 HIS B C 1
ATOM 5261 O O . HIS B 1 269 ? -14.781 -13.461 -19.156 1 98.69 269 HIS B O 1
ATOM 5267 N N . PRO B 1 270 ? -15.93 -14.75 -17.656 1 98.75 270 PRO B N 1
ATOM 5268 C CA . PRO B 1 270 ? -16.734 -13.609 -17.234 1 98.75 270 PRO B CA 1
ATOM 5269 C C . PRO B 1 270 ? -15.914 -12.539 -16.516 1 98.75 270 PRO B C 1
ATOM 5271 O O . PRO B 1 270 ? -14.93 -12.859 -15.844 1 98.75 270 PRO B O 1
ATOM 5274 N N . LEU B 1 271 ? -16.312 -11.266 -16.609 1 98.88 271 LEU B N 1
ATOM 5275 C CA . LEU B 1 271 ? -15.625 -10.172 -15.906 1 98.88 271 LEU B CA 1
ATOM 5276 C C . LEU B 1 271 ? -16.031 -10.133 -14.438 1 98.88 271 LEU B C 1
ATOM 5278 O O . LEU B 1 271 ? -15.328 -9.547 -13.609 1 98.88 271 LEU B O 1
ATOM 5282 N N . ILE B 1 272 ? -17.266 -10.617 -14.148 1 98.88 272 ILE B N 1
ATOM 5283 C CA . ILE B 1 272 ? -17.703 -10.828 -12.773 1 98.88 272 ILE B CA 1
ATOM 5284 C C . ILE B 1 272 ? -17.891 -12.32 -12.523 1 98.88 272 ILE B C 1
ATOM 5286 O O . ILE B 1 272 ? -18.562 -13 -13.297 1 98.88 272 ILE B O 1
ATOM 5290 N N . ARG B 1 273 ? -17.281 -12.805 -11.516 1 98.69 273 ARG B N 1
ATOM 5291 C CA . ARG B 1 273 ? -17.469 -14.203 -11.141 1 98.69 273 ARG B CA 1
ATOM 5292 C C . ARG B 1 273 ? -17.938 -14.32 -9.695 1 98.69 273 ARG B C 1
ATOM 5294 O O . ARG B 1 273 ? -17.875 -13.359 -8.93 1 98.69 273 ARG B O 1
ATOM 5301 N N . THR B 1 274 ? -18.453 -15.477 -9.336 1 98.81 274 THR B N 1
ATOM 5302 C CA . THR B 1 274 ? -18.891 -15.781 -7.977 1 98.81 274 THR B CA 1
ATOM 5303 C C . THR B 1 274 ? -18 -16.844 -7.355 1 98.81 274 THR B C 1
ATOM 5305 O O . THR B 1 274 ? -17.703 -17.859 -7.988 1 98.81 274 THR B O 1
ATOM 5308 N N . ASN B 1 275 ? -17.453 -16.594 -6.199 1 98.62 275 ASN B N 1
ATOM 5309 C CA . ASN B 1 275 ? -16.688 -17.594 -5.477 1 98.62 275 ASN B CA 1
ATOM 5310 C C . ASN B 1 275 ? -17.594 -18.688 -4.91 1 98.62 275 ASN B C 1
ATOM 5312 O O . ASN B 1 275 ? -18.531 -18.391 -4.168 1 98.62 275 ASN B O 1
ATOM 5316 N N . PRO B 1 276 ? -17.375 -19.906 -5.203 1 97.62 276 PRO B N 1
ATOM 5317 C CA . PRO B 1 276 ? -18.297 -20.969 -4.785 1 97.62 276 PRO B CA 1
ATOM 5318 C C . PRO B 1 276 ? -18.312 -21.156 -3.27 1 97.62 276 PRO B C 1
ATOM 5320 O O . PRO B 1 276 ? -19.297 -21.688 -2.729 1 97.62 276 PRO B O 1
ATOM 5323 N N . VAL B 1 277 ? -17.328 -20.766 -2.574 1 98.5 277 VAL B N 1
ATOM 5324 C CA . VAL B 1 277 ? -17.234 -20.984 -1.132 1 98.5 277 VAL B CA 1
ATOM 5325 C C . VAL B 1 277 ? -18 -19.891 -0.399 1 98.5 277 VAL B C 1
ATOM 5327 O O . VAL B 1 277 ? -18.797 -20.172 0.502 1 98.5 277 VAL B O 1
ATOM 5330 N N . THR B 1 278 ? -17.859 -18.594 -0.811 1 98.25 278 THR B N 1
ATOM 5331 C CA . THR B 1 278 ? -18.453 -17.469 -0.091 1 98.25 278 THR B CA 1
ATOM 5332 C C . THR B 1 278 ? -19.781 -17.062 -0.708 1 98.25 278 THR B C 1
ATOM 5334 O O . THR B 1 278 ? -20.625 -16.438 -0.045 1 98.25 278 THR B O 1
ATOM 5337 N N . GLY B 1 279 ? -19.906 -17.391 -1.989 1 98.5 279 GLY B N 1
ATOM 5338 C CA . GLY B 1 279 ? -21.062 -16.906 -2.727 1 98.5 279 GLY B CA 1
ATOM 5339 C C . GLY B 1 279 ? -20.953 -15.438 -3.109 1 98.5 279 GLY B C 1
ATOM 5340 O O . GLY B 1 279 ? -21.906 -14.844 -3.596 1 98.5 279 GLY B O 1
ATOM 5341 N N . TRP B 1 280 ? -19.844 -14.828 -2.889 1 98.81 280 TRP B N 1
ATOM 5342 C CA . TRP B 1 280 ? -19.641 -13.414 -3.168 1 98.81 280 TRP B CA 1
ATOM 5343 C C . TRP B 1 280 ? -19.188 -13.195 -4.609 1 98.81 280 TRP B C 1
ATOM 5345 O O . TRP B 1 280 ? -18.406 -13.977 -5.141 1 98.81 280 TRP B O 1
ATOM 5355 N N . ASN B 1 281 ? -19.672 -12.102 -5.199 1 98.81 281 ASN B N 1
ATOM 5356 C CA . ASN B 1 281 ? -19.188 -11.656 -6.504 1 98.81 281 ASN B CA 1
ATOM 5357 C C . ASN B 1 281 ? -17.844 -10.938 -6.395 1 98.81 281 ASN B C 1
ATOM 5359 O O . ASN B 1 281 ? -17.594 -10.25 -5.406 1 98.81 281 ASN B O 1
ATOM 5363 N N . SER B 1 282 ? -17.062 -11.102 -7.371 1 98.75 282 SER B N 1
ATOM 5364 C CA . SER B 1 282 ? -15.758 -10.438 -7.477 1 98.75 282 SER B CA 1
ATOM 5365 C C . SER B 1 282 ? -15.453 -10.055 -8.922 1 98.75 282 SER B C 1
ATOM 5367 O O . SER B 1 282 ? -15.992 -10.656 -9.859 1 98.75 282 SER B O 1
ATOM 5369 N N . LEU B 1 283 ? -14.703 -8.977 -9.062 1 98.81 283 LEU B N 1
ATOM 5370 C CA . LEU B 1 283 ? -14.109 -8.664 -10.359 1 98.81 283 LEU B CA 1
ATOM 5371 C C . LEU B 1 283 ? -13.109 -9.734 -10.773 1 98.81 283 LEU B C 1
ATOM 5373 O O . LEU B 1 283 ? -12.266 -10.148 -9.977 1 98.81 283 LEU B O 1
ATOM 5377 N N . PHE B 1 284 ? -13.25 -10.328 -11.961 1 98.75 284 PHE B N 1
ATOM 5378 C CA . PHE B 1 284 ? -12.273 -11.273 -12.492 1 98.75 284 PHE B CA 1
ATOM 5379 C C . PHE B 1 284 ? -11.508 -10.664 -13.656 1 98.75 284 PHE B C 1
ATOM 5381 O O . PHE B 1 284 ? -11.703 -11.055 -14.805 1 98.75 284 PHE B O 1
ATOM 5388 N N . PHE B 1 285 ? -10.602 -9.789 -13.32 1 98.69 285 PHE B N 1
ATOM 5389 C CA . PHE B 1 285 ? -9.836 -8.953 -14.234 1 98.69 285 PHE B CA 1
ATOM 5390 C C . PHE B 1 285 ? -8.438 -8.695 -13.695 1 98.69 285 PHE B C 1
ATOM 5392 O O . PHE B 1 285 ? -8.258 -8.5 -12.492 1 98.69 285 PHE B O 1
ATOM 5399 N N . ASN B 1 286 ? -7.48 -8.773 -14.539 1 98 286 ASN B N 1
ATOM 5400 C CA . ASN B 1 286 ? -6.129 -8.281 -14.281 1 98 286 ASN B CA 1
ATOM 5401 C C . ASN B 1 286 ? -5.496 -7.695 -15.547 1 98 286 ASN B C 1
ATOM 5403 O O . ASN B 1 286 ? -5.75 -8.18 -16.656 1 98 286 ASN B O 1
ATOM 5407 N N . PRO B 1 287 ? -4.703 -6.684 -15.414 1 95.25 287 PRO B N 1
ATOM 5408 C CA . PRO B 1 287 ? -4.168 -6.008 -16.594 1 95.25 287 PRO B CA 1
ATOM 5409 C C . PRO B 1 287 ? -3.125 -6.844 -17.328 1 95.25 287 PRO B C 1
ATOM 5411 O O . PRO B 1 287 ? -2.871 -6.617 -18.516 1 95.25 287 PRO B O 1
ATOM 5414 N N . GLY B 1 288 ? -2.602 -7.785 -16.703 1 92.81 288 GLY B N 1
ATOM 5415 C CA . GLY B 1 288 ? -1.511 -8.539 -17.297 1 92.81 288 GLY B CA 1
ATOM 5416 C C . GLY B 1 288 ? -1.974 -9.523 -18.359 1 92.81 288 GLY B C 1
ATOM 5417 O O . GLY B 1 288 ? -1.29 -9.734 -19.359 1 92.81 288 GLY B O 1
ATOM 5418 N N . PHE B 1 289 ? -3.158 -10.078 -18.156 1 97.25 289 PHE B N 1
ATOM 5419 C CA . PHE B 1 289 ? -3.566 -11.172 -19.031 1 97.25 289 PHE B CA 1
ATOM 5420 C C . PHE B 1 289 ? -4.789 -10.773 -19.844 1 97.25 289 PHE B C 1
ATOM 5422 O O . PHE B 1 289 ? -5.062 -11.367 -20.891 1 97.25 289 PHE B O 1
ATOM 5429 N N . VAL B 1 290 ? -5.617 -9.844 -19.391 1 98.12 290 VAL B N 1
ATOM 5430 C CA . VAL B 1 290 ? -6.82 -9.453 -20.109 1 98.12 290 VAL B CA 1
ATOM 5431 C C . VAL B 1 290 ? -6.457 -8.523 -21.266 1 98.12 290 VAL B C 1
ATOM 5433 O O . VAL B 1 290 ? -5.84 -7.477 -21.062 1 98.12 290 VAL B O 1
ATOM 5436 N N . THR B 1 291 ? -6.883 -8.82 -22.453 1 97.31 291 THR B N 1
ATOM 5437 C CA . THR B 1 291 ? -6.461 -8.062 -23.625 1 97.31 291 THR B CA 1
ATOM 5438 C C . THR B 1 291 ? -7.648 -7.332 -24.25 1 97.31 291 THR B C 1
ATOM 5440 O O . THR B 1 291 ? -7.477 -6.285 -24.875 1 97.31 291 THR B O 1
ATOM 5443 N N . LYS B 1 292 ? -8.805 -7.965 -24.141 1 97.75 292 LYS B N 1
ATOM 5444 C CA . LYS B 1 292 ? -10 -7.414 -24.781 1 97.75 292 LYS B CA 1
ATOM 5445 C C . LYS B 1 292 ? -11.258 -7.793 -24 1 97.75 292 LYS B C 1
ATOM 5447 O O . LYS B 1 292 ? -11.305 -8.844 -23.344 1 97.75 292 LYS B O 1
ATOM 5452 N N . ILE B 1 293 ? -12.18 -6.914 -24.062 1 98.5 293 ILE B N 1
ATOM 5453 C CA . ILE B 1 293 ? -13.523 -7.23 -23.578 1 98.5 293 ILE B CA 1
ATOM 5454 C C . ILE B 1 293 ? -14.414 -7.609 -24.766 1 98.5 293 ILE B C 1
ATOM 5456 O O . ILE B 1 293 ? -14.469 -6.891 -25.766 1 98.5 293 ILE B O 1
ATOM 5460 N N . VAL B 1 294 ? -15.039 -8.688 -24.703 1 98.56 294 VAL B N 1
ATOM 5461 C CA . VAL B 1 294 ? -15.781 -9.266 -25.828 1 98.56 294 VAL B CA 1
ATOM 5462 C C . VAL B 1 294 ? -17.125 -8.562 -25.969 1 98.56 294 VAL B C 1
ATOM 5464 O O . VAL B 1 294 ? -17.828 -8.328 -24.984 1 98.56 294 VAL B O 1
ATOM 5467 N N . GLY B 1 295 ? -17.484 -8.227 -27.219 1 97.94 295 GLY B N 1
ATOM 5468 C CA . GLY B 1 295 ? -18.844 -7.777 -27.516 1 97.94 295 GLY B CA 1
ATOM 5469 C C . GLY B 1 295 ? -18.969 -6.266 -27.531 1 97.94 295 GLY B C 1
ATOM 5470 O O . GLY B 1 295 ? -20.062 -5.738 -27.781 1 97.94 295 GLY B O 1
ATOM 5471 N N . ILE B 1 296 ? -17.875 -5.531 -27.25 1 98 296 ILE B N 1
ATOM 5472 C CA . ILE B 1 296 ? -17.969 -4.074 -27.25 1 98 296 ILE B CA 1
ATOM 5473 C C . ILE B 1 296 ? -16.859 -3.486 -28.109 1 98 296 ILE B C 1
ATOM 5475 O O . ILE B 1 296 ? -15.859 -4.156 -28.391 1 98 296 ILE B O 1
ATOM 5479 N N . PRO B 1 297 ? -17.016 -2.223 -28.594 1 97.5 297 PRO B N 1
ATOM 5480 C CA . PRO B 1 297 ? -16 -1.596 -29.438 1 97.5 297 PRO B CA 1
ATOM 5481 C C . PRO B 1 297 ? -14.648 -1.47 -28.734 1 97.5 297 PRO B C 1
ATOM 5483 O O . PRO B 1 297 ? -14.602 -1.283 -27.516 1 97.5 297 PRO B O 1
ATOM 5486 N N . LYS B 1 298 ? -13.695 -1.452 -29.5 1 97 298 LYS B N 1
ATOM 5487 C CA . LYS B 1 298 ? -12.328 -1.424 -29 1 97 298 LYS B CA 1
ATOM 5488 C C . LYS B 1 298 ? -12.086 -0.198 -28.125 1 97 298 LYS B C 1
ATOM 5490 O O . LYS B 1 298 ? -11.453 -0.292 -27.062 1 97 298 LYS B O 1
ATOM 5495 N N . THR B 1 299 ? -12.562 0.934 -28.562 1 97 299 THR B N 1
ATOM 5496 C CA . THR B 1 299 ? -12.391 2.158 -27.797 1 97 299 THR B CA 1
ATOM 5497 C C . THR B 1 299 ? -13.008 2.018 -26.406 1 97 299 THR B C 1
ATOM 5499 O O . THR B 1 299 ? -12.414 2.439 -25.406 1 97 299 THR B O 1
ATOM 5502 N N . GLU B 1 300 ? -14.188 1.462 -26.406 1 96.5 300 GLU B N 1
ATOM 5503 C CA . GLU B 1 300 ? -14.875 1.215 -25.141 1 96.5 300 GLU B CA 1
ATOM 5504 C C . GLU B 1 300 ? -14.133 0.175 -24.312 1 96.5 300 GLU B C 1
ATOM 5506 O O . GLU B 1 300 ? -13.922 0.366 -23.109 1 96.5 300 GLU B O 1
ATOM 5511 N N . SER B 1 301 ? -13.688 -0.86 -24.938 1 97.94 301 SER B N 1
ATOM 5512 C CA . SER B 1 301 ? -12.914 -1.904 -24.266 1 97.94 301 SER B CA 1
ATOM 5513 C C . SER B 1 301 ? -11.664 -1.331 -23.609 1 97.94 301 SER B C 1
ATOM 5515 O O . SER B 1 301 ? -11.422 -1.556 -22.422 1 97.94 301 SER B O 1
ATOM 5517 N N . ASP B 1 302 ? -10.961 -0.563 -24.375 1 97.81 302 ASP B N 1
ATOM 5518 C CA . ASP B 1 302 ? -9.719 0.01 -23.859 1 97.81 302 ASP B CA 1
ATOM 5519 C C . ASP B 1 302 ? -9.984 0.95 -22.688 1 97.81 302 ASP B C 1
ATOM 5521 O O . ASP B 1 302 ? -9.227 0.969 -21.719 1 97.81 302 ASP B O 1
ATOM 5525 N N . ALA B 1 303 ? -11.016 1.71 -22.734 1 97.56 303 ALA B N 1
ATOM 5526 C CA . ALA B 1 303 ? -11.375 2.635 -21.656 1 97.56 303 ALA B CA 1
ATOM 5527 C C . ALA B 1 303 ? -11.727 1.88 -20.391 1 97.56 303 ALA B C 1
ATOM 5529 O O . ALA B 1 303 ? -11.305 2.264 -19.297 1 97.56 303 ALA B O 1
ATOM 5530 N N . ILE B 1 304 ? -12.484 0.831 -20.5 1 98.38 304 ILE B N 1
ATOM 5531 C CA . ILE B 1 304 ? -12.914 0.053 -19.344 1 98.38 304 ILE B CA 1
ATOM 5532 C C . ILE B 1 304 ? -11.719 -0.68 -18.75 1 98.38 304 ILE B C 1
ATOM 5534 O O . ILE B 1 304 ? -11.562 -0.734 -17.531 1 98.38 304 ILE B O 1
ATOM 5538 N N . ILE B 1 305 ? -10.852 -1.22 -19.578 1 98.56 305 ILE B N 1
ATOM 5539 C CA . ILE B 1 305 ? -9.641 -1.895 -19.109 1 98.56 305 ILE B CA 1
ATOM 5540 C C . ILE B 1 305 ? -8.781 -0.917 -18.312 1 98.56 305 ILE B C 1
ATOM 5542 O O . ILE B 1 305 ? -8.305 -1.249 -17.219 1 98.56 305 ILE B O 1
ATOM 5546 N N . LYS B 1 306 ? -8.602 0.269 -18.828 1 97.69 306 LYS B N 1
ATOM 5547 C CA . LYS B 1 306 ? -7.84 1.292 -18.125 1 97.69 306 LYS B CA 1
ATOM 5548 C C . LYS B 1 306 ? -8.5 1.661 -16.797 1 97.69 306 LYS B C 1
ATOM 5550 O O . LYS B 1 306 ? -7.828 1.794 -15.773 1 97.69 306 LYS B O 1
ATOM 5555 N N . TYR B 1 307 ? -9.789 1.845 -16.828 1 98.06 307 TYR B N 1
ATOM 5556 C CA . TYR B 1 307 ? -10.562 2.201 -15.648 1 98.06 307 TYR B CA 1
ATOM 5557 C C . TYR B 1 307 ? -10.422 1.141 -14.562 1 98.06 307 TYR B C 1
ATOM 5559 O O . TYR B 1 307 ? -10.086 1.455 -13.414 1 98.06 307 TYR B O 1
ATOM 5567 N N . LEU B 1 308 ? -10.594 -0.126 -14.898 1 98.69 308 LEU B N 1
ATOM 5568 C CA . LEU B 1 308 ? -10.516 -1.22 -13.938 1 98.69 308 LEU B CA 1
ATOM 5569 C C . LEU B 1 308 ? -9.094 -1.376 -13.406 1 98.69 308 LEU B C 1
ATOM 5571 O O . LEU B 1 308 ? -8.898 -1.703 -12.234 1 98.69 308 LEU B O 1
ATOM 5575 N N . THR B 1 309 ? -8.125 -1.141 -14.312 1 98.44 309 THR B N 1
ATOM 5576 C CA . THR B 1 309 ? -6.73 -1.161 -13.883 1 98.44 309 THR B CA 1
ATOM 5577 C C . THR B 1 309 ? -6.484 -0.121 -12.797 1 98.44 309 THR B C 1
ATOM 5579 O O . THR B 1 309 ? -5.848 -0.416 -11.781 1 98.44 309 THR B O 1
ATOM 5582 N N . ASP B 1 310 ? -7.055 1.042 -12.953 1 97.31 310 ASP B N 1
ATOM 5583 C CA . ASP B 1 310 ? -6.906 2.115 -11.977 1 97.31 310 ASP B CA 1
ATOM 5584 C C . ASP B 1 310 ? -7.574 1.751 -10.656 1 97.31 310 ASP B C 1
ATOM 5586 O O . ASP B 1 310 ? -7.02 2.004 -9.578 1 97.31 310 ASP B O 1
ATOM 5590 N N . VAL B 1 311 ? -8.742 1.159 -10.719 1 97.69 311 VAL B N 1
ATOM 5591 C CA . VAL B 1 311 ? -9.461 0.746 -9.516 1 97.69 311 VAL B CA 1
ATOM 5592 C C . VAL B 1 311 ? -8.594 -0.222 -8.703 1 97.69 311 VAL B C 1
ATOM 5594 O O . VAL B 1 311 ? -8.422 -0.045 -7.496 1 97.69 311 VAL B O 1
ATOM 5597 N N . ILE B 1 312 ? -7.992 -1.126 -9.383 1 97.94 312 ILE B N 1
ATOM 5598 C CA . ILE B 1 312 ? -7.223 -2.184 -8.734 1 97.94 312 ILE B CA 1
ATOM 5599 C C . ILE B 1 312 ? -5.938 -1.603 -8.148 1 97.94 312 ILE B C 1
ATOM 5601 O O . ILE B 1 312 ? -5.57 -1.909 -7.012 1 97.94 312 ILE B O 1
ATOM 5605 N N . ALA B 1 313 ? -5.316 -0.722 -8.867 1 97.75 313 ALA B N 1
ATOM 5606 C CA . ALA B 1 313 ? -3.953 -0.318 -8.539 1 97.75 313 ALA B CA 1
ATOM 5607 C C . ALA B 1 313 ? -3.947 0.801 -7.5 1 97.75 313 ALA B C 1
ATOM 5609 O O . ALA B 1 313 ? -2.955 0.996 -6.793 1 97.75 313 ALA B O 1
ATOM 5610 N N . THR B 1 314 ? -5.105 1.552 -7.367 1 97.5 314 THR B N 1
ATOM 5611 C CA . THR B 1 314 ? -4.973 2.799 -6.621 1 97.5 314 THR B CA 1
ATOM 5612 C C . THR B 1 314 ? -5.887 2.799 -5.398 1 97.5 314 THR B C 1
ATOM 5614 O O . THR B 1 314 ? -5.75 3.648 -4.516 1 97.5 314 THR B O 1
ATOM 5617 N N . THR B 1 315 ? -6.855 1.865 -5.254 1 96.31 315 THR B N 1
ATOM 5618 C CA . THR B 1 315 ? -7.793 1.871 -4.141 1 96.31 315 THR B CA 1
ATOM 5619 C C . THR B 1 315 ? -7.172 1.217 -2.908 1 96.31 315 THR B C 1
ATOM 5621 O O . THR B 1 315 ? -7.199 -0.008 -2.77 1 96.31 315 THR B O 1
ATOM 5624 N N . GLN B 1 316 ? -6.793 1.983 -1.957 1 94.75 316 GLN B N 1
ATOM 5625 C CA . GLN B 1 316 ? -5.945 1.559 -0.848 1 94.75 316 GLN B CA 1
ATOM 5626 C C . GLN B 1 316 ? -6.699 0.626 0.095 1 94.75 316 GLN B C 1
ATOM 5628 O O . GLN B 1 316 ? -6.113 -0.298 0.663 1 94.75 316 GLN B O 1
ATOM 5633 N N . GLU B 1 317 ? -8 0.771 0.242 1 93.94 317 GLU B N 1
ATOM 5634 C CA . GLU B 1 317 ? -8.812 0.036 1.209 1 93.94 317 GLU B CA 1
ATOM 5635 C C . GLU B 1 317 ? -8.906 -1.441 0.839 1 93.94 317 GLU B C 1
ATOM 5637 O O . GLU B 1 317 ? -9.305 -2.268 1.663 1 93.94 317 GLU B O 1
ATOM 5642 N N . MET B 1 318 ? -8.484 -1.719 -0.319 1 96.81 318 MET B N 1
ATOM 5643 C CA . MET B 1 318 ? -8.641 -3.109 -0.735 1 96.81 318 MET B CA 1
ATOM 5644 C C . MET B 1 318 ? -7.281 -3.785 -0.899 1 96.81 318 MET B C 1
ATOM 5646 O O . MET B 1 318 ? -7.184 -4.844 -1.522 1 96.81 318 MET B O 1
ATOM 5650 N N . HIS B 1 319 ? -6.238 -3.16 -0.354 1 98.12 319 HIS B N 1
ATOM 5651 C CA . HIS B 1 319 ? -4.898 -3.713 -0.488 1 98.12 319 HIS B CA 1
ATOM 5652 C C . HIS B 1 319 ? -4.402 -4.285 0.836 1 98.12 319 HIS B C 1
ATOM 5654 O O . HIS B 1 319 ? -4.734 -3.766 1.904 1 98.12 319 HIS B O 1
ATOM 5660 N N . ALA B 1 320 ? -3.689 -5.32 0.76 1 98.25 320 ALA B N 1
ATOM 5661 C CA . ALA B 1 320 ? -2.824 -5.824 1.825 1 98.25 320 ALA B CA 1
ATOM 5662 C C . ALA B 1 320 ? -1.373 -5.898 1.363 1 98.25 320 ALA B C 1
ATOM 5664 O O . ALA B 1 320 ? -1.088 -6.387 0.267 1 98.25 320 ALA B O 1
ATOM 5665 N N . ARG B 1 321 ? -0.498 -5.336 2.102 1 97.88 321 ARG B N 1
ATOM 5666 C CA . ARG B 1 321 ? 0.935 -5.402 1.831 1 97.88 321 ARG B CA 1
ATOM 5667 C C . ARG B 1 321 ? 1.648 -6.262 2.871 1 97.88 321 ARG B C 1
ATOM 5669 O O . ARG B 1 321 ? 1.508 -6.031 4.074 1 97.88 321 ARG B O 1
ATOM 5676 N N . PHE B 1 322 ? 2.422 -7.246 2.453 1 97.94 322 PHE B N 1
ATOM 5677 C CA . PHE B 1 322 ? 3.082 -8.203 3.338 1 97.94 322 PHE B CA 1
ATOM 5678 C C . PHE B 1 322 ? 4.598 -8.078 3.227 1 97.94 322 PHE B C 1
ATOM 5680 O O . PHE B 1 322 ? 5.156 -8.188 2.133 1 97.94 322 PHE B O 1
ATOM 5687 N N . GLN B 1 323 ? 5.227 -7.746 4.316 1 96.19 323 GLN B N 1
ATOM 5688 C CA . GLN B 1 323 ? 6.68 -7.785 4.426 1 96.19 323 GLN B CA 1
ATOM 5689 C C . GLN B 1 323 ? 7.168 -9.18 4.816 1 96.19 323 GLN B C 1
ATOM 5691 O O . GLN B 1 323 ? 6.824 -9.68 5.887 1 96.19 323 GLN B O 1
ATOM 5696 N N . TRP B 1 324 ? 8 -9.742 4.055 1 97.44 324 TRP B N 1
ATOM 5697 C CA . TRP B 1 324 ? 8.398 -11.141 4.176 1 97.44 324 TRP B CA 1
ATOM 5698 C C . TRP B 1 324 ? 9.562 -11.297 5.152 1 97.44 324 TRP B C 1
ATOM 5700 O O . TRP B 1 324 ? 10.438 -10.438 5.223 1 97.44 324 TRP B O 1
ATOM 5710 N N . ASN B 1 325 ? 9.539 -12.352 5.891 1 96.19 325 ASN B N 1
ATOM 5711 C CA . ASN B 1 325 ? 10.711 -12.961 6.516 1 96.19 325 ASN B CA 1
ATOM 5712 C C . ASN B 1 325 ? 10.992 -14.344 5.945 1 96.19 325 ASN B C 1
ATOM 5714 O O . ASN B 1 325 ? 10.164 -14.906 5.223 1 96.19 325 ASN B O 1
ATOM 5718 N N . LYS B 1 326 ? 12.133 -14.852 6.316 1 96.38 326 LYS B N 1
ATOM 5719 C CA . LYS B 1 326 ? 12.445 -16.234 5.965 1 96.38 326 LYS B CA 1
ATOM 5720 C C . LYS B 1 326 ? 11.391 -17.188 6.516 1 96.38 326 LYS B C 1
ATOM 5722 O O . LYS B 1 326 ? 10.938 -17.031 7.656 1 96.38 326 LYS B O 1
ATOM 5727 N N . ASP B 1 327 ? 10.914 -18.078 5.633 1 98.25 327 ASP B N 1
ATOM 5728 C CA . ASP B 1 327 ? 10.031 -19.203 5.961 1 98.25 327 ASP B CA 1
ATOM 5729 C C . ASP B 1 327 ? 8.594 -18.734 6.137 1 98.25 327 ASP B C 1
ATOM 5731 O O . ASP B 1 327 ? 7.73 -19.5 6.578 1 98.25 327 ASP B O 1
ATOM 5735 N N . ASP B 1 328 ? 8.375 -17.469 5.844 1 98.62 328 ASP B N 1
ATOM 5736 C CA . ASP B 1 328 ? 6.984 -17.016 5.824 1 98.62 328 ASP B CA 1
ATOM 5737 C C . ASP B 1 328 ? 6.227 -17.625 4.645 1 98.62 328 ASP B C 1
ATOM 5739 O O . ASP B 1 328 ? 6.828 -17.969 3.623 1 98.62 328 ASP B O 1
ATOM 5743 N N . VAL B 1 329 ? 4.895 -17.75 4.832 1 98.94 329 VAL B N 1
ATOM 5744 C CA . VAL B 1 329 ? 4.035 -18.312 3.793 1 98.94 329 VAL B CA 1
ATOM 5745 C C . VAL B 1 329 ? 2.82 -17.406 3.592 1 98.94 329 VAL B C 1
ATOM 5747 O O . VAL B 1 329 ? 2.24 -16.906 4.559 1 98.94 329 VAL B O 1
ATOM 5750 N N . ALA B 1 330 ? 2.561 -17.141 2.375 1 98.94 330 ALA B N 1
ATOM 5751 C CA . ALA B 1 330 ? 1.273 -16.578 1.985 1 98.94 330 ALA B CA 1
ATOM 5752 C C . ALA B 1 330 ? 0.439 -17.578 1.206 1 98.94 330 ALA B C 1
ATOM 5754 O O . ALA B 1 330 ? 0.961 -18.297 0.352 1 98.94 330 ALA B O 1
ATOM 5755 N N . ILE B 1 331 ? -0.809 -17.672 1.524 1 98.94 331 ILE B N 1
ATOM 5756 C CA . ILE B 1 331 ? -1.794 -18.469 0.801 1 98.94 331 ILE B CA 1
ATOM 5757 C C . ILE B 1 331 ? -2.934 -17.578 0.322 1 98.94 331 ILE B C 1
ATOM 5759 O O . ILE B 1 331 ? -3.615 -16.938 1.131 1 98.94 331 ILE B O 1
ATOM 5763 N N . TRP B 1 332 ? -3.113 -17.531 -0.969 1 98.94 332 TRP B N 1
ATOM 5764 C CA . TRP B 1 332 ? -4.152 -16.625 -1.442 1 98.94 332 TRP B CA 1
ATOM 5765 C C . TRP B 1 332 ? -5.055 -17.312 -2.463 1 98.94 332 TRP B C 1
ATOM 5767 O O . TRP B 1 332 ? -4.707 -18.359 -2.998 1 98.94 332 TRP B O 1
ATOM 5777 N N . ASP B 1 333 ? -6.254 -16.812 -2.627 1 98.88 333 ASP B N 1
ATOM 5778 C CA . ASP B 1 333 ? -7.238 -17.281 -3.598 1 98.88 333 ASP B CA 1
ATOM 5779 C C . ASP B 1 333 ? -7.18 -16.453 -4.879 1 98.88 333 ASP B C 1
ATOM 5781 O O . ASP B 1 333 ? -7.684 -15.328 -4.926 1 98.88 333 ASP B O 1
ATOM 5785 N N . ASN B 1 334 ? -6.656 -17.031 -5.945 1 98.56 334 ASN B N 1
ATOM 5786 C CA . ASN B 1 334 ? -6.5 -16.359 -7.223 1 98.56 334 ASN B CA 1
ATOM 5787 C C . ASN B 1 334 ? -7.848 -15.953 -7.812 1 98.56 334 ASN B C 1
ATOM 5789 O O . ASN B 1 334 ? -7.922 -15.023 -8.625 1 98.56 334 ASN B O 1
ATOM 5793 N N . ARG B 1 335 ? -8.875 -16.547 -7.367 1 98.12 335 ARG B N 1
ATOM 5794 C CA . ARG B 1 335 ? -10.195 -16.281 -7.914 1 98.12 335 ARG B CA 1
ATOM 5795 C C . ARG B 1 335 ? -10.695 -14.906 -7.473 1 98.12 335 ARG B C 1
ATOM 5797 O O . ARG B 1 335 ? -11.531 -14.297 -8.148 1 98.12 335 ARG B O 1
ATOM 5804 N N . THR B 1 336 ? -10.133 -14.453 -6.328 1 98.31 336 THR B N 1
ATOM 5805 C CA . THR B 1 336 ? -10.727 -13.258 -5.746 1 98.31 336 THR B CA 1
ATOM 5806 C C . THR B 1 336 ? -9.648 -12.258 -5.344 1 98.31 336 THR B C 1
ATOM 5808 O O . THR B 1 336 ? -9.891 -11.375 -4.512 1 98.31 336 THR B O 1
ATOM 5811 N N . THR B 1 337 ? -8.422 -12.438 -5.867 1 98.75 337 THR B N 1
ATOM 5812 C CA . THR B 1 337 ? -7.359 -11.477 -5.59 1 98.75 337 THR B CA 1
ATOM 5813 C C . THR B 1 337 ? -6.469 -11.281 -6.816 1 98.75 337 THR B C 1
ATOM 5815 O O . THR B 1 337 ? -6.367 -12.172 -7.66 1 98.75 337 THR B O 1
ATOM 5818 N N . ASN B 1 338 ? -5.957 -10.148 -6.969 1 98.62 338 ASN B N 1
ATOM 5819 C CA . ASN B 1 338 ? -4.711 -9.906 -7.688 1 98.62 338 ASN B CA 1
ATOM 5820 C C . ASN B 1 338 ? -3.539 -9.719 -6.727 1 98.62 338 ASN B C 1
ATOM 5822 O O . ASN B 1 338 ? -3.74 -9.445 -5.543 1 98.62 338 ASN B O 1
ATOM 5826 N N . HIS B 1 339 ? -2.377 -9.953 -7.188 1 98.5 339 HIS B N 1
ATOM 5827 C CA . HIS B 1 339 ? -1.187 -9.656 -6.398 1 98.5 339 HIS B CA 1
ATOM 5828 C C . HIS B 1 339 ? -0.087 -9.055 -7.266 1 98.5 339 HIS B C 1
ATOM 5830 O O . HIS B 1 339 ? -0.13 -9.156 -8.492 1 98.5 339 HIS B O 1
ATOM 5836 N N . SER B 1 340 ? 0.782 -8.336 -6.664 1 96.62 340 SER B N 1
ATOM 5837 C CA . SER B 1 340 ? 1.905 -7.676 -7.328 1 96.62 340 SER B CA 1
ATOM 5838 C C . SER B 1 340 ? 3.168 -7.754 -6.477 1 96.62 340 SER B C 1
ATOM 5840 O O . SER B 1 340 ? 3.123 -7.527 -5.266 1 96.62 340 SER B O 1
ATOM 5842 N N . ALA B 1 341 ? 4.238 -8.109 -7.141 1 92.94 341 ALA B N 1
ATOM 5843 C CA . ALA B 1 341 ? 5.551 -8.016 -6.504 1 92.94 341 ALA B CA 1
ATOM 5844 C C . ALA B 1 341 ? 6.035 -6.57 -6.461 1 92.94 341 ALA B C 1
ATOM 5846 O O . ALA B 1 341 ? 5.547 -5.723 -7.211 1 92.94 341 ALA B O 1
ATOM 5847 N N . SER B 1 342 ? 6.879 -6.297 -5.543 1 92.19 342 SER B N 1
ATOM 5848 C CA . SER B 1 342 ? 7.637 -5.047 -5.547 1 92.19 342 SER B CA 1
ATOM 5849 C C . SER B 1 342 ? 9.125 -5.305 -5.754 1 92.19 342 SER B C 1
ATOM 5851 O O . SER B 1 342 ? 9.648 -6.328 -5.309 1 92.19 342 SER B O 1
ATOM 5853 N N . TYR B 1 343 ? 9.75 -4.383 -6.395 1 90.44 343 TYR B N 1
ATOM 5854 C CA . TYR B 1 343 ? 11.164 -4.508 -6.727 1 90.44 343 TYR B CA 1
ATOM 5855 C C . TYR B 1 343 ? 12.008 -3.566 -5.879 1 90.44 343 TYR B C 1
ATOM 5857 O O . TYR B 1 343 ? 11.578 -3.137 -4.805 1 90.44 343 TYR B O 1
ATOM 5865 N N . GLY B 1 344 ? 13.258 -3.471 -6.188 1 86.94 344 GLY B N 1
ATOM 5866 C CA . GLY B 1 344 ? 14.117 -2.506 -5.52 1 86.94 344 GLY B CA 1
ATOM 5867 C C . GLY B 1 344 ? 14.766 -3.051 -4.262 1 86.94 344 GLY B C 1
ATOM 5868 O O . GLY B 1 344 ? 14.945 -2.324 -3.283 1 86.94 344 GLY B O 1
ATOM 5869 N N . PHE B 1 345 ? 15.086 -4.328 -4.262 1 92.56 345 PHE B N 1
ATOM 5870 C CA . PHE B 1 345 ? 15.664 -4.906 -3.051 1 92.56 345 PHE B CA 1
ATOM 5871 C C . PHE B 1 345 ? 17.094 -5.375 -3.303 1 92.56 345 PHE B C 1
ATOM 5873 O O . PHE B 1 345 ? 17.625 -6.18 -2.539 1 92.56 345 PHE B O 1
ATOM 5880 N N . ALA B 1 346 ? 17.625 -4.902 -4.406 1 91.06 346 ALA B N 1
ATOM 5881 C CA . ALA B 1 346 ? 19.062 -5.172 -4.562 1 91.06 346 ALA B CA 1
ATOM 5882 C C . ALA B 1 346 ? 19.844 -4.664 -3.359 1 91.06 346 ALA B C 1
ATOM 5884 O O . ALA B 1 346 ? 19.5 -3.629 -2.777 1 91.06 346 ALA B O 1
ATOM 5885 N N . PRO B 1 347 ? 20.859 -5.348 -2.871 1 93.31 347 PRO B N 1
ATOM 5886 C CA . PRO B 1 347 ? 21.531 -6.473 -3.527 1 93.31 347 PRO B CA 1
ATOM 5887 C C . PRO B 1 347 ? 21.031 -7.828 -3.035 1 93.31 347 PRO B C 1
ATOM 5889 O O . PRO B 1 347 ? 21.688 -8.852 -3.248 1 93.31 347 PRO B O 1
ATOM 5892 N N . HIS B 1 348 ? 19.953 -7.875 -2.424 1 95.06 348 HIS B N 1
ATOM 5893 C CA . HIS B 1 348 ? 19.5 -9.078 -1.738 1 95.06 348 HIS B CA 1
ATOM 5894 C C . HIS B 1 348 ? 19 -10.125 -2.73 1 95.06 348 HIS B C 1
ATOM 5896 O O . HIS B 1 348 ? 18.328 -9.789 -3.711 1 95.06 348 HIS B O 1
ATOM 5902 N N . ARG B 1 349 ? 19.312 -11.375 -2.416 1 95.31 349 ARG B N 1
ATOM 5903 C CA . ARG B 1 349 ? 18.688 -12.5 -3.092 1 95.31 349 ARG B CA 1
ATOM 5904 C C . ARG B 1 349 ? 17.234 -12.672 -2.627 1 95.31 349 ARG B C 1
ATOM 5906 O O . ARG B 1 349 ? 16.922 -12.438 -1.459 1 95.31 349 ARG B O 1
ATOM 5913 N N . ARG B 1 350 ? 16.438 -13.031 -3.51 1 96.31 350 ARG B N 1
ATOM 5914 C CA . ARG B 1 350 ? 15.07 -13.453 -3.193 1 96.31 350 ARG B CA 1
ATOM 5915 C C . ARG B 1 350 ? 14.758 -14.805 -3.814 1 96.31 350 ARG B C 1
ATOM 5917 O O . ARG B 1 350 ? 14.93 -15 -5.02 1 96.31 350 ARG B O 1
ATOM 5924 N N . HIS B 1 351 ? 14.375 -15.758 -3.041 1 97.81 351 HIS B N 1
ATOM 5925 C CA . HIS B 1 351 ? 14.102 -17.125 -3.461 1 97.81 351 HIS B CA 1
ATOM 5926 C C . HIS B 1 351 ? 12.852 -17.672 -2.779 1 97.81 351 HIS B C 1
ATOM 5928 O O . HIS B 1 351 ? 12.789 -17.734 -1.549 1 97.81 351 HIS B O 1
ATOM 5934 N N . ALA B 1 352 ? 11.867 -17.969 -3.562 1 98.31 352 ALA B N 1
ATOM 5935 C CA . ALA B 1 352 ? 10.617 -18.531 -3.051 1 98.31 352 ALA B CA 1
ATOM 5936 C C . ALA B 1 352 ? 10.125 -19.672 -3.939 1 98.31 352 ALA B C 1
ATOM 5938 O O . ALA B 1 352 ? 10.539 -19.781 -5.094 1 98.31 352 ALA B O 1
ATOM 5939 N N . VAL B 1 353 ? 9.32 -20.5 -3.375 1 98.75 353 VAL B N 1
ATOM 5940 C CA . VAL B 1 353 ? 8.711 -21.609 -4.105 1 98.75 353 VAL B CA 1
ATOM 5941 C C . VAL B 1 353 ? 7.195 -21.547 -3.951 1 98.75 353 VAL B C 1
ATOM 5943 O O . VAL B 1 353 ? 6.684 -21.234 -2.875 1 98.75 353 VAL B O 1
ATOM 5946 N N . ARG B 1 354 ? 6.555 -21.844 -5.043 1 98.62 354 ARG B N 1
ATOM 5947 C CA . ARG B 1 354 ? 5.109 -21.656 -5.105 1 98.62 354 ARG B CA 1
ATOM 5948 C C . ARG B 1 354 ? 4.418 -22.875 -5.688 1 98.62 354 ARG B C 1
ATOM 5950 O O . ARG B 1 354 ? 4.906 -23.469 -6.648 1 98.62 354 ARG B O 1
ATOM 5957 N N . VAL B 1 355 ? 3.32 -23.297 -5.105 1 98.69 355 VAL B N 1
ATOM 5958 C CA . VAL B 1 355 ? 2.428 -24.297 -5.684 1 98.69 355 VAL B CA 1
ATOM 5959 C C . VAL B 1 355 ? 1.019 -23.734 -5.805 1 98.69 355 VAL B C 1
ATOM 5961 O O . VAL B 1 355 ? 0.595 -22.922 -4.969 1 98.69 355 VAL B O 1
ATOM 5964 N N . ALA B 1 356 ? 0.306 -24.078 -6.809 1 98.38 356 ALA B N 1
ATOM 5965 C CA . ALA B 1 356 ? -1.03 -23.547 -7.082 1 98.38 356 ALA B CA 1
ATOM 5966 C C . ALA B 1 356 ? -2.004 -24.688 -7.41 1 98.38 356 ALA B C 1
ATOM 5968 O O . ALA B 1 356 ? -1.74 -25.5 -8.297 1 98.38 356 ALA B O 1
ATOM 5969 N N . ALA B 1 357 ? -3.115 -24.719 -6.73 1 98.19 357 ALA B N 1
ATOM 5970 C CA . ALA B 1 357 ? -4.148 -25.719 -6.969 1 98.19 357 ALA B CA 1
ATOM 5971 C C . ALA B 1 357 ? -5.129 -25.266 -8.039 1 98.19 357 ALA B C 1
ATOM 5973 O O . ALA B 1 357 ? -5.73 -24.188 -7.918 1 98.19 357 ALA B O 1
ATOM 5974 N N . GLN B 1 358 ? -5.309 -26.062 -9.055 1 96.88 358 GLN B N 1
ATOM 5975 C CA . GLN B 1 358 ? -6.297 -25.734 -10.078 1 96.88 358 GLN B CA 1
ATOM 5976 C C . GLN B 1 358 ? -7.711 -25.781 -9.508 1 96.88 358 GLN B C 1
ATOM 5978 O O . GLN B 1 358 ? -8.023 -26.609 -8.656 1 96.88 358 GLN B O 1
ATOM 5983 N N . ALA B 1 359 ? -8.508 -24.859 -9.961 1 97.31 359 ALA B N 1
ATOM 5984 C CA . ALA B 1 359 ? -9.875 -24.75 -9.461 1 97.31 359 ALA B CA 1
ATOM 5985 C C . ALA B 1 359 ? -10.891 -24.969 -10.578 1 97.31 359 ALA B C 1
ATOM 5987 O O . ALA B 1 359 ? -10.641 -25.75 -11.508 1 97.31 359 ALA B O 1
ATOM 5988 N N . GLU B 1 360 ? -12.102 -24.609 -10.414 1 97.25 360 GLU B N 1
ATOM 5989 C CA . GLU B 1 360 ? -13.172 -24.719 -11.398 1 97.25 360 GLU B CA 1
ATOM 5990 C C . GLU B 1 360 ? -13.086 -23.609 -12.445 1 97.25 360 GLU B C 1
ATOM 5992 O O . GLU B 1 360 ? -12.359 -22.641 -12.266 1 97.25 360 GLU B O 1
ATOM 5997 N N . ARG B 1 361 ? -13.75 -23.812 -13.547 1 97.5 361 ARG B N 1
ATOM 5998 C CA . ARG B 1 361 ? -13.883 -22.75 -14.539 1 97.5 361 ARG B CA 1
ATOM 5999 C C . ARG B 1 361 ? -14.641 -21.547 -13.961 1 97.5 361 ARG B C 1
ATOM 6001 O O . ARG B 1 361 ? -15.664 -21.719 -13.297 1 97.5 361 ARG B O 1
ATOM 6008 N N . PRO B 1 362 ? -14.148 -20.281 -14.141 1 98.19 362 PRO B N 1
ATOM 6009 C CA . PRO B 1 362 ? -14.836 -19.094 -13.633 1 98.19 362 PRO B CA 1
ATOM 6010 C C . PRO B 1 362 ? -16.281 -19.016 -14.117 1 98.19 362 PRO B C 1
ATOM 6012 O O . PRO B 1 362 ? -16.562 -19.297 -15.281 1 98.19 362 PRO B O 1
ATOM 6015 N N . PHE B 1 363 ? -17.188 -18.672 -13.266 1 98.12 363 PHE B N 1
ATOM 6016 C CA . PHE B 1 363 ? -18.609 -18.531 -13.594 1 98.12 363 PHE B CA 1
ATOM 6017 C C . PHE B 1 363 ? -19.234 -17.422 -12.766 1 98.12 363 PHE B C 1
ATOM 6019 O O . PHE B 1 363 ? -18.656 -16.969 -11.773 1 98.12 363 PHE B O 1
ATOM 6026 N N . LEU B 1 364 ? -20.281 -16.922 -13.219 1 98.5 364 LEU B N 1
ATOM 6027 C CA . LEU B 1 364 ? -21.125 -15.984 -12.484 1 98.5 364 LEU B CA 1
ATOM 6028 C C . LEU B 1 364 ? -22.406 -16.656 -12.023 1 98.5 364 LEU B C 1
ATOM 6030 O O . LEU B 1 364 ? -23.172 -17.188 -12.844 1 98.5 364 LEU B O 1
ATOM 6034 N N . ASP B 1 365 ? -22.609 -16.719 -10.766 1 98.12 365 ASP B N 1
ATOM 6035 C CA . ASP B 1 365 ? -23.875 -17.172 -10.18 1 98.12 365 ASP B CA 1
ATOM 6036 C C . ASP B 1 365 ? -24.875 -16.031 -10.086 1 98.12 365 ASP B C 1
ATOM 6038 O O . ASP B 1 365 ? -24.625 -15.023 -9.414 1 98.12 365 ASP B O 1
ATOM 6042 N N . PRO B 1 366 ? -26.047 -16.156 -10.664 1 96.94 366 PRO B N 1
ATOM 6043 C CA . PRO B 1 366 ? -27.047 -15.094 -10.578 1 96.94 366 PRO B CA 1
ATOM 6044 C C . PRO B 1 366 ? -27.422 -14.75 -9.133 1 96.94 366 PRO B C 1
ATOM 6046 O O . PRO B 1 366 ? -27.875 -13.641 -8.859 1 96.94 366 PRO B O 1
ATOM 6049 N N . ALA B 1 367 ? -27.203 -15.672 -8.25 1 97.31 367 ALA B N 1
ATOM 6050 C CA . ALA B 1 367 ? -27.547 -15.445 -6.848 1 97.31 367 ALA B CA 1
ATOM 6051 C C . ALA B 1 367 ? -26.359 -14.883 -6.078 1 97.31 367 ALA B C 1
ATOM 6053 O O . ALA B 1 367 ? -26.406 -14.727 -4.855 1 97.31 367 ALA B O 1
ATOM 6054 N N . GLY B 1 368 ? -25.297 -14.617 -6.82 1 97.81 368 GLY B N 1
ATOM 6055 C CA . GLY B 1 368 ? -24.125 -14.07 -6.172 1 97.81 368 GLY B CA 1
ATOM 6056 C C . GLY B 1 368 ? -24.406 -12.789 -5.41 1 97.81 368 GLY B C 1
ATOM 6057 O O . GLY B 1 368 ? -25.281 -12.008 -5.793 1 97.81 368 GLY B O 1
ATOM 6058 N N . LYS B 1 369 ? -23.625 -12.57 -4.301 1 97.5 369 LYS B N 1
ATOM 6059 C CA . LYS B 1 369 ? -23.859 -11.438 -3.412 1 97.5 369 LYS B CA 1
ATOM 6060 C C . LYS B 1 369 ? -22.641 -10.539 -3.316 1 97.5 369 LYS B C 1
ATOM 6062 O O . LYS B 1 369 ? -21.562 -10.898 -3.787 1 97.5 369 LYS B O 1
ATOM 6067 N N . SER B 1 370 ? -22.906 -9.352 -2.75 1 97.62 370 SER B N 1
ATOM 6068 C CA . SER B 1 370 ? -21.828 -8.414 -2.42 1 97.62 370 SER B CA 1
ATOM 6069 C C . SER B 1 370 ? -21.281 -8.672 -1.021 1 97.62 370 SER B C 1
ATOM 6071 O O . SER B 1 370 ? -22.047 -8.766 -0.057 1 97.62 370 SER B O 1
ATOM 6073 N N . GLN B 1 371 ? -19.922 -8.789 -0.932 1 97.38 371 GLN B N 1
ATOM 6074 C CA . GLN B 1 371 ? -19.312 -8.891 0.384 1 97.38 371 GLN B CA 1
ATOM 6075 C C . GLN B 1 371 ? -19.703 -7.715 1.273 1 97.38 371 GLN B C 1
ATOM 6077 O O . GLN B 1 371 ? -20.047 -7.902 2.438 1 97.38 371 GLN B O 1
ATOM 6082 N N . GLU B 1 372 ? -19.594 -6.52 0.707 1 95.44 372 GLU B N 1
ATOM 6083 C CA . GLU B 1 372 ? -19.859 -5.293 1.448 1 95.44 372 GLU B CA 1
ATOM 6084 C C . GLU B 1 372 ? -21.297 -5.254 1.959 1 95.44 372 GLU B C 1
ATOM 6086 O O . GLU B 1 372 ? -21.531 -4.91 3.117 1 95.44 372 GLU B O 1
ATOM 6091 N N . GLU B 1 373 ? -22.219 -5.656 1.143 1 95.62 373 GLU B N 1
ATOM 6092 C CA . GLU B 1 373 ? -23.625 -5.645 1.55 1 95.62 373 GLU B CA 1
ATOM 6093 C C . GLU B 1 373 ? -23.891 -6.676 2.643 1 95.62 373 GLU B C 1
ATOM 6095 O O . GLU B 1 373 ? -24.672 -6.426 3.561 1 95.62 373 GLU B O 1
ATOM 6100 N N . GLU B 1 374 ? -23.25 -7.77 2.51 1 95.38 374 GLU B N 1
ATOM 6101 C CA . GLU B 1 374 ? -23.406 -8.781 3.553 1 95.38 374 GLU B CA 1
ATOM 6102 C C . GLU B 1 374 ? -22.812 -8.305 4.875 1 95.38 374 GLU B C 1
ATOM 6104 O O . GLU B 1 374 ? -23.391 -8.531 5.938 1 95.38 374 GLU B O 1
ATOM 6109 N N . PHE B 1 375 ? -21.609 -7.73 4.789 1 93.06 375 PHE B N 1
ATOM 6110 C CA . PHE B 1 375 ? -20.984 -7.203 5.996 1 93.06 375 PHE B CA 1
ATOM 6111 C C . PHE B 1 375 ? -21.859 -6.129 6.633 1 93.06 375 PHE B C 1
ATOM 6113 O O . PHE B 1 375 ? -22.031 -6.098 7.855 1 93.06 375 PHE B O 1
ATOM 6120 N N . ILE B 1 376 ? -22.422 -5.25 5.824 1 93.06 376 ILE B N 1
ATOM 6121 C CA . ILE B 1 376 ? -23.297 -4.184 6.301 1 93.06 376 ILE B CA 1
ATOM 6122 C C . ILE B 1 376 ? -24.5 -4.785 7.031 1 93.06 376 ILE B C 1
ATOM 6124 O O . ILE B 1 376 ? -24.844 -4.34 8.125 1 93.06 376 ILE B O 1
ATOM 6128 N N . ALA B 1 377 ? -25.062 -5.824 6.445 1 93.69 377 ALA B N 1
ATOM 6129 C CA . ALA B 1 377 ? -26.234 -6.48 7.035 1 93.69 377 ALA B CA 1
ATOM 6130 C C . ALA B 1 377 ? -25.859 -7.219 8.312 1 93.69 377 ALA B C 1
ATOM 6132 O O . ALA B 1 377 ? -26.547 -7.109 9.328 1 93.69 377 ALA B O 1
ATOM 6133 N N . MET B 1 378 ? -24.781 -7.918 8.289 1 89.44 378 MET B N 1
ATOM 6134 C CA . MET B 1 378 ? -24.359 -8.781 9.391 1 89.44 378 MET B CA 1
ATOM 6135 C C . MET B 1 378 ? -23.938 -7.949 10.602 1 89.44 378 MET B C 1
ATOM 6137 O O . MET B 1 378 ? -24.172 -8.344 11.742 1 89.44 378 MET B O 1
ATOM 6141 N N . HIS B 1 379 ? -23.328 -6.801 10.289 1 86.06 379 HIS B N 1
ATOM 6142 C CA . HIS B 1 379 ? -22.719 -6.051 11.383 1 86.06 379 HIS B CA 1
ATOM 6143 C C . HIS B 1 379 ? -23.422 -4.719 11.594 1 86.06 379 HIS B C 1
ATOM 6145 O O . HIS B 1 379 ? -22.969 -3.879 12.367 1 86.06 379 HIS B O 1
ATOM 6151 N N . ASN B 1 380 ? -24.484 -4.512 10.914 1 88.75 380 ASN B N 1
ATOM 6152 C CA . ASN B 1 380 ? -25.281 -3.289 11.016 1 88.75 380 ASN B CA 1
ATOM 6153 C C . ASN B 1 380 ? -24.422 -2.045 10.797 1 88.75 380 ASN B C 1
ATOM 6155 O O . ASN B 1 380 ? -24.406 -1.134 11.625 1 88.75 380 ASN B O 1
ATOM 6159 N N . LEU B 1 381 ? -23.688 -2.111 9.719 1 90 381 LEU B N 1
ATOM 6160 C CA . LEU B 1 381 ? -22.828 -0.988 9.352 1 90 381 LEU B CA 1
ATOM 6161 C C . LEU B 1 381 ? -23.609 0.058 8.57 1 90 381 LEU B C 1
ATOM 6163 O O . LEU B 1 381 ? -24.625 -0.26 7.945 1 90 381 LEU B O 1
ATOM 6167 N N . PRO B 1 382 ? -23.125 1.339 8.633 1 90.12 382 PRO B N 1
ATOM 6168 C CA . PRO B 1 382 ? -23.766 2.33 7.758 1 90.12 382 PRO B CA 1
ATOM 6169 C C . PRO B 1 382 ? -23.641 1.975 6.277 1 90.12 382 PRO B C 1
ATOM 6171 O O . PRO B 1 382 ? -22.594 1.477 5.844 1 90.12 382 PRO B O 1
ATOM 6174 N N . PRO B 1 383 ? -24.688 2.23 5.613 1 88.69 383 PRO B N 1
ATOM 6175 C CA . PRO B 1 383 ? -24.594 1.967 4.176 1 88.69 383 PRO B CA 1
ATOM 6176 C C . PRO B 1 383 ? -23.562 2.857 3.477 1 88.69 383 PRO B C 1
ATOM 6178 O O . PRO B 1 383 ? -23.297 3.971 3.936 1 88.69 383 PRO B O 1
ATOM 6181 N N . VAL B 1 384 ? -23.109 2.375 2.402 1 90.62 384 VAL B N 1
ATOM 6182 C CA . VAL B 1 384 ? -22.125 3.127 1.627 1 90.62 384 VAL B CA 1
ATOM 6183 C C . VAL B 1 384 ? -22.828 3.875 0.494 1 90.62 384 VAL B C 1
ATOM 6185 O O . VAL B 1 384 ? -23.531 3.27 -0.315 1 90.62 384 VAL B O 1
ATOM 6188 N N . ASN B 1 385 ? -22.688 5.172 0.504 1 90.25 385 ASN B N 1
ATOM 6189 C CA . ASN B 1 385 ? -23.188 6.008 -0.583 1 90.25 385 ASN B CA 1
ATOM 6190 C C . ASN B 1 385 ? -22.141 6.188 -1.676 1 90.25 385 ASN B C 1
ATOM 6192 O O . ASN B 1 385 ? -21.125 6.844 -1.459 1 90.25 385 ASN B O 1
ATOM 6196 N N . LYS B 1 386 ? -22.406 5.688 -2.859 1 92.38 386 LYS B N 1
ATOM 6197 C CA . LYS B 1 386 ? -21.406 5.66 -3.926 1 92.38 386 LYS B CA 1
ATOM 6198 C C . LYS B 1 386 ? -21.562 6.844 -4.871 1 92.38 386 LYS B C 1
ATOM 6200 O O . LYS B 1 386 ? -20.906 6.91 -5.914 1 92.38 386 LYS B O 1
ATOM 6205 N N . ASP B 1 387 ? -22.484 7.805 -4.496 1 93.31 387 ASP B N 1
ATOM 6206 C CA . ASP B 1 387 ? -22.719 8.984 -5.324 1 93.31 387 ASP B CA 1
ATOM 6207 C C . ASP B 1 387 ? -21.562 9.977 -5.191 1 93.31 387 ASP B C 1
ATOM 6209 O O . ASP B 1 387 ? -21.484 10.719 -4.211 1 93.31 387 ASP B O 1
ATOM 6213 N N . GLY B 1 388 ? -20.75 10.031 -6.246 1 91.56 388 GLY B N 1
ATOM 6214 C CA . GLY B 1 388 ? -19.594 10.898 -6.242 1 91.56 388 GLY B CA 1
ATOM 6215 C C . GLY B 1 388 ? -19.922 12.344 -6.574 1 91.56 388 GLY B C 1
ATOM 6216 O O . GLY B 1 388 ? -19.031 13.195 -6.598 1 91.56 388 GLY B O 1
ATOM 6217 N N . SER B 1 389 ? -21.156 12.672 -6.832 1 91.44 389 SER B N 1
ATOM 6218 C CA . SER B 1 389 ? -21.547 14.023 -7.215 1 91.44 389 SER B CA 1
ATOM 6219 C C . SER B 1 389 ? -21.906 14.867 -5.996 1 91.44 389 SER B C 1
ATOM 6221 O O . SER B 1 389 ? -22.234 16.047 -6.121 1 91.44 389 SER B O 1
ATOM 6223 N N . ARG B 1 390 ? -21.797 14.211 -4.867 1 87.12 390 ARG B N 1
ATOM 6224 C CA . ARG B 1 390 ? -22.109 14.938 -3.641 1 87.12 390 ARG B CA 1
ATOM 6225 C C . ARG B 1 390 ? -21 15.914 -3.285 1 87.12 390 ARG B C 1
ATOM 6227 O O . ARG B 1 390 ? -19.906 15.867 -3.867 1 87.12 390 ARG B O 1
ATOM 6234 N N . GLN B 1 391 ? -21.328 16.766 -2.352 1 78.88 391 GLN B N 1
ATOM 6235 C CA . GLN B 1 391 ? -20.391 17.781 -1.896 1 78.88 391 GLN B CA 1
ATOM 6236 C C . GLN B 1 391 ? -19.531 17.266 -0.749 1 78.88 391 GLN B C 1
ATOM 6238 O O . GLN B 1 391 ? -20.031 16.578 0.145 1 78.88 391 GLN B O 1
ATOM 6243 N N . SER B 1 392 ? -18.219 17.422 -0.906 1 79.75 392 SER B N 1
ATOM 6244 C CA . SER B 1 392 ? -17.297 17.109 0.185 1 79.75 392 SER B CA 1
ATOM 6245 C C . SER B 1 392 ? -16.188 18.156 0.269 1 79.75 392 SER B C 1
ATOM 6247 O O . SER B 1 392 ? -15.977 18.922 -0.669 1 79.75 392 SER B O 1
ATOM 6249 N N . ASN B 1 393 ? -15.688 18.219 1.473 1 79.31 393 ASN B N 1
ATOM 6250 C CA . ASN B 1 393 ? -14.547 19.109 1.673 1 79.31 393 ASN B CA 1
ATOM 6251 C C . ASN B 1 393 ? -13.227 18.375 1.502 1 79.31 393 ASN B C 1
ATOM 6253 O O . ASN B 1 393 ? -12.953 17.406 2.219 1 79.31 393 ASN B O 1
ATOM 6257 N N . TYR B 1 394 ? -12.508 18.828 0.461 1 77 394 TYR B N 1
ATOM 6258 C CA . TYR B 1 394 ? -11.156 18.297 0.335 1 77 394 TYR B CA 1
ATOM 6259 C C . TYR B 1 394 ? -10.266 18.797 1.459 1 77 394 TYR B C 1
ATOM 6261 O O . TYR B 1 394 ? -10.086 20 1.618 1 77 394 TYR B O 1
ATOM 6269 N N . ASN B 1 395 ? -9.922 17.875 2.334 1 74.44 395 ASN B N 1
ATOM 6270 C CA . ASN B 1 395 ? -9.07 18.266 3.451 1 74.44 395 ASN B CA 1
ATOM 6271 C C . ASN B 1 395 ? -7.727 17.531 3.402 1 74.44 395 ASN B C 1
ATOM 6273 O O . ASN B 1 395 ? -7.688 16.312 3.209 1 74.44 395 ASN B O 1
ATOM 6277 N N . ASP B 1 396 ? -6.77 18.344 3.262 1 74.44 396 ASP B N 1
ATOM 6278 C CA . ASP B 1 396 ? -5.445 17.734 3.357 1 74.44 396 ASP B CA 1
ATOM 6279 C C . ASP B 1 396 ? -5.113 17.359 4.801 1 74.44 396 ASP B C 1
ATOM 6281 O O . ASP B 1 396 ? -5.625 17.984 5.738 1 74.44 396 ASP B O 1
#

InterPro domains:
  IPR003819 TauD/TfdA-like domain [PF02668] (88-355)
  IPR042098 Glutarate 2-hydroxylase superfamily [G3DSA:3.60.130.10] (81-380)
  IPR051323 Alpha-ketoglutarate-dependent sulfate ester dioxygenase-like [PTHR30468] (32-374)

Foldseek 3Di:
DDDDPPPPPDDPPPDPPPPPPVNCVPADPVNDDPLDDDADDCPPPPQQQFDWDFDAAADEADDDDDADALLQLADPVLCQQCVQWPDKDAPFPAAEMETERGAQLDGDSRNLNSVSNVQLRHQKYKYPDNPVCDPVSVVVSQVSRADWDQAQFATGGNNPPGSSKGKDKDAFQRDWCPVVDPQLQQWAQPPLQGQFGFFKKKKAWADKDDVSLFWKKKKFFQLVLLVLDDPVVNVVQQVWKFKFWCVVSCVVRVVSVGGRRYDIGIDIARQWFADPNPLAIGGPDGNNGTDFIPPDDPVVGVVVNVVSSCSRRPVPSGMDIDDDDHGMMMMGTSRTMIMGIDTDNHSYIIIMMMITHTHHRTDHDPSRHRPVVVCCVVVVNDDDDSDPVDDDDDDD/DDDDPPPPPDDPPPPPPPPDPVNCVPAPPVNDDALDDDADDCPPPPQQQFDWDFDAAADEADDDDDADALLQLADPVLCQQCVQWPDKDAPFPAAEMETERGAQLDGDSRNLNSVSNVQLRHQKYKYPDNPVCDPVSQVVSQVSRADWDQAQFATGGNNPPGSSKGKDKDAFQRDWCPVVDPQLQQWAQPPLQGQFGFFKKKKAWAFKDDVSLFWKKKKFFQLVLLVLDDPVVNVVQQVWKFKFWCVVSCVVRVVSVGGRRYDIGIDIARQWFADPSPLAIGGPDGNNGTDFIPPDDPVVGVVVNVVSSCSRRPVPSGMDIDDDDHGMMMMGTSRTMIMGIDTDNHSYIIIMMMITHTHHRTDHDPSRHRPQVVCCVVVVNDDDDSDPPDDDDDDD

Sequence (792 aa):
MAPSLEEPTLAPSLDQVNLSKKDLLNDNKFQYTPGCTVVENHENYRYEDLLPSFPDLKWGPLEEIPYEDKGLRGDPKFRNLLRDATDVFDYTPKIGTEVHGVNLAKLDDAQKDDLARLVAVRGVVFVRDQKDLDIDAQRELGSYFGTLHKHATTSVPRKKGLEDVHVVYSADNSGDQRALFTPSFLWHSDVTYEVQPPSYTLLKVLTGPPRGGGGDTLWSSQYAAYDALSSHMQNYLKGLTALHSADMQASDTRALGRTVRREAVTTEHPLIRTNPVTGWNSLFFNPGFVTKIVGIPKTESDAIIKYLTDVIATTQEMHARFQWNKDDVAIWDNRTTNHSASYGFAPHRRHAVRVAAQAERPFLDPAGKSQEEEFIAMHNLPPVNKDGSRQSNYNDMAPSLEEPTLAPSLDQVNLSKKDLLNDNKFQYTPGCTVVENHENYRYEDLLPSFPDLKWGPLEEIPYEDKGLRGDPKFRNLLRDATDVFDYTPKIGTEVHGVNLAKLDDAQKDDLARLVAVRGVVFVRDQKDLDIDAQRELGSYFGTLHKHATTSVPRKKGLEDVHVVYSADNSGDQRALFTPSFLWHSDVTYEVQPPSYTLLKVLTGPPRGGGGDTLWSSQYAAYDALSSHMQNYLKGLTALHSADMQASDTRALGRTVRREAVTTEHPLIRTNPVTGWNSLFFNPGFVTKIVGIPKTESDAIIKYLTDVIATTQEMHARFQWNKDDVAIWDNRTTNHSASYGFAPHRRHAVRVAAQAERPFLDPAGKSQEEEFIAMHNLPPVNKDGSRQSNYND

pLDDT: mean 92.36, std 14.58, range [24.78, 98.94]

Organism: NCBI:txid41062

Secondary structure (DSSP, 8-state):
--------------------HHHHHTS-TT---TT--PPPP-TT-TTGGGSEE------PPPPP-----GGGGS-TT-HHHHTT-SEEEESSSSS-EEEES--GGG--HHHHHHHHHHHHHHSEEEE---TT--HHHHHHHHHHHSPBP--SSS-EESSTT-TT-EEEEE-TTPPP-GGGS-GGGG-B-TTTTSSS-EEEEEEEEEE---TTS---EEEEEHHHHHHHS-HHHHHHHHT-EEEEE-HHHHHHHHHTT---SS---EEEEESEEE-TTT-BEEE---TTTEEEEETS-HHHHHHHHHHHHHHHHH-GGGEEEE---TT-EEEEETTSEEEEE----TT--EEEEEEEEE-PPP---TT-B-HHHHHHHHHTPPPPP--TTS------/--------------------HHHHHTS-TT---TT--PPPP-TT-TTGGGSEE------PPPPP-----GGGGS-TT-HHHHTT-SEEEESSSSS-EEEES--GGG--HHHHHHHHHHHHHHSEEEE---TT--HHHHHHHHHHHSPBP--SSS-EESSTT-TT-EEEEE-TTPPP-TTSS-GGGG-B-TTTTSSS-EEEEEEEEEE---TTS---EEEEEHHHHHHHS-HHHHHHHHT-EEEEE-HHHHHHHHHTT---SS---EEEEESEEE-TTT-BEEE---TTTEEEEETS-HHHHHHHHHHHHHHHHH-GGGEEEE---TT-EEEEETTSEEEEE----TT--EEEEEEEEE-PPP---TT-B-HHHHHHHHHTPPPP---TTS------